Protein AF-0000000086098114 (afdb_homodimer)

Organism: Naegleria lovaniensis (NCBI:txid51637)

Secondary structure (DSSP, 8-state):
-------TT--S-GGGS-HHHHHHHHHTTSS-HHHHHHHHHHHHHHHHHHH--EEEE--HHHHHHHHHHHHHHHHTT---TTTT-EEEEETTS--TTS---TT-HHHHHHHHHHTT-HHHHHHTT---HHHHHHHHTT-EEEEEEP-SGGG-SSS-EETTTEE-EETTEEEEE--SSSHHHHHHHHTTS-SEEEEEESSSTTHHHHHHHT-EEEEPSTTTS---SPPTTGGG-EEEEEESSHHHHHHHHHHH-S--TT-GGG---------SS----GGGGG-PPPP-GGGGSSS--TT-EEEE--TTSS---HHHHHHHHHHHHHHHHTT-EEEE-SS-GGGSTTT---HHHHHHHHHHHHHHHHHHHHS-GGGGGGS-HHHHHHHHHHHHSBHHHHHHHHHHHHHHHHHIIIIITTT-SEEEEES-SS---BTT-SS-S-HHHHHHHHTTT--TT-TTS---SS-GGGSTT--HHHHTTSGGGG-TTTHHHHHTT--EEEEEEETTEEEEEE-STT-HHHHHHHHHHHHHT---S--GGG----/-------TT--S-GGGS-HHHHHHHHHTTSS-HHHHHHHHHHHHHHHHHHH--EEEE--HHHHHHHHHHHHHHHHTT---TTTT-EEEEETTS--TTS---TT-HHHHHHHHHHTT-HHHHHHTT---HHHHHHHHTT-EEEEEEP-SGGG-SSS-EETTTEE-EETTEEEEE--SSSHHHHHHHHTTS-SEEEEEESSSTTHHHHHHHT-EEEEPSTTTS---SPPTTGGG-EEEEEESSHHHHHHHHHHH-S--TT-GGG---------SS----GGGGG-PPPP-GGGGSSS--TT-EEEE--TTSS---HHHHHHHHHHHHHHHHTT-EEEE-SS-GGGSTTT---HHHHHHHHHHHHHHHHHHHHS-GGGGGGS-HHHHHHHHHHHHSBHHHHHHHHHHHHHHHHHIIIIITTT-SEEEEES-SS---BTT-SS-S-HHHHHHHHTTT--TT-TTS---SS-GGGSTT--HHHHTTSGGGG-TTTHHHHHTT--EEEEEEETTEEEEEE-STT-HHHHHHHHHHHHHT---S--GGG----

Radius of gyration: 30.0 Å; Cα contacts (8 Å, |Δi|>4): 2582; chains: 2; bounding box: 65×94×75 Å

Sequence (1092 aa):
MWHPSNNTSLTRRFCFWTADELLRAYRSKTLSPKVVVQDILERIQQVNDKVNAYCFVEEKEKLLKQAEESEERYLNGNPLPLDGIPVSVKDLLTVKGWKTCFGSKAYTTQRLELSGNNEQALIDQVDSPSVEHARKAGCIFIGKVTSPEFGWEGVTLSPMTGITRNPFDFNLSSGGSSGGSSAALGLGMAPLSIGSDAAGSVRIPASMCMVSSIKPTVSMVPHAPASPFGTMANIGPMAMTIKDVALFLDIIAQPHPWDPLSIHPSSYGGNENSQKNVNDLYDSPPRKYSDDLEGSIRGLRIGMNFSLSSYCDPDIEKAVRQAAKVFEQLGAIVEEVPELPFQKDSENLDIFGSFKVLWCTGGATVLNKRIQPEYQHLVDENLQQVASRGRSYTAYDLNSAEMTRTTMTALMNQQFFTKYDILLTPTLPITAIDAELETCRDEKIVEQLCGFHLETSDKNHHSVPKPPCQSPYFEKEFDMRRWWMFCQYTYPMNMMKLPAASVPCGKFMGLHVVGPQYAERLVLKVAHAFQCHTDFVPDLSKNCCEMWHPSNNTSLTRRFCFWTADELLRAYRSKTLSPKVVVQDILERIQQVNDKVNAYCFVEEKEKLLKQAEESEERYLNGNPLPLDGIPVSVKDLLTVKGWKTCFGSKAYTTQRLELSGNNEQALIDQVDSPSVEHARKAGCIFIGKVTSPEFGWEGVTLSPMTGITRNPFDFNLSSGGSSGGSSAALGLGMAPLSIGSDAAGSVRIPASMCMVSSIKPTVSMVPHAPASPFGTMANIGPMAMTIKDVALFLDIIAQPHPWDPLSIHPSSYGGNENSQKNVNDLYDSPPRKYSDDLEGSIRGLRIGMNFSLSSYCDPDIEKAVRQAAKVFEQLGAIVEEVPELPFQKDSENLDIFGSFKVLWCTGGATVLNKRIQPEYQHLVDENLQQVASRGRSYTAYDLNSAEMTRTTMTALMNQQFFTKYDILLTPTLPITAIDAELETCRDEKIVEQLCGFHLETSDKNHHSVPKPPCQSPYFEKEFDMRRWWMFCQYTYPMNMMKLPAASVPCGKFMGLHVVGPQYAERLVLKVAHAFQCHTDFVPDLSKNCCE

Nearest PDB structures (foldseek):
  3h0l-assembly1_A  TM=8.443E-01  e=2.369E-30  Aquifex aeolicus
  8xac-assembly1_C  TM=8.343E-01  e=2.084E-27  Pseudonocardia acaciae
  5h6t-assembly1_A  TM=8.429E-01  e=1.456E-26  Microbacterium sp. HM58-2
  3a1k-assembly1_A  TM=8.145E-01  e=5.272E-25  Rhodococcus sp. N-771
  8es6-assembly2_B  TM=8.105E-01  e=3.471E-23  Escherichia coli

Solvent-accessible surface area (backbone atoms only — not comparable to full-atom values): 53232 Å² total; per-residue (Å²): 123,77,44,66,61,78,63,76,73,64,84,60,62,68,31,61,42,48,51,65,56,47,52,53,31,40,74,70,26,41,41,54,35,42,61,38,53,51,45,19,53,52,42,39,71,71,42,30,87,78,25,34,16,59,73,40,68,59,58,65,68,60,52,47,50,53,16,48,52,33,42,49,27,47,72,70,70,61,61,44,90,43,48,35,42,47,27,34,33,34,26,80,51,35,41,55,81,39,89,63,44,28,25,27,44,25,47,43,50,49,44,69,73,47,59,87,46,67,69,68,55,53,51,26,65,32,49,16,53,36,50,43,36,35,48,75,24,31,38,36,75,48,31,31,15,31,22,6,48,72,48,76,36,53,25,18,62,14,78,60,83,39,57,17,16,14,54,89,43,68,68,22,18,7,18,3,17,22,7,9,44,37,20,25,38,49,62,20,50,21,39,33,24,45,32,40,28,49,42,30,11,40,38,39,4,11,12,28,42,29,22,12,21,36,43,48,23,52,25,44,24,23,52,38,78,76,54,60,49,45,69,28,42,33,40,22,38,32,15,63,40,54,64,44,20,26,51,47,40,34,48,26,35,45,64,42,52,67,18,60,72,23,54,55,70,48,65,71,64,70,75,81,79,69,84,71,50,63,67,42,60,69,58,56,77,81,49,63,43,52,79,53,37,87,65,85,54,56,70,42,31,32,32,32,38,68,19,69,23,48,41,63,38,67,69,57,53,51,35,48,54,51,50,47,50,53,45,40,74,55,41,24,44,72,44,80,38,69,68,56,68,50,41,37,73,90,64,65,58,56,64,54,37,29,49,50,45,49,50,18,26,15,43,23,39,43,44,68,73,66,41,56,82,91,39,52,86,54,44,59,68,68,56,50,55,37,14,53,52,10,64,69,35,32,20,46,54,40,52,51,26,53,50,50,28,51,50,39,33,14,34,36,45,62,63,42,44,70,72,24,57,30,44,37,32,51,33,43,35,61,60,54,39,52,36,89,45,62,42,73,83,52,61,68,58,43,40,31,31,34,29,57,85,66,59,94,72,57,85,84,52,63,63,32,62,72,36,44,65,71,28,93,68,53,44,70,88,57,50,67,61,34,37,71,53,54,28,42,51,28,29,58,36,24,53,46,30,23,15,36,30,16,36,37,54,41,89,26,28,16,36,21,34,28,23,55,71,65,31,52,46,60,30,48,20,54,51,33,51,51,55,72,75,48,80,45,60,73,62,52,81,71,56,63,82,116,123,76,45,65,59,77,63,75,74,64,82,59,63,67,32,62,43,49,52,65,56,47,51,55,31,39,75,71,23,40,42,53,36,41,60,40,53,51,44,19,52,52,42,39,73,72,43,31,89,76,24,34,16,59,74,40,68,58,58,64,69,60,52,46,51,54,17,48,53,36,43,48,27,48,73,70,71,60,62,45,89,41,46,36,39,47,28,35,33,36,27,79,51,34,41,56,81,38,88,64,44,29,27,26,44,25,47,44,51,48,44,67,74,47,65,81,48,65,66,68,54,52,51,24,66,32,51,17,53,35,50,43,37,35,48,75,24,32,37,37,75,48,31,30,15,31,22,6,46,72,47,77,36,53,25,19,63,14,77,62,82,40,57,17,17,13,55,89,42,67,67,23,18,7,18,3,17,22,8,7,44,36,20,25,39,48,63,20,49,22,40,33,24,44,32,39,28,48,43,29,11,41,38,39,3,11,13,27,41,29,21,14,21,36,42,49,22,52,24,43,23,23,51,39,78,78,55,60,49,47,67,29,43,34,42,23,37,31,15,63,38,54,66,44,22,26,52,47,39,35,48,26,35,45,59,42,52,68,18,60,73,24,54,56,69,56,62,69,65,70,73,80,78,69,84,70,50,62,65,43,59,65,57,59,79,80,48,64,43,52,79,53,36,87,65,86,54,56,70,42,31,33,33,33,39,68,21,69,23,48,39,63,39,68,69,55,53,51,35,48,53,52,49,47,50,53,44,40,74,56,40,24,45,72,44,81,37,70,68,56,68,51,51,37,72,92,65,65,59,57,63,52,34,29,48,49,46,50,51,18,24,15,42,24,38,45,44,69,74,65,42,56,81,91,39,52,86,54,44,58,67,68,55,50,54,37,14,54,53,11,63,67,36,32,20,44,54,40,52,51,27,53,51,49,28,51,50,40,34,13,36,36,45,62,63,44,46,71,72,24,59,31,42,36,31,50,34,43,38,59,59,54,40,51,34,90,47,62,39,72,82,53,60,69,58,42,40,31,33,33,31,58,86,66,59,94,73,56,84,85,51,59,63,35,76,65,34,43,67,73,28,92,67,54,44,69,87,58,49,68,60,33,36,70,52,55,28,43,53,28,29,60,36,26,52,45,31,23,16,37,30,16,34,37,55,42,89,27,29,18,36,21,35,28,23,55,71,65,31,52,45,59,30,48,19,55,53,32,51,52,55,74,75,50,82,46,60,71,61,51,83,72,56,64,81,117

pLDDT: mean 91.49, std 14.97, range [29.55, 98.94]

Foldseek 3Di:
DQQQPPPVPPPFQLLLDALVVVVVSLLVSNDALLSNLVSLVVLCVVPCVLFVLFPWFDDNVVLSVLSVVLSVCSVVPHHFLSASAEEEEALLWEDAQDQRQQLFPLLVVCCVVVVVDCPSVVRNHDGWLLNVLCVRRRYRYGHHTAFDRNFLAQFGARPVRGFGAALQDRQFTLTARNSSQLNCQLQSSGQKYKDKFLQQGQNSSCLQNQWKKKFAFFCLQPGPPAALLHSSMGIMMIGLALLSRQSSSLRRRADDPNGPVSFDDQPPPPPPDDPDDVVVSRVHPGDRLNVQQPDQCAAAEEEEEALLFLFADPVQVVLLVVLVVLNVVSHYHYDYDLDAQCQDVVNVFDLLQLLLLSSLLSLLVCCVVSGDPVSVVSGDPLSVVSVVVNVVDDPVSNVVSLVSLVVSLVRCVVPPVVRGFKYKYWQWRDFTAGRNASAHPDLVRLCSLQVHPVDPPDPPGSHGRQGNVNDPNDDPVSVSRHNVSGSSNGSSCSSNSWMWMWGYSANRITMIITGRHPVSSVSSNSSNSSCVVDPSRDSSSPSPPD/DQQQPPPVPPPDQLLLDALVVVVVSLLVSNDALLSNLVSLVVLCVVPCVLFQLFPWFDDNVVLSVLSVVLSVCSVVPHHFLSASAEEEEALLWEDAQDQRQQLFPLLVVCCVVVVPDCVSVVSNHDGWLLNVLCVRRRYRYGHHTAFDRNFLAQFGARPNRGFGAALQDRQFTLTARNSSQLNCQLQSSGQKYKDKFLQQGQNSSCLQNQWKKKFAFFCLQPGPPAALLHSSMGIMMIGLALLSRQSSSLRRRADDPNGPVSFDPQPPPPPPDDPDDVVVSRVHPGDRLNVQQPDQCAAAEEEEEALLFLFADPVQVVLLVVLVVLNVVSHYHYDYDLDAQCQDVVNVFDLLQLLLLSSLLSLLVCCVVSGDPVSVVSGDPLSVVSVVVNVVDDPVSNVVSLVSLVVSLVRCVVPPVVRGFKYKYWQWRDFTAGRNASAHPDLVRLCSLQVHPVDPPDPPGSHRSAGNVNDPNDDPVSVSRHNVSGSSNGSSCSSNSWMWMWGYSANRITMIITGRHPVSSVSSNSSNSSCVVDPSRDSSSVSPPD

Structure (mmCIF, N/CA/C/O backbone):
data_AF-0000000086098114-model_v1
#
loop_
_entity.id
_entity.type
_entity.pdbx_description
1 polymer 'Amidase domain-containing protein'
#
loop_
_atom_site.group_PDB
_atom_site.id
_atom_site.type_symbol
_atom_site.label_atom_id
_atom_site.label_alt_id
_atom_site.label_comp_id
_atom_site.label_asym_id
_atom_site.label_entity_id
_atom_site.label_seq_id
_atom_site.pdbx_PDB_ins_code
_atom_site.Cartn_x
_atom_site.Cartn_y
_atom_site.Cartn_z
_atom_site.occupancy
_atom_site.B_iso_or_equiv
_atom_site.auth_seq_id
_atom_site.auth_comp_id
_atom_site.auth_asym_id
_atom_site.auth_atom_id
_atom_site.pdbx_PDB_model_num
ATOM 1 N N . MET A 1 1 ? -22.938 17.656 40.562 1 42.84 1 MET A N 1
ATOM 2 C CA . MET A 1 1 ? -22.859 19.109 40.5 1 42.84 1 MET A CA 1
ATOM 3 C C . MET A 1 1 ? -21.484 19.578 40.062 1 42.84 1 MET A C 1
ATOM 5 O O . MET A 1 1 ? -20.484 18.906 40.344 1 42.84 1 MET A O 1
ATOM 9 N N . TRP A 1 2 ? -21.5 20.25 38.969 1 55.19 2 TRP A N 1
ATOM 10 C CA . TRP A 1 2 ? -20.234 20.859 38.562 1 55.19 2 TRP A CA 1
ATOM 11 C C . TRP A 1 2 ? -19.734 21.828 39.625 1 55.19 2 TRP A C 1
ATOM 13 O O . TRP A 1 2 ? -20.516 22.531 40.281 1 55.19 2 TRP A O 1
ATOM 23 N N . HIS A 1 3 ? -18.734 21.625 40.406 1 52.16 3 HIS A N 1
ATOM 24 C CA . HIS A 1 3 ? -18.156 22.484 41.438 1 52.16 3 HIS A CA 1
ATOM 25 C C . HIS A 1 3 ? -17.141 23.453 40.844 1 52.16 3 HIS A C 1
ATOM 27 O O . HIS A 1 3 ? -15.984 23.078 40.594 1 52.16 3 HIS A O 1
ATOM 33 N N . PRO A 1 4 ? -17.766 24.5 40.375 1 48.09 4 PRO A N 1
ATOM 34 C CA . PRO A 1 4 ? -16.75 25.422 39.844 1 48.09 4 PRO A CA 1
ATOM 35 C C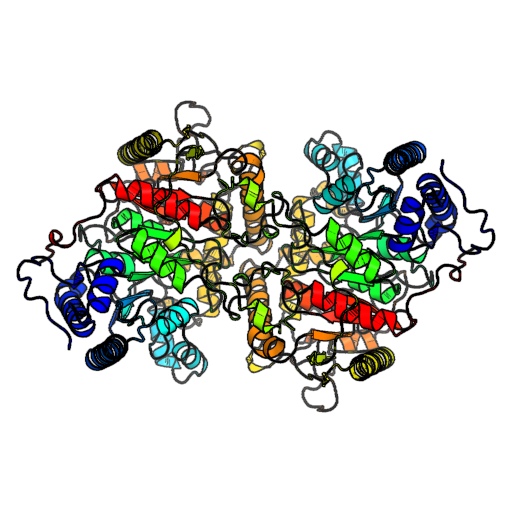 . PRO A 1 4 ? -15.648 25.734 40.844 1 48.09 4 PRO A C 1
ATOM 37 O O . PRO A 1 4 ? -15.93 25.969 42.031 1 48.09 4 PRO A O 1
ATOM 40 N N . SER A 1 5 ? -14.609 25.125 40.844 1 43.19 5 SER A N 1
ATOM 41 C CA . SER A 1 5 ? -13.531 25.578 41.719 1 43.19 5 SER A CA 1
ATOM 42 C C . SER A 1 5 ? -13.375 27.094 41.656 1 43.19 5 SER A C 1
ATOM 44 O O . SER A 1 5 ? -13.375 27.688 40.594 1 43.19 5 SER A O 1
ATOM 46 N N . ASN A 1 6 ? -13.891 27.781 42.688 1 38.16 6 ASN A N 1
ATOM 47 C CA . ASN A 1 6 ? -13.609 29.203 42.875 1 38.16 6 ASN A CA 1
ATOM 48 C C . ASN A 1 6 ? -12.133 29.516 42.688 1 38.16 6 ASN A C 1
ATOM 50 O O . ASN A 1 6 ? -11.578 30.375 43.344 1 38.16 6 ASN A O 1
ATOM 54 N N . ASN A 1 7 ? -11.367 28.594 42.312 1 37.25 7 ASN A N 1
ATOM 55 C CA . ASN A 1 7 ? -10 29.078 42.188 1 37.25 7 ASN A CA 1
ATOM 56 C C . ASN A 1 7 ? -9.898 30.234 41.219 1 37.25 7 ASN A C 1
ATOM 58 O O . ASN A 1 7 ? -9.906 30.031 40 1 37.25 7 ASN A O 1
ATOM 62 N N . THR A 1 8 ? -10.383 31.344 41.5 1 39.75 8 THR A N 1
ATOM 63 C CA . THR A 1 8 ? -10.156 32.688 40.969 1 39.75 8 THR A CA 1
ATOM 64 C C . THR A 1 8 ? -8.773 32.75 40.312 1 39.75 8 THR A C 1
ATOM 66 O O . THR A 1 8 ? -8.445 33.781 39.688 1 39.75 8 THR A O 1
ATOM 69 N N . SER A 1 9 ? -7.848 32.031 40.812 1 39.38 9 SER A N 1
ATOM 70 C CA . SER A 1 9 ? -6.484 32.25 40.344 1 39.38 9 SER A CA 1
ATOM 71 C C . SER A 1 9 ? -6.332 31.75 38.906 1 39.38 9 SER A C 1
ATOM 73 O O . SER A 1 9 ? -5.234 31.781 38.344 1 39.38 9 SER A O 1
ATOM 75 N N . LEU A 1 10 ? -7.281 31.062 38.406 1 49.34 10 LEU A N 1
ATOM 76 C CA . LEU A 1 10 ? -6.922 30.625 37.062 1 49.34 10 LEU A CA 1
ATOM 77 C C . LEU A 1 10 ? -7.039 31.766 36.062 1 49.34 10 LEU A C 1
ATOM 79 O O . LEU A 1 10 ? -8.141 32.125 35.656 1 49.34 10 LEU A O 1
ATOM 83 N N . THR A 1 11 ? -6.125 32.656 36.125 1 64.5 11 THR A N 1
ATOM 84 C CA . THR A 1 11 ? -5.859 33.844 35.312 1 64.5 11 THR A CA 1
ATOM 85 C C . THR A 1 11 ? -5.777 33.5 33.844 1 64.5 11 THR A C 1
ATOM 87 O O . THR A 1 11 ? -5.887 34.375 32.969 1 64.5 11 THR A O 1
ATOM 90 N N . ARG A 1 12 ? -5.855 32.188 33.5 1 84.06 12 ARG A N 1
ATOM 91 C CA . ARG A 1 12 ? -5.754 31.812 32.094 1 84.06 12 ARG A CA 1
ATOM 92 C C . ARG A 1 12 ? -7.109 31.391 31.547 1 84.06 12 ARG A C 1
ATOM 94 O O . ARG A 1 12 ? -7.797 30.562 32.156 1 84.06 12 ARG A O 1
ATOM 101 N N . ARG A 1 13 ? -7.586 31.938 30.516 1 92.12 13 ARG A N 1
ATOM 102 C CA . ARG A 1 13 ? -8.844 31.562 29.875 1 92.12 13 ARG A CA 1
ATOM 103 C C . ARG A 1 13 ? -8.875 30.078 29.562 1 92.12 13 ARG A C 1
ATOM 105 O O . ARG A 1 13 ? -7.859 29.484 29.188 1 92.12 13 ARG A O 1
ATOM 112 N N . PHE A 1 14 ? -10.07 29.484 29.609 1 94.62 14 PHE A N 1
ATOM 113 C CA . PHE A 1 14 ? -10.219 28.031 29.422 1 94.62 14 PHE A CA 1
ATOM 114 C C . PHE A 1 14 ? -9.93 27.641 27.984 1 94.62 14 PHE A C 1
ATOM 116 O O . PHE A 1 14 ? -9.453 26.531 27.719 1 94.62 14 PHE A O 1
ATOM 123 N N . CYS A 1 15 ? -10.141 28.562 27.047 1 95.25 15 CYS A N 1
ATOM 124 C CA . CYS A 1 15 ? -9.93 28.25 25.641 1 95.25 15 CYS A CA 1
ATOM 125 C C . CYS A 1 15 ? -8.438 28.078 25.344 1 95.25 15 CYS A C 1
ATOM 127 O O . CYS A 1 15 ? -8.07 27.547 24.281 1 95.25 15 CYS A O 1
ATOM 129 N N . PHE A 1 16 ? -7.57 28.422 26.297 1 96.06 16 PHE A N 1
ATOM 130 C CA . PHE A 1 16 ? -6.129 28.297 26.094 1 96.06 16 PHE A CA 1
ATOM 131 C C . PHE A 1 16 ? -5.613 27 26.734 1 96.06 16 PHE A C 1
ATOM 133 O O . PHE A 1 16 ? -4.418 26.703 26.656 1 96.06 16 PHE A O 1
ATOM 140 N N . TRP A 1 17 ? -6.5 26.219 27.281 1 96.62 17 TRP A N 1
ATOM 141 C CA . TRP A 1 17 ? -6.082 24.969 27.938 1 96.62 17 TRP A CA 1
ATOM 142 C C . TRP A 1 17 ? -5.898 23.859 26.906 1 96.62 17 TRP A C 1
ATOM 144 O O . TRP A 1 17 ? -6.551 23.844 25.859 1 96.62 17 TRP A O 1
ATOM 154 N N . THR A 1 18 ? -4.961 22.969 27.234 1 97.56 18 THR A N 1
ATOM 155 C CA . THR A 1 18 ? -4.746 21.781 26.406 1 97.56 18 THR A CA 1
ATOM 156 C C . THR A 1 18 ? -5.863 20.75 26.625 1 97.56 18 THR A C 1
ATOM 158 O O . THR A 1 18 ? -6.621 20.859 27.594 1 97.56 18 THR A O 1
ATOM 161 N N . ALA A 1 19 ? -6 19.859 25.688 1 98.5 19 ALA A N 1
ATOM 162 C CA . ALA A 1 19 ? -6.98 18.781 25.844 1 98.5 19 ALA A CA 1
ATOM 163 C C . ALA A 1 19 ? -6.727 18 27.125 1 98.5 19 ALA A C 1
ATOM 165 O O . ALA A 1 19 ? -7.668 17.625 27.828 1 98.5 19 ALA A O 1
ATOM 166 N N . ASP A 1 20 ? -5.496 17.719 27.406 1 97.5 20 ASP A N 1
ATOM 167 C CA . ASP A 1 20 ? -5.133 16.984 28.609 1 97.5 20 ASP A CA 1
ATOM 168 C C . ASP A 1 20 ? -5.605 17.734 29.859 1 97.5 20 ASP A C 1
ATOM 170 O O . ASP A 1 20 ? -6.16 17.125 30.781 1 97.5 20 ASP A O 1
ATOM 174 N N . GLU A 1 21 ? -5.418 19.016 29.938 1 97.12 21 GLU A N 1
ATOM 175 C CA . GLU A 1 21 ? -5.859 19.844 31.062 1 97.12 21 GLU A CA 1
ATOM 176 C C . GLU A 1 21 ? -7.379 19.828 31.188 1 97.12 21 GLU A C 1
ATOM 178 O O . GLU A 1 21 ? -7.91 19.703 32.281 1 97.12 21 GLU A O 1
ATOM 183 N N . LEU A 1 22 ? -7.996 19.969 30.094 1 98.31 22 LEU A N 1
ATOM 184 C CA . LEU A 1 22 ? -9.453 20 30.094 1 98.31 22 LEU A CA 1
ATOM 185 C C . LEU A 1 22 ? -10.016 18.672 30.594 1 98.31 22 LEU A C 1
ATOM 187 O O . LEU A 1 22 ? -10.93 18.641 31.422 1 98.31 22 LEU A O 1
ATOM 191 N N . LEU A 1 23 ? -9.469 17.594 30.078 1 97.94 23 LEU A N 1
ATOM 192 C CA . LEU A 1 23 ? -9.945 16.266 30.469 1 97.94 23 LEU A CA 1
ATOM 193 C C . LEU A 1 23 ? -9.805 16.062 31.969 1 97.94 23 LEU A C 1
ATOM 195 O O . LEU A 1 23 ? -10.703 15.508 32.625 1 97.94 23 LEU A O 1
ATOM 199 N N . ARG A 1 24 ? -8.727 16.5 32.562 1 96.81 24 ARG A N 1
ATOM 200 C CA . ARG A 1 24 ? -8.516 16.375 34 1 96.81 24 ARG A CA 1
ATOM 201 C C . ARG A 1 24 ? -9.539 17.203 34.75 1 96.81 24 ARG A C 1
ATOM 203 O O . ARG A 1 24 ? -10.078 16.75 35.781 1 96.81 24 ARG A O 1
ATOM 210 N N . ALA A 1 25 ? -9.789 18.344 34.312 1 97.06 25 ALA A N 1
ATOM 211 C CA . ALA A 1 25 ? -10.734 19.234 34.969 1 97.06 25 ALA A CA 1
ATOM 212 C C . ALA A 1 25 ? -12.156 18.703 34.844 1 97.06 25 ALA A C 1
ATOM 214 O O . ALA A 1 25 ? -12.953 18.828 35.781 1 97.06 25 ALA A O 1
ATOM 215 N N . TYR A 1 26 ? -12.539 18.156 33.656 1 97.69 26 TYR A N 1
ATOM 216 C CA . TYR A 1 26 ? -13.852 17.562 33.5 1 97.69 26 TYR A CA 1
ATOM 217 C C . TYR A 1 26 ? -14.055 16.391 34.438 1 97.69 26 TYR A C 1
ATOM 219 O O . TYR A 1 26 ? -15.109 16.266 35.062 1 97.69 26 TYR A O 1
ATOM 227 N N . ARG A 1 27 ? -13.047 15.578 34.562 1 96.06 27 ARG A N 1
ATOM 228 C CA . ARG A 1 27 ? -13.133 14.391 35.375 1 96.06 27 ARG A CA 1
ATOM 229 C C . ARG A 1 27 ? -13.312 14.766 36.844 1 96.06 27 ARG A C 1
ATOM 231 O O . ARG A 1 27 ? -14.023 14.078 37.594 1 96.06 27 ARG A O 1
ATOM 238 N N . SER A 1 28 ? -12.648 15.844 37.281 1 95.44 28 SER A N 1
ATOM 239 C CA . SER A 1 28 ? -12.758 16.297 38.656 1 95.44 28 SER A CA 1
ATOM 240 C C . SER A 1 28 ? -14.008 17.141 38.875 1 95.44 28 SER A C 1
ATOM 242 O O . SER A 1 28 ? -14.297 17.562 40 1 95.44 28 SER A O 1
ATOM 244 N N . LYS A 1 29 ? -14.664 17.484 37.781 1 94.69 29 LYS A N 1
ATOM 245 C CA . LYS A 1 29 ? -15.914 18.234 37.781 1 94.69 29 LYS A CA 1
ATOM 246 C C . LYS A 1 29 ? -15.695 19.672 38.281 1 94.69 29 LYS A C 1
ATOM 248 O O . LYS A 1 29 ? -16.578 20.25 38.906 1 94.69 29 LYS A O 1
ATOM 253 N N . THR A 1 30 ? -14.516 20.109 38.031 1 94.19 30 THR A N 1
ATOM 254 C CA . THR A 1 30 ? -14.211 21.5 38.375 1 94.19 30 THR A CA 1
ATOM 255 C C . THR A 1 30 ? -14.477 22.438 37.219 1 94.19 30 THR A C 1
ATOM 257 O O . THR A 1 30 ? -14.531 23.656 37.375 1 94.19 30 THR A O 1
ATOM 260 N N . LEU A 1 31 ? -14.641 21.844 36.125 1 95.5 31 LEU A N 1
ATOM 261 C CA . LEU A 1 31 ? -14.938 22.578 34.875 1 95.5 31 LEU A CA 1
ATOM 262 C C . LEU A 1 31 ? -15.938 21.812 34.031 1 95.5 31 LEU A C 1
ATOM 264 O O . LEU A 1 31 ? -15.844 20.578 33.906 1 95.5 31 LEU A O 1
ATOM 268 N N . SER A 1 32 ? -16.797 22.531 33.438 1 94.94 32 SER A N 1
ATOM 269 C CA . SER A 1 32 ? -17.812 21.922 32.594 1 94.94 32 SER A CA 1
ATOM 270 C C . SER A 1 32 ? -17.453 22.094 31.109 1 94.94 32 SER A C 1
ATOM 272 O O . SER A 1 32 ? -16.969 23.156 30.703 1 94.94 32 SER A O 1
ATOM 274 N N . PRO A 1 33 ? -17.75 21.031 30.312 1 97.81 33 PRO A N 1
ATOM 275 C CA . PRO A 1 33 ? -17.562 21.188 28.859 1 97.81 33 PRO A CA 1
ATOM 276 C C . PRO A 1 33 ? -18.344 22.359 28.281 1 97.81 33 PRO A C 1
ATOM 278 O O . PRO A 1 33 ? -17.875 23 27.328 1 97.81 33 PRO A O 1
ATOM 281 N N . LYS A 1 34 ? -19.453 22.656 28.797 1 97.62 34 LYS A N 1
ATOM 282 C CA . LYS A 1 34 ? -20.297 23.734 28.297 1 97.62 34 LYS A CA 1
ATOM 283 C C . LYS A 1 34 ? -19.609 25.078 28.438 1 97.62 34 LYS A C 1
ATOM 285 O O . LYS A 1 34 ? -19.656 25.906 27.516 1 97.62 34 LYS A O 1
ATOM 290 N N . VAL A 1 35 ? -18.953 25.281 29.562 1 97.25 35 VAL A N 1
ATOM 291 C CA . VAL A 1 35 ? -18.234 26.531 29.812 1 97.25 35 VAL A CA 1
ATOM 292 C C . VAL A 1 35 ? -17.109 26.688 28.812 1 97.25 35 VAL A C 1
ATOM 294 O O . VAL A 1 35 ? -16.859 27.781 28.297 1 97.25 35 VAL A O 1
ATOM 297 N N . VAL A 1 36 ? -16.469 25.625 28.5 1 97.88 36 VAL A N 1
ATOM 298 C CA . VAL A 1 36 ? -15.336 25.641 27.578 1 97.88 36 VAL A CA 1
ATOM 299 C C . VAL A 1 36 ? -15.828 25.922 26.172 1 97.88 36 VAL A C 1
ATOM 301 O O . VAL A 1 36 ? -15.242 26.75 25.453 1 97.88 36 VAL A O 1
ATOM 304 N N . VAL A 1 37 ? -16.906 25.281 25.703 1 98.44 37 VAL A N 1
ATOM 305 C CA . VAL A 1 37 ? -17.453 25.484 24.359 1 98.44 37 VAL A CA 1
ATOM 306 C C . VAL A 1 37 ? -17.891 26.938 24.203 1 98.44 37 VAL A C 1
ATOM 308 O O . VAL A 1 37 ? -17.656 27.562 23.172 1 98.44 37 VAL A O 1
ATOM 311 N N . GLN A 1 38 ? -18.484 27.453 25.234 1 97.94 38 GLN A N 1
ATOM 312 C CA . GLN A 1 38 ? -18.906 28.859 25.203 1 97.94 38 GLN A CA 1
ATOM 313 C C . GLN A 1 38 ? -17.703 29.781 25.062 1 97.94 38 GLN A C 1
ATOM 315 O O . GLN A 1 38 ? -17.734 30.734 24.281 1 97.94 38 GLN A O 1
ATOM 320 N N . ASP A 1 39 ? -16.688 29.5 25.844 1 97.31 39 ASP A N 1
ATOM 321 C CA . ASP A 1 39 ? -15.484 30.312 25.797 1 97.31 39 ASP A CA 1
ATOM 322 C C . ASP A 1 39 ? -14.836 30.25 24.406 1 97.31 39 ASP A C 1
ATOM 324 O O . ASP A 1 39 ? -14.383 31.266 23.891 1 97.31 39 ASP A O 1
ATOM 328 N N . ILE A 1 40 ? -14.805 29.141 23.781 1 98.06 40 ILE A N 1
ATOM 329 C CA . ILE A 1 40 ? -14.227 28.938 22.469 1 98.06 40 ILE A CA 1
ATOM 330 C C . ILE A 1 40 ? -15.047 29.688 21.422 1 98.06 40 ILE A C 1
ATOM 332 O O . ILE A 1 40 ? -14.484 30.328 20.531 1 98.06 40 ILE A O 1
ATOM 336 N N . LEU A 1 41 ? -16.344 29.594 21.5 1 98.38 41 LEU A N 1
ATOM 337 C CA . LEU A 1 41 ? -17.203 30.312 20.562 1 98.38 41 LEU A CA 1
ATOM 338 C C . LEU A 1 41 ? -16.984 31.812 20.688 1 98.38 41 LEU A C 1
ATOM 340 O O . LEU A 1 41 ? -16.984 32.531 19.672 1 98.38 41 LEU A O 1
ATOM 344 N N . GLU A 1 42 ? -16.812 32.281 21.875 1 97.19 42 GLU A N 1
ATOM 345 C CA . GLU A 1 42 ? -16.516 33.688 22.078 1 97.19 42 GLU A CA 1
ATOM 346 C C . GLU A 1 42 ? -15.164 34.062 21.469 1 97.19 42 GLU A C 1
ATOM 348 O O . GLU A 1 42 ? -15.031 35.125 20.844 1 97.19 42 GLU A O 1
ATOM 353 N N . ARG A 1 43 ? -14.242 33.188 21.688 1 96.81 43 ARG A N 1
ATOM 354 C CA . ARG A 1 43 ? -12.922 33.438 21.109 1 96.81 43 ARG A CA 1
ATOM 355 C C . ARG A 1 43 ? -12.984 33.5 19.594 1 96.81 43 ARG A C 1
ATOM 357 O O . ARG A 1 43 ? -12.352 34.375 18.984 1 96.81 43 ARG A O 1
ATOM 364 N N . ILE A 1 44 ? -13.711 32.625 18.953 1 98.19 44 ILE A N 1
ATOM 365 C CA . ILE A 1 44 ? -13.883 32.594 17.516 1 98.19 44 ILE A CA 1
ATOM 366 C C . ILE A 1 44 ? -14.484 33.906 17.047 1 98.19 44 ILE A C 1
ATOM 368 O O . ILE A 1 44 ? -14.023 34.5 16.062 1 98.19 44 ILE A O 1
ATOM 372 N N . GLN A 1 45 ? -15.445 34.375 17.719 1 97 45 GLN A N 1
ATOM 373 C CA . GLN A 1 45 ? -16.078 35.656 17.375 1 97 45 GLN A CA 1
ATOM 374 C C . GLN A 1 45 ? -15.078 36.781 17.453 1 97 45 GLN A C 1
ATOM 376 O O . GLN A 1 45 ? -15.148 37.719 16.656 1 97 45 GLN A O 1
ATOM 381 N N . GLN A 1 46 ? -14.18 36.688 18.312 1 95.69 46 GLN A N 1
ATOM 382 C CA . GLN A 1 46 ? -13.234 37.75 18.562 1 95.69 46 GLN A CA 1
ATOM 383 C C . GLN A 1 46 ? -12.148 37.812 17.5 1 95.69 46 GLN A C 1
ATOM 385 O O . GLN A 1 46 ? -11.688 38.906 17.125 1 95.69 46 GLN A O 1
ATOM 390 N N . VAL A 1 47 ? -11.719 36.656 17 1 96.5 47 VAL A N 1
ATOM 391 C CA . VAL A 1 47 ? -10.422 36.719 16.328 1 96.5 47 VAL A CA 1
ATOM 392 C C . VAL A 1 47 ? -10.523 36.062 14.953 1 96.5 47 VAL A C 1
ATOM 394 O O . VAL A 1 47 ? -9.641 36.219 14.109 1 96.5 47 VAL A O 1
ATOM 397 N N . ASN A 1 48 ? -11.531 35.312 14.633 1 98 48 ASN A N 1
ATOM 398 C CA . ASN A 1 48 ? -11.547 34.531 13.398 1 98 48 ASN A CA 1
ATOM 399 C C . ASN A 1 48 ? -11.516 35.406 12.172 1 98 48 ASN A C 1
ATOM 401 O O . ASN A 1 48 ? -10.891 35.094 11.164 1 98 48 ASN A O 1
ATOM 405 N N . ASP A 1 49 ? -12.141 36.562 12.188 1 96.5 49 ASP A N 1
ATOM 406 C CA . ASP A 1 49 ? -12.195 37.469 11.047 1 96.5 49 ASP A CA 1
ATOM 407 C C . ASP A 1 49 ? -10.805 38 10.68 1 96.5 49 ASP A C 1
ATOM 409 O O . ASP A 1 49 ? -10.547 38.344 9.531 1 96.5 49 ASP A O 1
ATOM 413 N N . LYS A 1 50 ? -9.914 37.969 11.633 1 95.5 50 LYS A N 1
ATOM 414 C CA . LYS A 1 50 ? -8.57 38.5 11.422 1 95.5 50 LYS A CA 1
ATOM 415 C C . LYS A 1 50 ? -7.652 37.438 10.828 1 95.5 50 LYS A C 1
ATOM 417 O O . LYS A 1 50 ? -6.703 37.75 10.109 1 95.5 50 LYS A O 1
ATOM 422 N N . VAL A 1 51 ? -8 36.25 11.117 1 97.56 51 VAL A N 1
ATOM 423 C CA . VAL A 1 51 ? -7.027 35.188 10.797 1 97.56 51 VAL A CA 1
ATOM 424 C C . VAL A 1 51 ? -7.609 34.25 9.758 1 97.56 51 VAL A C 1
ATOM 426 O O . VAL A 1 51 ? -6.867 33.562 9.039 1 97.56 51 VAL A O 1
ATOM 429 N N . ASN A 1 52 ? -8.914 34.125 9.711 1 98.38 52 ASN A N 1
ATOM 430 C CA . ASN A 1 52 ? -9.594 33.25 8.766 1 98.38 52 ASN A CA 1
ATOM 431 C C . ASN A 1 52 ? -9.234 31.781 9.016 1 98.38 52 ASN A C 1
ATOM 433 O O . ASN A 1 52 ? -8.805 31.078 8.102 1 98.38 52 ASN A O 1
ATOM 437 N N . ALA A 1 53 ? -9.406 31.375 10.234 1 98.75 53 ALA A N 1
ATOM 438 C CA . ALA A 1 53 ? -9.141 29.984 10.594 1 98.75 53 ALA A CA 1
ATOM 439 C C . ALA A 1 53 ? -10.32 29.094 10.234 1 98.75 53 ALA A C 1
ATOM 441 O O . ALA A 1 53 ? -10.148 28.047 9.602 1 98.75 53 ALA A O 1
ATOM 442 N N . TYR A 1 54 ? -11.5 29.469 10.586 1 98.81 54 TYR A N 1
ATOM 443 C CA . TYR A 1 54 ? -12.711 28.703 10.32 1 98.81 54 TYR A CA 1
ATOM 444 C C . TYR A 1 54 ? -13.406 29.188 9.062 1 98.81 54 TYR A C 1
ATOM 446 O O . TYR A 1 54 ? -13.586 30.391 8.875 1 98.81 54 TYR A O 1
ATOM 454 N N . CYS A 1 55 ? -13.812 28.281 8.195 1 98.25 55 CYS A N 1
ATOM 455 C CA . CYS A 1 55 ? -14.672 28.609 7.062 1 98.25 55 CYS A CA 1
ATOM 456 C C . CYS A 1 55 ? -16.125 28.266 7.363 1 98.25 55 CYS A C 1
ATOM 458 O O . CYS A 1 55 ? -17.031 28.688 6.645 1 98.25 55 CYS A O 1
ATOM 460 N N . PHE A 1 56 ? -16.359 27.5 8.391 1 98 56 PHE A N 1
ATOM 461 C CA . PHE A 1 56 ? -17.688 27.141 8.859 1 98 56 PHE A CA 1
ATOM 462 C C . PHE A 1 56 ? -17.672 26.844 10.352 1 98 56 PHE A C 1
ATOM 464 O O . PHE A 1 56 ? -16.766 26.156 10.852 1 98 56 PHE A O 1
ATOM 471 N N . VAL A 1 57 ? -18.578 27.406 11.102 1 98.62 57 VAL A N 1
ATOM 472 C CA . VAL A 1 57 ? -18.781 27.094 12.516 1 98.62 57 VAL A CA 1
ATOM 473 C C . VAL A 1 57 ? -20.219 26.609 12.734 1 98.62 57 VAL A C 1
ATOM 475 O O . VAL A 1 57 ? -21.172 27.219 12.234 1 98.62 57 VAL A O 1
ATOM 478 N N . GLU A 1 58 ? -20.344 25.578 13.391 1 98.19 58 GLU A N 1
ATOM 479 C CA . GLU A 1 58 ? -21.656 25 13.672 1 98.19 58 GLU A CA 1
ATOM 480 C C . GLU A 1 58 ? -22.484 25.938 14.547 1 98.19 58 GLU A C 1
ATOM 482 O O . GLU A 1 58 ? -21.953 26.828 15.211 1 98.19 58 GLU A O 1
ATOM 487 N N . GLU A 1 59 ? -23.781 25.703 14.594 1 97.94 59 GLU A N 1
ATOM 488 C CA . GLU A 1 59 ? -24.703 26.516 15.367 1 97.94 59 GLU A CA 1
ATOM 489 C C . GLU A 1 59 ? -24.438 26.391 16.859 1 97.94 59 GLU A C 1
ATOM 491 O O . GLU A 1 59 ? -24.297 25.281 17.375 1 97.94 59 GLU A O 1
ATOM 496 N N . LYS A 1 60 ? -24.469 27.516 17.516 1 98.25 60 LYS A N 1
ATOM 497 C CA . LYS A 1 60 ? -24.156 27.594 18.938 1 98.25 60 LYS A CA 1
ATOM 498 C C . LYS A 1 60 ? -25.062 26.672 19.75 1 98.25 60 LYS A C 1
ATOM 500 O O . LYS A 1 60 ? -24.594 25.953 20.625 1 98.25 60 LYS A O 1
ATOM 505 N N . GLU A 1 61 ? -26.312 26.672 19.438 1 98.12 61 GLU A N 1
ATOM 506 C CA . GLU A 1 61 ? -27.281 25.891 20.203 1 98.12 61 GLU A CA 1
ATOM 507 C C . GLU A 1 61 ? -26.984 24.391 20.109 1 98.12 61 GLU A C 1
ATOM 509 O O . GLU A 1 61 ? -27.094 23.672 21.094 1 98.12 61 GLU A O 1
ATOM 514 N N . LYS A 1 62 ? -26.609 24 18.938 1 98.12 62 LYS A N 1
ATOM 515 C CA . LYS A 1 62 ? -26.281 22.594 18.734 1 98.12 62 LYS A CA 1
ATOM 516 C C . LYS A 1 62 ? -25.016 22.203 19.516 1 98.12 62 LYS A C 1
ATOM 518 O O . LYS A 1 62 ? -24.953 21.125 20.094 1 98.12 62 LYS A O 1
ATOM 523 N N . LEU A 1 63 ? -24.062 23.062 19.484 1 98.69 63 LEU A N 1
ATOM 524 C CA . LEU A 1 63 ? -22.812 22.828 20.188 1 98.69 63 LEU A CA 1
ATOM 525 C C . LEU A 1 63 ? -23.031 22.781 21.703 1 98.69 63 LEU A C 1
ATOM 527 O O . LEU A 1 63 ? -22.469 21.906 22.391 1 98.69 63 LEU A O 1
ATOM 531 N N . LEU A 1 64 ? -23.797 23.703 22.188 1 98.25 64 LEU A N 1
ATOM 532 C CA . LEU A 1 64 ? -24.078 23.75 23.625 1 98.25 64 LEU A CA 1
ATOM 533 C C . LEU A 1 64 ? -24.859 22.516 24.062 1 98.25 64 LEU A C 1
ATOM 535 O O . LEU A 1 64 ? -24.656 22 25.156 1 98.25 64 LEU A O 1
ATOM 539 N N . LYS A 1 65 ? -25.766 22.094 23.203 1 98.38 65 LYS A N 1
ATOM 540 C CA . LYS A 1 65 ? -26.516 20.875 23.5 1 98.38 65 LYS A CA 1
ATOM 541 C C . LYS A 1 65 ? -25.578 19.672 23.625 1 98.38 65 LYS A C 1
ATOM 543 O O . LYS A 1 65 ? -25.719 18.859 24.531 1 98.38 65 LYS A O 1
ATOM 548 N N . GLN A 1 66 ? -24.641 19.531 22.734 1 98.38 66 GLN A N 1
ATOM 549 C CA . GLN A 1 66 ? -23.656 18.453 22.797 1 98.38 66 GLN A CA 1
ATOM 550 C C . GLN A 1 66 ? -22.828 18.547 24.062 1 98.38 66 GLN A C 1
ATOM 552 O O . GLN A 1 66 ? -22.516 17.531 24.688 1 98.38 66 GLN A O 1
ATOM 557 N N . ALA A 1 67 ? -22.438 19.734 24.422 1 98.5 67 ALA A N 1
ATOM 558 C CA . ALA A 1 67 ? -21.656 19.953 25.641 1 98.5 67 ALA A CA 1
ATOM 559 C C . ALA A 1 67 ? -22.453 19.547 26.891 1 98.5 67 ALA A C 1
ATOM 561 O O . ALA A 1 67 ? -21.891 19 27.844 1 98.5 67 ALA A O 1
ATOM 562 N N . GLU A 1 68 ? -23.719 19.812 26.859 1 98 68 GLU A N 1
ATOM 563 C CA . GLU A 1 68 ? -24.594 19.422 27.969 1 98 68 GLU A CA 1
ATOM 564 C C . GLU A 1 68 ? -24.688 17.906 28.078 1 98 68 GLU A C 1
ATOM 566 O O . GLU A 1 68 ? -24.688 17.344 29.188 1 98 68 GLU A O 1
ATOM 571 N N . GLU A 1 69 ? -24.781 17.312 26.984 1 98.31 69 GLU A N 1
ATOM 572 C CA . GLU A 1 69 ? -24.781 15.852 26.984 1 98.31 69 GLU A CA 1
ATOM 573 C C . GLU A 1 69 ? -23.484 15.297 27.578 1 98.31 69 GLU A C 1
ATOM 575 O O . GLU A 1 69 ? -23.516 14.305 28.312 1 98.31 69 GLU A O 1
ATOM 580 N N . SER A 1 70 ? -22.391 15.867 27.234 1 98.38 70 SER A N 1
ATOM 581 C CA . SER A 1 70 ? -21.109 15.492 27.797 1 98.38 70 SER A CA 1
ATOM 582 C C . SER A 1 70 ? -21.094 15.695 29.312 1 98.38 70 SER A C 1
ATOM 584 O O . SER A 1 70 ? -20.625 14.836 30.062 1 98.38 70 SER A O 1
ATOM 586 N N . GLU A 1 71 ? -21.625 16.812 29.75 1 97.19 71 GLU A N 1
ATOM 587 C CA . GLU A 1 71 ? -21.734 17.078 31.172 1 97.19 71 GLU A CA 1
ATOM 588 C C . GLU A 1 71 ? -22.469 15.953 31.891 1 97.19 71 GLU A C 1
ATOM 590 O O . GLU A 1 71 ? -22.047 15.508 32.969 1 97.19 71 GLU A O 1
ATOM 595 N N . GLU A 1 72 ? -23.5 15.594 31.297 1 97.44 72 GLU A N 1
ATOM 596 C CA . GLU A 1 72 ? -24.312 14.547 31.891 1 97.44 72 GLU A CA 1
ATOM 597 C C . GLU A 1 72 ? -23.547 13.234 31.984 1 97.44 72 GLU A C 1
ATOM 599 O O . GLU A 1 72 ? -23.688 12.508 32.969 1 97.44 72 GLU A O 1
ATOM 604 N N . ARG A 1 73 ? -22.75 12.93 30.969 1 98 73 ARG A N 1
ATOM 605 C CA . ARG A 1 73 ? -21.969 11.703 31.016 1 98 73 ARG A CA 1
ATOM 606 C C . ARG A 1 73 ? -20.938 11.734 32.156 1 98 73 ARG A C 1
ATOM 608 O O . ARG A 1 73 ? -20.734 10.734 32.844 1 98 73 ARG A O 1
ATOM 615 N N . TYR A 1 74 ? -20.359 12.875 32.344 1 97.31 74 TYR A N 1
ATOM 616 C CA . TYR A 1 74 ? -19.422 13.008 33.469 1 97.31 74 TYR A CA 1
ATOM 617 C C . TYR A 1 74 ? -20.156 12.859 34.812 1 97.31 74 TYR A C 1
ATOM 619 O O . TYR A 1 74 ? -19.656 12.188 35.719 1 97.31 74 TYR A O 1
ATOM 627 N N . LEU A 1 75 ? -21.266 13.43 34.906 1 95.62 75 LEU A N 1
ATOM 628 C CA . LEU A 1 75 ? -22.031 13.375 36.156 1 95.62 75 LEU A CA 1
ATOM 629 C C . LEU A 1 75 ? -22.5 11.953 36.469 1 95.62 75 LEU A C 1
ATOM 631 O O . LEU A 1 75 ? -22.562 11.547 37.625 1 95.62 75 LEU A O 1
ATOM 635 N N . ASN A 1 76 ? -22.781 11.281 35.469 1 96.38 76 ASN A N 1
ATOM 636 C CA . ASN A 1 76 ? -23.25 9.906 35.625 1 96.38 76 ASN A CA 1
ATOM 637 C C . ASN A 1 76 ? -22.094 8.93 35.719 1 96.38 76 ASN A C 1
ATOM 639 O O . ASN A 1 76 ? -22.297 7.719 35.875 1 96.38 76 ASN A O 1
ATOM 643 N N . GLY A 1 77 ? -20.922 9.352 35.594 1 95.56 77 GLY A N 1
ATOM 644 C CA . GLY A 1 77 ? -19.75 8.523 35.781 1 95.56 77 GLY A CA 1
ATOM 645 C C . GLY A 1 77 ? -19.406 7.664 34.594 1 95.56 77 GLY A C 1
ATOM 646 O O . GLY A 1 77 ? -18.734 6.633 34.719 1 95.56 77 GLY A O 1
ATOM 647 N N . ASN A 1 78 ? -19.875 8.055 33.406 1 96.56 78 ASN A N 1
ATOM 648 C CA . ASN A 1 78 ? -19.594 7.258 32.219 1 96.56 78 ASN A CA 1
ATOM 649 C C . ASN A 1 78 ? -19.078 8.125 31.062 1 96.56 78 ASN A C 1
ATOM 651 O O . ASN A 1 78 ? -19.641 8.094 29.969 1 96.56 78 ASN A O 1
ATOM 655 N N . PRO A 1 79 ? -18.016 8.859 31.328 1 97.81 79 PRO A N 1
ATOM 656 C CA . PRO A 1 79 ? -17.5 9.688 30.25 1 97.81 79 PRO A CA 1
ATOM 657 C C . PRO A 1 79 ? -16.844 8.867 29.141 1 97.81 79 PRO A C 1
ATOM 659 O O . PRO A 1 79 ? -16.328 7.773 29.391 1 97.81 79 PRO A O 1
ATOM 662 N N . LEU A 1 80 ? -16.859 9.383 27.969 1 97.88 80 LEU A N 1
ATOM 663 C CA . LEU A 1 80 ? -16.141 8.82 26.844 1 97.88 80 LEU A CA 1
ATOM 664 C C . LEU A 1 80 ? -14.68 9.258 26.844 1 97.88 80 LEU A C 1
ATOM 666 O O . LEU A 1 80 ? -14.305 10.172 27.578 1 97.88 80 LEU A O 1
ATOM 670 N N . PRO A 1 81 ? -13.797 8.703 26.047 1 96.69 81 PRO A N 1
ATOM 671 C CA . PRO A 1 81 ? -12.344 8.898 26.141 1 96.69 81 PRO A CA 1
ATOM 672 C C . PRO A 1 81 ? -11.93 10.352 25.969 1 96.69 81 PRO A C 1
ATOM 674 O O . PRO A 1 81 ? -11.047 10.836 26.672 1 96.69 81 PRO A O 1
ATOM 677 N N . LEU A 1 82 ? -12.547 11.078 25.016 1 98.38 82 LEU A N 1
ATOM 678 C CA . LEU A 1 82 ? -12.289 12.492 24.797 1 98.38 82 LEU A CA 1
ATOM 679 C C . LEU A 1 82 ? -13.57 13.312 24.922 1 98.38 82 LEU A C 1
ATOM 681 O O . LEU A 1 82 ? -13.812 14.211 24.109 1 98.38 82 LEU A O 1
ATOM 685 N N . ASP A 1 83 ? -14.305 12.961 25.938 1 98.56 83 ASP A N 1
ATOM 686 C CA . ASP A 1 83 ? -15.656 13.492 26.125 1 98.56 83 ASP A CA 1
ATOM 687 C C . ASP A 1 83 ? -15.625 15.008 26.344 1 98.56 83 ASP A C 1
ATOM 689 O O . ASP A 1 83 ? -15 15.484 27.297 1 98.56 83 ASP A O 1
ATOM 693 N N . GLY A 1 84 ? -16.266 15.664 25.422 1 98.75 84 GLY A N 1
ATOM 694 C CA . GLY A 1 84 ? -16.438 17.094 25.609 1 98.75 84 GLY A CA 1
ATOM 695 C C . GLY A 1 84 ? -15.312 17.922 25.016 1 98.75 84 GLY A C 1
ATOM 696 O O . GLY A 1 84 ? -15.352 19.156 25.062 1 98.75 84 GLY A O 1
ATOM 697 N N . ILE A 1 85 ? -14.273 17.328 24.469 1 98.88 85 ILE A N 1
ATOM 698 C CA . ILE A 1 85 ? -13.141 18.062 23.938 1 98.88 85 ILE A CA 1
ATOM 699 C C . ILE A 1 85 ? -13.516 18.688 22.594 1 98.88 85 ILE A C 1
ATOM 701 O O . ILE A 1 85 ? -13.93 17.984 21.656 1 98.88 85 ILE A O 1
ATOM 705 N N . PRO A 1 86 ? -13.422 20.016 22.422 1 98.81 86 PRO A N 1
ATOM 706 C CA . PRO A 1 86 ? -13.664 20.656 21.125 1 98.81 86 PRO A CA 1
ATOM 707 C C . PRO A 1 86 ? -12.609 20.312 20.094 1 98.81 86 PRO A C 1
ATOM 709 O O . PRO A 1 86 ? -11.422 20.25 20.406 1 98.81 86 PRO A O 1
ATOM 712 N N . VAL A 1 87 ? -13.047 20.109 18.859 1 98.88 87 VAL A N 1
ATOM 713 C CA . VAL A 1 87 ? -12.148 19.734 17.766 1 98.88 87 VAL A CA 1
ATOM 714 C C . VAL A 1 87 ? -12.516 20.516 16.516 1 98.88 87 VAL A C 1
ATOM 716 O O . VAL A 1 87 ? -13.695 20.688 16.188 1 98.88 87 VAL A O 1
ATOM 719 N N . SER A 1 88 ? -11.539 21.094 15.875 1 98.88 88 SER A N 1
ATOM 720 C CA . SER A 1 88 ? -11.742 21.625 14.531 1 98.88 88 SER A CA 1
ATOM 721 C C . SER A 1 88 ? -11.375 20.594 13.469 1 98.88 88 SER A C 1
ATOM 723 O O . SER A 1 88 ? -10.531 19.734 13.703 1 98.88 88 SER A O 1
ATOM 725 N N . VAL A 1 89 ? -12.008 20.656 12.258 1 98.75 89 VAL A N 1
ATOM 726 C CA . VAL A 1 89 ? -11.812 19.672 11.203 1 98.75 89 VAL A CA 1
ATOM 727 C C . VAL A 1 89 ? -11.5 20.375 9.883 1 98.75 89 VAL A C 1
ATOM 729 O O . VAL A 1 89 ? -12.266 21.219 9.43 1 98.75 89 VAL A O 1
ATOM 732 N N . LYS A 1 90 ? -10.383 20 9.266 1 98.25 90 LYS A N 1
ATOM 733 C CA . LYS A 1 90 ? -10.031 20.547 7.957 1 98.25 90 LYS A CA 1
ATOM 734 C C . LYS A 1 90 ? -11.133 20.297 6.938 1 98.25 90 LYS A C 1
ATOM 736 O O . LYS A 1 90 ? -11.68 19.188 6.871 1 98.25 90 LYS A O 1
ATOM 741 N N . ASP A 1 91 ? -11.438 21.297 6.137 1 97 91 ASP A N 1
ATOM 742 C CA . ASP A 1 91 ? -12.539 21.203 5.188 1 97 91 ASP A CA 1
ATOM 743 C C . ASP A 1 91 ? -12.172 20.312 3.998 1 97 91 ASP A C 1
ATOM 745 O O . ASP A 1 91 ? -12.5 20.641 2.854 1 97 91 ASP A O 1
ATOM 749 N N . LEU A 1 92 ? -11.406 19.328 4.203 1 96.38 92 LEU A N 1
ATOM 750 C CA . LEU A 1 92 ? -11.133 18.25 3.252 1 96.38 92 LEU A CA 1
ATOM 751 C C . LEU A 1 92 ? -11.773 16.953 3.717 1 96.38 92 LEU A C 1
ATOM 753 O O . LEU A 1 92 ? -11.883 16 2.938 1 96.38 92 LEU A O 1
ATOM 757 N N . LEU A 1 93 ? -12.188 16.938 4.969 1 96.69 93 LEU A N 1
ATOM 758 C CA . LEU A 1 93 ? -12.805 15.75 5.562 1 96.69 93 LEU A CA 1
ATOM 759 C C . LEU A 1 93 ? -14.312 15.93 5.676 1 96.69 93 LEU A C 1
ATOM 761 O O . LEU A 1 93 ? -14.805 17.031 5.902 1 96.69 93 LEU A O 1
ATOM 765 N N . THR A 1 94 ? -15.016 14.812 5.602 1 95.75 94 THR A N 1
ATOM 766 C CA . THR A 1 94 ? -16.469 14.875 5.695 1 95.75 94 THR A CA 1
ATOM 767 C C . THR A 1 94 ? -16.922 14.766 7.148 1 95.75 94 THR A C 1
ATOM 769 O O . THR A 1 94 ? -16.312 14.039 7.941 1 95.75 94 THR A O 1
ATOM 772 N N . VAL A 1 95 ? -17.859 15.516 7.461 1 96.62 95 VAL A N 1
ATOM 773 C CA . VAL A 1 95 ? -18.547 15.5 8.75 1 96.62 95 VAL A CA 1
ATOM 774 C C . VAL A 1 95 ? -20.047 15.367 8.531 1 96.62 95 VAL A C 1
ATOM 776 O O . VAL A 1 95 ? -20.672 16.219 7.887 1 96.62 95 VAL A O 1
ATOM 779 N N . LYS A 1 96 ? -20.578 14.305 9.031 1 95.81 96 LYS A N 1
ATOM 780 C CA . LYS A 1 96 ? -22 14.047 8.859 1 95.81 96 LYS A CA 1
ATOM 781 C C . LYS A 1 96 ? -22.844 15.258 9.258 1 95.81 96 LYS A C 1
ATOM 783 O O . LYS A 1 96 ? -22.688 15.781 10.367 1 95.81 96 LYS A O 1
ATOM 788 N N . GLY A 1 97 ? -23.656 15.703 8.367 1 93.81 97 GLY A N 1
ATOM 789 C CA . GLY A 1 97 ? -24.531 16.812 8.648 1 93.81 97 GLY A CA 1
ATOM 790 C C . GLY A 1 97 ? -23.984 18.156 8.18 1 93.81 97 GLY A C 1
ATOM 791 O O . GLY A 1 97 ? -24.703 19.156 8.164 1 93.81 97 GLY A O 1
ATOM 792 N N . TRP A 1 98 ? -22.719 18.219 7.84 1 95.25 98 TRP A N 1
ATOM 793 C CA . TRP A 1 98 ? -22.094 19.438 7.344 1 95.25 98 TRP A CA 1
ATOM 794 C C . TRP A 1 98 ? -21.781 19.328 5.855 1 95.25 98 TRP A C 1
ATOM 796 O O . TRP A 1 98 ? -21.516 18.25 5.352 1 95.25 98 TRP A O 1
ATOM 806 N N . LYS A 1 99 ? -21.797 20.453 5.195 1 91.69 99 LYS A N 1
ATOM 807 C CA . LYS A 1 99 ? -21.297 20.5 3.826 1 91.69 99 LYS A CA 1
ATOM 808 C C . LYS A 1 99 ? -19.766 20.531 3.799 1 91.69 99 LYS A C 1
ATOM 810 O O . LYS A 1 99 ? -19.141 21.219 4.617 1 91.69 99 LYS A O 1
ATOM 815 N N . THR A 1 100 ? -19.219 19.734 2.971 1 92.62 100 THR A N 1
ATOM 816 C CA . THR A 1 100 ? -17.781 19.797 2.701 1 92.62 100 THR A CA 1
ATOM 817 C C . THR A 1 100 ? -17.516 20.5 1.369 1 92.62 100 THR A C 1
ATOM 819 O O . THR A 1 100 ? -18.047 20.094 0.334 1 92.62 100 THR A O 1
ATOM 822 N N . CYS A 1 101 ? -16.656 21.484 1.404 1 93.38 101 CYS A N 1
ATOM 823 C CA . CYS A 1 101 ? -16.453 22.297 0.211 1 93.38 101 CYS A CA 1
ATOM 824 C C . CYS A 1 101 ? -15.047 22.141 -0.339 1 93.38 101 CYS A C 1
ATOM 826 O O . CYS A 1 101 ? -14.75 22.578 -1.45 1 93.38 101 CYS A O 1
ATOM 828 N N . PHE A 1 102 ? -14.172 21.516 0.316 1 95.31 102 PHE A N 1
ATOM 829 C CA . PHE A 1 102 ? -12.805 21.203 -0.098 1 95.31 102 PHE A CA 1
ATOM 830 C C . PHE A 1 102 ? -12.023 22.469 -0.402 1 95.31 102 PHE A C 1
ATOM 832 O O . PHE A 1 102 ? -11.18 22.484 -1.297 1 95.31 102 PHE A O 1
ATOM 839 N N . GLY A 1 103 ? -12.398 23.562 0.255 1 95.88 103 GLY A N 1
ATOM 840 C CA . GLY A 1 103 ? -11.734 24.844 0.008 1 95.88 103 GLY A CA 1
ATOM 841 C C . GLY A 1 103 ? -11.852 25.297 -1.43 1 95.88 103 GLY A C 1
ATOM 842 O O . GLY A 1 103 ? -11.031 26.078 -1.907 1 95.88 103 GLY A O 1
ATOM 843 N N . SER A 1 104 ? -12.812 24.844 -2.178 1 96.88 104 SER A N 1
ATOM 844 C CA . SER A 1 104 ? -12.883 25.078 -3.617 1 96.88 104 SER A CA 1
ATOM 845 C C . SER A 1 104 ? -14.102 25.922 -3.979 1 96.88 104 SER A C 1
ATOM 847 O O . SER A 1 104 ? -15.242 25.5 -3.752 1 96.88 104 SER A O 1
ATOM 849 N N . LYS A 1 105 ? -13.836 27.062 -4.555 1 96.25 105 LYS A N 1
ATOM 850 C CA . LYS A 1 105 ? -14.922 27.875 -5.102 1 96.25 105 LYS A CA 1
ATOM 851 C C . LYS A 1 105 ? -15.625 27.141 -6.242 1 96.25 105 LYS A C 1
ATOM 853 O O . LYS A 1 105 ? -16.859 27.188 -6.348 1 96.25 105 LYS A O 1
ATOM 858 N N . ALA A 1 106 ? -14.867 26.5 -7.094 1 96.44 106 ALA A N 1
ATOM 859 C CA . ALA A 1 106 ? -15.406 25.766 -8.227 1 96.44 106 ALA A CA 1
ATOM 860 C C . ALA A 1 106 ? -16.359 24.656 -7.762 1 96.44 106 ALA A C 1
ATOM 862 O O . ALA A 1 106 ? -17.484 24.547 -8.25 1 96.44 106 ALA A O 1
ATOM 863 N N . TYR A 1 107 ? -15.914 23.875 -6.828 1 94.81 107 TYR A N 1
ATOM 864 C CA . TYR A 1 107 ? -16.719 22.766 -6.316 1 94.81 107 TYR A CA 1
ATOM 865 C C . TYR A 1 107 ? -17.969 23.266 -5.625 1 94.81 107 TYR A C 1
ATOM 867 O O . TYR A 1 107 ? -19.062 22.703 -5.809 1 94.81 107 TYR A O 1
ATOM 875 N N . THR A 1 108 ? -17.812 24.328 -4.824 1 93.62 108 THR A N 1
ATOM 876 C CA . THR A 1 108 ? -18.938 24.891 -4.09 1 93.62 108 THR A CA 1
ATOM 877 C C . THR A 1 108 ? -19.984 25.438 -5.047 1 93.62 108 THR A C 1
ATOM 879 O O . THR A 1 108 ? -21.188 25.219 -4.855 1 93.62 108 THR A O 1
ATOM 882 N N . THR A 1 109 ? -19.578 26.141 -6.078 1 94 109 THR A N 1
ATOM 883 C CA . THR A 1 109 ? -20.484 26.703 -7.078 1 94 109 THR A CA 1
ATOM 884 C C . THR A 1 109 ? -21.188 25.578 -7.832 1 94 109 THR A C 1
ATOM 886 O O . THR A 1 109 ? -22.406 25.641 -8.031 1 94 109 THR A O 1
ATOM 889 N N . GLN A 1 110 ? -20.391 24.656 -8.25 1 92.81 110 GLN A N 1
ATOM 890 C CA . GLN A 1 110 ? -20.938 23.5 -8.953 1 92.81 110 GLN A CA 1
ATOM 891 C C . GLN A 1 110 ? -22.016 22.812 -8.109 1 92.81 110 GLN A C 1
ATOM 893 O O . GLN A 1 110 ? -23.078 22.469 -8.625 1 92.81 110 GLN A O 1
ATOM 898 N N . ARG A 1 111 ? -21.75 22.625 -6.863 1 88.94 111 ARG A N 1
ATOM 899 C CA . ARG A 1 111 ? -22.688 21.984 -5.945 1 88.94 111 ARG A CA 1
ATOM 900 C C . ARG A 1 111 ? -23.969 22.781 -5.82 1 88.94 111 ARG A C 1
ATOM 902 O O . ARG A 1 111 ? -25.062 22.203 -5.727 1 88.94 111 ARG A O 1
ATOM 909 N N . LEU A 1 112 ? -23.922 24 -5.691 1 87.88 112 LEU A N 1
ATOM 910 C CA . LEU A 1 112 ? -25.078 24.875 -5.547 1 87.88 112 LEU A CA 1
ATOM 911 C C . LEU A 1 112 ? -25.938 24.859 -6.801 1 87.88 112 LEU A C 1
ATOM 913 O O . LEU A 1 112 ? -27.172 24.859 -6.715 1 87.88 112 LEU A O 1
ATOM 917 N N . GLU A 1 113 ? -25.312 24.797 -7.891 1 89.5 113 GLU A N 1
ATOM 918 C CA . GLU A 1 113 ? -26.031 24.906 -9.148 1 89.5 113 GLU A CA 1
ATOM 919 C C . GLU A 1 113 ? -26.594 23.562 -9.586 1 89.5 113 GLU A C 1
ATOM 921 O O . GLU A 1 113 ? -27.625 23.5 -10.25 1 89.5 113 GLU A O 1
ATOM 926 N N . LEU A 1 114 ? -25.797 22.5 -9.258 1 79.69 114 LEU A N 1
ATOM 927 C CA . LEU A 1 114 ? -26.25 21.172 -9.672 1 79.69 114 LEU A CA 1
ATOM 928 C C . LEU A 1 114 ? -27.062 20.5 -8.57 1 79.69 114 LEU A C 1
ATOM 930 O O . LEU A 1 114 ? -27.469 19.344 -8.711 1 79.69 114 LEU A O 1
ATOM 934 N N . SER A 1 115 ? -27 20.828 -7.234 1 61 115 SER A N 1
ATOM 935 C CA . SER A 1 115 ? -27.531 20.359 -5.961 1 61 115 SER A CA 1
ATOM 936 C C . SER A 1 115 ? -28.828 19.578 -6.164 1 61 115 SER A C 1
ATOM 938 O O . SER A 1 115 ? -29.25 18.828 -5.277 1 61 115 SER A O 1
ATOM 940 N N . GLY A 1 116 ? -29.344 19.609 -7.352 1 54.06 116 GLY A N 1
ATOM 941 C CA . GLY A 1 116 ? -30.297 18.516 -7.484 1 54.06 116 GLY A CA 1
ATOM 942 C C . GLY A 1 116 ? -29.641 17.156 -7.652 1 54.06 116 GLY A C 1
ATOM 943 O O . GLY A 1 116 ? -30.328 16.156 -7.82 1 54.06 116 GLY A O 1
ATOM 944 N N . ASN A 1 117 ? -28.328 17.172 -7.555 1 51.97 117 ASN A N 1
ATOM 945 C CA . ASN A 1 117 ? -27.594 15.945 -7.859 1 51.97 117 ASN A CA 1
ATOM 946 C C . ASN A 1 117 ? -27.234 15.18 -6.59 1 51.97 117 ASN A C 1
ATOM 948 O O . ASN A 1 117 ? -26.781 15.781 -5.609 1 51.97 117 ASN A O 1
ATOM 952 N N . ASN A 1 118 ? -27.625 13.922 -6.316 1 52.22 118 ASN A N 1
ATOM 953 C CA . ASN A 1 118 ? -27.656 12.852 -5.324 1 52.22 118 ASN A CA 1
ATOM 954 C C . ASN A 1 118 ? -26.25 12.555 -4.789 1 52.22 118 ASN A C 1
ATOM 956 O O . ASN A 1 118 ? -26.094 12.281 -3.598 1 52.22 118 ASN A O 1
ATOM 960 N N . GLU A 1 119 ? -25.219 12.641 -5.562 1 53.56 119 GLU A N 1
ATOM 961 C CA . GLU A 1 119 ? -23.906 12.18 -5.094 1 53.56 119 GLU A CA 1
ATOM 962 C C . GLU A 1 119 ? -23.375 13.078 -3.984 1 53.56 119 GLU A C 1
ATOM 964 O O . GLU A 1 119 ? -22.859 12.586 -2.977 1 53.56 119 GLU A O 1
ATOM 969 N N . GLN A 1 120 ? -23.469 14.477 -4.227 1 55.44 120 GLN A N 1
ATOM 970 C CA . GLN A 1 120 ? -23.016 15.445 -3.236 1 55.44 120 GLN A CA 1
ATOM 971 C C . GLN A 1 120 ? -23.781 15.297 -1.928 1 55.44 120 GLN A C 1
ATOM 973 O O . GLN A 1 120 ? -23.203 15.414 -0.844 1 55.44 120 GLN A O 1
ATOM 978 N N . ALA A 1 121 ? -24.828 14.742 -2.143 1 57.75 121 ALA A N 1
ATOM 979 C CA . ALA A 1 121 ? -25.688 14.508 -0.993 1 57.75 121 ALA A CA 1
ATOM 980 C C . ALA A 1 121 ? -25.203 13.328 -0.16 1 57.75 121 ALA A C 1
ATOM 982 O O . ALA A 1 121 ? -25.297 13.344 1.068 1 57.75 121 ALA A O 1
ATOM 983 N N . LEU A 1 122 ? -24.406 12.539 -0.767 1 65 122 LEU A N 1
ATOM 984 C CA . LEU A 1 122 ? -24.031 11.328 -0.041 1 65 122 LEU A CA 1
ATOM 985 C C . LEU A 1 122 ? -22.812 11.578 0.828 1 65 122 LEU A C 1
ATOM 987 O O . LEU A 1 122 ? -22.719 11.062 1.944 1 65 122 LEU A O 1
ATOM 991 N N . ILE A 1 123 ? -22.031 12.57 0.434 1 78.12 123 ILE A N 1
ATOM 992 C CA . ILE A 1 123 ? -20.828 12.805 1.203 1 78.12 123 ILE A CA 1
ATOM 993 C C . ILE A 1 123 ? -21.156 13.594 2.465 1 78.12 123 ILE A C 1
ATOM 995 O O . ILE A 1 123 ? -20.453 13.484 3.477 1 78.12 123 ILE A O 1
ATOM 999 N N . ASP A 1 124 ? -22.25 14.32 2.428 1 85.88 124 ASP A N 1
ATOM 1000 C CA . ASP A 1 124 ? -22.656 15.133 3.572 1 85.88 124 ASP A CA 1
ATOM 1001 C C . ASP A 1 124 ? -23.281 14.266 4.664 1 85.88 124 ASP A C 1
ATOM 1003 O O . ASP A 1 124 ? -23.531 14.75 5.773 1 85.88 124 ASP A O 1
ATOM 1007 N N . GLN A 1 125 ? -23.406 12.984 4.363 1 90.25 125 GLN A N 1
ATOM 1008 C CA . GLN A 1 125 ? -24.141 12.141 5.297 1 90.25 125 GLN A CA 1
ATOM 1009 C C . GLN A 1 125 ? -23.203 11.133 5.973 1 90.25 125 GLN A C 1
ATOM 1011 O O . GLN A 1 125 ? -23.656 10.227 6.672 1 90.25 125 GLN A O 1
ATOM 1016 N N . VAL A 1 126 ? -22 11.359 5.742 1 93.12 126 VAL A N 1
ATOM 1017 C CA . VAL A 1 126 ? -21.078 10.383 6.324 1 93.12 126 VAL A CA 1
ATOM 1018 C C . VAL A 1 126 ? -19.906 11.109 6.973 1 93.12 126 VAL A C 1
ATOM 1020 O O . VAL A 1 126 ? -19.531 12.211 6.555 1 93.12 126 VAL A O 1
ATOM 1023 N N . ASP A 1 127 ? -19.375 10.492 8.008 1 96.69 127 ASP A N 1
ATOM 1024 C CA . ASP A 1 127 ? -18.125 10.922 8.609 1 96.69 127 ASP A CA 1
ATOM 1025 C C . ASP A 1 127 ? -16.938 10.258 7.922 1 96.69 127 ASP A C 1
ATOM 1027 O O . ASP A 1 127 ? -16.969 9.062 7.621 1 96.69 127 ASP A O 1
ATOM 1031 N N . SER A 1 128 ? -15.953 11.086 7.586 1 96.69 128 SER A N 1
ATOM 1032 C CA . SER A 1 128 ? -14.672 10.422 7.375 1 96.69 128 SER A CA 1
ATOM 1033 C C . SER A 1 128 ? -14.305 9.531 8.562 1 96.69 128 SER A C 1
ATOM 1035 O O . SER A 1 128 ? -14.727 9.789 9.688 1 96.69 128 SER A O 1
ATOM 1037 N N . PRO A 1 129 ? -13.484 8.508 8.383 1 96.12 129 PRO A N 1
ATOM 1038 C CA . PRO A 1 129 ? -13.188 7.551 9.453 1 96.12 129 PRO A CA 1
ATOM 1039 C C . PRO A 1 129 ? -12.609 8.227 10.695 1 96.12 129 PRO A C 1
ATOM 1041 O O . PRO A 1 129 ? -13.016 7.91 11.812 1 96.12 129 PRO A O 1
ATOM 1044 N N . SER A 1 130 ? -11.664 9.133 10.547 1 97.69 130 SER A N 1
ATOM 1045 C CA . SER A 1 130 ? -11.07 9.82 11.695 1 97.69 130 SER A CA 1
ATOM 1046 C C . SER A 1 130 ? -12.109 10.633 12.445 1 97.69 130 SER A C 1
ATOM 1048 O O . SER A 1 130 ? -12.102 10.68 13.68 1 97.69 130 SER A O 1
ATOM 1050 N N . VAL A 1 131 ? -13.016 11.234 11.719 1 98.19 131 VAL A N 1
ATOM 1051 C CA . VAL A 1 131 ? -14.102 12.016 12.312 1 98.19 131 VAL A CA 1
ATOM 1052 C C . VAL A 1 131 ? -15.055 11.086 13.062 1 98.19 131 VAL A C 1
ATOM 1054 O O . VAL A 1 131 ? -15.469 11.391 14.18 1 98.19 131 VAL A O 1
ATOM 1057 N N . GLU A 1 132 ? -15.375 9.977 12.445 1 97.81 132 GLU A N 1
ATOM 1058 C CA . GLU A 1 132 ? -16.234 8.992 13.094 1 97.81 132 GLU A CA 1
ATOM 1059 C C . GLU A 1 132 ? -15.625 8.516 14.406 1 97.81 132 GLU A C 1
ATOM 1061 O O . GLU A 1 132 ? -16.312 8.43 15.43 1 97.81 132 GLU A O 1
ATOM 1066 N N . HIS A 1 133 ? -14.359 8.195 14.383 1 96.94 133 HIS A N 1
ATOM 1067 C CA . HIS A 1 133 ? -13.664 7.758 15.586 1 96.94 133 HIS A CA 1
ATOM 1068 C C . HIS A 1 133 ? -13.703 8.836 16.672 1 96.94 133 HIS A C 1
ATOM 1070 O O . HIS A 1 133 ? -13.961 8.531 17.844 1 96.94 133 HIS A O 1
ATOM 1076 N N . ALA A 1 134 ? -13.453 10.055 16.281 1 98.5 134 ALA A N 1
ATOM 1077 C CA . ALA A 1 134 ? -13.461 11.164 17.219 1 98.5 134 ALA A CA 1
ATOM 1078 C C . ALA A 1 134 ? -14.852 11.391 17.797 1 98.5 134 ALA A C 1
ATOM 1080 O O . ALA A 1 134 ? -15.008 11.656 19 1 98.5 134 ALA A O 1
ATOM 1081 N N . ARG A 1 135 ? -15.836 11.297 16.922 1 98.25 135 ARG A N 1
ATOM 1082 C CA . ARG A 1 135 ? -17.219 11.445 17.375 1 98.25 135 ARG A CA 1
ATOM 1083 C C . ARG A 1 135 ? -17.562 10.391 18.422 1 98.25 135 ARG A C 1
ATOM 1085 O O . ARG A 1 135 ? -18.125 10.703 19.469 1 98.25 135 ARG A O 1
ATOM 1092 N N . LYS A 1 136 ? -17.234 9.148 18.219 1 97.5 136 LYS A N 1
ATOM 1093 C CA . LYS A 1 136 ? -17.5 8.047 19.125 1 97.5 136 LYS A CA 1
ATOM 1094 C C . LYS A 1 136 ? -16.766 8.234 20.453 1 97.5 136 LYS A C 1
ATOM 1096 O O . LYS A 1 136 ? -17.203 7.734 21.5 1 97.5 136 LYS A O 1
ATOM 1101 N N . ALA A 1 137 ? -15.688 9.031 20.375 1 98.06 137 ALA A N 1
ATOM 1102 C CA . ALA A 1 137 ? -14.883 9.258 21.562 1 98.06 137 ALA A CA 1
ATOM 1103 C C . ALA A 1 137 ? -15.414 10.445 22.375 1 98.06 137 ALA A C 1
ATOM 1105 O O . ALA A 1 137 ? -14.875 10.773 23.438 1 98.06 137 ALA A O 1
ATOM 1106 N N . GLY A 1 138 ? -16.438 11.141 21.859 1 98.62 138 GLY A N 1
ATOM 1107 C CA . GLY A 1 138 ? -17.125 12.172 22.625 1 98.62 138 GLY A CA 1
ATOM 1108 C C . GLY A 1 138 ? -16.672 13.578 22.266 1 98.62 138 GLY A C 1
ATOM 1109 O O . GLY A 1 138 ? -17.094 14.547 22.906 1 98.62 138 GLY A O 1
ATOM 1110 N N . CYS A 1 139 ? -15.883 13.719 21.25 1 98.81 139 CYS A N 1
ATOM 1111 C CA . CYS A 1 139 ? -15.422 15.039 20.812 1 98.81 139 CYS A CA 1
ATOM 1112 C C . CYS A 1 139 ? -16.578 15.891 20.328 1 98.81 139 CYS A C 1
ATOM 1114 O O . CYS A 1 139 ? -17.594 15.367 19.859 1 98.81 139 CYS A O 1
ATOM 1116 N N . ILE A 1 140 ? -16.453 17.141 20.484 1 98.81 140 ILE A N 1
ATOM 1117 C CA . ILE A 1 140 ? -17.422 18.109 19.984 1 98.81 140 ILE A CA 1
ATOM 1118 C C . ILE A 1 140 ? -16.828 18.875 18.797 1 98.81 140 ILE A C 1
ATOM 1120 O O . ILE A 1 140 ? -15.891 19.656 18.969 1 98.81 140 ILE A O 1
ATOM 1124 N N . PHE A 1 141 ? -17.375 18.672 17.609 1 98.75 141 PHE A N 1
ATOM 1125 C CA . PHE A 1 141 ? -16.859 19.344 16.422 1 98.75 141 PHE A CA 1
ATOM 1126 C C . PHE A 1 141 ? -17.359 20.781 16.344 1 98.75 141 PHE A C 1
ATOM 1128 O O . PHE A 1 141 ? -18.562 21 16.203 1 98.75 141 PHE A O 1
ATOM 1135 N N . ILE A 1 142 ? -16.438 21.703 16.375 1 98.81 142 ILE A N 1
ATOM 1136 C CA . ILE A 1 142 ? -16.781 23.109 16.422 1 98.81 142 ILE A CA 1
ATOM 1137 C C . ILE A 1 142 ? -17.141 23.594 15.016 1 98.81 142 ILE A C 1
ATOM 1139 O O . ILE A 1 142 ? -18.078 24.375 14.844 1 98.81 142 ILE A O 1
ATOM 1143 N N . GLY A 1 143 ? -16.344 23.172 14.078 1 98.75 143 GLY A N 1
ATOM 1144 C CA . GLY A 1 143 ? -16.531 23.625 12.711 1 98.75 143 GLY A CA 1
ATOM 1145 C C . GLY A 1 143 ? -15.461 23.125 11.766 1 98.75 143 GLY A C 1
ATOM 1146 O O . GLY A 1 143 ? -14.633 22.297 12.133 1 98.75 143 GLY A O 1
ATOM 1147 N N . LYS A 1 144 ? -15.578 23.594 10.469 1 98.44 144 LYS A N 1
ATOM 1148 C CA . LYS A 1 144 ? -14.594 23.312 9.43 1 98.44 144 LYS A CA 1
ATOM 1149 C C . LYS A 1 144 ? -13.562 24.438 9.328 1 98.44 144 LYS A C 1
ATOM 1151 O O . LYS A 1 144 ? -13.914 25.609 9.375 1 98.44 144 LYS A O 1
ATOM 1156 N N . VAL A 1 145 ? -12.32 24.016 9.25 1 98.75 145 VAL A N 1
ATOM 1157 C CA . VAL A 1 145 ? -11.273 25.031 9.172 1 98.75 145 VAL A CA 1
ATOM 1158 C C . VAL A 1 145 ? -10.773 25.156 7.734 1 98.75 145 VAL A C 1
ATOM 1160 O O . VAL A 1 145 ? -10.867 24.203 6.957 1 98.75 145 VAL A O 1
ATOM 1163 N N . THR A 1 146 ? -10.234 26.328 7.449 1 98.62 146 THR A N 1
ATOM 1164 C CA . THR A 1 146 ? -9.906 26.766 6.102 1 98.62 146 THR A CA 1
ATOM 1165 C C . THR A 1 146 ? -8.719 25.984 5.547 1 98.62 146 THR A C 1
ATOM 1167 O O . THR A 1 146 ? -7.766 25.703 6.273 1 98.62 146 THR A O 1
ATOM 1170 N N . SER A 1 147 ? -8.789 25.625 4.332 1 97.81 147 SER A N 1
ATOM 1171 C CA . SER A 1 147 ? -7.734 25.016 3.539 1 97.81 147 SER A CA 1
ATOM 1172 C C . SER A 1 147 ? -7.629 25.641 2.158 1 97.81 147 SER A C 1
ATOM 1174 O O . SER A 1 147 ? -8.578 26.281 1.687 1 97.81 147 SER A O 1
ATOM 1176 N N . PRO A 1 148 ? -6.43 25.656 1.533 1 98.25 148 PRO A N 1
ATOM 1177 C CA . PRO A 1 148 ? -6.438 25.953 0.1 1 98.25 148 PRO A CA 1
ATOM 1178 C C . PRO A 1 148 ? -7.25 24.938 -0.709 1 98.25 148 PRO A C 1
ATOM 1180 O O . PRO A 1 148 ? -7.656 23.906 -0.18 1 98.25 148 PRO A O 1
ATOM 1183 N N . GLU A 1 149 ? -7.488 25.281 -1.94 1 98.12 149 GLU A N 1
ATOM 1184 C CA . GLU A 1 149 ? -8.344 24.469 -2.793 1 98.12 149 GLU A CA 1
ATOM 1185 C C . GLU A 1 149 ? -7.82 23.047 -2.895 1 98.12 149 GLU A C 1
ATOM 1187 O O . GLU A 1 149 ? -6.707 22.812 -3.377 1 98.12 149 GLU A O 1
ATOM 1192 N N . PHE A 1 150 ? -8.609 22.062 -2.379 1 97.25 150 PHE A N 1
ATOM 1193 C CA . PHE A 1 150 ? -8.328 20.625 -2.365 1 97.25 150 PHE A CA 1
ATOM 1194 C C . PHE A 1 150 ? -7.027 20.328 -1.631 1 97.25 150 PHE A C 1
ATOM 1196 O O . PHE A 1 150 ? -6.422 19.281 -1.825 1 97.25 150 PHE A O 1
ATOM 1203 N N . GLY A 1 151 ? -6.535 21.266 -0.812 1 97.44 151 GLY A N 1
ATOM 1204 C CA . GLY A 1 151 ? -5.348 21.078 0.005 1 97.44 151 GLY A CA 1
ATOM 1205 C C . GLY A 1 151 ? -4.066 21.016 -0.806 1 97.44 151 GLY A C 1
ATOM 1206 O O . GLY A 1 151 ? -3.061 20.469 -0.354 1 97.44 151 GLY A O 1
ATOM 1207 N N . TRP A 1 152 ? -4.02 21.609 -2.02 1 97.44 152 TRP A N 1
ATOM 1208 C CA . TRP A 1 152 ? -2.928 21.344 -2.951 1 97.44 152 TRP A CA 1
ATOM 1209 C C . TRP A 1 152 ? -1.701 22.188 -2.607 1 97.44 152 TRP A C 1
ATOM 1211 O O . TRP A 1 152 ? -0.597 21.906 -3.08 1 97.44 152 TRP A O 1
ATOM 1221 N N . GLU A 1 153 ? -1.829 23.203 -1.687 1 97.62 153 GLU A N 1
ATOM 1222 C CA . GLU A 1 153 ? -0.734 24.125 -1.435 1 97.62 153 GLU A CA 1
ATOM 1223 C C . GLU A 1 153 ? -0.164 23.938 -0.032 1 97.62 153 GLU A C 1
ATOM 1225 O O . GLU A 1 153 ? -0.889 23.578 0.896 1 97.62 153 GLU A O 1
ATOM 1230 N N . GLY A 1 154 ? 1.113 24.359 0.081 1 98.12 154 GLY A N 1
ATOM 1231 C CA . GLY A 1 154 ? 1.774 24.375 1.377 1 98.12 154 GLY A CA 1
ATOM 1232 C C . GLY A 1 154 ? 1.513 25.641 2.172 1 98.12 154 GLY A C 1
ATOM 1233 O O . GLY A 1 154 ? 2.162 25.875 3.191 1 98.12 154 GLY A O 1
ATOM 1234 N N . VAL A 1 155 ? 0.697 26.469 1.676 1 98.44 155 VAL A N 1
ATOM 1235 C CA . VAL A 1 155 ? 0.153 27.656 2.338 1 98.44 155 VAL A CA 1
ATOM 1236 C C . VAL A 1 155 ? -1.371 27.641 2.248 1 98.44 155 VAL A C 1
ATOM 1238 O O . VAL A 1 155 ? -1.953 26.766 1.593 1 98.44 155 VAL A O 1
ATOM 1241 N N . THR A 1 156 ? -1.992 28.516 2.939 1 98.5 156 THR A N 1
ATOM 1242 C CA . THR A 1 156 ? -3.451 28.5 2.953 1 98.5 156 THR A CA 1
ATOM 1243 C C . THR A 1 156 ? -4.02 29.766 2.318 1 98.5 156 THR A C 1
ATOM 1245 O O . THR A 1 156 ? -4.477 30.656 3.021 1 98.5 156 THR A O 1
ATOM 1248 N N . LEU A 1 157 ? -3.918 29.766 1.039 1 98.12 157 LEU A N 1
ATOM 1249 C CA . LEU A 1 157 ? -4.598 30.734 0.182 1 98.12 157 LEU A CA 1
ATOM 1250 C C . LEU A 1 157 ? -5.887 30.141 -0.381 1 98.12 157 LEU A C 1
ATOM 1252 O O . LEU A 1 157 ? -5.871 29.484 -1.42 1 98.12 157 LEU A O 1
ATOM 1256 N N . SER A 1 158 ? -6.949 30.422 0.258 1 97 158 SER A N 1
ATOM 1257 C CA . SER A 1 158 ? -8.227 29.828 -0.13 1 97 158 SER A CA 1
ATOM 1258 C C . SER A 1 158 ? -8.992 30.734 -1.082 1 97 158 SER A C 1
ATOM 1260 O O . SER A 1 158 ? -9.297 31.891 -0.746 1 97 158 SER A O 1
ATOM 1262 N N . PRO A 1 159 ? -9.352 30.25 -2.234 1 96.25 159 PRO A N 1
ATOM 1263 C CA . PRO A 1 159 ? -10.203 31.047 -3.107 1 96.25 159 PRO A CA 1
ATOM 1264 C C . PRO A 1 159 ? -11.609 31.25 -2.547 1 96.25 159 PRO A C 1
ATOM 1266 O O . PRO A 1 159 ? -12.352 32.094 -3.018 1 96.25 159 PRO A O 1
ATOM 1269 N N . MET A 1 160 ? -11.953 30.469 -1.589 1 94.06 160 MET A N 1
ATOM 1270 C CA . MET A 1 160 ? -13.297 30.516 -1.031 1 94.06 160 MET A CA 1
ATOM 1271 C C . MET A 1 160 ? -13.414 31.594 0.041 1 94.06 160 MET A C 1
ATOM 1273 O O . MET A 1 160 ? -14.359 32.375 0.037 1 94.06 160 MET A O 1
ATOM 1277 N N . THR A 1 161 ? -12.391 31.531 0.966 1 96.31 161 THR A N 1
ATOM 1278 C CA . THR A 1 161 ? -12.602 32.344 2.154 1 96.31 161 THR A CA 1
ATOM 1279 C C . THR A 1 161 ? -11.445 33.312 2.352 1 96.31 161 THR A C 1
ATOM 1281 O O . THR A 1 161 ? -11.492 34.188 3.232 1 96.31 161 THR A O 1
ATOM 1284 N N . GLY A 1 162 ? -10.383 33.156 1.531 1 97.06 162 GLY A N 1
ATOM 1285 C CA . GLY A 1 162 ? -9.273 34.094 1.626 1 97.06 162 GLY A CA 1
ATOM 1286 C C . GLY A 1 162 ? -8.047 33.531 2.303 1 97.06 162 GLY A C 1
ATOM 1287 O O . GLY A 1 162 ? -7.879 32.312 2.344 1 97.06 162 GLY A O 1
ATOM 1288 N N . ILE A 1 163 ? -7.191 34.406 2.809 1 98 163 ILE A N 1
ATOM 1289 C CA . ILE A 1 163 ? -5.871 34.062 3.326 1 98 163 ILE A CA 1
ATOM 1290 C C . ILE A 1 163 ? -5.969 33.719 4.812 1 98 163 ILE A C 1
ATOM 1292 O O . ILE A 1 163 ? -6.559 34.5 5.586 1 98 163 ILE A O 1
ATOM 1296 N N . THR A 1 164 ? -5.492 32.562 5.156 1 98.69 164 THR A N 1
ATOM 1297 C CA . THR A 1 164 ? -5.348 32.25 6.578 1 98.69 164 THR A CA 1
ATOM 1298 C C . THR A 1 164 ? -3.998 32.75 7.098 1 98.69 164 THR A C 1
ATOM 1300 O O . THR A 1 164 ? -2.949 32.344 6.582 1 98.69 164 THR A O 1
ATOM 1303 N N . ARG A 1 165 ? -4.02 33.469 8.141 1 98.38 165 ARG A N 1
ATOM 1304 C CA . ARG A 1 165 ? -2.826 34.125 8.633 1 98.38 165 ARG A CA 1
ATOM 1305 C C . ARG A 1 165 ? -2.26 33.438 9.859 1 98.38 165 ARG A C 1
ATOM 1307 O O . ARG A 1 165 ? -2.957 32.656 10.508 1 98.38 165 ARG A O 1
ATOM 1314 N N . ASN A 1 166 ? -0.983 33.688 10.117 1 98.12 166 ASN A N 1
ATOM 1315 C CA . ASN A 1 166 ? -0.281 33.094 11.25 1 98.12 166 ASN A CA 1
ATOM 1316 C C . ASN A 1 166 ? -0.805 33.656 12.578 1 98.12 166 ASN A C 1
ATOM 1318 O O . ASN A 1 166 ? -0.938 34.844 12.75 1 98.12 166 ASN A O 1
ATOM 1322 N N . PRO A 1 167 ? -1.097 32.75 13.5 1 97.62 167 PRO A N 1
ATOM 1323 C CA . PRO A 1 167 ? -1.714 33.188 14.758 1 97.62 167 PRO A CA 1
ATOM 1324 C C . PRO A 1 167 ? -0.765 34.031 15.625 1 97.62 167 PRO A C 1
ATOM 1326 O O . PRO A 1 167 ? -1.209 34.719 16.547 1 97.62 167 PRO A O 1
ATOM 1329 N N . PHE A 1 168 ? 0.519 34.031 15.32 1 96.88 168 PHE A N 1
ATOM 1330 C CA . PHE A 1 168 ? 1.478 34.719 16.172 1 96.88 168 PHE A CA 1
ATOM 1331 C C . PHE A 1 168 ? 2.049 35.938 15.469 1 96.88 168 PHE A C 1
ATOM 1333 O O . PHE A 1 168 ? 2.766 36.75 16.078 1 96.88 168 PHE A O 1
ATOM 1340 N N . ASP A 1 169 ? 1.826 36.094 14.242 1 96.56 169 ASP A N 1
ATOM 1341 C CA . ASP A 1 169 ? 2.127 37.25 13.414 1 96.56 169 ASP A CA 1
ATOM 1342 C C . ASP A 1 169 ? 1.252 37.281 12.156 1 96.56 169 ASP A C 1
ATOM 1344 O O . ASP A 1 169 ? 1.544 36.594 11.18 1 96.56 169 ASP A O 1
ATOM 1348 N N . PHE A 1 170 ? 0.279 38.125 12.102 1 96.56 170 PHE A N 1
ATOM 1349 C CA . PHE A 1 170 ? -0.764 38.062 11.086 1 96.56 170 PHE A CA 1
ATOM 1350 C C . PHE A 1 170 ? -0.205 38.469 9.719 1 96.56 170 PHE A C 1
ATOM 1352 O O . PHE A 1 170 ? -0.87 38.281 8.695 1 96.56 170 PHE A O 1
ATOM 1359 N N . ASN A 1 171 ? 1.045 38.906 9.656 1 96.88 171 ASN A N 1
ATOM 1360 C CA . ASN A 1 171 ? 1.675 39.25 8.383 1 96.88 171 ASN A CA 1
ATOM 1361 C C . ASN A 1 171 ? 2.305 38 7.738 1 96.88 171 ASN A C 1
ATOM 1363 O O . ASN A 1 171 ? 2.684 38.031 6.566 1 96.88 171 ASN A O 1
ATOM 1367 N N . LEU A 1 172 ? 2.338 36.969 8.508 1 98.06 172 LEU A N 1
ATOM 1368 C CA . LEU A 1 172 ? 3.002 35.75 8.047 1 98.06 172 LEU A CA 1
ATOM 1369 C C . LEU A 1 172 ? 1.98 34.688 7.703 1 98.06 172 LEU A C 1
ATOM 1371 O O . LEU A 1 172 ? 0.821 34.781 8.117 1 98.06 172 LEU A O 1
ATOM 1375 N N . SER A 1 173 ? 2.439 33.781 6.91 1 98.31 173 SER A N 1
ATOM 1376 C CA . SER A 1 173 ? 1.615 32.656 6.5 1 98.31 173 SER A CA 1
ATOM 1377 C C . SER A 1 173 ? 1.433 31.656 7.641 1 98.31 173 SER A C 1
ATOM 1379 O O . SER A 1 173 ? 2.357 31.422 8.422 1 98.31 173 SER A O 1
ATOM 1381 N N . SER A 1 174 ? 0.267 31.094 7.723 1 98.5 174 SER A N 1
ATOM 1382 C CA . SER A 1 174 ? 0.029 29.984 8.648 1 98.5 174 SER A CA 1
ATOM 1383 C C . SER A 1 174 ? 0.615 28.688 8.109 1 98.5 174 SER A C 1
ATOM 1385 O O . SER A 1 174 ? 0.567 27.656 8.789 1 98.5 174 SER A O 1
ATOM 1387 N N . GLY A 1 175 ? 1.205 28.734 6.914 1 98.31 175 GLY A N 1
ATOM 1388 C CA . GLY A 1 175 ? 1.5 27.484 6.234 1 98.31 175 GLY A CA 1
ATOM 1389 C C . GLY A 1 175 ? 0.26 26.766 5.719 1 98.31 175 GLY A C 1
ATOM 1390 O O . GLY A 1 175 ? -0.828 27.359 5.699 1 98.31 175 GLY A O 1
ATOM 1391 N N . GLY A 1 176 ? 0.385 25.578 5.262 1 97.62 176 GLY A N 1
ATOM 1392 C CA . GLY A 1 176 ? -0.701 24.781 4.715 1 97.62 176 GLY A CA 1
ATOM 1393 C C . GLY A 1 176 ? -0.265 23.391 4.289 1 97.62 176 GLY A C 1
ATOM 1394 O O . GLY A 1 176 ? 0.919 23.062 4.363 1 97.62 176 GLY A O 1
ATOM 1395 N N . SER A 1 177 ? -1.29 22.516 3.986 1 97.81 177 SER A N 1
ATOM 1396 C CA . SER A 1 177 ? -2.646 22.984 3.711 1 97.81 177 SER A CA 1
ATOM 1397 C C . SER A 1 177 ? -3.502 22.969 4.973 1 97.81 177 SER A C 1
ATOM 1399 O O . SER A 1 177 ? -4.691 23.297 4.926 1 97.81 177 SER A O 1
ATOM 1401 N N . SER A 1 178 ? -2.959 22.609 6.113 1 98.81 178 SER A N 1
ATOM 1402 C CA . SER A 1 178 ? -3.73 22.656 7.352 1 98.81 178 SER A CA 1
ATOM 1403 C C . SER A 1 178 ? -3.506 23.969 8.094 1 98.81 178 SER A C 1
ATOM 1405 O O . SER A 1 178 ? -3.311 23.969 9.312 1 98.81 178 SER A O 1
ATOM 1407 N N . GLY A 1 179 ? -3.508 25.031 7.348 1 98.75 179 GLY A N 1
ATOM 1408 C CA . GLY A 1 179 ? -3.279 26.344 7.934 1 98.75 179 GLY A CA 1
ATOM 1409 C C . GLY A 1 179 ? -4.398 26.781 8.859 1 98.75 179 GLY A C 1
ATOM 1410 O O . GLY A 1 179 ? -4.145 27.422 9.883 1 98.75 179 GLY A O 1
ATOM 1411 N N . GLY A 1 180 ? -5.668 26.531 8.469 1 98.81 180 GLY A N 1
ATOM 1412 C CA . GLY A 1 180 ? -6.773 26.812 9.367 1 98.81 180 GLY A CA 1
ATOM 1413 C C . GLY A 1 180 ? -6.664 26.109 10.695 1 98.81 180 GLY A C 1
ATOM 1414 O O . GLY A 1 180 ? -6.992 26.672 11.742 1 98.81 180 GLY A O 1
ATOM 1415 N N . SER A 1 181 ? -6.207 24.906 10.68 1 98.88 181 SER A N 1
ATOM 1416 C CA . SER A 1 181 ? -6.02 24.125 11.891 1 98.88 181 SER A CA 1
ATOM 1417 C C . SER A 1 181 ? -5.004 24.766 12.828 1 98.88 181 SER A C 1
ATOM 1419 O O . SER A 1 181 ? -5.266 24.938 14.016 1 98.88 181 SER A O 1
ATOM 1421 N N . SER A 1 182 ? -3.875 25.125 12.25 1 98.5 182 SER A N 1
ATOM 1422 C CA . SER A 1 182 ? -2.812 25.688 13.07 1 98.5 182 SER A CA 1
ATOM 1423 C C . SER A 1 182 ? -3.209 27.047 13.633 1 98.5 182 SER A C 1
ATOM 1425 O O . SER A 1 182 ? -2.873 27.375 14.773 1 98.5 182 SER A O 1
ATOM 1427 N N . ALA A 1 183 ? -3.902 27.812 12.836 1 98.56 183 ALA A N 1
ATOM 1428 C CA . ALA A 1 183 ? -4.387 29.109 13.312 1 98.56 183 ALA A CA 1
ATOM 1429 C C . ALA A 1 183 ? -5.391 28.938 14.445 1 98.56 183 ALA A C 1
ATOM 1431 O O . ALA A 1 183 ? -5.352 29.688 15.438 1 98.56 183 ALA A O 1
ATOM 1432 N N . ALA A 1 184 ? -6.312 28 14.266 1 98.75 184 ALA A N 1
ATOM 1433 C CA . ALA A 1 184 ? -7.297 27.719 15.312 1 98.75 184 ALA A CA 1
ATOM 1434 C C . ALA A 1 184 ? -6.609 27.328 16.609 1 98.75 184 ALA A C 1
ATOM 1436 O O . ALA A 1 184 ? -6.98 27.797 17.688 1 98.75 184 ALA A O 1
ATOM 1437 N N . LEU A 1 185 ? -5.617 26.484 16.531 1 98.62 185 LEU A N 1
ATOM 1438 C CA . LEU A 1 185 ? -4.875 26.047 17.703 1 98.62 185 LEU A CA 1
ATOM 1439 C C . LEU A 1 185 ? -4.137 27.203 18.359 1 98.62 185 LEU A C 1
ATOM 1441 O O . LEU A 1 185 ? -4.273 27.422 19.562 1 98.62 185 LEU A O 1
ATOM 1445 N N . GLY A 1 186 ? -3.439 27.953 17.578 1 97.94 186 GLY A N 1
ATOM 1446 C CA . GLY A 1 186 ? -2.559 29 18.078 1 97.94 186 GLY A CA 1
ATOM 1447 C C . GLY A 1 186 ? -3.309 30.172 18.688 1 97.94 186 GLY A C 1
ATOM 1448 O O . GLY A 1 186 ? -2.732 30.953 19.453 1 97.94 186 GLY A O 1
ATOM 1449 N N . LEU A 1 187 ? -4.586 30.234 18.391 1 97.56 187 LEU A N 1
ATOM 1450 C CA . LEU A 1 187 ? -5.363 31.359 18.922 1 97.56 187 LEU A CA 1
ATOM 1451 C C . LEU A 1 187 ? -6.422 30.859 19.906 1 97.56 187 LEU A C 1
ATOM 1453 O O . LEU A 1 187 ? -7.32 31.609 20.297 1 97.56 187 LEU A O 1
ATOM 1457 N N . GLY A 1 188 ? -6.367 29.609 20.25 1 97.25 188 GLY A N 1
ATOM 1458 C CA . GLY A 1 188 ? -7.246 29.078 21.266 1 97.25 188 GLY A CA 1
ATOM 1459 C C . GLY A 1 188 ? -8.672 28.875 20.797 1 97.25 188 GLY A C 1
ATOM 1460 O O . GLY A 1 188 ? -9.617 29.016 21.562 1 97.25 188 GLY A O 1
ATOM 1461 N N . MET A 1 189 ? -8.836 28.594 19.547 1 98.25 189 MET A N 1
ATOM 1462 C CA . MET A 1 189 ? -10.172 28.375 19 1 98.25 189 MET A CA 1
ATOM 1463 C C . MET A 1 189 ? -10.516 26.891 18.953 1 98.25 189 MET A C 1
ATOM 1465 O O . MET A 1 189 ? -11.617 26.516 18.562 1 98.25 189 MET A O 1
ATOM 1469 N N . ALA A 1 190 ? -9.633 26.047 19.297 1 98.06 190 ALA A N 1
ATOM 1470 C CA . ALA A 1 190 ? -9.797 24.625 19.547 1 98.06 190 ALA A CA 1
ATOM 1471 C C . ALA A 1 190 ? -8.523 24.016 20.141 1 98.06 190 ALA A C 1
ATOM 1473 O O . ALA A 1 190 ? -7.414 24.375 19.719 1 98.06 190 ALA A O 1
ATOM 1474 N N . PRO A 1 191 ? -8.633 23.094 21.047 1 98.56 191 PRO A N 1
ATOM 1475 C CA . PRO A 1 191 ? -7.43 22.453 21.578 1 98.56 191 PRO A CA 1
ATOM 1476 C C . PRO A 1 191 ? -6.887 21.344 20.688 1 98.56 191 PRO A C 1
ATOM 1478 O O . PRO A 1 191 ? -5.715 20.969 20.797 1 98.56 191 PRO A O 1
ATOM 1481 N N . LEU A 1 192 ? -7.738 20.766 19.828 1 98.88 192 LEU A N 1
ATOM 1482 C CA . LEU A 1 192 ? -7.355 19.703 18.891 1 98.88 192 LEU A CA 1
ATOM 1483 C C . LEU A 1 192 ? -7.871 20.016 17.484 1 98.88 192 LEU A C 1
ATOM 1485 O O . LEU A 1 192 ? -8.906 20.672 17.328 1 98.88 192 LEU A O 1
ATOM 1489 N N . SER A 1 193 ? -7.152 19.531 16.531 1 98.94 193 SER A N 1
ATOM 1490 C CA . SER A 1 193 ? -7.59 19.656 15.141 1 98.94 193 SER A CA 1
ATOM 1491 C C . SER A 1 193 ? -7.223 18.422 14.328 1 98.94 193 SER A C 1
ATOM 1493 O O . SER A 1 193 ? -6.203 17.781 14.594 1 98.94 193 SER A O 1
ATOM 1495 N N . ILE A 1 194 ? -8.07 18.031 13.391 1 98.81 194 ILE A N 1
ATOM 1496 C CA . ILE A 1 194 ? -7.75 17 12.398 1 98.81 194 ILE A CA 1
ATOM 1497 C C . ILE A 1 194 ? -7.312 17.672 11.094 1 98.81 194 ILE A C 1
ATOM 1499 O O . ILE A 1 194 ? -8.094 18.391 10.461 1 98.81 194 ILE A O 1
ATOM 1503 N N . GLY A 1 195 ? -6.07 17.438 10.742 1 98.56 195 GLY A N 1
ATOM 1504 C CA . GLY A 1 195 ? -5.531 17.922 9.484 1 98.56 195 GLY A CA 1
ATOM 1505 C C . GLY A 1 195 ? -5.195 16.797 8.508 1 98.56 195 GLY A C 1
ATOM 1506 O O . GLY A 1 195 ? -5.598 15.656 8.719 1 98.56 195 GLY A O 1
ATOM 1507 N N . SER A 1 196 ? -4.637 17.172 7.402 1 98.19 196 SER A N 1
ATOM 1508 C CA . SER A 1 196 ? -4.156 16.234 6.406 1 98.19 196 SER A CA 1
ATOM 1509 C C . SER A 1 196 ? -2.75 16.578 5.934 1 98.19 196 SER A C 1
ATOM 1511 O O . SER A 1 196 ? -2.291 17.719 6.133 1 98.19 196 SER A O 1
ATOM 1513 N N . ASP A 1 197 ? -2.055 15.633 5.395 1 98.69 197 ASP A N 1
ATOM 1514 C CA . ASP A 1 197 ? -0.662 15.812 4.992 1 98.69 197 ASP A CA 1
ATOM 1515 C C . ASP A 1 197 ? -0.304 14.906 3.82 1 98.69 197 ASP A C 1
ATOM 1517 O O . ASP A 1 197 ? -0.232 13.688 3.975 1 98.69 197 ASP A O 1
ATOM 1521 N N . ALA A 1 198 ? -0.065 15.523 2.684 1 98.56 198 ALA A N 1
ATOM 1522 C CA . ALA A 1 198 ? 0.339 14.75 1.513 1 98.56 198 ALA A CA 1
ATOM 1523 C C . ALA A 1 198 ? 1.756 15.109 1.078 1 98.56 198 ALA A C 1
ATOM 1525 O O . ALA A 1 198 ? 2.363 14.406 0.27 1 98.56 198 ALA A O 1
ATOM 1526 N N . ALA A 1 199 ? 2.279 16.172 1.627 1 98.69 199 ALA A N 1
ATOM 1527 C CA . ALA A 1 199 ? 3.645 16.594 1.335 1 98.69 199 ALA A CA 1
ATOM 1528 C C . ALA A 1 199 ? 4.199 17.453 2.467 1 98.69 199 ALA A C 1
ATOM 1530 O O . ALA A 1 199 ? 5.176 18.188 2.279 1 98.69 199 ALA A O 1
ATOM 1531 N N . GLY A 1 200 ? 3.533 17.438 3.613 1 98.69 200 GLY A N 1
ATOM 1532 C CA . GLY A 1 200 ? 3.957 18.25 4.742 1 98.69 200 GLY A CA 1
ATOM 1533 C C . GLY A 1 200 ? 2.824 19.047 5.371 1 98.69 200 GLY A C 1
ATOM 1534 O O . GLY A 1 200 ? 3.027 19.75 6.355 1 98.69 200 GLY A O 1
ATOM 1535 N N . SER A 1 201 ? 1.635 18.812 5.039 1 98.56 201 SER A N 1
ATOM 1536 C CA . SER A 1 201 ? 0.534 19.75 5.234 1 98.56 201 SER A CA 1
ATOM 1537 C C . SER A 1 201 ? 0.132 19.844 6.703 1 98.56 201 SER A C 1
ATOM 1539 O O . SER A 1 201 ? -0.569 20.766 7.109 1 98.56 201 SER A O 1
ATOM 1541 N N . VAL A 1 202 ? 0.477 18.984 7.516 1 98.81 202 VAL A N 1
ATOM 1542 C CA . VAL A 1 202 ? 0.29 19.219 8.945 1 98.81 202 VAL A CA 1
ATOM 1543 C C . VAL A 1 202 ? 1.605 19.672 9.57 1 98.81 202 VAL A C 1
ATOM 1545 O O . VAL A 1 202 ? 1.607 20.375 10.586 1 98.81 202 VAL A O 1
ATOM 1548 N N . ARG A 1 203 ? 2.703 19.391 8.938 1 98.94 203 ARG A N 1
ATOM 1549 C CA . ARG A 1 203 ? 4.023 19.688 9.477 1 98.94 203 ARG A CA 1
ATOM 1550 C C . ARG A 1 203 ? 4.48 21.078 9.078 1 98.94 203 ARG A C 1
ATOM 1552 O O . ARG A 1 203 ? 5.16 21.766 9.844 1 98.94 203 ARG A O 1
ATOM 1559 N N . ILE A 1 204 ? 4.059 21.531 7.859 1 98.88 204 ILE A N 1
ATOM 1560 C CA . ILE A 1 204 ? 4.387 22.891 7.414 1 98.88 204 ILE A CA 1
ATOM 1561 C C . ILE A 1 204 ? 3.748 23.906 8.352 1 98.88 204 ILE A C 1
ATOM 1563 O O . ILE A 1 204 ? 4.445 24.719 8.961 1 98.88 204 ILE A O 1
ATOM 1567 N N . PRO A 1 205 ? 2.451 23.781 8.531 1 98.75 205 PRO A N 1
ATOM 1568 C CA . PRO A 1 205 ? 1.866 24.766 9.453 1 98.75 205 PRO A CA 1
ATOM 1569 C C . PRO A 1 205 ? 2.346 24.578 10.891 1 98.75 205 PRO A C 1
ATOM 1571 O O . PRO A 1 205 ? 2.445 25.547 11.641 1 98.75 205 PRO A O 1
ATOM 1574 N N . ALA A 1 206 ? 2.643 23.344 11.258 1 98.88 206 ALA A N 1
ATOM 1575 C CA . ALA A 1 206 ? 3.186 23.141 12.594 1 98.88 206 ALA A CA 1
ATOM 1576 C C . ALA A 1 206 ? 4.48 23.922 12.797 1 98.88 206 ALA A C 1
ATOM 1578 O O . ALA A 1 206 ? 4.684 24.547 13.836 1 98.88 206 ALA A O 1
ATOM 1579 N N . SER A 1 207 ? 5.316 23.875 11.836 1 98.81 207 SER A N 1
ATOM 1580 C CA . SER A 1 207 ? 6.586 24.594 11.891 1 98.81 207 SER A CA 1
ATOM 1581 C C . SER A 1 207 ? 6.371 26.109 11.867 1 98.81 207 SER A C 1
ATOM 1583 O O . SER A 1 207 ? 6.895 26.828 12.719 1 98.81 207 SER A O 1
ATOM 1585 N N . MET A 1 208 ? 5.555 26.594 10.977 1 98.62 208 MET A N 1
ATOM 1586 C CA . MET A 1 208 ? 5.383 28.016 10.766 1 98.62 208 MET A CA 1
ATOM 1587 C C . MET A 1 208 ? 4.586 28.656 11.898 1 98.62 208 MET A C 1
ATOM 1589 O O . MET A 1 208 ? 4.758 29.828 12.211 1 98.62 208 MET A O 1
ATOM 1593 N N . CYS A 1 209 ? 3.717 27.844 12.547 1 98.5 209 CYS A N 1
ATOM 1594 C CA . CYS A 1 209 ? 2.836 28.391 13.578 1 98.5 209 CYS A CA 1
ATOM 1595 C C . CYS A 1 209 ? 3.227 27.875 14.953 1 98.5 209 CYS A C 1
ATOM 1597 O O . CYS A 1 209 ? 2.512 28.109 15.938 1 98.5 209 CYS A O 1
ATOM 1599 N N . MET A 1 210 ? 4.312 27.156 15.062 1 98.38 210 MET A N 1
ATOM 1600 C CA . MET A 1 210 ? 4.852 26.672 16.328 1 98.38 210 MET A CA 1
ATOM 1601 C C . MET A 1 210 ? 3.805 25.859 17.094 1 98.38 210 MET A C 1
ATOM 1603 O O . MET A 1 210 ? 3.588 26.094 18.281 1 98.38 210 MET A O 1
ATOM 1607 N N . VAL A 1 211 ? 3.084 25.016 16.391 1 98.5 211 VAL A N 1
ATOM 1608 C CA . VAL A 1 211 ? 2.246 23.984 17 1 98.5 211 VAL A CA 1
ATOM 1609 C C . VAL A 1 211 ? 2.881 22.609 16.781 1 98.5 211 VAL A C 1
ATOM 1611 O O . VAL A 1 211 ? 4.008 22.516 16.297 1 98.5 211 VAL A O 1
ATOM 1614 N N . SER A 1 212 ? 2.275 21.578 17.266 1 98.88 212 SER A N 1
ATOM 1615 C CA . SER A 1 212 ? 2.824 20.219 17.156 1 98.88 212 SER A CA 1
ATOM 1616 C C . SER A 1 212 ? 1.912 19.328 16.328 1 98.88 212 SER A C 1
ATOM 1618 O O . SER A 1 212 ? 0.691 19.484 16.344 1 98.88 212 SER A O 1
ATOM 1620 N N . SER A 1 213 ? 2.471 18.422 15.617 1 98.88 213 SER A N 1
ATOM 1621 C CA . SER A 1 213 ? 1.708 17.484 14.812 1 98.88 213 SER A CA 1
ATOM 1622 C C . SER A 1 213 ? 2.551 16.266 14.453 1 98.88 213 SER A C 1
ATOM 1624 O O . SER A 1 213 ? 3.748 16.219 14.742 1 98.88 213 SER A O 1
ATOM 1626 N N . ILE A 1 214 ? 1.917 15.273 13.883 1 98.88 214 ILE A N 1
ATOM 1627 C CA . ILE A 1 214 ? 2.584 14.102 13.312 1 98.88 214 ILE A CA 1
ATOM 1628 C C . ILE A 1 214 ? 1.872 13.68 12.031 1 98.88 214 ILE A C 1
ATOM 1630 O O . ILE A 1 214 ? 0.64 13.656 11.977 1 98.88 214 ILE A O 1
ATOM 1634 N N . LYS A 1 215 ? 2.564 13.531 10.992 1 98.81 215 LYS A N 1
ATOM 1635 C CA . LYS A 1 215 ? 2.125 12.68 9.883 1 98.81 215 LYS A CA 1
ATOM 1636 C C . LYS A 1 215 ? 2.422 11.211 10.164 1 98.81 215 LYS A C 1
ATOM 1638 O O . LYS A 1 215 ? 3.576 10.789 10.117 1 98.81 215 LYS A O 1
ATOM 1643 N N . PRO A 1 216 ? 1.423 10.445 10.5 1 97.69 216 PRO A N 1
ATOM 1644 C CA . PRO A 1 216 ? 1.67 9.039 10.812 1 97.69 216 PRO A CA 1
ATOM 1645 C C . PRO A 1 216 ? 2.049 8.211 9.586 1 97.69 216 PRO A C 1
ATOM 1647 O O . PRO A 1 216 ? 2.098 8.742 8.477 1 97.69 216 PRO A O 1
ATOM 1650 N N . THR A 1 217 ? 2.451 6.965 9.859 1 96.25 217 THR A N 1
ATOM 1651 C CA . THR A 1 217 ? 2.564 6.012 8.766 1 96.25 217 THR A CA 1
ATOM 1652 C C . THR A 1 217 ? 1.293 6.004 7.922 1 96.25 217 THR A C 1
ATOM 1654 O O . THR A 1 217 ? 0.193 6.191 8.445 1 96.25 217 THR A O 1
ATOM 1657 N N . VAL A 1 218 ? 1.44 5.801 6.688 1 94.88 218 VAL A N 1
ATOM 1658 C CA . VAL A 1 218 ? 0.312 5.832 5.762 1 94.88 218 VAL A CA 1
ATOM 1659 C C . VAL A 1 218 ? -0.812 4.941 6.289 1 94.88 218 VAL A C 1
ATOM 1661 O O . VAL A 1 218 ? -0.578 3.787 6.652 1 94.88 218 VAL A O 1
ATOM 1664 N N . SER A 1 219 ? -1.976 5.496 6.457 1 92.81 219 SER A N 1
ATOM 1665 C CA . SER A 1 219 ? -3.254 4.852 6.746 1 92.81 219 SER A CA 1
ATOM 1666 C C . SER A 1 219 ? -3.324 4.395 8.195 1 92.81 219 SER A C 1
ATOM 1668 O O . SER A 1 219 ? -4.254 3.68 8.586 1 92.81 219 SER A O 1
ATOM 1670 N N . MET A 1 220 ? -2.281 4.719 9.016 1 93.69 220 MET A N 1
ATOM 1671 C CA . MET A 1 220 ? -2.486 4.504 10.445 1 93.69 220 MET A CA 1
ATOM 1672 C C . MET A 1 220 ? -3.73 5.238 10.938 1 93.69 220 MET A C 1
ATOM 1674 O O . MET A 1 220 ? -4.465 4.727 11.781 1 93.69 220 MET A O 1
ATOM 1678 N N . VAL A 1 221 ? -3.844 6.469 10.492 1 96.88 221 VAL A N 1
ATOM 1679 C CA . VAL A 1 221 ? -5.152 7.109 10.523 1 96.88 221 VAL A CA 1
ATOM 1680 C C . VAL A 1 221 ? -5.883 6.875 9.203 1 96.88 221 VAL A C 1
ATOM 1682 O O . VAL A 1 221 ? -5.438 7.34 8.148 1 96.88 221 VAL A O 1
ATOM 1685 N N . PRO A 1 222 ? -6.969 6.121 9.281 1 95.62 222 PRO A N 1
ATOM 1686 C CA . PRO A 1 222 ? -7.652 5.781 8.039 1 95.62 222 PRO A CA 1
ATOM 1687 C C . PRO A 1 222 ? -8.133 7.012 7.27 1 95.62 222 PRO A C 1
ATOM 1689 O O . PRO A 1 222 ? -8.594 7.98 7.879 1 95.62 222 PRO A O 1
ATOM 1692 N N . HIS A 1 223 ? -8.055 6.891 6 1 95.06 223 HIS A N 1
ATOM 1693 C CA . HIS A 1 223 ? -8.406 7.98 5.098 1 95.06 223 HIS A CA 1
ATOM 1694 C C . HIS A 1 223 ? -9.43 7.531 4.062 1 95.06 223 HIS A C 1
ATOM 1696 O O . HIS A 1 223 ? -9.141 6.668 3.232 1 95.06 223 HIS A O 1
ATOM 1702 N N . ALA A 1 224 ? -10.609 8.109 4.098 1 92.19 224 ALA A N 1
ATOM 1703 C CA . ALA A 1 224 ? -11.672 7.855 3.129 1 92.19 224 ALA A CA 1
ATOM 1704 C C . ALA A 1 224 ? -12.609 9.055 3.018 1 92.19 224 ALA A C 1
ATOM 1706 O O . ALA A 1 224 ? -12.844 9.758 4 1 92.19 224 ALA A O 1
ATOM 1707 N N . PRO A 1 225 ? -13.156 9.242 1.791 1 85.62 225 PRO A N 1
ATOM 1708 C CA . PRO A 1 225 ? -12.867 8.5 0.561 1 85.62 225 PRO A CA 1
ATOM 1709 C C . PRO A 1 225 ? -11.398 8.602 0.152 1 85.62 225 PRO A C 1
ATOM 1711 O O . PRO A 1 225 ? -10.688 9.508 0.59 1 85.62 225 PRO A O 1
ATOM 1714 N N . ALA A 1 226 ? -10.977 7.68 -0.65 1 85.94 226 ALA A N 1
ATOM 1715 C CA . ALA A 1 226 ? -9.578 7.617 -1.072 1 85.94 226 ALA A CA 1
ATOM 1716 C C . ALA A 1 226 ? -9.141 8.93 -1.725 1 85.94 226 ALA A C 1
ATOM 1718 O O . ALA A 1 226 ? -9.883 9.5 -2.533 1 85.94 226 ALA A O 1
ATOM 1719 N N . SER A 1 227 ? -7.992 9.336 -1.377 1 91.38 227 SER A N 1
ATOM 1720 C CA . SER A 1 227 ? -7.457 10.586 -1.917 1 91.38 227 SER A CA 1
ATOM 1721 C C . SER A 1 227 ? -6.934 10.391 -3.336 1 91.38 227 SER A C 1
ATOM 1723 O O . SER A 1 227 ? -6.285 9.391 -3.635 1 91.38 227 SER A O 1
ATOM 1725 N N . PRO A 1 228 ? -7.145 11.352 -4.219 1 95.31 228 PRO A N 1
ATOM 1726 C CA . PRO A 1 228 ? -6.539 11.32 -5.555 1 95.31 228 PRO A CA 1
ATOM 1727 C C . PRO A 1 228 ? -5.016 11.414 -5.516 1 95.31 228 PRO A C 1
ATOM 1729 O O . PRO A 1 228 ? -4.352 11.172 -6.523 1 95.31 228 PRO A O 1
ATOM 1732 N N . PHE A 1 229 ? -4.469 11.758 -4.359 1 97.06 229 PHE A N 1
ATOM 1733 C CA . PHE A 1 229 ? -3.021 11.812 -4.215 1 97.06 229 PHE A CA 1
ATOM 1734 C C . PHE A 1 229 ? -2.475 10.477 -3.713 1 97.06 229 PHE A C 1
ATOM 1736 O O . PHE A 1 229 ? -1.286 10.367 -3.4 1 97.06 229 PHE A O 1
ATOM 1743 N N . GLY A 1 230 ? -3.32 9.531 -3.602 1 95.56 230 GLY A N 1
ATOM 1744 C CA . GLY A 1 230 ? -2.906 8.188 -3.232 1 95.56 230 GLY A CA 1
ATOM 1745 C C . GLY A 1 230 ? -2.316 8.109 -1.837 1 95.56 230 GLY A C 1
ATOM 1746 O O . GLY A 1 230 ? -2.826 8.727 -0.904 1 95.56 230 GLY A O 1
ATOM 1747 N N . THR A 1 231 ? -1.278 7.355 -1.702 1 96.88 231 THR A N 1
ATOM 1748 C CA . THR A 1 231 ? -0.671 7.098 -0.401 1 96.88 231 THR A CA 1
ATOM 1749 C C . THR A 1 231 ? 0.269 8.234 -0.007 1 96.88 231 THR A C 1
ATOM 1751 O O . THR A 1 231 ? 0.911 8.18 1.044 1 96.88 231 THR A O 1
ATOM 1754 N N . MET A 1 232 ? 0.352 9.219 -0.833 1 98.12 232 MET A N 1
ATOM 1755 C CA . MET A 1 232 ? 1 10.445 -0.376 1 98.12 232 MET A CA 1
ATOM 1756 C C . MET A 1 232 ? 0.178 11.117 0.717 1 98.12 232 MET A C 1
ATOM 1758 O O . MET A 1 232 ? 0.729 11.797 1.586 1 98.12 232 MET A O 1
ATOM 1762 N N . ALA A 1 233 ? -1.098 10.93 0.624 1 98.06 233 ALA A N 1
ATOM 1763 C CA . ALA A 1 233 ? -2.031 11.648 1.485 1 98.06 233 ALA A CA 1
ATOM 1764 C C . ALA A 1 233 ? -2.256 10.906 2.797 1 98.06 233 ALA A C 1
ATOM 1766 O O . ALA A 1 233 ? -2.492 9.695 2.795 1 98.06 233 ALA A O 1
ATOM 1767 N N . ASN A 1 234 ? -2.209 11.625 3.875 1 98.19 234 ASN A N 1
ATOM 1768 C CA . ASN A 1 234 ? -2.418 11.125 5.227 1 98.19 234 ASN A CA 1
ATOM 1769 C C . ASN A 1 234 ? -3.281 12.078 6.051 1 98.19 234 ASN A C 1
ATOM 1771 O O . ASN A 1 234 ? -3.449 13.242 5.688 1 98.19 234 ASN A O 1
ATOM 1775 N N . ILE A 1 235 ? -3.887 11.508 7.066 1 98.31 235 ILE A N 1
ATOM 1776 C CA . ILE A 1 235 ? -4.59 12.289 8.078 1 98.31 235 ILE A CA 1
ATOM 1777 C C . ILE A 1 235 ? -3.756 12.352 9.359 1 98.31 235 ILE A C 1
ATOM 1779 O O . ILE A 1 235 ? -3.145 11.359 9.758 1 98.31 235 ILE A O 1
ATOM 1783 N N . GLY A 1 236 ? -3.652 13.539 9.922 1 97.56 236 GLY A N 1
ATOM 1784 C CA . GLY A 1 236 ? -2.852 13.656 11.133 1 97.56 236 GLY A CA 1
ATOM 1785 C C . GLY A 1 236 ? -3.459 14.594 12.164 1 97.56 236 GLY A C 1
ATOM 1786 O O . GLY A 1 236 ? -4.078 15.602 11.805 1 97.56 236 GLY A O 1
ATOM 1787 N N . PRO A 1 237 ? -3.25 14.305 13.414 1 98.75 237 PRO A N 1
ATOM 1788 C CA . PRO A 1 237 ? -3.678 15.195 14.492 1 98.75 237 PRO A CA 1
ATOM 1789 C C . PRO A 1 237 ? -2.766 16.406 14.656 1 98.75 237 PRO A C 1
ATOM 1791 O O . PRO A 1 237 ? -1.577 16.344 14.328 1 98.75 237 PRO A O 1
ATOM 1794 N N . MET A 1 238 ? -3.328 17.469 15.117 1 98.88 238 MET A N 1
ATOM 1795 C CA . MET A 1 238 ? -2.582 18.672 15.445 1 98.88 238 MET A CA 1
ATOM 1796 C C . MET A 1 238 ? -3.02 19.234 16.797 1 98.88 238 MET A C 1
ATOM 1798 O O . MET A 1 238 ? -4.203 19.188 17.141 1 98.88 238 MET A O 1
ATOM 1802 N N . ALA A 1 239 ? -2.104 19.75 17.516 1 98.94 239 ALA A N 1
ATOM 1803 C CA . ALA A 1 239 ? -2.318 20.359 18.828 1 98.94 239 ALA A CA 1
ATOM 1804 C C . ALA A 1 239 ? -1.146 21.25 19.219 1 98.94 239 ALA A C 1
ATOM 1806 O O . ALA A 1 239 ? -0.163 21.359 18.469 1 98.94 239 ALA A O 1
ATOM 1807 N N . MET A 1 240 ? -1.312 21.875 20.328 1 98.56 240 MET A N 1
ATOM 1808 C CA . MET A 1 240 ? -0.202 22.703 20.797 1 98.56 240 MET A CA 1
ATOM 1809 C C . MET A 1 240 ? 0.934 21.844 21.328 1 98.56 240 MET A C 1
ATOM 1811 O O . MET A 1 240 ? 2.105 22.203 21.203 1 98.56 240 MET A O 1
ATOM 1815 N N . THR A 1 241 ? 0.563 20.656 21.906 1 98.5 241 THR A N 1
ATOM 1816 C CA . THR A 1 241 ? 1.581 19.828 22.531 1 98.5 241 THR A CA 1
ATOM 1817 C C . THR A 1 241 ? 1.607 18.438 21.906 1 98.5 241 THR A C 1
ATOM 1819 O O . THR A 1 241 ? 0.598 17.969 21.359 1 98.5 241 THR A O 1
ATOM 1822 N N . ILE A 1 242 ? 2.764 17.781 22.031 1 98.5 242 ILE A N 1
ATOM 1823 C CA . ILE A 1 242 ? 2.914 16.406 21.562 1 98.5 242 ILE A CA 1
ATOM 1824 C C . ILE A 1 242 ? 2.043 15.484 22.406 1 98.5 242 ILE A C 1
ATOM 1826 O O . ILE A 1 242 ? 1.482 14.516 21.891 1 98.5 242 ILE A O 1
ATOM 1830 N N . LYS A 1 243 ? 1.89 15.812 23.672 1 98.12 243 LYS A N 1
ATOM 1831 C CA . LYS A 1 243 ? 1.018 15 24.516 1 98.12 243 LYS A CA 1
ATOM 1832 C C . LYS A 1 243 ? -0.41 14.984 23.984 1 98.12 243 LYS A C 1
ATOM 1834 O O . LYS A 1 243 ? -1.026 13.922 23.875 1 98.12 243 LYS A O 1
ATOM 1839 N N . ASP A 1 244 ? -0.913 16.109 23.641 1 98.69 244 ASP A N 1
ATOM 1840 C CA . ASP A 1 244 ? -2.262 16.188 23.094 1 98.69 244 ASP A CA 1
ATOM 1841 C C . ASP A 1 244 ? -2.332 15.523 21.719 1 98.69 244 ASP A C 1
ATOM 1843 O O . ASP A 1 244 ? -3.35 14.93 21.359 1 98.69 244 ASP A O 1
ATOM 1847 N N . VAL A 1 245 ? -1.27 15.633 20.906 1 98.75 245 VAL A N 1
ATOM 1848 C CA . VAL A 1 245 ? -1.195 14.953 19.609 1 98.75 245 VAL A CA 1
ATOM 1849 C C . VAL A 1 245 ? -1.309 13.445 19.812 1 98.75 245 VAL A C 1
ATOM 1851 O O . VAL A 1 245 ? -2.064 12.766 19.109 1 98.75 245 VAL A O 1
ATOM 1854 N N . ALA A 1 246 ? -0.594 12.945 20.812 1 98.19 246 ALA A N 1
ATOM 1855 C CA . ALA A 1 246 ? -0.601 11.516 21.094 1 98.19 246 ALA A CA 1
ATOM 1856 C C . ALA A 1 246 ? -1.973 11.062 21.594 1 98.19 246 ALA A C 1
ATOM 1858 O O . ALA A 1 246 ? -2.477 10.023 21.172 1 98.19 246 ALA A O 1
ATOM 1859 N N . LEU A 1 247 ? -2.564 11.867 22.484 1 97.62 247 LEU A N 1
ATOM 1860 C CA . LEU A 1 247 ? -3.895 11.562 23 1 97.62 247 LEU A CA 1
ATOM 1861 C C . LEU A 1 247 ? -4.91 11.469 21.859 1 97.62 247 LEU A C 1
ATOM 1863 O O . LEU A 1 247 ? -5.762 10.578 21.859 1 97.62 247 LEU A O 1
ATOM 1867 N N . PHE A 1 248 ? -4.809 12.383 20.969 1 98.62 248 PHE A N 1
ATOM 1868 C CA . PHE A 1 248 ? -5.754 12.406 19.859 1 98.62 248 PHE A CA 1
ATOM 1869 C C . PHE A 1 248 ? -5.488 11.258 18.891 1 98.62 248 PHE A C 1
ATOM 1871 O O . PHE A 1 248 ? -6.422 10.664 18.344 1 98.62 248 PHE A O 1
ATOM 1878 N N . LEU A 1 249 ? -4.211 10.961 18.656 1 97.88 249 LEU A N 1
ATOM 1879 C CA . LEU A 1 249 ? -3.84 9.859 17.766 1 97.88 249 LEU A CA 1
ATOM 1880 C C . LEU A 1 249 ? -4.363 8.531 18.312 1 97.88 249 LEU A C 1
ATOM 1882 O O . LEU A 1 249 ? -4.746 7.648 17.547 1 97.88 249 LEU A O 1
ATOM 1886 N N . ASP A 1 250 ? -4.422 8.367 19.703 1 96.19 250 ASP A N 1
ATOM 1887 C CA . ASP A 1 250 ? -5 7.184 20.328 1 96.19 250 ASP A CA 1
ATOM 1888 C C . ASP A 1 250 ? -6.406 6.91 19.797 1 96.19 250 ASP A C 1
ATOM 1890 O O . ASP A 1 250 ? -6.844 5.762 19.75 1 96.19 250 ASP A O 1
ATOM 1894 N N . ILE A 1 251 ? -7.055 7.957 19.438 1 96.56 251 ILE A N 1
ATOM 1895 C CA . ILE A 1 251 ? -8.477 7.883 19.109 1 96.56 251 ILE A CA 1
ATOM 1896 C C . ILE A 1 251 ? -8.641 7.703 17.609 1 96.56 251 ILE A C 1
ATOM 1898 O O . ILE A 1 251 ? -9.367 6.812 17.156 1 96.56 251 ILE A O 1
ATOM 1902 N N . ILE A 1 252 ? -7.91 8.453 16.797 1 97.25 252 ILE A N 1
ATOM 1903 C CA . ILE A 1 252 ? -8.258 8.531 15.383 1 97.25 252 ILE A CA 1
ATOM 1904 C C . ILE A 1 252 ? -7.453 7.496 14.602 1 97.25 252 ILE A C 1
ATOM 1906 O O . ILE A 1 252 ? -7.762 7.215 13.438 1 97.25 252 ILE A O 1
ATOM 1910 N N . ALA A 1 253 ? -6.406 6.957 15.211 1 94.62 253 ALA A N 1
ATOM 1911 C CA . ALA A 1 253 ? -5.574 5.969 14.531 1 94.62 253 ALA A CA 1
ATOM 1912 C C . ALA A 1 253 ? -6.078 4.551 14.797 1 94.62 253 ALA A C 1
ATOM 1914 O O . ALA A 1 253 ? -5.328 3.697 15.273 1 94.62 253 ALA A O 1
ATOM 1915 N N . GLN A 1 254 ? -7.297 4.281 14.516 1 91.81 254 GLN A N 1
ATOM 1916 C CA . GLN A 1 254 ? -7.891 2.951 14.578 1 91.81 254 GLN A CA 1
ATOM 1917 C C . GLN A 1 254 ? -8.328 2.479 13.195 1 91.81 254 GLN A C 1
ATOM 1919 O O . GLN A 1 254 ? -8.727 3.289 12.352 1 91.81 254 GLN A O 1
ATOM 1924 N N . PRO A 1 255 ? -8.227 1.19 12.906 1 90.06 255 PRO A N 1
ATOM 1925 C CA . PRO A 1 255 ? -8.586 0.696 11.578 1 90.06 255 PRO A CA 1
ATOM 1926 C C . PRO A 1 255 ? -10.047 0.973 11.211 1 90.06 255 PRO A C 1
ATOM 1928 O O . PRO A 1 255 ? -10.883 1.14 12.102 1 90.06 255 PRO A O 1
ATOM 1931 N N . HIS A 1 256 ? -10.344 1.059 10.008 1 91.94 256 HIS A N 1
ATOM 1932 C CA . HIS A 1 256 ? -11.672 1.283 9.453 1 91.94 256 HIS A CA 1
ATOM 1933 C C . HIS A 1 256 ? -11.844 0.548 8.125 1 91.94 256 HIS A C 1
ATOM 1935 O O . HIS A 1 256 ? -10.961 0.59 7.266 1 91.94 256 HIS A O 1
ATOM 1941 N N . PRO A 1 257 ? -12.922 -0.147 7.836 1 91.12 257 PRO A N 1
ATOM 1942 C CA . PRO A 1 257 ? -13.102 -0.952 6.625 1 91.12 257 PRO A CA 1
ATOM 1943 C C . PRO A 1 257 ? -13.133 -0.107 5.355 1 91.12 257 PRO A C 1
ATOM 1945 O O . PRO A 1 257 ? -12.922 -0.628 4.258 1 91.12 257 PRO A O 1
ATOM 1948 N N . TRP A 1 258 ? -13.406 1.181 5.496 1 93.5 258 TRP A N 1
ATOM 1949 C CA . TRP A 1 258 ? -13.461 2.066 4.34 1 93.5 258 TRP A CA 1
ATOM 1950 C C . TRP A 1 258 ? -12.062 2.357 3.805 1 93.5 258 TRP A C 1
ATOM 1952 O O . TRP A 1 258 ? -11.914 2.826 2.674 1 93.5 258 TRP A O 1
ATOM 1962 N N . ASP A 1 259 ? -11.039 2.119 4.602 1 94.69 259 ASP A N 1
ATOM 1963 C CA . ASP A 1 259 ? -9.648 2.232 4.184 1 94.69 259 ASP A CA 1
ATOM 1964 C C . ASP A 1 259 ? -8.922 0.895 4.32 1 94.69 259 ASP A C 1
ATOM 1966 O O . ASP A 1 259 ? -8.344 0.602 5.367 1 94.69 259 ASP A O 1
ATOM 1970 N N . PRO A 1 260 ? -8.789 0.215 3.252 1 93.12 260 PRO A N 1
ATOM 1971 C CA . PRO A 1 260 ? -8.195 -1.123 3.326 1 93.12 260 PRO A CA 1
ATOM 1972 C C . PRO A 1 260 ? -6.762 -1.104 3.84 1 93.12 260 PRO A C 1
ATOM 1974 O O . PRO A 1 260 ? -6.309 -2.07 4.461 1 93.12 260 PRO A O 1
ATOM 1977 N N . LEU A 1 261 ? -6.059 -0.051 3.641 1 91.88 261 LEU A N 1
ATOM 1978 C CA . LEU A 1 261 ? -4.66 0.024 4.047 1 91.88 261 LEU A CA 1
ATOM 1979 C C . LEU A 1 261 ? -4.539 0.211 5.555 1 91.88 261 LEU A C 1
ATOM 1981 O O . LEU A 1 261 ? -3.455 0.054 6.121 1 91.88 261 LEU A O 1
ATOM 1985 N N . SER A 1 262 ? -5.648 0.532 6.203 1 91.56 262 SER A N 1
ATOM 1986 C CA . SER A 1 262 ? -5.621 0.726 7.648 1 91.56 262 SER A CA 1
ATOM 1987 C C . SER A 1 262 ? -5.711 -0.605 8.391 1 91.56 262 SER A C 1
ATOM 1989 O O . SER A 1 262 ? -5.477 -0.668 9.594 1 91.56 262 SER A O 1
ATOM 1991 N N . ILE A 1 263 ? -5.977 -1.646 7.609 1 86.62 263 ILE A N 1
ATOM 1992 C CA . ILE A 1 263 ? -6.125 -2.975 8.195 1 86.62 263 ILE A CA 1
ATOM 1993 C C . ILE A 1 263 ? -4.766 -3.666 8.266 1 86.62 263 ILE A C 1
ATOM 1995 O O . ILE A 1 263 ? -4.031 -3.703 7.273 1 86.62 263 ILE A O 1
ATOM 1999 N N . HIS A 1 264 ? -4.379 -4.184 9.414 1 79.88 264 HIS A N 1
ATOM 2000 C CA . HIS A 1 264 ? -3.105 -4.863 9.602 1 79.88 264 HIS A CA 1
ATOM 2001 C C . HIS A 1 264 ? -3.307 -6.25 10.211 1 79.88 264 HIS A C 1
ATOM 2003 O O . HIS A 1 264 ? -4.348 -6.523 10.805 1 79.88 264 HIS A O 1
ATOM 2009 N N . PRO A 1 265 ? -2.316 -7.098 9.82 1 70.88 265 PRO A N 1
ATOM 2010 C CA . PRO A 1 265 ? -2.467 -8.453 10.352 1 70.88 265 PRO A CA 1
ATOM 2011 C C . PRO A 1 265 ? -2.682 -8.469 11.867 1 70.88 265 PRO A C 1
ATOM 2013 O O . PRO A 1 265 ? -2.117 -7.637 12.586 1 70.88 265 PRO A O 1
ATOM 2016 N N . SER A 1 266 ? -3.91 -8.891 12.32 1 53.22 266 SER A N 1
ATOM 2017 C CA . SER A 1 266 ? -4.145 -9.023 13.75 1 53.22 266 SER A CA 1
ATOM 2018 C C . SER A 1 266 ? -3.008 -9.781 14.43 1 53.22 266 SER A C 1
ATOM 2020 O O . SER A 1 266 ? -2.416 -10.68 13.836 1 53.22 266 SER A O 1
ATOM 2022 N N . SER A 1 267 ? -2.117 -9.062 15.172 1 44 267 SER A N 1
ATOM 2023 C CA . SER A 1 267 ? -1.258 -9.977 15.906 1 44 267 SER A CA 1
ATOM 2024 C C . SER A 1 267 ? -2.006 -11.25 16.281 1 44 267 SER A C 1
ATOM 2026 O O . SER A 1 267 ? -3.047 -11.195 16.938 1 44 267 SER A O 1
ATOM 2028 N N . TYR A 1 268 ? -2.27 -12.094 15.234 1 38.94 268 TYR A N 1
ATOM 2029 C CA . TYR A 1 268 ? -2.936 -13.312 15.664 1 38.94 268 TYR A CA 1
ATOM 2030 C C . TYR A 1 268 ? -2.576 -13.656 17.109 1 38.94 268 TYR A C 1
ATOM 2032 O O . TYR A 1 268 ? -1.479 -14.156 17.375 1 38.94 268 TYR A O 1
ATOM 2040 N N . GLY A 1 269 ? -2.596 -12.773 17.984 1 35.88 269 GLY A N 1
ATOM 2041 C CA . GLY A 1 269 ? -2.578 -13.375 19.312 1 35.88 269 GLY A CA 1
ATOM 2042 C C . GLY A 1 269 ? -3.215 -14.758 19.359 1 35.88 269 GLY A C 1
ATOM 2043 O O . GLY A 1 269 ? -4.328 -14.945 18.859 1 35.88 269 GLY A O 1
ATOM 2044 N N . GLY A 1 270 ? -2.326 -15.781 19.047 1 34.16 270 GLY A N 1
ATOM 2045 C CA . GLY A 1 270 ? -2.627 -17.172 19.328 1 34.16 270 GLY A CA 1
ATOM 2046 C C . GLY A 1 270 ? -3.73 -17.359 20.344 1 34.16 270 GLY A C 1
ATOM 2047 O O . GLY A 1 270 ? -3.857 -18.422 20.953 1 34.16 270 GLY A O 1
ATOM 2048 N N . ASN A 1 271 ? -4.066 -16.406 21.109 1 30.7 271 ASN A N 1
ATOM 2049 C CA . ASN A 1 271 ? -4.918 -17.078 22.094 1 30.7 271 ASN A CA 1
ATOM 2050 C C . ASN A 1 271 ? -6.008 -17.906 21.406 1 30.7 271 ASN A C 1
ATOM 2052 O O . ASN A 1 271 ? -6.539 -17.5 20.359 1 30.7 271 ASN A O 1
ATOM 2056 N N . GLU A 1 272 ? -6.051 -19.219 21.844 1 31.58 272 GLU A N 1
ATOM 2057 C CA . GLU A 1 272 ? -6.754 -20.453 21.562 1 31.58 272 GLU A CA 1
ATOM 2058 C C . GLU A 1 272 ? -8.125 -20.203 20.938 1 31.58 272 GLU A C 1
ATOM 2060 O O . GLU A 1 272 ? -8.492 -20.828 19.953 1 31.58 272 GLU A O 1
ATOM 2065 N N . ASN A 1 273 ? -9.055 -20 21.875 1 29.55 273 ASN A N 1
ATOM 2066 C CA . ASN A 1 273 ? -10.422 -20.516 21.781 1 29.55 273 ASN A CA 1
ATOM 2067 C C . ASN A 1 273 ? -11.219 -19.797 20.703 1 29.55 273 ASN A C 1
ATOM 2069 O O . ASN A 1 273 ? -12.398 -20.078 20.5 1 29.55 273 ASN A O 1
ATOM 2073 N N . SER A 1 274 ? -11.156 -18.359 20.578 1 33 274 SER A N 1
ATOM 2074 C CA . SER A 1 274 ? -12.414 -17.828 20.078 1 33 274 SER A CA 1
ATOM 2075 C C . SER A 1 274 ? -12.469 -17.875 18.547 1 33 274 SER A C 1
ATOM 2077 O O . SER A 1 274 ? -11.445 -17.719 17.891 1 33 274 SER A O 1
ATOM 2079 N N . GLN A 1 275 ? -13.367 -18.594 17.922 1 32.84 275 GLN A N 1
ATOM 2080 C CA . GLN A 1 275 ? -14.039 -18.438 16.641 1 32.84 275 GLN A CA 1
ATOM 2081 C C . GLN A 1 275 ? -13.953 -17 16.141 1 32.84 275 GLN A C 1
ATOM 2083 O O . GLN A 1 275 ? -14.797 -16.172 16.484 1 32.84 275 GLN A O 1
ATOM 2088 N N . LYS A 1 276 ? -12.703 -16.453 16.016 1 41.72 276 LYS A N 1
ATOM 2089 C CA . LYS A 1 276 ? -12.609 -15.047 15.625 1 41.72 276 LYS A CA 1
ATOM 2090 C C . LYS A 1 276 ? -13.25 -14.82 14.258 1 41.72 276 LYS A C 1
ATOM 2092 O O . LYS A 1 276 ? -12.93 -15.508 13.289 1 41.72 276 LYS A O 1
ATOM 2097 N N . ASN A 1 277 ? -14.422 -14.375 14.234 1 43.59 277 ASN A N 1
ATOM 2098 C CA . ASN A 1 277 ? -15.18 -13.867 13.094 1 43.59 277 ASN A CA 1
ATOM 2099 C C . ASN A 1 277 ? -14.43 -12.758 12.367 1 43.59 277 ASN A C 1
ATOM 2101 O O . ASN A 1 277 ? -13.484 -12.188 12.914 1 43.59 277 ASN A O 1
ATOM 2105 N N . VAL A 1 278 ? -14.414 -12.719 11.172 1 45.59 278 VAL A N 1
ATOM 2106 C CA . VAL A 1 278 ? -13.945 -11.641 10.305 1 45.59 278 VAL A CA 1
ATOM 2107 C C . VAL A 1 278 ? -14.008 -10.312 11.062 1 45.59 278 VAL A C 1
ATOM 2109 O O . VAL A 1 278 ? -13.172 -9.43 10.844 1 45.59 278 VAL A O 1
ATOM 2112 N N . ASN A 1 279 ? -14.789 -10.328 12.047 1 48.81 279 ASN A N 1
ATOM 2113 C CA . ASN A 1 279 ? -14.969 -9.117 12.836 1 48.81 279 ASN A CA 1
ATOM 2114 C C . ASN A 1 279 ? -13.734 -8.828 13.695 1 48.81 279 ASN A C 1
ATOM 2116 O O . ASN A 1 279 ? -13.539 -7.691 14.133 1 48.81 279 ASN A O 1
ATOM 2120 N N . ASP A 1 280 ? -12.891 -9.898 13.719 1 53.19 280 ASP A N 1
ATOM 2121 C CA . ASP A 1 280 ? -11.703 -9.711 14.547 1 53.19 280 ASP A CA 1
ATOM 2122 C C . ASP A 1 280 ? -10.633 -8.922 13.797 1 53.19 280 ASP A C 1
ATOM 2124 O O . ASP A 1 280 ? -9.695 -8.398 14.406 1 53.19 280 ASP A O 1
ATOM 2128 N N . LEU A 1 281 ? -10.773 -8.984 12.578 1 54.97 281 LEU A N 1
ATOM 2129 C CA . LEU A 1 281 ? -9.812 -8.25 11.773 1 54.97 281 LEU A CA 1
ATOM 2130 C C . LEU A 1 281 ? -9.844 -6.758 12.109 1 54.97 281 LEU A C 1
ATOM 2132 O O . LEU A 1 281 ? -8.852 -6.051 11.891 1 54.97 281 LEU A O 1
ATOM 2136 N N . TYR A 1 282 ? -10.922 -6.488 12.742 1 56.59 282 TYR A N 1
ATOM 2137 C CA . TYR A 1 282 ? -11.109 -5.07 13.031 1 56.59 282 TYR A CA 1
ATOM 2138 C C . TYR A 1 282 ? -10.992 -4.793 14.523 1 56.59 282 TYR A C 1
ATOM 2140 O O . TYR A 1 282 ? -11.016 -3.637 14.953 1 56.59 282 TYR A O 1
ATOM 2148 N N . ASP A 1 283 ? -10.742 -5.957 15.289 1 56.66 283 ASP A N 1
ATOM 2149 C CA . ASP A 1 283 ? -10.734 -5.797 16.734 1 56.66 283 ASP A CA 1
ATOM 2150 C C . ASP A 1 283 ? -9.312 -5.734 17.281 1 56.66 283 ASP A C 1
ATOM 2152 O O . ASP A 1 283 ? -8.93 -6.543 18.125 1 56.66 283 ASP A O 1
ATOM 2156 N N . SER A 1 284 ? -8.492 -5.098 16.594 1 58.97 2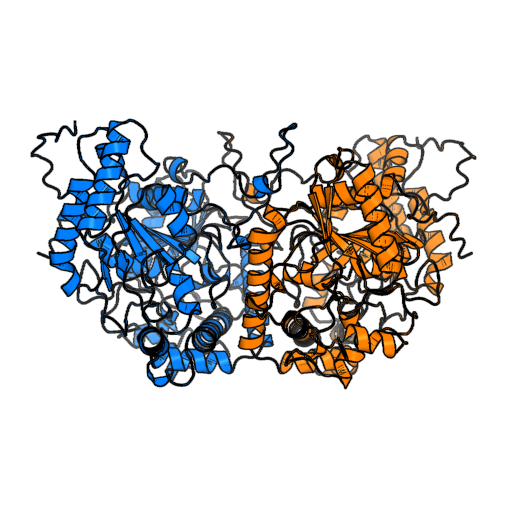84 SER A N 1
ATOM 2157 C CA . SER A 1 284 ? -7.164 -4.945 17.172 1 58.97 284 SER A CA 1
ATOM 2158 C C . SER A 1 284 ? -7.219 -4.168 18.484 1 58.97 284 SER A C 1
ATOM 2160 O O . SER A 1 284 ? -8.078 -3.301 18.656 1 58.97 284 SER A O 1
ATOM 2162 N N . PRO A 1 285 ? -6.43 -4.652 19.422 1 61.56 285 PRO A N 1
ATOM 2163 C CA . PRO A 1 285 ? -6.355 -3.783 20.609 1 61.56 285 PRO A CA 1
ATOM 2164 C C . PRO A 1 285 ? -6.105 -2.32 20.25 1 61.56 285 PRO A C 1
ATOM 2166 O O . PRO A 1 285 ? -5.395 -2.031 19.281 1 61.56 285 PRO A O 1
ATOM 2169 N N . PRO A 1 286 ? -6.762 -1.5 20.984 1 68.06 286 PRO A N 1
ATOM 2170 C CA . PRO A 1 286 ? -6.594 -0.075 20.688 1 68.06 286 PRO A CA 1
ATOM 2171 C C . PRO A 1 286 ? -5.137 0.369 20.734 1 68.06 286 PRO A C 1
ATOM 2173 O O . PRO A 1 286 ? -4.379 -0.063 21.609 1 68.06 286 PRO A O 1
ATOM 2176 N N . ARG A 1 287 ? -4.793 1.05 19.797 1 75.88 287 ARG A N 1
ATOM 2177 C CA . ARG A 1 287 ? -3.477 1.68 19.734 1 75.88 287 ARG A CA 1
ATOM 2178 C C . ARG A 1 287 ? -3.373 2.818 20.75 1 75.88 287 ARG A C 1
ATOM 2180 O O . ARG A 1 287 ? -4.172 3.756 20.719 1 75.88 287 ARG A O 1
ATOM 2187 N N . LYS A 1 288 ? -2.43 2.738 21.688 1 85.69 288 LYS A N 1
ATOM 2188 C CA . LYS A 1 288 ? -2.287 3.732 22.75 1 85.69 288 LYS A CA 1
ATOM 2189 C C . LYS A 1 288 ? -0.907 4.383 22.703 1 85.69 288 LYS A C 1
ATOM 2191 O O . LYS A 1 288 ? -0.038 4.051 23.516 1 85.69 288 LYS A O 1
ATOM 2196 N N . TYR A 1 289 ? -0.787 5.41 21.953 1 90.12 289 TYR A N 1
ATOM 2197 C CA . TYR A 1 289 ? 0.472 6.113 21.75 1 90.12 289 TYR A CA 1
ATOM 2198 C C . TYR A 1 289 ? 0.811 6.996 22.938 1 90.12 289 TYR A C 1
ATOM 2200 O O . TYR A 1 289 ? 1.986 7.207 23.25 1 90.12 289 TYR A O 1
ATOM 2208 N N . SER A 1 290 ? -0.191 7.441 23.641 1 92.81 290 SER A N 1
ATOM 2209 C CA . SER A 1 290 ? -0.01 8.391 24.734 1 92.81 290 SER A CA 1
ATOM 2210 C C . SER A 1 290 ? 0.556 7.703 25.969 1 92.81 290 SER A C 1
ATOM 2212 O O . SER A 1 290 ? 1.082 8.367 26.859 1 92.81 290 SER A O 1
ATOM 2214 N N . ASP A 1 291 ? 0.505 6.395 26.031 1 87.5 291 ASP A N 1
ATOM 2215 C CA . ASP A 1 291 ? 0.957 5.637 27.188 1 87.5 291 ASP A CA 1
ATOM 2216 C C . ASP A 1 291 ? 2.48 5.578 27.25 1 87.5 291 ASP A C 1
ATOM 2218 O O . ASP A 1 291 ? 3.057 5.309 28.297 1 87.5 291 ASP A O 1
ATOM 2222 N N . ASP A 1 292 ? 3.133 5.93 26.203 1 84.62 292 ASP A N 1
ATOM 2223 C CA . ASP A 1 292 ? 4.559 5.633 26.094 1 84.62 292 ASP A CA 1
ATOM 2224 C C . ASP A 1 292 ? 5.379 6.91 25.953 1 84.62 292 ASP A C 1
ATOM 2226 O O . ASP A 1 292 ? 6.504 6.879 25.453 1 84.62 292 ASP A O 1
ATOM 2230 N N . LEU A 1 293 ? 4.898 8.008 26.422 1 93.56 293 LEU A N 1
ATOM 2231 C CA . LEU A 1 293 ? 5.566 9.281 26.172 1 93.56 293 LEU A CA 1
ATOM 2232 C C . LEU A 1 293 ? 6.688 9.523 27.172 1 93.56 293 LEU A C 1
ATOM 2234 O O . LEU A 1 293 ? 7.695 10.148 26.844 1 93.56 293 LEU A O 1
ATOM 2238 N N . GLU A 1 294 ? 6.598 9.164 28.516 1 90.62 294 GLU A N 1
ATOM 2239 C CA . GLU A 1 294 ? 7.48 9.57 29.609 1 90.62 294 GLU A CA 1
ATOM 2240 C C . GLU A 1 294 ? 8.672 8.625 29.734 1 90.62 294 GLU A C 1
ATOM 2242 O O . GLU A 1 294 ? 9.547 8.828 30.578 1 90.62 294 GLU A O 1
ATOM 2247 N N . GLY A 1 295 ? 9.023 7.812 28.906 1 87.12 295 GLY A N 1
ATOM 2248 C CA . GLY A 1 295 ? 10.148 6.898 29.016 1 87.12 295 GLY A CA 1
ATOM 2249 C C . GLY A 1 295 ? 11.469 7.527 28.609 1 87.12 295 GLY A C 1
ATOM 2250 O O . GLY A 1 295 ? 11.492 8.617 28.031 1 87.12 295 GLY A O 1
ATOM 2251 N N . SER A 1 296 ? 12.586 6.945 29.094 1 93.38 296 SER A N 1
ATOM 2252 C CA . SER A 1 296 ? 13.93 7.418 28.797 1 93.38 296 SER A CA 1
ATOM 2253 C C . SER A 1 296 ? 14.258 7.227 27.312 1 93.38 296 SER A C 1
ATOM 2255 O O . SER A 1 296 ? 13.82 6.254 26.703 1 93.38 296 SER A O 1
ATOM 2257 N N . ILE A 1 297 ? 15.016 8.172 26.766 1 96.12 297 ILE A N 1
ATOM 2258 C CA . ILE A 1 297 ? 15.5 8.016 25.406 1 96.12 297 ILE A CA 1
ATOM 2259 C C . ILE A 1 297 ? 17 7.719 25.406 1 96.12 297 ILE A C 1
ATOM 2261 O O . ILE A 1 297 ? 17.672 7.895 24.406 1 96.12 297 ILE A O 1
ATOM 2265 N N . ARG A 1 298 ? 17.516 7.348 26.609 1 96.81 298 ARG A N 1
ATOM 2266 C CA . ARG A 1 298 ? 18.938 7.016 26.734 1 96.81 298 ARG A CA 1
ATOM 2267 C C . ARG A 1 298 ? 19.312 5.867 25.812 1 96.81 298 ARG A C 1
ATOM 2269 O O . ARG A 1 298 ? 18.609 4.859 25.734 1 96.81 298 ARG A O 1
ATOM 2276 N N . GLY A 1 299 ? 20.359 6.047 25.094 1 96.5 299 GLY A N 1
ATOM 2277 C CA . GLY A 1 299 ? 20.906 4.996 24.266 1 96.5 299 GLY A CA 1
ATOM 2278 C C . GLY A 1 299 ? 20.344 5.008 22.844 1 96.5 299 GLY A C 1
ATOM 2279 O O . GLY A 1 299 ? 20.891 4.363 21.953 1 96.5 299 GLY A O 1
ATOM 2280 N N . LEU A 1 300 ? 19.25 5.738 22.609 1 96.38 300 LEU A N 1
ATOM 2281 C CA . LEU A 1 300 ? 18.719 5.836 21.25 1 96.38 300 LEU A CA 1
ATOM 2282 C C . LEU A 1 300 ? 19.734 6.477 20.312 1 96.38 300 LEU A C 1
ATOM 2284 O O . LEU A 1 300 ? 20.422 7.426 20.688 1 96.38 300 LEU A O 1
ATOM 2288 N N . ARG A 1 301 ? 19.844 5.938 19.172 1 98.06 301 ARG A N 1
ATOM 2289 C CA . ARG A 1 301 ? 20.719 6.508 18.141 1 98.06 301 ARG A CA 1
ATOM 2290 C C . ARG A 1 301 ? 19.938 7.383 17.172 1 98.06 301 ARG A C 1
ATOM 2292 O O . ARG A 1 301 ? 18.969 6.918 16.547 1 98.06 301 ARG A O 1
ATOM 2299 N N . ILE A 1 302 ? 20.328 8.609 17.078 1 98.56 302 ILE A N 1
ATOM 2300 C CA . ILE A 1 302 ? 19.641 9.594 16.25 1 98.56 302 ILE A CA 1
ATOM 2301 C C . ILE A 1 302 ? 20.578 10.078 15.133 1 98.56 302 ILE A C 1
ATOM 2303 O O . ILE A 1 302 ? 21.672 10.562 15.406 1 98.56 302 ILE A O 1
ATOM 2307 N N . GLY A 1 303 ? 20.141 9.828 13.875 1 98.81 303 GLY A N 1
ATOM 2308 C CA . GLY A 1 303 ? 20.844 10.398 12.734 1 98.81 303 GLY A CA 1
ATOM 2309 C C . GLY A 1 303 ? 20.312 11.758 12.328 1 98.81 303 GLY A C 1
ATOM 2310 O O . GLY A 1 303 ? 19.141 11.891 11.969 1 98.81 303 GLY A O 1
ATOM 2311 N N . MET A 1 304 ? 21.156 12.766 12.344 1 98.81 304 MET A N 1
ATOM 2312 C CA . MET A 1 304 ? 20.781 14.125 11.977 1 98.81 304 MET A CA 1
ATOM 2313 C C . MET A 1 304 ? 21.203 14.438 10.547 1 98.81 304 MET A C 1
ATOM 2315 O O . MET A 1 304 ? 22.344 14.148 10.148 1 98.81 304 MET A O 1
ATOM 2319 N N . ASN A 1 305 ? 20.281 14.961 9.781 1 98.06 305 ASN A N 1
ATOM 2320 C CA . ASN A 1 305 ? 20.547 15.219 8.375 1 98.06 305 ASN A CA 1
ATOM 2321 C C . ASN A 1 305 ? 20.031 16.594 7.945 1 98.06 305 ASN A C 1
ATOM 2323 O O . ASN A 1 305 ? 18.953 17 8.352 1 98.06 305 ASN A O 1
ATOM 2327 N N . PHE A 1 306 ? 20.844 17.344 7.148 1 96.94 306 PHE A N 1
ATOM 2328 C CA . PHE A 1 306 ? 20.453 18.641 6.617 1 96.94 306 PHE A CA 1
ATOM 2329 C C . PHE A 1 306 ? 20.391 18.609 5.094 1 96.94 306 PHE A C 1
ATOM 2331 O O . PHE A 1 306 ? 19.875 19.531 4.465 1 96.94 306 PHE A O 1
ATOM 2338 N N . SER A 1 307 ? 20.797 17.5 4.43 1 94.19 307 SER A N 1
ATOM 2339 C CA . SER A 1 307 ? 21.078 17.5 2.996 1 94.19 307 SER A CA 1
ATOM 2340 C C . SER A 1 307 ? 19.828 17.156 2.188 1 94.19 307 SER A C 1
ATOM 2342 O O . SER A 1 307 ? 19.859 17.156 0.956 1 94.19 307 SER A O 1
ATOM 2344 N N . LEU A 1 308 ? 18.719 16.922 2.789 1 95.31 308 LEU A N 1
ATOM 2345 C CA . LEU A 1 308 ? 17.469 16.672 2.057 1 95.31 308 LEU A CA 1
ATOM 2346 C C . LEU A 1 308 ? 17.047 17.906 1.269 1 95.31 308 LEU A C 1
ATOM 2348 O O . LEU A 1 308 ? 16.359 17.797 0.255 1 95.31 308 LEU A O 1
ATOM 2352 N N . SER A 1 309 ? 17.391 19 1.803 1 95.62 309 SER A N 1
ATOM 2353 C CA . SER A 1 309 ? 17.125 20.25 1.102 1 95.62 309 SER A CA 1
ATOM 2354 C C . SER A 1 309 ? 18.406 20.875 0.566 1 95.62 309 SER A C 1
ATOM 2356 O O . SER A 1 309 ? 19.453 20.781 1.202 1 95.62 309 SER A O 1
ATOM 2358 N N . SER A 1 310 ? 18.266 21.547 -0.561 1 93.5 310 SER A N 1
ATOM 2359 C CA . SER A 1 310 ? 19.422 22.203 -1.182 1 93.5 310 SER A CA 1
ATOM 2360 C C . SER A 1 310 ? 19.844 23.438 -0.403 1 93.5 310 SER A C 1
ATOM 2362 O O . SER A 1 310 ? 20.938 23.953 -0.6 1 93.5 310 SER A O 1
ATOM 2364 N N . TYR A 1 311 ? 18.984 23.844 0.472 1 94.12 311 TYR A N 1
ATOM 2365 C CA . TYR A 1 311 ? 19.234 25.016 1.308 1 94.12 311 TYR A CA 1
ATOM 2366 C C . TYR A 1 311 ? 18.625 24.828 2.693 1 94.12 311 TYR A C 1
ATOM 2368 O O . TYR A 1 311 ? 17.578 24.203 2.838 1 94.12 311 TYR A O 1
ATOM 2376 N N . CYS A 1 312 ? 19.312 25.359 3.656 1 96.56 312 CYS A N 1
ATOM 2377 C CA . CYS A 1 312 ? 18.797 25.453 5.02 1 96.56 312 CYS A CA 1
ATOM 2378 C C . CYS A 1 312 ? 19.219 26.766 5.676 1 96.56 312 CYS A C 1
ATOM 2380 O O . CYS A 1 312 ? 20.406 27.047 5.785 1 96.56 312 CYS A O 1
ATOM 2382 N N . ASP A 1 313 ? 18.25 27.5 6.082 1 97.38 313 ASP A N 1
ATOM 2383 C CA . ASP A 1 313 ? 18.562 28.734 6.785 1 97.38 313 ASP A CA 1
ATOM 2384 C C . ASP A 1 313 ? 19.516 28.5 7.953 1 97.38 313 ASP A C 1
ATOM 2386 O O . ASP A 1 313 ? 19.297 27.578 8.758 1 97.38 313 ASP A O 1
ATOM 2390 N N . PRO A 1 314 ? 20.562 29.328 8.102 1 97.31 314 PRO A N 1
ATOM 2391 C CA . PRO A 1 314 ? 21.562 29.125 9.156 1 97.31 314 PRO A CA 1
ATOM 2392 C C . PRO A 1 314 ? 20.953 29.141 10.555 1 97.31 314 PRO A C 1
ATOM 2394 O O . PRO A 1 314 ? 21.391 28.391 11.43 1 97.31 314 PRO A O 1
ATOM 2397 N N . ASP A 1 315 ? 19.984 29.969 10.773 1 97.88 315 ASP A N 1
ATOM 2398 C CA . ASP A 1 315 ? 19.344 30.016 12.086 1 97.88 315 ASP A CA 1
ATOM 2399 C C . ASP A 1 315 ? 18.578 28.734 12.367 1 97.88 315 ASP A C 1
ATOM 2401 O O . ASP A 1 315 ? 18.5 28.297 13.516 1 97.88 315 ASP A O 1
ATOM 2405 N N . ILE A 1 316 ? 18 28.172 11.352 1 98.44 316 ILE A N 1
ATOM 2406 C CA . ILE A 1 316 ? 17.281 26.906 11.508 1 98.44 316 ILE A CA 1
ATOM 2407 C C . ILE A 1 316 ? 18.266 25.781 11.781 1 98.44 316 ILE A C 1
ATOM 2409 O O . ILE A 1 316 ? 18.047 24.938 12.656 1 98.44 316 ILE A O 1
ATOM 2413 N N . GLU A 1 317 ? 19.344 25.766 11.016 1 98.19 317 GLU A N 1
ATOM 2414 C CA . GLU A 1 317 ? 20.391 24.766 11.266 1 98.19 317 GLU A CA 1
ATOM 2415 C C . GLU A 1 317 ? 20.906 24.859 12.703 1 98.19 317 GLU A C 1
ATOM 2417 O O . GLU A 1 317 ? 21.062 23.828 13.367 1 98.19 317 GLU A O 1
ATOM 2422 N N . LYS A 1 318 ? 21.156 26.031 13.125 1 98.44 318 LYS A N 1
ATOM 2423 C CA . LYS A 1 318 ? 21.625 26.25 14.492 1 98.44 318 LYS A CA 1
ATOM 2424 C C . LYS A 1 318 ? 20.625 25.719 15.508 1 98.44 318 LYS A C 1
ATOM 2426 O O . LYS A 1 318 ? 21 25.078 16.484 1 98.44 318 LYS A O 1
ATOM 2431 N N . ALA A 1 319 ? 19.359 25.984 15.281 1 98.56 319 ALA A N 1
ATOM 2432 C CA . ALA A 1 319 ? 18.297 25.531 16.188 1 98.56 319 ALA A CA 1
ATOM 2433 C C . ALA A 1 319 ? 18.25 24 16.25 1 98.56 319 ALA A C 1
ATOM 2435 O O . ALA A 1 319 ? 18.062 23.422 17.328 1 98.56 319 ALA A O 1
ATOM 2436 N N . VAL A 1 320 ? 18.375 23.344 15.125 1 98.69 320 VAL A N 1
ATOM 2437 C CA . VAL A 1 320 ? 18.312 21.875 15.07 1 98.69 320 VAL A CA 1
ATOM 2438 C C . VAL A 1 320 ? 19.547 21.297 15.758 1 98.69 320 VAL A C 1
ATOM 2440 O O . V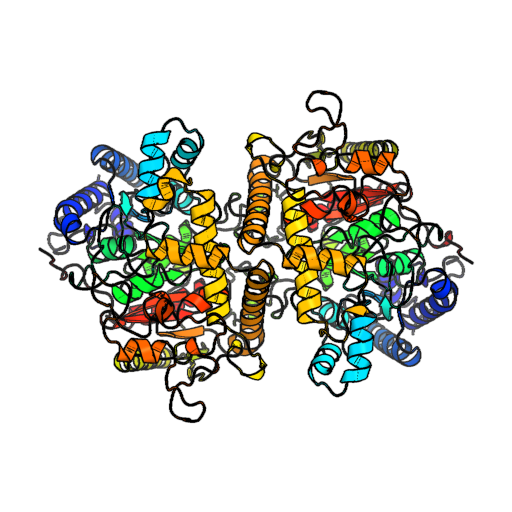AL A 1 320 ? 19.438 20.297 16.469 1 98.69 320 VAL A O 1
ATOM 2443 N N . ARG A 1 321 ? 20.688 21.875 15.578 1 98.56 321 ARG A N 1
ATOM 2444 C CA . ARG A 1 321 ? 21.906 21.422 16.266 1 98.56 321 ARG A CA 1
ATOM 2445 C C . ARG A 1 321 ? 21.781 21.609 17.766 1 98.56 321 ARG A C 1
ATOM 2447 O O . ARG A 1 321 ? 22.281 20.781 18.547 1 98.56 321 ARG A O 1
ATOM 2454 N N . GLN A 1 322 ? 21.172 22.672 18.172 1 98.5 322 GLN A N 1
ATOM 2455 C CA . GLN A 1 322 ? 20.906 22.859 19.594 1 98.5 322 GLN A CA 1
ATOM 2456 C C . GLN A 1 322 ? 19.953 21.797 20.125 1 98.5 322 GLN A C 1
ATOM 2458 O O . GLN A 1 322 ? 20.109 21.312 21.25 1 98.5 322 GLN A O 1
ATOM 2463 N N . ALA A 1 323 ? 18.953 21.516 19.328 1 98.69 323 ALA A N 1
ATOM 2464 C CA . ALA A 1 323 ? 18.047 20.422 19.688 1 98.69 323 ALA A CA 1
ATOM 2465 C C . ALA A 1 323 ? 18.812 19.109 19.859 1 98.69 323 ALA A C 1
ATOM 2467 O O . ALA A 1 323 ? 18.531 18.344 20.781 1 98.69 323 ALA A O 1
ATOM 2468 N N . ALA A 1 324 ? 19.734 18.797 18.953 1 98.69 324 ALA A N 1
ATOM 2469 C CA . ALA A 1 324 ? 20.578 17.609 19.047 1 98.69 324 ALA A CA 1
ATOM 2470 C C . ALA A 1 324 ? 21.312 17.562 20.391 1 98.69 324 ALA A C 1
ATOM 2472 O O . ALA A 1 324 ? 21.422 16.5 21 1 98.69 324 ALA A O 1
ATOM 2473 N N . LYS A 1 325 ? 21.766 18.672 20.844 1 98.69 325 LYS A N 1
ATOM 2474 C CA . LYS A 1 325 ? 22.469 18.75 22.125 1 98.69 325 LYS A CA 1
ATOM 2475 C C . LYS A 1 325 ? 21.531 18.391 23.281 1 98.69 325 LYS A C 1
ATOM 2477 O O . LYS A 1 325 ? 21.938 17.766 24.266 1 98.69 325 LYS A O 1
ATOM 2482 N N . VAL A 1 326 ? 20.312 18.859 23.188 1 98.69 326 VAL A N 1
ATOM 2483 C CA . VAL A 1 326 ? 19.328 18.5 24.203 1 98.69 326 VAL A CA 1
ATOM 2484 C C . VAL A 1 326 ? 19.156 16.984 24.266 1 98.69 326 VAL A C 1
ATOM 2486 O O . VAL A 1 326 ? 19.141 16.406 25.344 1 98.69 326 VAL A O 1
ATOM 2489 N N . PHE A 1 327 ? 19.062 16.312 23.109 1 98.81 327 PHE A N 1
ATOM 2490 C CA . PHE A 1 327 ? 18.922 14.859 23.062 1 98.81 327 PHE A CA 1
ATOM 2491 C C . PHE A 1 327 ? 20.156 14.18 23.641 1 98.81 327 PHE A C 1
ATOM 2493 O O . PHE A 1 327 ? 20.047 13.18 24.359 1 98.81 327 PHE A O 1
ATOM 2500 N N . GLU A 1 328 ? 21.328 14.734 23.391 1 98.75 328 GLU A N 1
ATOM 2501 C CA . GLU A 1 328 ? 22.547 14.188 23.953 1 98.75 328 GLU A CA 1
ATOM 2502 C C . GLU A 1 328 ? 22.547 14.289 25.469 1 98.75 328 GLU A C 1
ATOM 2504 O O . GLU A 1 328 ? 22.984 13.359 26.156 1 98.75 328 GLU A O 1
ATOM 2509 N N . GLN A 1 329 ? 22.094 15.367 25.953 1 98.5 329 GLN A N 1
ATOM 2510 C CA . GLN A 1 329 ? 22 15.562 27.391 1 98.5 329 GLN A CA 1
ATOM 2511 C C . GLN A 1 329 ? 21.031 14.57 28.031 1 98.5 329 GLN A C 1
ATOM 2513 O O . GLN A 1 329 ? 21.219 14.18 29.188 1 98.5 329 GLN A O 1
ATOM 2518 N N . LEU A 1 330 ? 20.109 14.195 27.25 1 98.12 330 LEU A N 1
ATOM 2519 C CA . LEU A 1 330 ? 19.109 13.242 27.75 1 98.12 330 LEU A CA 1
ATOM 2520 C C . LEU A 1 330 ? 19.609 11.812 27.562 1 98.12 330 LEU A C 1
ATOM 2522 O O . LEU A 1 330 ? 18.891 10.859 27.875 1 98.12 330 LEU A O 1
ATOM 2526 N N . GLY A 1 331 ? 20.75 11.609 26.984 1 98.31 331 GLY A N 1
ATOM 2527 C CA . GLY A 1 331 ? 21.391 10.305 26.938 1 98.31 331 GLY A CA 1
ATOM 2528 C C . GLY A 1 331 ? 21.359 9.672 25.562 1 98.31 331 GLY A C 1
ATOM 2529 O O . GLY A 1 331 ? 21.891 8.578 25.359 1 98.31 331 GLY A O 1
ATOM 2530 N N . ALA A 1 332 ? 20.797 10.289 24.578 1 98.5 332 ALA A N 1
ATOM 2531 C CA . ALA A 1 332 ? 20.812 9.766 23.219 1 98.5 332 ALA A CA 1
ATOM 2532 C C . ALA A 1 332 ? 22.172 9.961 22.562 1 98.5 332 ALA A C 1
ATOM 2534 O O . ALA A 1 332 ? 22.984 10.758 23.031 1 98.5 332 ALA A O 1
ATOM 2535 N N . ILE A 1 333 ? 22.438 9.125 21.547 1 98.56 333 ILE A N 1
ATOM 2536 C CA . ILE A 1 333 ? 23.625 9.281 20.703 1 98.56 333 ILE A CA 1
ATOM 2537 C C . ILE A 1 333 ? 23.234 9.93 19.391 1 98.56 333 ILE A C 1
ATOM 2539 O O . ILE A 1 333 ? 22.484 9.344 18.594 1 98.56 333 ILE A O 1
ATOM 2543 N N . VAL A 1 334 ? 23.734 11.164 19.188 1 98.69 334 VAL A N 1
ATOM 2544 C CA . VAL A 1 334 ? 23.391 11.883 17.969 1 98.69 334 VAL A CA 1
ATOM 2545 C C . VAL A 1 334 ? 24.594 11.953 17.047 1 98.69 334 VAL A C 1
ATOM 2547 O O . VAL A 1 334 ? 25.688 12.32 17.469 1 98.69 334 VAL A O 1
ATOM 2550 N N . GLU A 1 335 ? 24.422 11.508 15.82 1 98.5 335 GLU A N 1
ATOM 2551 C CA . GLU A 1 335 ? 25.453 11.578 14.789 1 98.5 335 GLU A CA 1
ATOM 2552 C C . GLU A 1 335 ? 24.938 12.281 13.539 1 98.5 335 GLU A C 1
ATOM 2554 O O . GLU A 1 335 ? 23.781 12.086 13.141 1 98.5 335 GLU A O 1
ATOM 2559 N N . GLU A 1 336 ? 25.734 13.133 12.984 1 97.88 336 GLU A N 1
ATOM 2560 C CA . GLU A 1 336 ? 25.359 13.742 11.711 1 97.88 336 GLU A CA 1
ATOM 2561 C C . GLU A 1 336 ? 25.531 12.758 10.562 1 97.88 336 GLU A C 1
ATOM 2563 O O . GLU A 1 336 ? 26.547 12.062 10.469 1 97.88 336 GLU A O 1
ATOM 2568 N N . VAL A 1 337 ? 24.547 12.648 9.789 1 97.44 337 VAL A N 1
ATOM 2569 C CA . VAL A 1 337 ? 24.547 11.82 8.586 1 97.44 337 VAL A CA 1
ATOM 2570 C C . VAL A 1 337 ? 24.469 12.711 7.348 1 97.44 337 VAL A C 1
ATOM 2572 O O . VAL A 1 337 ? 23.375 13.094 6.918 1 97.44 337 VAL A O 1
ATOM 2575 N N . PRO A 1 338 ? 25.531 12.922 6.703 1 94.44 338 PRO A N 1
ATOM 2576 C CA . PRO A 1 338 ? 25.578 13.922 5.637 1 94.44 338 PRO A CA 1
ATOM 2577 C C . PRO A 1 338 ? 24.734 13.531 4.418 1 94.44 338 PRO A C 1
ATOM 2579 O O . PRO A 1 338 ? 24.234 14.406 3.711 1 94.44 338 PRO A O 1
ATOM 2582 N N . GLU A 1 339 ? 24.656 12.211 4.23 1 94.06 339 GLU A N 1
ATOM 2583 C CA . GLU A 1 339 ? 23.938 11.703 3.066 1 94.06 339 GLU A CA 1
ATOM 2584 C C . GLU A 1 339 ? 23.094 10.492 3.434 1 94.06 339 GLU A C 1
ATOM 2586 O O . GLU A 1 339 ? 23.578 9.539 4.043 1 94.06 339 GLU A O 1
ATOM 2591 N N . LEU A 1 340 ? 21.828 10.625 3.068 1 96.75 340 LEU A N 1
ATOM 2592 C CA . LEU A 1 340 ? 20.953 9.477 3.301 1 96.75 340 LEU A CA 1
ATOM 2593 C C . LEU A 1 340 ? 21.141 8.422 2.217 1 96.75 340 LEU A C 1
ATOM 2595 O O . LEU A 1 340 ? 21.578 8.742 1.105 1 96.75 340 LEU A O 1
ATOM 2599 N N . PRO A 1 341 ? 20.766 7.176 2.482 1 96.12 341 PRO A N 1
ATOM 2600 C CA . PRO A 1 341 ? 21.062 6.07 1.567 1 96.12 341 PRO A CA 1
ATOM 2601 C C . PRO A 1 341 ? 20.5 6.293 0.17 1 96.12 341 PRO A C 1
ATOM 2603 O O . PRO A 1 341 ? 21.141 5.965 -0.827 1 96.12 341 PRO A O 1
ATOM 2606 N N . PHE A 1 342 ? 19.312 6.855 0.028 1 96.06 342 PHE A N 1
ATOM 2607 C CA . PHE A 1 342 ? 18.656 6.965 -1.272 1 96.06 342 PHE A CA 1
ATOM 2608 C C . PHE A 1 342 ? 19.188 8.172 -2.039 1 96.06 342 PHE A C 1
ATOM 2610 O O . PHE A 1 342 ? 18.844 8.359 -3.211 1 96.06 342 PHE A O 1
ATOM 2617 N N . GLN A 1 343 ? 19.953 9.016 -1.411 1 94.06 343 GLN A N 1
ATOM 2618 C CA . GLN A 1 343 ? 20.516 10.195 -2.057 1 94.06 343 GLN A CA 1
ATOM 2619 C C . GLN A 1 343 ? 21.828 9.867 -2.766 1 94.06 343 GLN A C 1
ATOM 2621 O O . GLN A 1 343 ? 22.344 10.68 -3.531 1 94.06 343 GLN A O 1
ATOM 2626 N N . LYS A 1 344 ? 22.406 8.688 -2.486 1 90.62 344 LYS A N 1
ATOM 2627 C CA . LYS A 1 344 ? 23.703 8.312 -3.037 1 90.62 344 LYS A CA 1
ATOM 2628 C C . LYS A 1 344 ? 23.656 8.273 -4.562 1 90.62 344 LYS A C 1
ATOM 2630 O O . LYS A 1 344 ? 22.672 7.836 -5.152 1 90.62 344 LYS A O 1
ATOM 2635 N N . ASP A 1 345 ? 24.703 8.633 -5.18 1 81.88 345 ASP A N 1
ATOM 2636 C CA . ASP A 1 345 ? 24.828 8.688 -6.633 1 81.88 345 ASP A CA 1
ATOM 2637 C C . ASP A 1 345 ? 24.625 7.305 -7.254 1 81.88 345 ASP A C 1
ATOM 2639 O O . ASP A 1 345 ? 24.094 7.188 -8.367 1 81.88 345 ASP A O 1
ATOM 2643 N N . SER A 1 346 ? 25.047 6.383 -6.566 1 77.81 346 SER A N 1
ATOM 2644 C CA . SER A 1 346 ? 24.938 5.016 -7.066 1 77.81 346 SER A CA 1
ATOM 2645 C C . SER A 1 346 ? 23.484 4.617 -7.285 1 77.81 346 SER A C 1
ATOM 2647 O O . SER A 1 346 ? 23.188 3.775 -8.133 1 77.81 346 SER A O 1
ATOM 2649 N N . GLU A 1 347 ? 22.594 5.246 -6.586 1 83.44 347 GLU A N 1
ATOM 2650 C CA . GLU A 1 347 ? 21.172 4.926 -6.727 1 83.44 347 GLU A CA 1
ATOM 2651 C C . GLU A 1 347 ? 20.531 5.734 -7.848 1 83.44 347 GLU A C 1
ATOM 2653 O O . GLU A 1 347 ? 19.562 5.297 -8.461 1 83.44 347 GLU A O 1
ATOM 2658 N N . ASN A 1 348 ? 21.016 6.953 -8.07 1 87.5 348 ASN A N 1
ATOM 2659 C CA . ASN A 1 348 ? 20.609 7.848 -9.148 1 87.5 348 ASN A CA 1
ATOM 2660 C C . ASN A 1 348 ? 19.094 8.039 -9.18 1 87.5 348 ASN A C 1
ATOM 2662 O O . ASN A 1 348 ? 18.469 7.93 -10.234 1 87.5 348 ASN A O 1
ATOM 2666 N N . LEU A 1 349 ? 18.5 8.234 -8.055 1 94.12 349 LEU A N 1
ATOM 2667 C CA . LEU A 1 349 ? 17.062 8.438 -7.973 1 94.12 349 LEU A CA 1
ATOM 2668 C C . LEU A 1 349 ? 16.703 9.906 -8.156 1 94.12 349 LEU A C 1
ATOM 2670 O O . LEU A 1 349 ? 17.375 10.789 -7.613 1 94.12 349 LEU A O 1
ATOM 2674 N N . ASP A 1 350 ? 15.742 10.219 -8.938 1 96 350 ASP A N 1
ATOM 2675 C CA . ASP A 1 350 ? 15.203 11.562 -9.125 1 96 350 ASP A CA 1
ATOM 2676 C C . ASP A 1 350 ? 14.07 11.844 -8.133 1 96 350 ASP A C 1
ATOM 2678 O O . ASP A 1 350 ? 12.891 11.773 -8.5 1 96 350 ASP A O 1
ATOM 2682 N N . ILE A 1 351 ? 14.398 12.242 -6.977 1 96.94 351 ILE A N 1
ATOM 2683 C CA . ILE A 1 351 ? 13.453 12.406 -5.883 1 96.94 351 ILE A CA 1
ATOM 2684 C C . ILE A 1 351 ? 12.477 13.539 -6.211 1 96.94 351 ILE A C 1
ATOM 2686 O O . ILE A 1 351 ? 11.266 13.367 -6.109 1 96.94 351 ILE A O 1
ATOM 2690 N N . PHE A 1 352 ? 12.984 14.711 -6.688 1 97.62 352 PHE A N 1
ATOM 2691 C CA . PHE A 1 352 ? 12.141 15.852 -7.008 1 97.62 352 PHE A CA 1
ATOM 2692 C C . PHE A 1 352 ? 11.188 15.523 -8.148 1 97.62 352 PHE A C 1
ATOM 2694 O O . PHE A 1 352 ? 9.984 15.797 -8.07 1 97.62 352 PHE A O 1
ATOM 2701 N N . GLY A 1 353 ? 11.797 14.984 -9.219 1 98.25 353 GLY A N 1
ATOM 2702 C CA . GLY A 1 353 ? 10.969 14.633 -10.359 1 98.25 353 GLY A CA 1
ATOM 2703 C C . GLY A 1 353 ? 9.867 13.648 -10.016 1 98.25 353 GLY A C 1
ATOM 2704 O O . GLY A 1 353 ? 8.727 13.805 -10.469 1 98.25 353 GLY A O 1
ATOM 2705 N N . SER A 1 354 ? 10.188 12.617 -9.219 1 98.5 354 SER A N 1
ATOM 2706 C CA . SER A 1 354 ? 9.188 11.641 -8.789 1 98.5 354 SER A CA 1
ATOM 2707 C C . SER A 1 354 ? 8.086 12.312 -7.973 1 98.5 354 SER A C 1
ATOM 2709 O O . SER A 1 354 ? 6.902 12.047 -8.18 1 98.5 354 SER A O 1
ATOM 2711 N N . PHE A 1 355 ? 8.492 13.172 -7.059 1 98.62 355 PHE A N 1
ATOM 2712 C CA . PHE A 1 355 ? 7.508 13.922 -6.289 1 98.62 355 PHE A CA 1
ATOM 2713 C C . PHE A 1 355 ? 6.59 14.719 -7.211 1 98.62 355 PHE A C 1
ATOM 2715 O O . PHE A 1 355 ? 5.367 14.672 -7.066 1 98.62 355 PHE A O 1
ATOM 2722 N N . LYS A 1 356 ? 7.188 15.453 -8.125 1 98.75 356 LYS A N 1
ATOM 2723 C CA . LYS A 1 356 ? 6.422 16.328 -9.008 1 98.75 356 LYS A CA 1
ATOM 2724 C C . LYS A 1 356 ? 5.418 15.531 -9.836 1 98.75 356 LYS A C 1
ATOM 2726 O O . LYS A 1 356 ? 4.262 15.938 -9.977 1 98.75 356 LYS A O 1
ATOM 2731 N N . VAL A 1 357 ? 5.828 14.375 -10.328 1 98.81 357 VAL A N 1
ATOM 2732 C CA . VAL A 1 357 ? 4.934 13.516 -11.102 1 98.81 357 VAL A CA 1
ATOM 2733 C C . VAL A 1 357 ? 3.762 13.07 -10.227 1 98.81 357 VAL A C 1
ATOM 2735 O O . VAL A 1 357 ? 2.602 13.172 -10.633 1 98.81 357 VAL A O 1
ATOM 2738 N N . LEU A 1 358 ? 4.051 12.617 -9.031 1 98.81 358 LEU A N 1
ATOM 2739 C CA . LEU A 1 358 ? 3.012 12.164 -8.109 1 98.81 358 LEU A CA 1
ATOM 2740 C C . LEU A 1 358 ? 2.039 13.297 -7.789 1 98.81 358 LEU A C 1
ATOM 2742 O O . LEU A 1 358 ? 0.822 13.109 -7.855 1 98.81 358 LEU A O 1
ATOM 2746 N N . TRP A 1 359 ? 2.562 14.438 -7.512 1 98.81 359 TRP A N 1
ATOM 2747 C CA . TRP A 1 359 ? 1.764 15.57 -7.059 1 98.81 359 TRP A CA 1
ATOM 2748 C C . TRP A 1 359 ? 0.882 16.094 -8.18 1 98.81 359 TRP A C 1
ATOM 2750 O O . TRP A 1 359 ? -0.317 16.312 -7.992 1 98.81 359 TRP A O 1
ATOM 2760 N N . CYS A 1 360 ? 1.497 16.312 -9.336 1 98.81 360 CYS A N 1
ATOM 2761 C CA . CYS A 1 360 ? 0.751 16.891 -10.453 1 98.81 360 CYS A CA 1
ATOM 2762 C C . CYS A 1 360 ? -0.304 15.906 -10.961 1 98.81 360 CYS A C 1
ATOM 2764 O O . CYS A 1 360 ? -1.393 16.312 -11.367 1 98.81 360 CYS A O 1
ATOM 2766 N N . THR A 1 361 ? 0.023 14.641 -10.906 1 98.81 361 THR A N 1
ATOM 2767 C CA . THR A 1 361 ? -0.975 13.633 -11.258 1 98.81 361 THR A CA 1
ATOM 2768 C C . THR A 1 361 ? -2.154 13.68 -10.297 1 98.81 361 THR A C 1
ATOM 2770 O O . THR A 1 361 ? -3.311 13.602 -10.711 1 98.81 361 THR A O 1
ATOM 2773 N N . GLY A 1 362 ? -1.857 13.797 -9 1 98.5 362 GLY A N 1
ATOM 2774 C CA . GLY A 1 362 ? -2.924 13.969 -8.031 1 98.5 362 GLY A CA 1
ATOM 2775 C C . GLY A 1 362 ? -3.789 15.188 -8.305 1 98.5 362 GLY A C 1
ATOM 2776 O O . GLY A 1 362 ? -5.02 15.109 -8.242 1 98.5 362 GLY A O 1
ATOM 2777 N N . GLY A 1 363 ? -3.133 16.297 -8.625 1 98.06 363 GLY A N 1
ATOM 2778 C CA . GLY A 1 363 ? -3.863 17.5 -8.969 1 98.06 363 GLY A CA 1
ATOM 2779 C C . GLY A 1 363 ? -4.785 17.328 -10.164 1 98.06 363 GLY A C 1
ATOM 2780 O O . GLY A 1 363 ? -5.941 17.75 -10.125 1 98.06 363 GLY A O 1
ATOM 2781 N N . ALA A 1 364 ? -4.281 16.688 -11.203 1 98.31 364 ALA A N 1
ATOM 2782 C CA . ALA A 1 364 ? -5.098 16.406 -12.383 1 98.31 364 ALA A CA 1
ATOM 2783 C C . ALA A 1 364 ? -6.285 15.516 -12.031 1 98.31 364 ALA A C 1
ATOM 2785 O O . ALA A 1 364 ? -7.406 15.766 -12.484 1 98.31 364 ALA A O 1
ATOM 2786 N N . THR A 1 365 ? -6.043 14.531 -11.234 1 97.88 365 THR A N 1
ATOM 2787 C CA . THR A 1 365 ? -7.07 13.555 -10.883 1 97.88 365 THR A CA 1
ATOM 2788 C C . THR A 1 365 ? -8.18 14.211 -10.07 1 97.88 365 THR A C 1
ATOM 2790 O O . THR A 1 365 ? -9.359 13.945 -10.289 1 97.88 365 THR A O 1
ATOM 2793 N N . VAL A 1 366 ? -7.816 15.07 -9.148 1 96.25 366 VAL A N 1
ATOM 2794 C CA . VAL A 1 366 ? -8.82 15.727 -8.32 1 96.25 366 VAL A CA 1
ATOM 2795 C C . VAL A 1 366 ? -9.734 16.578 -9.195 1 96.25 366 VAL A C 1
ATOM 2797 O O . VAL A 1 366 ? -10.961 16.516 -9.07 1 96.25 366 VAL A O 1
ATOM 2800 N N . LEU A 1 367 ? -9.156 17.297 -10.078 1 97.19 367 LEU A N 1
ATOM 2801 C CA . LEU A 1 367 ? -9.953 18.188 -10.93 1 97.19 367 LEU A CA 1
ATOM 2802 C C . LEU A 1 367 ? -10.812 17.391 -11.898 1 97.19 367 LEU A C 1
ATOM 2804 O O . LEU A 1 367 ? -11.977 17.703 -12.117 1 97.19 367 LEU A O 1
ATOM 2808 N N . ASN A 1 368 ? -10.227 16.328 -12.492 1 96.12 368 ASN A N 1
ATOM 2809 C CA . ASN A 1 368 ? -10.953 15.508 -13.453 1 96.12 368 ASN A CA 1
ATOM 2810 C C . ASN A 1 368 ? -12.148 14.812 -12.797 1 96.12 368 ASN A C 1
ATOM 2812 O O . ASN A 1 368 ? -13.188 14.625 -13.438 1 96.12 368 ASN A O 1
ATOM 2816 N N . LYS A 1 369 ? -12.031 14.492 -11.578 1 92.81 369 LYS A N 1
ATOM 2817 C CA . LYS A 1 369 ? -13.062 13.695 -10.93 1 92.81 369 LYS A CA 1
ATOM 2818 C C . LYS A 1 369 ? -14.086 14.578 -10.227 1 92.81 369 LYS A C 1
ATOM 2820 O O . LYS A 1 369 ? -15.242 14.188 -10.062 1 92.81 369 LYS A O 1
ATOM 2825 N N . ARG A 1 370 ? -13.688 15.781 -9.797 1 92.69 370 ARG A N 1
ATOM 2826 C CA . ARG A 1 370 ? -14.57 16.516 -8.891 1 92.69 370 ARG A CA 1
ATOM 2827 C C . ARG A 1 370 ? -15.133 17.766 -9.562 1 92.69 370 ARG A C 1
ATOM 2829 O O . ARG A 1 370 ? -16.109 18.344 -9.086 1 92.69 370 ARG A O 1
ATOM 2836 N N . ILE A 1 371 ? -14.492 18.203 -10.641 1 96 371 ILE A N 1
ATOM 2837 C CA . ILE A 1 371 ? -14.914 19.453 -11.25 1 96 371 ILE A CA 1
ATOM 2838 C C . ILE A 1 371 ? -15.344 19.203 -12.695 1 96 371 ILE A C 1
ATOM 2840 O O . ILE A 1 371 ? -14.539 18.781 -13.523 1 96 371 ILE A O 1
ATOM 2844 N N . GLN A 1 372 ? -16.531 19.453 -13.031 1 95.44 372 GLN A N 1
ATOM 2845 C CA . GLN A 1 372 ? -17.031 19.359 -14.406 1 95.44 372 GLN A CA 1
ATOM 2846 C C . GLN A 1 372 ? -16.406 20.438 -15.289 1 95.44 372 GLN A C 1
ATOM 2848 O O . GLN A 1 372 ? -15.977 21.484 -14.789 1 95.44 372 GLN A O 1
ATOM 2853 N N . PRO A 1 373 ? -16.359 20.203 -16.562 1 94.94 373 PRO A N 1
ATOM 2854 C CA . PRO A 1 373 ? -15.711 21.125 -17.5 1 94.94 373 PRO A CA 1
ATOM 2855 C C . PRO A 1 373 ? -16.25 22.547 -17.391 1 94.94 373 PRO A C 1
ATOM 2857 O O . PRO A 1 373 ? -15.492 23.516 -17.484 1 94.94 373 PRO A O 1
ATOM 2860 N N . GLU A 1 374 ? -17.547 22.703 -17.109 1 95.38 374 GLU A N 1
ATOM 2861 C CA . GLU A 1 374 ? -18.203 24 -17.078 1 95.38 374 GLU A CA 1
ATOM 2862 C C . GLU A 1 374 ? -17.703 24.859 -15.914 1 95.38 374 GLU A C 1
ATOM 2864 O O . GLU A 1 374 ? -17.828 26.078 -15.938 1 95.38 374 GLU A O 1
ATOM 2869 N N . TYR A 1 375 ? -17.094 24.25 -14.914 1 96.25 375 TYR A N 1
ATOM 2870 C CA . TYR A 1 375 ? -16.734 24.969 -13.703 1 96.25 375 TYR A CA 1
ATOM 2871 C C . TYR A 1 375 ? -15.211 25.078 -13.578 1 96.25 375 TYR A C 1
ATOM 2873 O O . TYR A 1 375 ? -14.703 25.656 -12.609 1 96.25 375 TYR A O 1
ATOM 2881 N N . GLN A 1 376 ? -14.445 24.641 -14.516 1 95.81 376 GLN A N 1
ATOM 2882 C CA . GLN A 1 376 ? -12.984 24.578 -14.461 1 95.81 376 GLN A CA 1
ATOM 2883 C C . GLN A 1 376 ? -12.391 25.984 -14.391 1 95.81 376 GLN A C 1
ATOM 2885 O O . GLN A 1 376 ? -11.344 26.188 -13.773 1 95.81 376 GLN A O 1
ATOM 2890 N N . HIS A 1 377 ? -13.047 26.938 -14.977 1 95.88 377 HIS A N 1
ATOM 2891 C CA . HIS A 1 377 ? -12.539 28.297 -15 1 95.88 377 HIS A CA 1
ATOM 2892 C C . HIS A 1 377 ? -12.508 28.906 -13.594 1 95.88 377 HIS A C 1
ATOM 2894 O O . HIS A 1 377 ? -11.828 29.906 -13.359 1 95.88 377 HIS A O 1
ATOM 2900 N N . LEU A 1 378 ? -13.219 28.312 -12.617 1 97.19 378 LEU A N 1
ATOM 2901 C CA . LEU A 1 378 ? -13.297 28.812 -11.25 1 97.19 378 LEU A CA 1
ATOM 2902 C C . LEU A 1 378 ? -12.203 28.203 -10.383 1 97.19 378 LEU A C 1
ATOM 2904 O O . LEU A 1 378 ? -12.023 28.609 -9.227 1 97.19 378 LEU A O 1
ATOM 2908 N N . VAL A 1 379 ? -11.438 27.266 -10.938 1 98 379 VAL A N 1
ATOM 2909 C CA . VAL A 1 379 ? -10.359 26.594 -10.203 1 98 379 VAL A CA 1
ATOM 2910 C C . VAL A 1 379 ? -9.156 27.531 -10.094 1 98 379 VAL A C 1
ATOM 2912 O O . VAL A 1 379 ? -8.883 28.312 -11.016 1 98 379 VAL A O 1
ATOM 2915 N N . ASP A 1 380 ? -8.469 27.469 -8.938 1 97.06 380 ASP A N 1
ATOM 2916 C CA . ASP A 1 380 ? -7.223 28.203 -8.75 1 97.06 380 ASP A CA 1
ATOM 2917 C C . ASP A 1 380 ? -6.301 28.031 -9.953 1 97.06 380 ASP A C 1
ATOM 2919 O O . ASP A 1 380 ? -6.09 26.922 -10.43 1 97.06 380 ASP A O 1
ATOM 2923 N N . GLU A 1 381 ? -5.762 29.156 -10.461 1 96.56 381 GLU A N 1
ATOM 2924 C CA . GLU A 1 381 ? -4.98 29.156 -11.695 1 96.56 381 GLU A CA 1
ATOM 2925 C C . GLU A 1 381 ? -3.732 28.297 -11.555 1 96.56 381 GLU A C 1
ATOM 2927 O O . GLU A 1 381 ? -3.34 27.609 -12.5 1 96.56 381 GLU A O 1
ATOM 2932 N N . ASN A 1 382 ? -3.074 28.406 -10.453 1 97 382 ASN A N 1
ATOM 2933 C CA . ASN A 1 382 ? -1.866 27.625 -10.242 1 97 382 ASN A CA 1
ATOM 2934 C C . ASN A 1 382 ? -2.18 26.125 -10.156 1 97 382 ASN A C 1
ATOM 2936 O O . ASN A 1 382 ? -1.407 25.297 -10.641 1 97 382 ASN A O 1
ATOM 2940 N N . LEU A 1 383 ? -3.314 25.766 -9.516 1 98.06 383 LEU A N 1
ATOM 2941 C CA . LEU A 1 383 ? -3.752 24.375 -9.484 1 98.06 383 LEU A CA 1
ATOM 2942 C C . LEU A 1 383 ? -4.059 23.891 -10.898 1 98.06 383 LEU A C 1
ATOM 2944 O O . LEU A 1 383 ? -3.775 22.734 -11.227 1 98.06 383 LEU A O 1
ATOM 2948 N N . GLN A 1 384 ? -4.629 24.75 -11.734 1 97.75 384 GLN A N 1
ATOM 2949 C CA . GLN A 1 384 ? -4.871 24.391 -13.125 1 97.75 384 GLN A CA 1
ATOM 2950 C C . GLN A 1 384 ? -3.566 24.062 -13.844 1 97.75 384 GLN A C 1
ATOM 2952 O O . GLN A 1 384 ? -3.512 23.125 -14.641 1 97.75 384 GLN A O 1
ATOM 2957 N N . GLN A 1 385 ? -2.576 24.859 -13.586 1 98 385 GLN A N 1
ATOM 2958 C CA . GLN A 1 385 ? -1.277 24.625 -14.211 1 98 385 GLN A CA 1
ATOM 2959 C C . GLN A 1 385 ? -0.665 23.312 -13.727 1 98 385 GLN A C 1
ATOM 2961 O O . GLN A 1 385 ? -0.063 22.578 -14.508 1 98 385 GLN A O 1
ATOM 2966 N N . VAL A 1 386 ? -0.792 23.062 -12.445 1 98.19 386 VAL A N 1
ATOM 2967 C CA . VAL A 1 386 ? -0.338 21.797 -11.867 1 98.19 386 VAL A CA 1
ATOM 2968 C C . VAL A 1 386 ? -1.055 20.625 -12.547 1 98.19 386 VAL A C 1
ATOM 2970 O O . VAL A 1 386 ? -0.414 19.672 -13 1 98.19 386 VAL A O 1
ATOM 2973 N N . ALA A 1 387 ? -2.381 20.734 -12.656 1 98.12 387 ALA A N 1
ATOM 2974 C CA . ALA A 1 387 ? -3.195 19.688 -13.25 1 98.12 387 ALA A CA 1
ATOM 2975 C C . ALA A 1 387 ? -2.832 19.469 -14.719 1 98.12 387 ALA A C 1
ATOM 2977 O O . ALA A 1 387 ? -2.852 18.344 -15.219 1 98.12 387 ALA A O 1
ATOM 2978 N N . SER A 1 388 ? -2.562 20.562 -15.406 1 97.88 388 SER A N 1
ATOM 2979 C CA . SER A 1 388 ? -2.172 20.469 -16.812 1 97.88 388 SER A CA 1
ATOM 2980 C C . SER A 1 388 ? -0.92 19.625 -16.984 1 97.88 388 SER A C 1
ATOM 2982 O O . SER A 1 388 ? -0.842 18.797 -17.891 1 97.88 388 SER A O 1
ATOM 2984 N N . ARG A 1 389 ? 0.045 19.766 -16.141 1 98.06 389 ARG A N 1
ATOM 2985 C CA . ARG A 1 389 ? 1.245 18.938 -16.172 1 98.06 389 ARG A CA 1
ATOM 2986 C C . ARG A 1 389 ? 0.915 17.484 -15.859 1 98.06 389 ARG A C 1
ATOM 2988 O O . ARG A 1 389 ? 1.409 16.562 -16.516 1 98.06 389 ARG A O 1
ATOM 2995 N N . GLY A 1 390 ? 0.061 17.266 -14.797 1 98.25 390 GLY A N 1
ATOM 2996 C CA . GLY A 1 390 ? -0.368 15.914 -14.469 1 98.25 390 GLY A CA 1
ATOM 2997 C C . GLY A 1 390 ? -1.012 15.195 -15.633 1 98.25 390 GLY A C 1
ATOM 2998 O O . GLY A 1 390 ? -0.8 13.992 -15.82 1 98.25 390 GLY A O 1
ATOM 2999 N N . ARG A 1 391 ? -1.735 15.938 -16.438 1 97.19 391 ARG A N 1
ATOM 3000 C CA . ARG A 1 391 ? -2.418 15.367 -17.594 1 97.19 391 ARG A CA 1
ATOM 3001 C C . ARG A 1 391 ? -1.424 14.992 -18.688 1 97.19 391 ARG A C 1
ATOM 3003 O O . ARG A 1 391 ? -1.718 14.156 -19.531 1 97.19 391 ARG A O 1
ATOM 3010 N N . SER A 1 392 ? -0.273 15.602 -18.641 1 97.62 392 SER A N 1
ATOM 3011 C CA . SER A 1 392 ? 0.713 15.367 -19.688 1 97.62 392 SER A CA 1
ATOM 3012 C C . SER A 1 392 ? 1.64 14.211 -19.328 1 97.62 392 SER A C 1
ATOM 3014 O O . SER A 1 392 ? 2.371 13.703 -20.188 1 97.62 392 SER A O 1
ATOM 3016 N N . TYR A 1 393 ? 1.693 13.797 -18.094 1 98.44 393 TYR A N 1
ATOM 3017 C CA . TYR A 1 393 ? 2.572 12.703 -17.703 1 98.44 393 TYR A CA 1
ATOM 3018 C C . TYR A 1 393 ? 2.012 11.359 -18.156 1 98.44 393 TYR A C 1
ATOM 3020 O O . TYR A 1 393 ? 0.794 11.188 -18.234 1 98.44 393 TYR A O 1
ATOM 3028 N N . THR A 1 394 ? 2.885 10.414 -18.422 1 98.25 394 THR A N 1
ATOM 3029 C CA . THR A 1 394 ? 2.494 9.086 -18.859 1 98.25 394 THR A CA 1
ATOM 3030 C C . THR A 1 394 ? 2.295 8.148 -17.672 1 98.25 394 THR A C 1
ATOM 3032 O O . THR A 1 394 ? 2.746 8.445 -16.562 1 98.25 394 THR A O 1
ATOM 3035 N N . ALA A 1 395 ? 1.571 7.066 -17.953 1 98.5 395 ALA A N 1
ATOM 3036 C CA . ALA A 1 395 ? 1.434 6.031 -16.938 1 98.5 395 ALA A CA 1
ATOM 3037 C C . ALA A 1 395 ? 2.799 5.508 -16.5 1 98.5 395 ALA A C 1
ATOM 3039 O O . ALA A 1 395 ? 3 5.18 -15.328 1 98.5 395 ALA A O 1
ATOM 3040 N N . TYR A 1 396 ? 3.748 5.473 -17.391 1 97.44 396 TYR A N 1
ATOM 3041 C CA . TYR A 1 396 ? 5.109 5.047 -17.078 1 97.44 396 TYR A CA 1
ATOM 3042 C C . TYR A 1 396 ? 5.758 6.012 -16.094 1 97.44 396 TYR A C 1
ATOM 3044 O O . TYR A 1 396 ? 6.445 5.582 -15.156 1 97.44 396 TYR A O 1
ATOM 3052 N N . ASP A 1 397 ? 5.543 7.289 -16.297 1 98.12 397 ASP A N 1
ATOM 3053 C CA . ASP A 1 397 ? 6.102 8.281 -15.383 1 98.12 397 ASP A CA 1
ATOM 3054 C C . ASP A 1 397 ? 5.617 8.039 -13.953 1 98.12 397 ASP A C 1
ATOM 3056 O O . ASP A 1 397 ? 6.418 8.031 -13.016 1 98.12 397 ASP A O 1
ATOM 3060 N N . LEU A 1 398 ? 4.316 7.852 -13.859 1 98.56 398 LEU A N 1
ATOM 3061 C CA . LEU A 1 398 ? 3.742 7.66 -12.539 1 98.56 398 LEU A CA 1
ATOM 3062 C C . LEU A 1 398 ? 4.219 6.348 -11.922 1 98.56 398 LEU A C 1
ATOM 3064 O O . LEU A 1 398 ? 4.578 6.305 -10.742 1 98.56 398 LEU A O 1
ATOM 3068 N N . ASN A 1 399 ? 4.215 5.297 -12.719 1 98.38 399 ASN A N 1
ATOM 3069 C CA . ASN A 1 399 ? 4.672 4.008 -12.219 1 98.38 399 ASN A CA 1
ATOM 3070 C C . ASN A 1 399 ? 6.137 4.059 -11.789 1 98.38 399 ASN A C 1
ATOM 3072 O O . ASN A 1 399 ? 6.516 3.457 -10.781 1 98.38 399 ASN A O 1
ATOM 3076 N N . SER A 1 400 ? 6.969 4.703 -12.523 1 97 400 SER A N 1
ATOM 3077 C CA . SER A 1 400 ? 8.375 4.875 -12.18 1 97 400 SER A CA 1
ATOM 3078 C C . SER A 1 400 ? 8.539 5.656 -10.883 1 97 400 SER A C 1
ATOM 3080 O O . SER A 1 400 ? 9.414 5.348 -10.07 1 97 400 SER A O 1
ATOM 3082 N N . ALA A 1 401 ? 7.738 6.672 -10.742 1 98.12 401 ALA A N 1
ATOM 3083 C CA . ALA A 1 401 ? 7.762 7.438 -9.5 1 98.12 401 ALA A CA 1
ATOM 3084 C C . ALA A 1 401 ? 7.395 6.555 -8.305 1 98.12 401 ALA A C 1
ATOM 3086 O O . ALA A 1 401 ? 8.016 6.645 -7.246 1 98.12 401 ALA A O 1
ATOM 3087 N N . GLU A 1 402 ? 6.391 5.715 -8.477 1 97.69 402 GLU A N 1
ATOM 3088 C CA . GLU A 1 402 ? 6.004 4.789 -7.414 1 97.69 402 GLU A CA 1
ATOM 3089 C C . GLU A 1 402 ? 7.141 3.824 -7.082 1 97.69 402 GLU A C 1
ATOM 3091 O O . GLU A 1 402 ? 7.375 3.516 -5.914 1 97.69 402 GLU A O 1
ATOM 3096 N N . MET A 1 403 ? 7.797 3.346 -8.062 1 96.5 403 MET A N 1
ATOM 3097 C CA . MET A 1 403 ? 8.93 2.457 -7.832 1 96.5 403 MET A CA 1
ATOM 3098 C C . MET A 1 403 ? 10.055 3.18 -7.09 1 96.5 403 MET A C 1
ATOM 3100 O O . MET A 1 403 ? 10.727 2.586 -6.246 1 96.5 403 MET A O 1
ATOM 3104 N N . THR A 1 404 ? 10.289 4.426 -7.438 1 96.5 404 THR A N 1
ATOM 3105 C CA . THR A 1 404 ? 11.258 5.23 -6.707 1 96.5 404 THR A CA 1
ATOM 3106 C C . THR A 1 404 ? 10.914 5.281 -5.223 1 96.5 404 THR A C 1
ATOM 3108 O O . THR A 1 404 ? 11.797 5.105 -4.371 1 96.5 404 THR A O 1
ATOM 3111 N N . ARG A 1 405 ? 9.625 5.48 -4.883 1 97.56 405 ARG A N 1
ATOM 3112 C CA . ARG A 1 405 ? 9.188 5.508 -3.492 1 97.56 405 ARG A CA 1
ATOM 3113 C C . ARG A 1 405 ? 9.547 4.211 -2.779 1 97.56 405 ARG A C 1
ATOM 3115 O O . ARG A 1 405 ? 10.062 4.234 -1.66 1 97.56 405 ARG A O 1
ATOM 3122 N N . THR A 1 406 ? 9.273 3.125 -3.426 1 96.5 406 THR A N 1
ATOM 3123 C CA . THR A 1 406 ? 9.562 1.815 -2.85 1 96.5 406 THR A CA 1
ATOM 3124 C C . THR A 1 406 ? 11.062 1.646 -2.613 1 96.5 406 THR A C 1
ATOM 3126 O O . THR A 1 406 ? 11.477 1.165 -1.557 1 96.5 406 THR A O 1
ATOM 3129 N N . THR A 1 407 ? 11.859 2.031 -3.574 1 95.75 407 THR A N 1
ATOM 3130 C CA . THR A 1 407 ? 13.312 1.908 -3.471 1 95.75 407 THR A CA 1
ATOM 3131 C C . THR A 1 407 ? 13.852 2.773 -2.336 1 95.75 407 THR A C 1
ATOM 3133 O O . THR A 1 407 ? 14.703 2.334 -1.562 1 95.75 407 THR A O 1
ATOM 3136 N N . MET A 1 408 ? 13.336 4 -2.232 1 97.19 408 MET A N 1
ATOM 3137 C CA . MET A 1 408 ? 13.742 4.895 -1.151 1 97.19 408 MET A CA 1
ATOM 3138 C C . MET A 1 408 ? 13.523 4.238 0.208 1 97.19 408 MET A C 1
ATOM 3140 O O . MET A 1 408 ? 14.438 4.207 1.041 1 97.19 408 MET A O 1
ATOM 3144 N N . THR A 1 409 ? 12.375 3.717 0.402 1 97.12 409 THR A N 1
ATOM 3145 C CA . THR A 1 409 ? 12.008 3.139 1.688 1 97.12 409 THR A CA 1
ATOM 3146 C C . THR A 1 409 ? 12.852 1.902 1.989 1 97.12 409 THR A C 1
ATOM 3148 O O . THR A 1 409 ? 13.297 1.712 3.121 1 97.12 409 THR A O 1
ATOM 3151 N N . ALA A 1 410 ? 13.023 1.066 0.964 1 95.38 410 ALA A N 1
ATOM 3152 C CA . ALA A 1 410 ? 13.836 -0.136 1.131 1 95.38 410 ALA A CA 1
ATOM 3153 C C . ALA A 1 410 ? 15.258 0.217 1.557 1 95.38 410 ALA A C 1
ATOM 3155 O O . ALA A 1 410 ? 15.812 -0.411 2.459 1 95.38 410 ALA A O 1
ATOM 3156 N N . LEU A 1 411 ? 15.852 1.211 0.932 1 96.12 411 LEU A N 1
ATOM 3157 C CA . LEU A 1 411 ? 17.203 1.637 1.244 1 96.12 411 LEU A CA 1
ATOM 3158 C C . LEU A 1 411 ? 17.297 2.18 2.666 1 96.12 411 LEU A C 1
ATOM 3160 O O . LEU A 1 411 ? 18.25 1.877 3.395 1 96.12 411 LEU A O 1
ATOM 3164 N N . MET A 1 412 ? 16.328 2.971 3.057 1 96.94 412 MET A N 1
ATOM 3165 C CA . MET A 1 412 ? 16.297 3.492 4.418 1 96.94 412 MET A CA 1
ATOM 3166 C C . MET A 1 412 ? 16.203 2.357 5.434 1 96.94 412 MET A C 1
ATOM 3168 O O . MET A 1 412 ? 16.906 2.363 6.445 1 96.94 412 MET A O 1
ATOM 3172 N N . ASN A 1 413 ? 15.336 1.389 5.16 1 94.19 413 ASN A N 1
ATOM 3173 C CA . ASN A 1 413 ? 15.164 0.248 6.051 1 94.19 413 ASN A CA 1
ATOM 3174 C C . ASN A 1 413 ? 16.453 -0.558 6.184 1 94.19 413 ASN A C 1
ATOM 3176 O O . ASN A 1 413 ? 16.797 -1.006 7.277 1 94.19 413 ASN A O 1
ATOM 3180 N N . GLN A 1 414 ? 17.156 -0.709 5.125 1 92.94 414 GLN A N 1
ATOM 3181 C CA . GLN A 1 414 ? 18.297 -1.618 5.078 1 92.94 414 GLN A CA 1
ATOM 3182 C C . GLN A 1 414 ? 19.562 -0.937 5.59 1 92.94 414 GLN A C 1
ATOM 3184 O O . GLN A 1 414 ? 20.438 -1.591 6.16 1 92.94 414 GLN A O 1
ATOM 3189 N N . GLN A 1 415 ? 19.625 0.39 5.387 1 95.5 415 GLN A N 1
ATOM 3190 C CA . GLN A 1 415 ? 20.922 1.003 5.566 1 95.5 415 GLN A CA 1
ATOM 3191 C C . GLN A 1 415 ? 20.891 2.1 6.629 1 95.5 415 GLN A C 1
ATOM 3193 O O . GLN A 1 415 ? 21.906 2.443 7.219 1 95.5 415 GLN A O 1
ATOM 3198 N N . PHE A 1 416 ? 19.797 2.709 6.875 1 96.81 416 PHE A N 1
ATOM 3199 C CA . PHE A 1 416 ? 19.719 3.783 7.859 1 96.81 416 PHE A CA 1
ATOM 3200 C C . PHE A 1 416 ? 19.109 3.281 9.164 1 96.81 416 PHE A C 1
ATOM 3202 O O . PHE A 1 416 ? 19.734 3.398 10.227 1 96.81 416 PHE A O 1
ATOM 3209 N N . PHE A 1 417 ? 17.969 2.674 9.125 1 95 417 PHE A N 1
ATOM 3210 C CA . PHE A 1 417 ? 17.203 2.314 10.32 1 95 417 PHE A CA 1
ATOM 3211 C C . PHE A 1 417 ? 17.766 1.037 10.938 1 95 417 PHE A C 1
ATOM 3213 O O . PHE A 1 417 ? 17.219 0.537 11.93 1 95 417 PHE A O 1
ATOM 3220 N N . THR A 1 418 ? 18.781 0.481 10.336 1 91.56 418 THR A N 1
ATOM 3221 C CA . THR A 1 418 ? 19.547 -0.58 10.977 1 91.56 418 THR A CA 1
ATOM 3222 C C . THR A 1 418 ? 20.609 0.006 11.914 1 91.56 418 THR A C 1
ATOM 3224 O O . THR A 1 418 ? 21.094 -0.679 12.82 1 91.56 418 THR A O 1
ATOM 3227 N N . LYS A 1 419 ? 20.875 1.252 11.703 1 94.31 419 LYS A N 1
ATOM 3228 C CA . LYS A 1 419 ? 21.938 1.917 12.461 1 94.31 419 LYS A CA 1
ATOM 3229 C C . LYS A 1 419 ? 21.359 2.971 13.398 1 94.31 419 LYS A C 1
ATOM 3231 O O . LYS A 1 419 ? 21.891 3.197 14.492 1 94.31 419 LYS A O 1
ATOM 3236 N N . TYR A 1 420 ? 20.328 3.617 12.961 1 97 420 TYR A N 1
ATOM 3237 C CA . TYR A 1 420 ? 19.719 4.707 13.719 1 97 420 TYR A CA 1
ATOM 3238 C C . TYR A 1 420 ? 18.25 4.414 13.992 1 97 420 TYR A C 1
ATOM 3240 O O . TYR A 1 420 ? 17.562 3.836 13.148 1 97 420 TYR A O 1
ATOM 3248 N N . ASP A 1 421 ? 17.766 4.898 15.109 1 95.94 421 ASP A N 1
ATOM 3249 C CA . ASP A 1 421 ? 16.375 4.723 15.492 1 95.94 421 ASP A CA 1
ATOM 3250 C C . ASP A 1 421 ? 15.5 5.848 14.93 1 95.94 421 ASP A C 1
ATOM 3252 O O . ASP A 1 421 ? 14.312 5.652 14.656 1 95.94 421 ASP A O 1
ATOM 3256 N N . ILE A 1 422 ? 16.125 7.016 14.836 1 98.06 422 ILE A N 1
ATOM 3257 C CA . ILE A 1 422 ? 15.406 8.234 14.492 1 98.06 422 ILE A CA 1
ATOM 3258 C C . ILE A 1 422 ? 16.203 9.047 13.477 1 98.06 422 ILE A C 1
ATOM 3260 O O . ILE A 1 422 ? 17.438 9.133 13.57 1 98.06 422 ILE A O 1
ATOM 3264 N N . LEU A 1 423 ? 15.531 9.539 12.5 1 98.81 423 LEU A N 1
ATOM 3265 C CA . LEU A 1 423 ? 16.062 10.586 11.641 1 98.81 423 LEU A CA 1
ATOM 3266 C C . LEU A 1 423 ? 15.633 11.969 12.125 1 98.81 423 LEU A C 1
ATOM 3268 O O . LEU A 1 423 ? 14.445 12.195 12.367 1 98.81 423 LEU A O 1
ATOM 3272 N N . LEU A 1 424 ? 16.578 12.867 12.312 1 98.88 424 LEU A N 1
ATOM 3273 C CA . LEU A 1 424 ? 16.344 14.227 12.773 1 98.88 424 LEU A CA 1
ATOM 3274 C C . LEU A 1 424 ? 16.688 15.242 11.688 1 98.88 424 LEU A C 1
ATOM 3276 O O . LEU A 1 424 ? 17.812 15.258 11.18 1 98.88 424 LEU A O 1
ATOM 3280 N N . THR A 1 425 ? 15.742 16.031 11.289 1 98.81 425 THR A N 1
ATOM 3281 C CA . THR A 1 425 ? 15.945 17.078 10.297 1 98.81 425 THR A CA 1
ATOM 3282 C C . THR A 1 425 ? 15.203 18.359 10.695 1 98.81 425 THR A C 1
ATOM 3284 O O . THR A 1 425 ? 14.383 18.344 11.617 1 98.81 425 THR A O 1
ATOM 3287 N N . PRO A 1 426 ? 15.57 19.547 10.047 1 98.75 426 PRO A N 1
ATOM 3288 C CA . PRO A 1 426 ? 14.578 20.625 10.102 1 98.75 426 PRO A CA 1
ATOM 3289 C C . PRO A 1 426 ? 13.227 20.203 9.516 1 98.75 426 PRO A C 1
ATOM 3291 O O . PRO A 1 426 ? 13.172 19.312 8.664 1 98.75 426 PRO A O 1
ATOM 3294 N N . THR A 1 427 ? 12.172 20.797 9.992 1 98.88 427 THR A N 1
ATOM 3295 C CA . THR A 1 427 ? 10.906 20.578 9.305 1 98.88 427 THR A CA 1
ATOM 3296 C C . THR A 1 427 ? 10.883 21.297 7.961 1 98.88 427 THR A C 1
ATOM 3298 O O . THR A 1 427 ? 10.422 20.734 6.961 1 98.88 427 THR A O 1
ATOM 3301 N N . LEU A 1 428 ? 11.336 22.531 7.93 1 98.81 428 LEU A N 1
ATOM 3302 C CA . LEU A 1 428 ? 11.438 23.359 6.727 1 98.81 428 LEU A CA 1
ATOM 3303 C C . LEU A 1 428 ? 12.805 24.016 6.637 1 98.81 428 LEU A C 1
ATOM 3305 O O . LEU A 1 428 ? 13.461 24.25 7.656 1 98.81 428 LEU A O 1
ATOM 3309 N N . PRO A 1 429 ? 13.195 24.406 5.461 1 98.12 429 PRO A N 1
ATOM 3310 C CA . PRO A 1 429 ? 14.492 25.062 5.293 1 98.12 429 PRO A CA 1
ATOM 3311 C C . PRO A 1 429 ? 14.414 26.562 5.527 1 98.12 429 PRO A C 1
ATOM 3313 O O . PRO A 1 429 ? 15.453 27.234 5.586 1 98.12 429 PRO A O 1
ATOM 3316 N N . ILE A 1 430 ? 13.211 27.078 5.633 1 98.12 430 ILE A N 1
ATOM 3317 C CA . ILE A 1 430 ? 13 28.5 5.867 1 98.12 430 ILE A CA 1
ATOM 3318 C C . ILE A 1 430 ? 11.922 28.688 6.93 1 98.12 430 ILE A C 1
ATOM 3320 O O . ILE A 1 430 ? 11.18 27.766 7.246 1 98.12 430 ILE A O 1
ATOM 3324 N N . THR A 1 431 ? 11.852 29.875 7.492 1 97.5 431 THR A N 1
ATOM 3325 C CA . THR A 1 431 ? 10.805 30.219 8.453 1 97.5 431 THR A CA 1
ATOM 3326 C C . THR A 1 431 ? 9.539 30.672 7.73 1 97.5 431 THR A C 1
ATOM 3328 O O . THR A 1 431 ? 9.445 30.578 6.508 1 97.5 431 THR A O 1
ATOM 3331 N N . ALA A 1 432 ? 8.516 31.078 8.484 1 97.81 432 ALA A N 1
ATOM 3332 C CA . ALA A 1 432 ? 7.242 31.5 7.906 1 97.81 432 ALA A CA 1
ATOM 3333 C C . ALA A 1 432 ? 7.438 32.625 6.895 1 97.81 432 ALA A C 1
ATOM 3335 O O . ALA A 1 432 ? 8.25 33.531 7.109 1 97.81 432 ALA A O 1
ATOM 3336 N N . ILE A 1 433 ? 6.75 32.594 5.859 1 97.75 433 ILE A N 1
ATOM 3337 C CA . ILE A 1 433 ? 6.848 33.562 4.789 1 97.75 433 ILE A CA 1
ATOM 3338 C C . ILE A 1 433 ? 5.66 34.531 4.859 1 97.75 433 ILE A C 1
ATOM 3340 O O . ILE A 1 433 ? 4.797 34.375 5.73 1 97.75 433 ILE A O 1
ATOM 3344 N N . ASP A 1 434 ? 5.625 35.438 3.939 1 97.81 434 ASP A N 1
ATOM 3345 C CA . ASP A 1 434 ? 4.531 36.406 3.9 1 97.81 434 ASP A CA 1
ATOM 3346 C C . ASP A 1 434 ? 3.191 35.719 3.662 1 97.81 434 ASP A C 1
ATOM 3348 O O . ASP A 1 434 ? 3.102 34.781 2.857 1 97.81 434 ASP A O 1
ATOM 3352 N N . ALA A 1 435 ? 2.164 36.219 4.316 1 97.81 435 ALA A N 1
ATOM 3353 C CA . ALA A 1 435 ? 0.856 35.562 4.34 1 97.81 435 ALA A CA 1
ATOM 3354 C C . ALA A 1 435 ? 0.254 35.5 2.938 1 97.81 435 ALA A C 1
ATOM 3356 O O . ALA A 1 435 ? -0.481 34.562 2.617 1 97.81 435 ALA A O 1
ATOM 3357 N N . GLU A 1 436 ? 0.62 36.438 2.062 1 97.06 436 GLU A N 1
ATOM 3358 C CA . GLU A 1 436 ? -0.049 36.594 0.773 1 97.06 436 GLU A CA 1
ATOM 3359 C C . GLU A 1 436 ? 0.657 35.781 -0.308 1 97.06 436 GLU A C 1
ATOM 3361 O O . GLU A 1 436 ? 0.162 35.656 -1.432 1 97.06 436 GLU A O 1
ATOM 3366 N N . LEU A 1 437 ? 1.771 35.219 0.077 1 97.19 437 LEU A N 1
ATOM 3367 C CA . LEU A 1 437 ? 2.611 34.594 -0.941 1 97.19 437 LEU A CA 1
ATOM 3368 C C . LEU A 1 437 ? 2.512 33.062 -0.874 1 97.19 437 LEU A C 1
ATOM 3370 O O . LEU A 1 437 ? 2.273 32.5 0.197 1 97.19 437 LEU A O 1
ATOM 3374 N N . GLU A 1 438 ? 2.732 32.469 -2.01 1 97 438 GLU A N 1
ATOM 3375 C CA . GLU A 1 438 ? 2.791 31 -2.08 1 97 438 GLU A CA 1
ATOM 3376 C C . GLU A 1 438 ? 4.18 30.484 -1.722 1 97 438 GLU A C 1
ATOM 3378 O O . GLU A 1 438 ? 4.332 29.344 -1.276 1 97 438 GLU A O 1
ATOM 3383 N N . THR A 1 439 ? 5.152 31.312 -2.014 1 95.25 439 THR A N 1
ATOM 3384 C CA . THR A 1 439 ? 6.535 30.922 -1.752 1 95.25 439 THR A CA 1
ATOM 3385 C C . THR A 1 439 ? 7.344 32.125 -1.259 1 95.25 439 THR A C 1
ATOM 3387 O O . THR A 1 439 ? 6.809 33.219 -1.125 1 95.25 439 THR A O 1
ATOM 3390 N N . CYS A 1 440 ? 8.625 31.844 -0.955 1 93.62 440 CYS A N 1
ATOM 3391 C CA . CYS A 1 440 ? 9.523 32.844 -0.402 1 93.62 440 CYS A CA 1
ATOM 3392 C C . CYS A 1 440 ? 9.719 34 -1.384 1 93.62 440 CYS A C 1
ATOM 3394 O O . CYS A 1 440 ? 9.875 33.781 -2.584 1 93.62 440 CYS A O 1
ATOM 3396 N N . ARG A 1 441 ? 9.719 35.25 -0.874 1 92.94 441 ARG A N 1
ATOM 3397 C CA . ARG A 1 441 ? 9.906 36.438 -1.688 1 92.94 441 ARG A CA 1
ATOM 3398 C C . ARG A 1 441 ? 11.352 36.562 -2.15 1 92.94 441 ARG A C 1
ATOM 3400 O O . ARG A 1 441 ? 11.617 37.031 -3.264 1 92.94 441 ARG A O 1
ATOM 3407 N N . ASP A 1 442 ? 12.273 36.156 -1.328 1 95.75 442 ASP A N 1
ATOM 3408 C CA . ASP A 1 442 ? 13.695 36.312 -1.607 1 95.75 442 ASP A CA 1
ATOM 3409 C C . ASP A 1 442 ? 14.141 35.406 -2.732 1 95.75 442 ASP A C 1
ATOM 3411 O O . ASP A 1 442 ? 14.312 34.188 -2.52 1 95.75 442 ASP A O 1
ATOM 3415 N N . GLU A 1 443 ? 14.461 35.938 -3.826 1 94.5 443 GLU A N 1
ATOM 3416 C CA . GLU A 1 443 ? 14.812 35.156 -5.02 1 94.5 443 GLU A CA 1
ATOM 3417 C C . GLU A 1 443 ? 16.109 34.375 -4.809 1 94.5 443 GLU A C 1
ATOM 3419 O O . GLU A 1 443 ? 16.266 33.281 -5.355 1 94.5 443 GLU A O 1
ATOM 3424 N N . LYS A 1 444 ? 16.953 34.938 -4.043 1 95.31 444 LYS A N 1
ATOM 3425 C CA . LYS A 1 444 ? 18.219 34.25 -3.791 1 95.31 444 LYS A CA 1
ATOM 3426 C C . LYS A 1 444 ? 18 32.969 -3.014 1 95.31 444 LYS A C 1
ATOM 3428 O O . LYS A 1 444 ? 18.656 31.953 -3.289 1 95.31 444 LYS A O 1
ATOM 3433 N N . ILE A 1 445 ? 17.156 33.031 -2.08 1 96 445 ILE A N 1
ATOM 3434 C CA . ILE A 1 445 ? 16.812 31.844 -1.304 1 96 445 ILE A CA 1
ATOM 3435 C C . ILE A 1 445 ? 16.141 30.812 -2.203 1 96 445 ILE A C 1
ATOM 3437 O O . ILE A 1 445 ? 16.469 29.625 -2.152 1 96 445 ILE A O 1
ATOM 3441 N N . VAL A 1 446 ? 15.234 31.281 -3.055 1 96.38 446 VAL A N 1
ATOM 3442 C CA . VAL A 1 446 ? 14.516 30.375 -3.963 1 96.38 446 VAL A CA 1
ATOM 3443 C C . VAL A 1 446 ? 15.508 29.688 -4.895 1 96.38 446 VAL A C 1
ATOM 3445 O O . VAL A 1 446 ? 15.414 28.484 -5.133 1 96.38 446 VAL A O 1
ATOM 3448 N N . GLU A 1 447 ? 16.438 30.469 -5.391 1 95.88 447 GLU A N 1
ATOM 3449 C CA . GLU A 1 447 ? 17.453 29.906 -6.273 1 95.88 447 GLU A CA 1
ATOM 3450 C C . GLU A 1 447 ? 18.281 28.828 -5.562 1 95.88 447 GLU A C 1
ATOM 3452 O O . GLU A 1 447 ? 18.594 27.797 -6.152 1 95.88 447 GLU A O 1
ATOM 3457 N N . GLN A 1 448 ? 18.609 29.078 -4.344 1 94.81 448 GLN A N 1
ATOM 3458 C CA . GLN A 1 448 ? 19.344 28.094 -3.559 1 94.81 448 GLN A CA 1
ATOM 3459 C C . GLN A 1 448 ? 18.516 26.844 -3.314 1 94.81 448 GLN A C 1
ATOM 3461 O O . GLN A 1 448 ? 19.047 25.734 -3.4 1 94.81 448 GLN A O 1
ATOM 3466 N N . LEU A 1 449 ? 17.281 27.016 -3.033 1 96.12 449 LEU A N 1
ATOM 3467 C CA . LEU A 1 449 ? 16.391 25.891 -2.826 1 96.12 449 LEU A CA 1
ATOM 3468 C C . LEU A 1 449 ? 16.281 25.031 -4.086 1 96.12 449 LEU A C 1
ATOM 3470 O O . LEU A 1 449 ? 16.125 23.812 -4.004 1 96.12 449 LEU A O 1
ATOM 3474 N N . CYS A 1 450 ? 16.391 25.656 -5.246 1 96.25 450 CYS A N 1
ATOM 3475 C CA . CYS A 1 450 ? 16.328 24.953 -6.52 1 96.25 450 CYS A CA 1
ATOM 3476 C C . CYS A 1 450 ? 17.641 24.203 -6.785 1 96.25 450 CYS A C 1
ATOM 3478 O O . CYS A 1 450 ? 17.672 23.297 -7.613 1 96.25 450 CYS A O 1
ATOM 3480 N N . GLY A 1 451 ? 18.641 24.547 -6.02 1 94.06 451 GLY A N 1
ATOM 3481 C CA . GLY A 1 451 ? 19.953 23.922 -6.188 1 94.06 451 GLY A CA 1
ATOM 3482 C C . GLY A 1 451 ? 20.781 24.562 -7.281 1 94.06 451 GLY A C 1
ATOM 3483 O O . GLY A 1 451 ? 21.703 23.938 -7.816 1 94.06 451 GLY A O 1
ATOM 3484 N N . PHE A 1 452 ? 20.359 25.859 -7.531 1 87.44 452 PHE A N 1
ATOM 3485 C CA . PHE A 1 452 ? 21.156 26.547 -8.539 1 87.44 452 PHE A CA 1
ATOM 3486 C C . PHE A 1 452 ? 22.547 26.859 -8.008 1 87.44 452 PHE A C 1
ATOM 3488 O O . PHE A 1 452 ? 22.703 27.172 -6.824 1 87.44 452 PHE A O 1
ATOM 3495 N N . HIS A 1 453 ? 23.609 26.734 -8.664 1 74.31 453 HIS A N 1
ATOM 3496 C CA . HIS A 1 453 ? 25 27.109 -8.383 1 74.31 453 HIS A CA 1
ATOM 3497 C C . HIS A 1 453 ? 25.672 26.078 -7.484 1 74.31 453 HIS A C 1
ATOM 3499 O O . HIS A 1 453 ? 26.75 26.328 -6.93 1 74.31 453 HIS A O 1
ATOM 3505 N N . LEU A 1 454 ? 24.797 25.125 -6.934 1 69.38 454 LEU A N 1
ATOM 3506 C CA . LEU A 1 454 ? 25.438 24.031 -6.207 1 69.38 454 LEU A CA 1
ATOM 3507 C C . LEU A 1 454 ? 26.422 23.281 -7.102 1 69.38 454 LEU A C 1
ATOM 3509 O O . LEU A 1 454 ? 26.047 22.828 -8.18 1 69.38 454 LEU A O 1
ATOM 3513 N N . GLU A 1 455 ? 27.688 23.859 -7.305 1 55.09 455 GLU A N 1
ATOM 3514 C CA . GLU A 1 455 ? 28.75 23.156 -8 1 55.09 455 GLU A CA 1
ATOM 3515 C C . GLU A 1 455 ? 29.109 21.859 -7.297 1 55.09 455 GLU A C 1
ATOM 3517 O O . GLU A 1 455 ? 28.984 21.75 -6.074 1 55.09 455 GLU A O 1
ATOM 3522 N N . THR A 1 456 ? 29.016 20.656 -8 1 48.66 456 THR A N 1
ATOM 3523 C CA . THR A 1 456 ? 29.312 19.328 -7.5 1 48.66 456 THR A CA 1
ATOM 3524 C C . THR A 1 456 ? 30.453 19.359 -6.5 1 48.66 456 THR A C 1
ATOM 3526 O O . THR A 1 456 ? 30.609 18.453 -5.676 1 48.66 456 THR A O 1
ATOM 3529 N N . SER A 1 457 ? 31.406 20.266 -6.625 1 41.78 457 SER A N 1
ATOM 3530 C CA . SER A 1 457 ? 32.719 20.109 -6.043 1 41.78 457 SER A CA 1
ATOM 3531 C C . SER A 1 457 ? 32.781 20.672 -4.629 1 41.78 457 SER A C 1
ATOM 3533 O O . SER A 1 457 ? 33.812 20.578 -3.953 1 41.78 457 SER A O 1
ATOM 3535 N N . ASP A 1 458 ? 32.031 21.5 -4.227 1 40.38 458 ASP A N 1
ATOM 3536 C CA . ASP A 1 458 ? 32.469 22.094 -2.955 1 40.38 458 ASP A CA 1
ATOM 3537 C C . ASP A 1 458 ? 32.031 21.203 -1.781 1 40.38 458 ASP A C 1
ATOM 3539 O O . ASP A 1 458 ? 30.859 20.984 -1.553 1 40.38 458 ASP A O 1
ATOM 3543 N N . LYS A 1 459 ? 33 20.516 -1.239 1 42.84 459 LYS A N 1
ATOM 3544 C CA . LYS A 1 459 ? 32.969 19.562 -0.129 1 42.84 459 LYS A CA 1
ATOM 3545 C C . LYS A 1 459 ? 32.281 20.156 1.091 1 42.84 459 LYS A C 1
ATOM 3547 O O . LYS A 1 459 ? 32.062 19.469 2.086 1 42.84 459 LYS A O 1
ATOM 3552 N N . ASN A 1 460 ? 32.188 21.422 1.229 1 41.91 460 ASN A N 1
ATOM 3553 C CA . ASN A 1 460 ? 31.812 22.016 2.508 1 41.91 460 ASN A CA 1
ATOM 3554 C C . ASN A 1 460 ? 30.297 22.172 2.635 1 41.91 460 ASN A C 1
ATOM 3556 O O . ASN A 1 460 ? 29.797 22.578 3.684 1 41.91 460 ASN A O 1
ATOM 3560 N N . HIS A 1 461 ? 29.516 22.219 1.478 1 48.53 461 HIS A N 1
ATOM 3561 C CA . HIS A 1 461 ? 28.078 22.453 1.533 1 48.53 461 HIS A CA 1
ATOM 3562 C C . HIS A 1 461 ? 27.312 21.125 1.521 1 48.53 461 HIS A C 1
ATOM 3564 O O . HIS A 1 461 ? 27.781 20.125 0.981 1 48.53 461 HIS A O 1
ATOM 3570 N N . HIS A 1 462 ? 26.281 21.172 2.395 1 48.97 462 HIS A N 1
ATOM 3571 C CA . HIS A 1 462 ? 25.422 20 2.461 1 48.97 462 HIS A CA 1
ATOM 3572 C C . HIS A 1 462 ? 24.969 19.578 1.071 1 48.97 462 HIS A C 1
ATOM 3574 O O . HIS A 1 462 ? 23.953 20.078 0.569 1 48.97 462 HIS A O 1
ATOM 3580 N N . SER A 1 463 ? 25.938 19.312 0.21 1 50.44 463 SER A N 1
ATOM 3581 C CA . SER A 1 463 ? 25.609 18.984 -1.172 1 50.44 463 SER A CA 1
ATOM 3582 C C . SER A 1 463 ? 24.578 17.859 -1.24 1 50.44 463 SER A C 1
ATOM 3584 O O . SER A 1 463 ? 24.75 16.828 -0.581 1 50.44 463 SER A O 1
ATOM 3586 N N . VAL A 1 464 ? 23.266 18.281 -1.546 1 60.78 464 VAL A N 1
ATOM 3587 C CA . VAL A 1 464 ? 22.203 17.328 -1.865 1 60.78 464 VAL A CA 1
ATOM 3588 C C . VAL A 1 464 ? 22.594 16.516 -3.098 1 60.78 464 VAL A C 1
ATOM 3590 O O . VAL A 1 464 ? 22.922 17.078 -4.145 1 60.78 464 VAL A O 1
ATOM 3593 N N . PRO A 1 465 ? 22.641 15.18 -2.967 1 65 465 PRO A N 1
ATOM 3594 C CA . PRO A 1 465 ? 22.828 14.383 -4.184 1 65 465 PRO A CA 1
ATOM 3595 C C . PRO A 1 465 ? 21.688 14.539 -5.176 1 65 465 PRO A C 1
ATOM 3597 O O . PRO A 1 465 ? 20.516 14.352 -4.812 1 65 465 PRO A O 1
ATOM 3600 N N . LYS A 1 466 ? 21.703 15.422 -6.188 1 84.69 466 LYS A N 1
ATOM 3601 C CA . LYS A 1 466 ? 20.844 15.68 -7.336 1 84.69 466 LYS A CA 1
ATOM 3602 C C . LYS A 1 466 ? 19.766 16.703 -6.992 1 84.69 466 LYS A C 1
ATOM 3604 O O . LYS A 1 466 ? 18.609 16.344 -6.789 1 84.69 466 LYS A O 1
ATOM 3609 N N . PRO A 1 467 ? 20.016 17.922 -6.801 1 92.44 467 PRO A N 1
ATOM 3610 C CA . PRO A 1 467 ? 19.062 18.984 -6.48 1 92.44 467 PRO A CA 1
ATOM 3611 C C . PRO A 1 467 ? 17.922 19.078 -7.492 1 92.44 467 PRO A C 1
ATOM 3613 O O . PRO A 1 467 ? 18.016 18.516 -8.586 1 92.44 467 PRO A O 1
ATOM 3616 N N . PRO A 1 468 ? 16.812 19.781 -7.18 1 95.94 468 PRO A N 1
ATOM 3617 C CA . PRO A 1 468 ? 15.641 19.859 -8.055 1 95.94 468 PRO A CA 1
ATOM 3618 C C . PRO A 1 468 ? 15.992 20.328 -9.469 1 95.94 468 PRO A C 1
ATOM 3620 O O . PRO A 1 468 ? 15.469 19.781 -10.453 1 95.94 468 PRO A O 1
ATOM 3623 N N . CYS A 1 469 ? 16.938 21.219 -9.609 1 95.62 469 CYS A N 1
ATOM 3624 C CA . CYS A 1 469 ? 17.219 21.812 -10.906 1 95.62 469 CYS A CA 1
ATOM 3625 C C . CYS A 1 469 ? 17.828 20.797 -11.859 1 95.62 469 CYS A C 1
ATOM 3627 O O . CYS A 1 469 ? 17.891 21.016 -13.07 1 95.62 469 CYS A O 1
ATOM 3629 N N . GLN A 1 470 ? 18.281 19.688 -11.344 1 93.5 470 GLN A N 1
ATOM 3630 C CA . GLN A 1 470 ? 18.922 18.672 -12.18 1 93.5 470 GLN A CA 1
ATOM 3631 C C . GLN A 1 470 ? 17.891 17.641 -12.664 1 93.5 470 GLN A C 1
ATOM 3633 O O . GLN A 1 470 ? 18.219 16.781 -13.484 1 93.5 470 GLN A O 1
ATOM 3638 N N . SER A 1 471 ? 16.719 17.688 -12.195 1 96.19 471 SER A N 1
ATOM 3639 C CA . SER A 1 471 ? 15.664 16.781 -12.633 1 96.19 471 SER A CA 1
ATOM 3640 C C . SER A 1 471 ? 15.203 17.094 -14.047 1 96.19 471 SER A C 1
ATOM 3642 O O . SER A 1 471 ? 15.031 18.266 -14.391 1 96.19 471 SER A O 1
ATOM 3644 N N . PRO A 1 472 ? 14.914 16.016 -14.828 1 96 472 PRO A N 1
ATOM 3645 C CA . PRO A 1 472 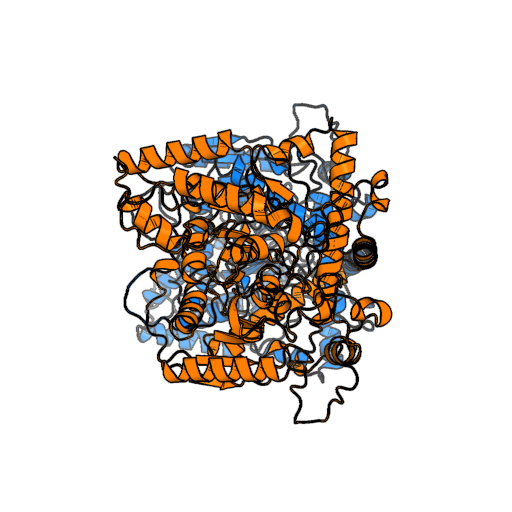? 14.32 16.266 -16.141 1 96 472 PRO A CA 1
ATOM 3646 C C . PRO A 1 472 ? 12.914 16.859 -16.062 1 96 472 PRO A C 1
ATOM 3648 O O . PRO A 1 472 ? 12.406 17.391 -17.047 1 96 472 PRO A O 1
ATOM 3651 N N . TYR A 1 473 ? 12.297 16.844 -14.922 1 97.31 473 TYR A N 1
ATOM 3652 C CA . TYR A 1 473 ? 10.938 17.328 -14.758 1 97.31 473 TYR A CA 1
ATOM 3653 C C . TYR A 1 473 ? 10.938 18.766 -14.234 1 97.31 473 TYR A C 1
ATOM 3655 O O . TYR A 1 473 ? 9.875 19.391 -14.102 1 97.31 473 TYR A O 1
ATOM 3663 N N . PHE A 1 474 ? 12.086 19.328 -13.945 1 97.94 474 PHE A N 1
ATOM 3664 C CA . PHE A 1 474 ? 12.195 20.672 -13.391 1 97.94 474 PHE A CA 1
ATOM 3665 C C . PHE A 1 474 ? 11.93 21.719 -14.461 1 97.94 474 PHE A C 1
ATOM 3667 O O . PHE A 1 474 ? 12.562 21.703 -15.523 1 97.94 474 PHE A O 1
ATOM 3674 N N . GLU A 1 475 ? 10.992 22.562 -14.195 1 98.12 475 GLU A N 1
ATOM 3675 C CA . GLU A 1 475 ? 10.711 23.734 -15.016 1 98.12 475 GLU A CA 1
ATOM 3676 C C . GLU A 1 475 ? 11.008 25.031 -14.258 1 98.12 475 GLU A C 1
ATOM 3678 O O . GLU A 1 475 ? 10.227 25.453 -13.406 1 98.12 475 GLU A O 1
ATOM 3683 N N . LYS A 1 476 ? 12.031 25.656 -14.633 1 96.12 476 LYS A N 1
ATOM 3684 C CA . LYS A 1 476 ? 12.555 26.797 -13.891 1 96.12 476 LYS A CA 1
ATOM 3685 C C . LYS A 1 476 ? 11.461 27.828 -13.609 1 96.12 476 LYS A C 1
ATOM 3687 O O . LYS A 1 476 ? 11.188 28.156 -12.453 1 96.12 476 LYS A O 1
ATOM 3692 N N . GLU A 1 477 ? 10.766 28.344 -14.609 1 95.56 477 GLU A N 1
ATOM 3693 C CA . GLU A 1 477 ? 9.805 29.438 -14.484 1 95.56 477 GLU A CA 1
ATOM 3694 C C . GLU A 1 477 ? 8.609 29.031 -13.625 1 95.56 477 GLU A C 1
ATOM 3696 O O . GLU A 1 477 ? 8.039 29.844 -12.906 1 95.56 477 GLU A O 1
ATOM 3701 N N . PHE A 1 478 ? 8.32 27.766 -13.656 1 97.56 478 PHE A N 1
ATOM 3702 C CA . PHE A 1 478 ? 7.145 27.281 -12.938 1 97.56 478 PHE A CA 1
ATOM 3703 C C . PHE A 1 478 ? 7.516 26.859 -11.523 1 97.56 478 PHE A C 1
ATOM 3705 O O . PHE A 1 478 ? 6.918 27.328 -10.555 1 97.56 478 PHE A O 1
ATOM 3712 N N . ASP A 1 479 ? 8.523 25.969 -11.406 1 97.69 479 ASP A N 1
ATOM 3713 C CA . ASP A 1 479 ? 8.836 25.328 -10.133 1 97.69 479 ASP A CA 1
ATOM 3714 C C . ASP A 1 479 ? 9.391 26.344 -9.133 1 97.69 479 ASP A C 1
ATOM 3716 O O . ASP A 1 479 ? 9.141 26.234 -7.93 1 97.69 479 ASP A O 1
ATOM 3720 N N . MET A 1 480 ? 10.094 27.375 -9.547 1 96.19 480 MET A N 1
ATOM 3721 C CA . MET A 1 480 ? 10.68 28.359 -8.656 1 96.19 480 MET A CA 1
ATOM 3722 C C . MET A 1 480 ? 9.594 29.141 -7.918 1 96.19 480 MET A C 1
ATOM 3724 O O . MET A 1 480 ? 9.844 29.719 -6.859 1 96.19 480 MET A O 1
ATOM 3728 N N . ARG A 1 481 ? 8.453 29.109 -8.445 1 95.56 481 ARG A N 1
ATOM 3729 C CA . ARG A 1 481 ? 7.359 29.906 -7.891 1 95.56 481 ARG A CA 1
ATOM 3730 C C . ARG A 1 481 ? 6.41 29.031 -7.074 1 95.56 481 ARG A C 1
ATOM 3732 O O . ARG A 1 481 ? 5.371 29.5 -6.609 1 95.56 481 ARG A O 1
ATOM 3739 N N . ARG A 1 482 ? 6.762 27.828 -6.918 1 97.62 482 ARG A N 1
ATOM 3740 C CA . ARG A 1 482 ? 5.867 26.906 -6.234 1 97.62 482 ARG A CA 1
ATOM 3741 C C . ARG A 1 482 ? 6.344 26.625 -4.812 1 97.62 482 ARG A C 1
ATOM 3743 O O . ARG A 1 482 ? 7.551 26.578 -4.555 1 97.62 482 ARG A O 1
ATOM 3750 N N . TRP A 1 483 ? 5.375 26.375 -3.973 1 97.88 483 TRP A N 1
ATOM 3751 C CA . TRP A 1 483 ? 5.598 26.141 -2.551 1 97.88 483 TRP A CA 1
ATOM 3752 C C . TRP A 1 483 ? 6.473 24.906 -2.338 1 97.88 483 TRP A C 1
ATOM 3754 O O . TRP A 1 483 ? 7.18 24.812 -1.332 1 97.88 483 TRP A O 1
ATOM 3764 N N . TRP A 1 484 ? 6.453 23.906 -3.266 1 97.81 484 TRP A N 1
ATOM 3765 C CA . TRP A 1 484 ? 7.125 22.656 -2.984 1 97.81 484 TRP A CA 1
ATOM 3766 C C . TRP A 1 484 ? 8.641 22.828 -2.992 1 97.81 484 TRP A C 1
ATOM 3768 O O . TRP A 1 484 ? 9.383 21.906 -2.621 1 97.81 484 TRP A O 1
ATOM 3778 N N . MET A 1 485 ? 9.164 24.047 -3.266 1 96.62 485 MET A N 1
ATOM 3779 C CA . MET A 1 485 ? 10.594 24.312 -3.148 1 96.62 485 MET A CA 1
ATOM 3780 C C . MET A 1 485 ? 11.023 24.375 -1.687 1 96.62 485 MET A C 1
ATOM 3782 O O . MET A 1 485 ? 12.156 24.031 -1.348 1 96.62 485 MET A O 1
ATOM 3786 N N . PHE A 1 486 ? 10.125 24.75 -0.772 1 97.5 486 PHE A N 1
ATOM 3787 C CA . PHE A 1 486 ? 10.539 24.844 0.622 1 97.5 486 PHE A CA 1
ATOM 3788 C C . PHE A 1 486 ? 10.047 23.641 1.417 1 97.5 486 PHE A C 1
ATOM 3790 O O . PHE A 1 486 ? 10.078 23.641 2.648 1 97.5 486 PHE A O 1
ATOM 3797 N N . CYS A 1 487 ? 9.523 22.594 0.775 1 96.81 487 CYS A N 1
ATOM 3798 C CA . CYS A 1 487 ? 9.008 21.422 1.473 1 96.81 487 CYS A CA 1
ATOM 3799 C C . CYS A 1 487 ? 9.898 20.203 1.239 1 96.81 487 CYS A C 1
ATOM 3801 O O . CYS A 1 487 ? 9.438 19.062 1.318 1 96.81 487 CYS A O 1
ATOM 3803 N N . GLN A 1 488 ? 11.141 20.438 1.004 1 97.31 488 GLN A N 1
ATOM 3804 C CA . GLN A 1 488 ? 12.07 19.391 0.605 1 97.31 488 GLN A CA 1
ATOM 3805 C C . GLN A 1 488 ? 12.398 18.469 1.776 1 97.31 488 GLN A C 1
ATOM 3807 O O . GLN A 1 488 ? 12.859 17.344 1.576 1 97.31 488 GLN A O 1
ATOM 3812 N N . TYR A 1 489 ? 12.148 18.906 3.02 1 98.38 489 TYR A N 1
ATOM 3813 C CA . TYR A 1 489 ? 12.359 18.047 4.184 1 98.38 489 TYR A CA 1
ATOM 3814 C C . TYR A 1 489 ? 11.117 17.219 4.477 1 98.38 489 TYR A C 1
ATOM 3816 O O . TYR A 1 489 ? 11.188 16.203 5.172 1 98.38 489 TYR A O 1
ATOM 3824 N N . THR A 1 490 ? 9.922 17.578 3.947 1 98.75 490 THR A N 1
ATOM 3825 C CA . THR A 1 490 ? 8.688 16.953 4.41 1 98.75 490 THR A CA 1
ATOM 3826 C C . THR A 1 490 ? 8.188 15.93 3.398 1 98.75 490 THR A C 1
ATOM 3828 O O . THR A 1 490 ? 7.848 14.805 3.768 1 98.75 490 THR A O 1
ATOM 3831 N N . TYR A 1 491 ? 8.195 16.25 2.053 1 98.44 491 TYR A N 1
ATOM 3832 C CA . TYR A 1 491 ? 7.512 15.367 1.116 1 98.44 491 TYR A CA 1
ATOM 3833 C C . TYR A 1 491 ? 8.25 14.039 0.982 1 98.44 491 TYR A C 1
ATOM 3835 O O . TYR A 1 491 ? 7.637 13.008 0.671 1 98.44 491 TYR A O 1
ATOM 3843 N N . PRO A 1 492 ? 9.656 13.906 1.23 1 98.44 492 PRO A N 1
ATOM 3844 C CA . PRO A 1 492 ? 10.258 12.578 1.182 1 98.44 492 PRO A CA 1
ATOM 3845 C C . PRO A 1 492 ? 9.664 11.617 2.211 1 98.44 492 PRO A C 1
ATOM 3847 O O . PRO A 1 492 ? 9.609 10.406 1.977 1 98.44 492 PRO A O 1
ATOM 3850 N N . MET A 1 493 ? 9.195 12.125 3.363 1 98.81 493 MET A N 1
ATOM 3851 C CA . MET A 1 493 ? 8.594 11.266 4.379 1 98.81 493 MET A CA 1
ATOM 3852 C C . MET A 1 493 ? 7.25 10.727 3.908 1 98.81 493 MET A C 1
ATOM 3854 O O . MET A 1 493 ? 6.871 9.602 4.254 1 98.81 493 MET A O 1
ATOM 3858 N N . ASN A 1 494 ? 6.504 11.555 3.102 1 98.75 494 ASN A N 1
ATOM 3859 C CA . ASN A 1 494 ? 5.301 11.055 2.449 1 98.75 494 ASN A CA 1
ATOM 3860 C C . ASN A 1 494 ? 5.633 10 1.392 1 98.75 494 ASN A C 1
ATOM 3862 O O . ASN A 1 494 ? 4.965 8.969 1.303 1 98.75 494 ASN A O 1
ATOM 3866 N N . MET A 1 495 ? 6.688 10.32 0.642 1 98.56 495 MET A N 1
ATOM 3867 C CA . MET A 1 495 ? 7.094 9.383 -0.398 1 98.56 495 MET A CA 1
ATOM 3868 C C . MET A 1 495 ? 7.461 8.031 0.205 1 98.56 495 MET A C 1
ATOM 3870 O O . MET A 1 495 ? 7.113 6.984 -0.343 1 98.56 495 MET A O 1
ATOM 3874 N N . MET A 1 496 ? 8.07 8.008 1.356 1 98.25 496 MET A N 1
ATOM 3875 C CA . MET A 1 496 ? 8.539 6.773 1.979 1 98.25 496 MET A CA 1
ATOM 3876 C C . MET A 1 496 ? 7.504 6.234 2.959 1 98.25 496 MET A C 1
ATOM 3878 O O . MET A 1 496 ? 7.699 5.164 3.545 1 98.25 496 MET A O 1
ATOM 3882 N N . LYS A 1 497 ? 6.43 6.988 3.166 1 97.56 497 LYS A N 1
ATOM 3883 C CA . LYS A 1 497 ? 5.32 6.578 4.023 1 97.56 497 LYS A CA 1
ATOM 3884 C C . LYS A 1 497 ? 5.766 6.457 5.477 1 97.56 497 LYS A C 1
ATOM 3886 O O . LYS A 1 497 ? 5.34 5.543 6.188 1 97.56 497 LYS A O 1
ATOM 3891 N N . LEU A 1 498 ? 6.629 7.336 5.973 1 97.75 498 LEU A N 1
ATOM 3892 C CA . LEU A 1 498 ? 7.195 7.277 7.312 1 97.75 498 LEU A CA 1
ATOM 3893 C C . LEU A 1 498 ? 6.445 8.203 8.266 1 97.75 498 LEU A C 1
ATOM 3895 O O . LEU A 1 498 ? 5.977 9.266 7.859 1 97.75 498 LEU A O 1
ATOM 3899 N N . PRO A 1 499 ? 6.34 7.801 9.508 1 97.62 499 PRO A N 1
ATOM 3900 C CA . PRO A 1 499 ? 5.844 8.766 10.492 1 97.62 499 PRO A CA 1
ATOM 3901 C C . PRO A 1 499 ? 6.848 9.883 10.781 1 97.62 499 PRO A C 1
ATOM 3903 O O . PRO A 1 499 ? 8.055 9.625 10.867 1 97.62 499 PRO A O 1
ATOM 3906 N N . ALA A 1 500 ? 6.359 11.062 10.914 1 98.88 500 ALA A N 1
ATOM 3907 C CA . ALA A 1 500 ? 7.203 12.234 11.125 1 98.88 500 ALA A CA 1
ATOM 3908 C C . ALA A 1 500 ? 6.465 13.305 11.93 1 98.88 500 ALA A C 1
ATOM 3910 O O . ALA A 1 500 ? 5.395 13.766 11.523 1 98.88 500 ALA A O 1
ATOM 3911 N N . ALA A 1 501 ? 7.035 13.688 13.008 1 98.88 501 ALA A N 1
ATOM 3912 C CA . ALA A 1 501 ? 6.457 14.727 13.852 1 98.88 501 ALA A CA 1
ATOM 3913 C C . ALA A 1 501 ? 7.195 16.047 13.68 1 98.88 501 ALA A C 1
ATOM 3915 O O . ALA A 1 501 ? 8.383 16.062 13.359 1 98.88 501 ALA A O 1
ATOM 3916 N N . SER A 1 502 ? 6.492 17.094 13.773 1 98.88 502 SER A N 1
ATOM 3917 C CA . SER A 1 502 ? 7.066 18.422 13.852 1 98.88 502 SER A CA 1
ATOM 3918 C C . SER A 1 502 ? 6.723 19.109 15.172 1 98.88 502 SER A C 1
ATOM 3920 O O . SER A 1 502 ? 5.555 19.188 15.555 1 98.88 502 SER A O 1
ATOM 3922 N N . VAL A 1 503 ? 7.711 19.562 15.883 1 98.69 503 VAL A N 1
ATOM 3923 C CA . VAL A 1 503 ? 7.551 20.297 17.141 1 98.69 503 VAL A CA 1
ATOM 3924 C C . VAL A 1 503 ? 8.359 21.594 17.078 1 98.69 503 VAL A C 1
ATOM 3926 O O . VAL A 1 503 ? 9.398 21.656 16.438 1 98.69 503 VAL A O 1
ATOM 3929 N N . PRO A 1 504 ? 7.91 22.609 17.75 1 98.56 504 PRO A N 1
ATOM 3930 C CA . PRO A 1 504 ? 8.648 23.875 17.688 1 98.56 504 PRO A CA 1
ATOM 3931 C C . PRO A 1 504 ? 10.039 23.766 18.312 1 98.56 504 PRO A C 1
ATOM 3933 O O . PRO A 1 504 ? 10.203 23.156 19.375 1 98.56 504 PRO A O 1
ATOM 3936 N N . CYS A 1 505 ? 11 24.375 17.641 1 98.5 505 CYS A N 1
ATOM 3937 C CA . CYS A 1 505 ? 12.352 24.391 18.188 1 98.5 505 CYS A CA 1
ATOM 3938 C C . CYS A 1 505 ? 12.938 25.797 18.109 1 98.5 505 CYS A C 1
ATOM 3940 O O . CYS A 1 505 ? 14.156 25.969 18.203 1 98.5 505 CYS A O 1
ATOM 3942 N N . GLY A 1 506 ? 12.148 26.719 17.875 1 97.75 506 GLY A N 1
ATOM 3943 C CA . GLY A 1 506 ? 12.43 28.141 17.766 1 97.75 506 GLY A CA 1
ATOM 3944 C C . GLY A 1 506 ? 11.258 28.938 17.219 1 97.75 506 GLY A C 1
ATOM 3945 O O . GLY A 1 506 ? 10.148 28.406 17.078 1 97.75 506 GLY A O 1
ATOM 3946 N N . LYS A 1 507 ? 11.469 30.234 17 1 97.06 507 LYS A N 1
ATOM 3947 C CA . LYS A 1 507 ? 10.398 31.062 16.469 1 97.06 507 LYS A CA 1
ATOM 3948 C C . LYS A 1 507 ? 10.141 30.75 14.992 1 97.06 507 LYS A C 1
ATOM 3950 O O . LYS A 1 507 ? 11.016 30.938 14.148 1 97.06 507 LYS A O 1
ATOM 3955 N N . PHE A 1 508 ? 8.938 30.281 14.695 1 97.94 508 PHE A N 1
ATOM 3956 C CA . PHE A 1 508 ? 8.469 29.938 13.359 1 97.94 508 PHE A CA 1
ATOM 3957 C C . PHE A 1 508 ? 9.352 28.875 12.719 1 97.94 508 PHE A C 1
ATOM 3959 O O . PHE A 1 508 ? 9.617 28.922 11.516 1 97.94 508 PHE A O 1
ATOM 3966 N N . MET A 1 509 ? 9.867 27.984 13.484 1 97.62 509 MET A N 1
ATOM 3967 C CA . MET A 1 509 ? 10.688 26.875 12.984 1 97.62 509 MET A CA 1
ATOM 3968 C C . MET A 1 509 ? 10.367 25.594 13.742 1 97.62 509 MET A C 1
ATOM 3970 O O . MET A 1 509 ? 10.047 25.625 14.93 1 97.62 509 MET A O 1
ATOM 3974 N N . GLY A 1 510 ? 10.438 24.484 13.07 1 98.62 510 GLY A N 1
ATOM 3975 C CA . GLY A 1 510 ? 10.086 23.188 13.633 1 98.62 510 GLY A CA 1
ATOM 3976 C C . GLY A 1 510 ? 11.219 22.188 13.555 1 98.62 510 GLY A C 1
ATOM 3977 O O . GLY A 1 510 ? 12.055 22.25 12.656 1 98.62 510 GLY A O 1
ATOM 3978 N N . LEU A 1 511 ? 11.266 21.344 14.547 1 98.88 511 LEU A N 1
ATOM 3979 C CA . LEU A 1 511 ? 12.117 20.156 14.578 1 98.88 511 LEU A CA 1
ATOM 3980 C C . LEU A 1 511 ? 11.367 18.938 14.039 1 98.88 511 LEU A C 1
ATOM 3982 O O . LEU A 1 511 ? 10.25 18.656 14.469 1 98.88 511 LEU A O 1
ATOM 3986 N N . HIS A 1 512 ? 11.961 18.312 13.094 1 98.88 512 HIS A N 1
ATOM 3987 C CA . HIS A 1 512 ? 11.367 17.188 12.398 1 98.88 512 HIS A CA 1
ATOM 3988 C C . HIS A 1 512 ? 11.93 15.867 12.922 1 98.88 512 HIS A C 1
ATOM 3990 O O . HIS A 1 512 ? 13.125 15.586 12.766 1 98.88 512 HIS A O 1
ATOM 3996 N N . VAL A 1 513 ? 11.125 15.047 13.633 1 98.94 513 VAL A N 1
ATOM 3997 C CA . VAL A 1 513 ? 11.484 13.758 14.203 1 98.94 513 VAL A CA 1
ATOM 3998 C C . VAL A 1 513 ? 10.844 12.633 13.391 1 98.94 513 VAL A C 1
ATOM 4000 O O . VAL A 1 513 ? 9.617 12.5 13.367 1 98.94 513 VAL A O 1
ATOM 4003 N N . VAL A 1 514 ? 11.672 11.789 12.75 1 98.81 514 VAL A N 1
ATOM 4004 C CA . VAL A 1 514 ? 11.18 10.82 11.781 1 98.81 514 VAL A CA 1
ATOM 4005 C C . VAL A 1 514 ? 11.609 9.414 12.195 1 98.81 514 VAL A C 1
ATOM 4007 O O . VAL A 1 514 ? 12.75 9.195 12.594 1 98.81 514 VAL A O 1
ATOM 4010 N N . GLY A 1 515 ? 10.703 8.477 12.203 1 96.88 515 GLY A N 1
ATOM 4011 C CA . GLY A 1 515 ? 11 7.078 12.469 1 96.88 515 GLY A CA 1
ATOM 4012 C C . GLY A 1 515 ? 10.664 6.168 11.305 1 96.88 515 GLY A C 1
ATOM 4013 O O . GLY A 1 515 ? 10.117 6.617 10.289 1 96.88 515 GLY A O 1
ATOM 4014 N N . PRO A 1 516 ? 11.07 4.875 11.375 1 94.94 516 PRO A N 1
ATOM 4015 C CA . PRO A 1 516 ? 10.609 3.91 10.367 1 94.94 516 PRO A CA 1
ATOM 4016 C C . PRO A 1 516 ? 9.102 3.691 10.406 1 94.94 516 PRO A C 1
ATOM 4018 O O . PRO A 1 516 ? 8.422 4.219 11.297 1 94.94 516 PRO A O 1
ATOM 4021 N N . GLN A 1 517 ? 8.562 3.02 9.422 1 93.75 517 GLN A N 1
ATOM 4022 C CA . GLN A 1 517 ? 7.137 2.711 9.375 1 93.75 517 GLN A CA 1
ATOM 4023 C C . GLN A 1 517 ? 6.672 2.074 10.68 1 93.75 517 GLN A C 1
ATOM 4025 O O . GLN A 1 517 ? 7.352 1.209 11.234 1 93.75 517 GLN A O 1
ATOM 4030 N N . TYR A 1 518 ? 5.551 2.674 11.234 1 90.19 518 TYR A N 1
ATOM 4031 C CA . TYR A 1 518 ? 4.793 2.164 12.375 1 90.19 518 TYR A CA 1
ATOM 4032 C C . TYR A 1 518 ? 5.496 2.486 13.688 1 90.19 518 TYR A C 1
ATOM 4034 O O . TYR A 1 518 ? 5.168 1.918 14.734 1 90.19 518 TYR A O 1
ATOM 4042 N N . ALA A 1 519 ? 6.414 3.406 13.633 1 92.31 519 ALA A N 1
ATOM 4043 C CA . ALA A 1 519 ? 7.145 3.783 14.836 1 92.31 519 ALA A CA 1
ATOM 4044 C C . ALA A 1 519 ? 6.578 5.062 15.445 1 92.31 519 ALA A C 1
ATOM 4046 O O . ALA A 1 519 ? 7.316 5.867 16.016 1 92.31 519 ALA A O 1
ATOM 4047 N N . GLU A 1 520 ? 5.32 5.258 15.344 1 93.81 520 GLU A N 1
ATOM 4048 C CA . GLU A 1 520 ? 4.711 6.469 15.883 1 93.81 520 GLU A CA 1
ATOM 4049 C C . GLU A 1 520 ? 5.02 6.625 17.375 1 93.81 520 GLU A C 1
ATOM 4051 O O . GLU A 1 520 ? 5.285 7.734 17.844 1 93.81 520 GLU A O 1
ATOM 4056 N N . ARG A 1 521 ? 5.02 5.551 18.094 1 92.88 521 ARG A N 1
ATOM 4057 C CA . ARG A 1 521 ? 5.266 5.605 19.531 1 92.88 521 ARG A CA 1
ATOM 4058 C C . ARG A 1 521 ? 6.645 6.184 19.828 1 92.88 521 ARG A C 1
ATOM 4060 O O . ARG A 1 521 ? 6.785 7.051 20.703 1 92.88 521 ARG A O 1
ATOM 4067 N N . LEU A 1 522 ? 7.582 5.676 19.125 1 93.75 522 LEU A N 1
ATOM 4068 C CA . LEU A 1 522 ? 8.953 6.133 19.328 1 93.75 522 LEU A CA 1
ATOM 4069 C C . LEU A 1 522 ? 9.102 7.59 18.906 1 93.75 522 LEU A C 1
ATOM 4071 O O . LEU A 1 522 ? 9.742 8.383 19.594 1 93.75 522 LEU A O 1
ATOM 4075 N N . VAL A 1 523 ? 8.531 7.934 17.766 1 96.94 523 VAL A N 1
ATOM 4076 C CA . VAL A 1 523 ? 8.609 9.289 17.234 1 96.94 523 VAL A CA 1
ATOM 4077 C C . VAL A 1 523 ? 7.996 10.273 18.219 1 96.94 523 VAL A C 1
ATOM 4079 O O . VAL A 1 523 ? 8.594 11.312 18.516 1 96.94 523 VAL A O 1
ATOM 4082 N N . LEU A 1 524 ? 6.863 9.93 18.75 1 97.69 524 LEU A N 1
ATOM 4083 C CA . LEU A 1 524 ? 6.172 10.797 19.688 1 97.69 524 LEU A CA 1
ATOM 4084 C C . LEU A 1 524 ? 6.938 10.883 21 1 97.69 524 LEU A C 1
ATOM 4086 O O . LEU A 1 524 ? 7.012 11.953 21.609 1 97.69 524 LEU A O 1
ATOM 4090 N N . LYS A 1 525 ? 7.496 9.781 21.453 1 97.12 525 LYS A N 1
ATOM 4091 C CA . LYS A 1 525 ? 8.297 9.766 22.672 1 97.12 525 LYS A CA 1
ATOM 4092 C C . LYS A 1 525 ? 9.477 10.719 22.562 1 97.12 525 LYS A C 1
ATOM 4094 O O . LYS A 1 525 ? 9.727 11.508 23.484 1 97.12 525 LYS A O 1
ATOM 4099 N N . VAL A 1 526 ? 10.18 10.648 21.469 1 98.12 526 VAL A N 1
ATOM 4100 C CA . VAL A 1 526 ? 11.352 11.477 21.25 1 98.12 526 VAL A CA 1
ATOM 4101 C C . VAL A 1 526 ? 10.938 12.945 21.141 1 98.12 526 VAL A C 1
ATOM 4103 O O . VAL A 1 526 ? 11.555 13.82 21.75 1 98.12 526 VAL A O 1
ATOM 4106 N N . ALA A 1 527 ? 9.898 13.234 20.375 1 98.69 527 ALA A N 1
ATOM 4107 C CA . ALA A 1 527 ? 9.398 14.602 20.25 1 98.69 527 ALA A CA 1
ATOM 4108 C C . ALA A 1 527 ? 8.938 15.148 21.594 1 98.69 527 ALA A C 1
ATOM 4110 O O . ALA A 1 527 ? 9.18 16.312 21.906 1 98.69 527 ALA A O 1
ATOM 4111 N N . HIS A 1 528 ? 8.281 14.352 22.359 1 98.5 528 HIS A N 1
ATOM 4112 C CA . HIS A 1 528 ? 7.801 14.742 23.688 1 98.5 528 HIS A CA 1
ATOM 4113 C C . HIS A 1 528 ? 8.961 15.055 24.625 1 98.5 528 HIS A C 1
ATOM 4115 O O . HIS A 1 528 ? 8.906 16.031 25.375 1 98.5 528 HIS A O 1
ATOM 4121 N N . ALA A 1 529 ? 9.945 14.227 24.625 1 98.31 529 ALA A N 1
ATOM 4122 C CA . ALA A 1 529 ? 11.125 14.461 25.453 1 98.31 529 ALA A CA 1
ATOM 4123 C C . ALA A 1 529 ? 11.734 15.828 25.172 1 98.31 529 ALA A C 1
ATOM 4125 O O . ALA A 1 529 ? 12.094 16.562 26.094 1 98.31 529 ALA A O 1
ATOM 4126 N N . PHE A 1 530 ? 11.852 16.141 23.922 1 98.56 530 PHE A N 1
ATOM 4127 C CA . PHE A 1 530 ? 12.375 17.438 23.547 1 98.56 530 PHE A CA 1
ATOM 4128 C C . PHE A 1 530 ? 11.5 18.562 24.094 1 98.56 530 PHE A C 1
ATOM 4130 O O . PHE A 1 530 ? 12 19.516 24.672 1 98.56 530 PHE A O 1
ATOM 4137 N N . GLN A 1 531 ? 10.203 18.391 23.812 1 97.44 531 GLN A N 1
ATOM 4138 C CA . GLN A 1 531 ? 9.258 19.422 24.219 1 97.44 531 GLN A CA 1
ATOM 4139 C C . GLN A 1 531 ? 9.281 19.625 25.734 1 97.44 531 GLN A C 1
ATOM 4141 O O . GLN A 1 531 ? 9.164 20.75 26.219 1 97.44 531 GLN A O 1
ATOM 4146 N N . CYS A 1 532 ? 9.484 18.641 26.531 1 96.69 532 CYS A N 1
ATOM 4147 C CA . CYS A 1 532 ? 9.469 18.688 28 1 96.69 532 CYS A CA 1
ATOM 4148 C C . CYS A 1 532 ? 10.742 19.344 28.531 1 96.69 532 CYS A C 1
ATOM 4150 O O . CYS A 1 532 ? 10.773 19.797 29.672 1 96.69 532 CYS A O 1
ATOM 4152 N N . HIS A 1 533 ? 11.719 19.438 27.75 1 97.25 533 HIS A N 1
ATOM 4153 C CA . HIS A 1 533 ? 13 19.938 28.234 1 97.25 533 HIS A CA 1
ATOM 4154 C C . HIS A 1 533 ? 13.359 21.266 27.578 1 97.25 533 HIS A C 1
ATOM 4156 O O . HIS A 1 533 ? 14.508 21.719 27.672 1 97.25 533 HIS A O 1
ATOM 4162 N N . THR A 1 534 ? 12.406 21.75 26.844 1 97.44 534 THR A N 1
ATOM 4163 C CA . THR A 1 534 ? 12.547 23.062 26.25 1 97.44 534 THR A CA 1
ATOM 4164 C C . THR A 1 534 ? 11.289 23.906 26.453 1 97.44 534 THR A C 1
ATOM 4166 O O . THR A 1 534 ? 10.32 23.422 27.047 1 97.44 534 THR A O 1
ATOM 4169 N N . ASP A 1 535 ? 11.297 25.156 26.062 1 96.12 535 ASP A N 1
ATOM 4170 C CA . ASP A 1 535 ? 10.164 26.047 26.297 1 96.12 535 ASP A CA 1
ATOM 4171 C C . ASP A 1 535 ? 9.719 26.734 25.016 1 96.12 535 ASP A C 1
ATOM 4173 O O . ASP A 1 535 ? 9.43 27.938 25.016 1 96.12 535 ASP A O 1
ATOM 4177 N N . PHE A 1 536 ? 9.664 25.953 23.969 1 94.94 536 PHE A N 1
ATOM 4178 C CA . PHE A 1 536 ? 9.391 26.562 22.672 1 94.94 536 PHE A CA 1
ATOM 4179 C C . PHE A 1 536 ? 7.891 26.594 22.406 1 94.94 536 PHE A C 1
ATOM 4181 O O . PHE A 1 536 ? 7.434 27.297 21.484 1 94.94 536 PHE A O 1
ATOM 4188 N N . VAL A 1 537 ? 7.039 25.875 23.141 1 94.81 537 VAL A N 1
ATOM 4189 C CA . VAL A 1 537 ? 5.59 25.922 22.953 1 94.81 537 VAL A CA 1
ATOM 4190 C C . VAL A 1 537 ? 5.051 27.266 23.422 1 94.81 537 VAL A C 1
ATOM 4192 O O . VAL A 1 537 ? 5.242 27.641 24.594 1 94.81 537 VAL A O 1
ATOM 4195 N N . PRO A 1 538 ? 4.328 27.906 22.562 1 94.56 538 PRO A N 1
ATOM 4196 C CA . PRO A 1 538 ? 3.861 29.234 22.938 1 94.56 538 PRO A CA 1
ATOM 4197 C C . PRO A 1 538 ? 2.834 29.203 24.078 1 94.56 538 PRO A C 1
ATOM 4199 O O . PRO A 1 538 ? 1.993 28.297 24.125 1 94.56 538 PRO A O 1
ATOM 4202 N N . ASP A 1 539 ? 2.957 30.203 24.891 1 92.12 539 ASP A N 1
ATOM 4203 C CA . ASP A 1 539 ? 1.925 30.5 25.891 1 92.12 539 ASP A CA 1
ATOM 4204 C C . ASP A 1 539 ? 0.792 31.312 25.281 1 92.12 539 ASP A C 1
ATOM 4206 O O . ASP A 1 539 ? 0.944 32.531 25.047 1 92.12 539 ASP A O 1
ATOM 4210 N N . LEU A 1 540 ? -0.349 30.75 25.109 1 93.12 540 LEU A N 1
ATOM 4211 C CA . LEU A 1 540 ? -1.45 31.375 24.375 1 93.12 540 LEU A CA 1
ATOM 4212 C C . LEU A 1 540 ? -2.016 32.562 25.156 1 93.12 540 LEU A C 1
ATOM 4214 O O . LEU A 1 540 ? -2.705 33.406 24.594 1 93.12 540 LEU A O 1
ATOM 4218 N N . SER A 1 541 ? -1.772 32.594 26.391 1 88.06 541 SER A N 1
ATOM 4219 C CA . SER A 1 541 ? -2.25 33.719 27.203 1 88.06 541 SER A CA 1
ATOM 4220 C C . SER A 1 541 ? -1.505 35 26.844 1 88.06 541 SER A C 1
ATOM 4222 O O . SER A 1 541 ? -1.978 36.094 27.156 1 88.06 541 SER A O 1
ATOM 4224 N N . LYS A 1 542 ? -0.407 34.781 26.266 1 83.56 542 LYS A N 1
ATOM 4225 C CA . LYS A 1 542 ? 0.402 35.938 25.891 1 83.56 542 LYS A CA 1
ATOM 4226 C C . LYS A 1 542 ? 0.122 36.375 24.453 1 83.56 542 LYS A C 1
ATOM 4228 O O . LYS A 1 542 ? 0.656 37.406 23.984 1 83.56 542 LYS A O 1
ATOM 4233 N N . ASN A 1 543 ? -0.562 35.531 23.781 1 72.62 543 ASN A N 1
ATOM 4234 C CA . ASN A 1 543 ? -0.884 35.844 22.391 1 72.62 543 ASN A CA 1
ATOM 4235 C C . ASN A 1 543 ? -2.059 36.812 22.281 1 72.62 543 ASN A C 1
ATOM 4237 O O . ASN A 1 543 ? -3.215 36.375 22.266 1 72.62 543 ASN A O 1
ATOM 4241 N N . CYS A 1 544 ? -2.055 37.812 23.016 1 57.16 544 CYS A N 1
ATOM 4242 C CA . CYS A 1 544 ? -3.197 38.688 23.172 1 57.16 544 CYS A CA 1
ATOM 4243 C C . CYS A 1 544 ? -3.516 39.406 21.875 1 57.16 544 CYS A C 1
ATOM 4245 O O . CYS A 1 544 ? -2.818 40.344 21.484 1 57.16 544 CYS A O 1
ATOM 4247 N N . CYS A 1 545 ? -3.742 38.562 20.828 1 60.25 545 CYS A N 1
ATOM 4248 C CA . CYS A 1 545 ? -4.281 39.281 19.672 1 60.25 545 CYS A CA 1
ATOM 4249 C C . CYS A 1 545 ? -5.562 40 20.031 1 60.25 545 CYS A C 1
ATOM 4251 O O . CYS A 1 545 ? -6.664 39.531 19.781 1 60.25 545 CYS A O 1
ATOM 4253 N N . GLU A 1 546 ? -5.645 40.594 21.312 1 47.59 546 GLU A N 1
ATOM 4254 C CA . GLU A 1 546 ? -6.793 41.469 21.531 1 47.59 546 GLU A CA 1
ATOM 4255 C C . GLU A 1 546 ? -6.762 42.656 20.578 1 47.59 546 GLU A C 1
ATOM 4257 O O . GLU A 1 546 ? -5.684 43.156 20.219 1 47.59 546 GLU A O 1
ATOM 4262 N N . MET B 1 1 ? 23.078 -42.969 11.984 1 42.94 1 MET B N 1
ATOM 4263 C CA . MET B 1 1 ? 23.016 -43.844 10.805 1 42.94 1 MET B CA 1
ATOM 4264 C C . MET B 1 1 ? 21.641 -43.781 10.156 1 42.94 1 MET B C 1
ATOM 4266 O O . MET B 1 1 ? 20.641 -43.594 10.844 1 42.94 1 MET B O 1
ATOM 4270 N N . TRP B 1 2 ? 21.672 -43.344 8.938 1 55.5 2 TRP B N 1
ATOM 4271 C CA . TRP B 1 2 ? 20.422 -43.406 8.195 1 55.5 2 TRP B CA 1
ATOM 4272 C C . TRP B 1 2 ? 19.922 -44.844 8.117 1 55.5 2 TRP B C 1
ATOM 4274 O O . TRP B 1 2 ? 20.703 -45.781 7.984 1 55.5 2 TRP B O 1
ATOM 4284 N N . HIS B 1 3 ? 18.906 -45.312 8.766 1 52.12 3 HIS B N 1
ATOM 4285 C CA . HIS B 1 3 ? 18.312 -46.656 8.734 1 52.12 3 HIS B CA 1
ATOM 4286 C C . HIS B 1 3 ? 17.312 -46.781 7.59 1 52.12 3 HIS B C 1
ATOM 4288 O O . HIS B 1 3 ? 16.172 -46.375 7.711 1 52.12 3 HIS B O 1
ATOM 4294 N N . PRO B 1 4 ? 17.953 -47.094 6.492 1 48.38 4 PRO B N 1
ATOM 4295 C CA . PRO B 1 4 ? 16.953 -47.25 5.43 1 48.38 4 PRO B CA 1
ATOM 4296 C C . PRO B 1 4 ? 15.828 -48.219 5.809 1 48.38 4 PRO B C 1
ATOM 4298 O O . PRO B 1 4 ? 16.094 -49.281 6.375 1 48.38 4 PRO B O 1
ATOM 4301 N N . SER B 1 5 ? 14.805 -47.812 6.285 1 43.34 5 SER B N 1
ATOM 4302 C CA . SER B 1 5 ? 13.711 -48.781 6.477 1 43.34 5 SER B CA 1
ATOM 4303 C C . SER B 1 5 ? 13.555 -49.688 5.273 1 43.34 5 SER B C 1
ATOM 4305 O O . SER B 1 5 ? 13.57 -49.25 4.129 1 43.34 5 SER B O 1
ATOM 4307 N N . ASN B 1 6 ? 14.078 -50.938 5.414 1 38.19 6 ASN B N 1
ATOM 4308 C CA . ASN B 1 6 ? 13.805 -51.969 4.449 1 38.19 6 ASN B CA 1
ATOM 4309 C C . ASN B 1 6 ? 12.328 -52.031 4.059 1 38.19 6 ASN B C 1
ATOM 4311 O O . ASN B 1 6 ? 11.781 -53.094 3.809 1 38.19 6 ASN B O 1
ATOM 4315 N N . ASN B 1 7 ? 11.562 -51.156 4.52 1 37.31 7 ASN B N 1
ATOM 4316 C CA . ASN B 1 7 ? 10.195 -51.375 4.047 1 37.31 7 ASN B CA 1
ATOM 4317 C C . ASN B 1 7 ? 10.125 -51.344 2.521 1 37.31 7 ASN B C 1
ATOM 4319 O O . ASN B 1 7 ? 10.141 -50.281 1.914 1 37.31 7 ASN B O 1
ATOM 4323 N N . THR B 1 8 ? 10.625 -52.25 1.854 1 39.78 8 THR B N 1
ATOM 4324 C CA . THR B 1 8 ? 10.414 -52.656 0.468 1 39.78 8 THR B CA 1
ATOM 4325 C C . THR B 1 8 ? 9.039 -52.219 -0.024 1 39.78 8 THR B C 1
ATOM 4327 O O . THR B 1 8 ? 8.719 -52.375 -1.207 1 39.78 8 THR B O 1
ATOM 4330 N N . SER B 1 9 ? 8.109 -52.156 0.835 1 39.66 9 SER B N 1
ATOM 4331 C CA . SER B 1 9 ? 6.75 -51.906 0.368 1 39.66 9 SER B CA 1
ATOM 4332 C C . SER B 1 9 ? 6.613 -50.469 -0.163 1 39.66 9 SER B C 1
ATOM 4334 O O . SER B 1 9 ? 5.527 -50.062 -0.567 1 39.66 9 SER B O 1
ATOM 4336 N N . LEU B 1 10 ? 7.559 -49.656 0.071 1 49.16 10 LEU B N 1
ATOM 4337 C CA . LEU B 1 10 ? 7.203 -48.344 -0.451 1 49.16 10 LEU B CA 1
ATOM 4338 C C . LEU B 1 10 ? 7.336 -48.312 -1.971 1 49.16 10 LEU B C 1
ATOM 4340 O O . LEU B 1 10 ? 8.445 -48.219 -2.5 1 49.16 10 LEU B O 1
ATOM 4344 N N . THR B 1 11 ? 6.422 -48.906 -2.629 1 64.62 11 THR B N 1
ATOM 4345 C CA . THR B 1 11 ? 6.168 -49.031 -4.059 1 64.62 11 THR B CA 1
ATOM 4346 C C . THR B 1 11 ? 6.09 -47.656 -4.727 1 64.62 11 THR B C 1
ATOM 4348 O O . THR B 1 11 ? 6.215 -47.562 -5.945 1 64.62 11 THR B O 1
ATOM 4351 N N . ARG B 1 12 ? 6.16 -46.594 -3.904 1 84.06 12 ARG B N 1
ATOM 4352 C CA . ARG B 1 12 ? 6.066 -45.281 -4.504 1 84.06 12 ARG B CA 1
ATOM 4353 C C . ARG B 1 12 ? 7.422 -44.562 -4.504 1 84.06 12 ARG B C 1
ATOM 4355 O O . ARG B 1 12 ? 8.102 -44.531 -3.477 1 84.06 12 ARG B O 1
ATOM 4362 N N . ARG B 1 13 ? 7.914 -44.094 -5.57 1 92.19 13 ARG B N 1
ATOM 4363 C CA . ARG B 1 13 ? 9.172 -43.375 -5.676 1 92.19 13 ARG B CA 1
ATOM 4364 C C . ARG B 1 13 ? 9.195 -42.188 -4.715 1 92.19 13 ARG B C 1
ATOM 4366 O O . ARG B 1 13 ? 8.18 -41.531 -4.496 1 92.19 13 ARG B O 1
ATOM 4373 N N . PHE B 1 14 ? 10.383 -41.844 -4.211 1 94.69 14 PHE B N 1
ATOM 4374 C CA . PHE B 1 14 ? 10.531 -40.812 -3.213 1 94.69 14 PHE B CA 1
ATOM 4375 C C . PHE B 1 14 ? 10.25 -39.438 -3.82 1 94.69 14 PHE B C 1
ATOM 4377 O O . PHE B 1 14 ? 9.773 -38.531 -3.131 1 94.69 14 PHE B O 1
ATOM 4384 N N . CYS B 1 15 ? 10.477 -39.281 -5.113 1 95.31 15 CYS B N 1
ATOM 4385 C CA . CYS B 1 15 ? 10.273 -38 -5.766 1 95.31 15 CYS B CA 1
ATOM 4386 C C . CYS B 1 15 ? 8.789 -37.656 -5.84 1 95.31 15 CYS B C 1
ATOM 4388 O O . CYS B 1 15 ? 8.422 -36.5 -6.102 1 95.31 15 CYS B O 1
ATOM 4390 N N . PHE B 1 16 ? 7.906 -38.625 -5.508 1 96.06 16 PHE B N 1
ATOM 4391 C CA . PHE B 1 16 ? 6.469 -38.375 -5.543 1 96.06 16 PHE B CA 1
ATOM 4392 C C . PHE B 1 16 ? 5.941 -38.031 -4.152 1 96.06 16 PHE B C 1
ATOM 4394 O O . PHE B 1 16 ? 4.746 -37.781 -3.979 1 96.06 16 PHE B O 1
ATOM 4401 N N . TRP B 1 17 ? 6.82 -37.969 -3.18 1 96.69 17 TRP B N 1
ATOM 4402 C CA . TRP B 1 17 ? 6.391 -37.688 -1.813 1 96.69 17 TRP B CA 1
ATOM 4403 C C . TRP B 1 17 ? 6.211 -36.188 -1.593 1 96.69 17 TRP B C 1
ATOM 4405 O O . TRP B 1 17 ? 6.875 -35.375 -2.24 1 96.69 17 TRP B O 1
ATOM 4415 N N . THR B 1 18 ? 5.27 -35.875 -0.702 1 97.56 18 THR B N 1
ATOM 4416 C CA . THR B 1 18 ? 5.059 -34.5 -0.305 1 97.56 18 THR B CA 1
ATOM 4417 C C . THR B 1 18 ? 6.168 -34.031 0.629 1 97.56 18 THR B C 1
ATOM 4419 O O . THR B 1 18 ? 6.922 -34.844 1.169 1 97.56 18 THR B O 1
ATOM 4422 N N . ALA B 1 19 ? 6.316 -32.719 0.744 1 98.5 19 ALA B N 1
ATOM 4423 C CA . ALA B 1 19 ? 7.293 -32.188 1.684 1 98.5 19 ALA B CA 1
ATOM 4424 C C . ALA B 1 19 ? 7.02 -32.656 3.104 1 98.5 19 ALA B C 1
ATOM 4426 O O . ALA B 1 19 ? 7.953 -33 3.846 1 98.5 19 ALA B O 1
ATOM 4427 N N . ASP B 1 20 ? 5.781 -32.688 3.479 1 97.56 20 ASP B N 1
ATOM 4428 C CA . ASP B 1 20 ? 5.402 -33.188 4.805 1 97.56 20 ASP B CA 1
ATOM 4429 C C . ASP B 1 20 ? 5.867 -34.625 5.02 1 97.56 20 ASP B C 1
ATOM 4431 O O . ASP B 1 20 ? 6.41 -34.938 6.078 1 97.56 20 ASP B O 1
ATOM 4435 N N . GLU B 1 21 ? 5.688 -35.5 4.07 1 97.12 21 GLU B N 1
ATOM 4436 C CA . GLU B 1 21 ? 6.125 -36.875 4.141 1 97.12 21 GLU B CA 1
ATOM 4437 C C . GLU B 1 21 ? 7.641 -36.969 4.246 1 97.12 21 GLU B C 1
ATOM 4439 O O . GLU B 1 21 ? 8.164 -37.75 5.051 1 97.12 21 GLU B O 1
ATOM 4444 N N . LEU B 1 22 ? 8.273 -36.219 3.451 1 98.31 22 LEU B N 1
ATOM 4445 C CA . LEU B 1 22 ? 9.734 -36.25 3.451 1 98.31 22 LEU B CA 1
ATOM 4446 C C . LEU B 1 22 ? 10.281 -35.781 4.801 1 98.31 22 LEU B C 1
ATOM 4448 O O . LEU B 1 22 ? 11.18 -36.406 5.352 1 98.31 22 LEU B O 1
ATOM 4452 N N . LEU B 1 23 ? 9.734 -34.719 5.305 1 97.94 23 LEU B N 1
ATOM 4453 C CA . LEU B 1 23 ? 10.203 -34.188 6.582 1 97.94 23 LEU B CA 1
ATOM 4454 C C . LEU B 1 23 ? 10.047 -35.219 7.691 1 97.94 23 LEU B C 1
ATOM 4456 O O . LEU B 1 23 ? 10.938 -35.375 8.531 1 97.94 23 LEU B O 1
ATOM 4460 N N . ARG B 1 24 ? 8.969 -35.938 7.707 1 96.81 24 ARG B N 1
ATOM 4461 C CA . ARG B 1 24 ? 8.742 -36.969 8.703 1 96.81 24 ARG B CA 1
ATOM 4462 C C . ARG B 1 24 ? 9.766 -38.094 8.555 1 96.81 24 ARG B C 1
ATOM 4464 O O . ARG B 1 24 ? 10.297 -38.594 9.555 1 96.81 24 ARG B O 1
ATOM 4471 N N . ALA B 1 25 ? 10.016 -38.469 7.391 1 97 25 ALA B N 1
ATOM 4472 C CA . ALA B 1 25 ? 10.961 -39.531 7.121 1 97 25 ALA B CA 1
ATOM 4473 C C . ALA B 1 25 ? 12.383 -39.125 7.477 1 97 25 ALA B C 1
ATOM 4475 O O . ALA B 1 25 ? 13.164 -39.938 7.98 1 97 25 ALA B O 1
ATOM 4476 N N . TYR B 1 26 ? 12.766 -37.875 7.156 1 97.69 26 TYR B N 1
ATOM 4477 C CA . TYR B 1 26 ? 14.086 -37.375 7.523 1 97.69 26 TYR B CA 1
ATOM 4478 C C . TYR B 1 26 ? 14.266 -37.375 9.039 1 97.69 26 TYR B C 1
ATOM 4480 O O . TYR B 1 26 ? 15.32 -37.781 9.539 1 97.69 26 TYR B O 1
ATOM 4488 N N . ARG B 1 27 ? 13.266 -36.906 9.719 1 96.06 27 ARG B N 1
ATOM 4489 C CA . ARG B 1 27 ? 13.336 -36.812 11.172 1 96.06 27 ARG B CA 1
ATOM 4490 C C . ARG B 1 27 ? 13.508 -38.188 11.812 1 96.06 27 ARG B C 1
ATOM 4492 O O . ARG B 1 27 ? 14.203 -38.344 12.812 1 96.06 27 ARG B O 1
ATOM 4499 N N . SER B 1 28 ? 12.844 -39.188 11.227 1 95.44 28 SER B N 1
ATOM 4500 C CA . SER B 1 28 ? 12.938 -40.531 11.758 1 95.44 28 SER B CA 1
ATOM 4501 C C . SER B 1 28 ? 14.188 -41.25 11.242 1 95.44 28 SER B C 1
ATOM 4503 O O . SER B 1 28 ? 14.461 -42.406 11.617 1 95.44 28 SER B O 1
ATOM 4505 N N . LYS B 1 29 ? 14.852 -40.625 10.281 1 94.62 29 LYS B N 1
ATOM 4506 C CA . LYS B 1 29 ? 16.109 -41.125 9.719 1 94.62 29 LYS B CA 1
ATOM 4507 C C . LYS B 1 29 ? 15.891 -42.406 8.922 1 94.62 29 LYS B C 1
ATOM 4509 O O . LYS B 1 29 ? 16.75 -43.281 8.891 1 94.62 29 LYS B O 1
ATOM 4514 N N . THR B 1 30 ? 14.703 -42.5 8.398 1 94.19 30 THR B N 1
ATOM 4515 C CA . THR B 1 30 ? 14.398 -43.625 7.555 1 94.19 30 THR B CA 1
ATOM 4516 C C . THR B 1 30 ? 14.688 -43.312 6.09 1 94.19 30 THR B C 1
ATOM 4518 O O . THR B 1 30 ? 14.742 -44.219 5.254 1 94.19 30 THR B O 1
ATOM 4521 N N . LEU B 1 31 ? 14.867 -42.094 5.855 1 95.44 31 LEU B N 1
ATOM 4522 C CA . LEU B 1 31 ? 15.172 -41.625 4.516 1 95.44 31 LEU B CA 1
ATOM 4523 C C . LEU B 1 31 ? 16.172 -40.469 4.574 1 95.44 31 LEU B C 1
ATOM 4525 O O . LEU B 1 31 ? 16.078 -39.594 5.449 1 95.44 31 LEU B O 1
ATOM 4529 N N . SER B 1 32 ? 17.062 -40.469 3.668 1 94.94 32 SER B N 1
ATOM 4530 C CA . SER B 1 32 ? 18.078 -39.438 3.6 1 94.94 32 SER B CA 1
ATOM 4531 C C . SER B 1 32 ? 17.734 -38.406 2.535 1 94.94 32 SER B C 1
ATOM 4533 O O . SER B 1 32 ? 17.266 -38.75 1.452 1 94.94 32 SER B O 1
ATOM 4535 N N . PRO B 1 33 ? 18.031 -37.125 2.834 1 97.75 33 PRO B N 1
ATOM 4536 C CA . PRO B 1 33 ? 17.844 -36.094 1.806 1 97.75 33 PRO B CA 1
ATOM 4537 C C . PRO B 1 33 ? 18.641 -36.375 0.532 1 97.75 33 PRO B C 1
ATOM 4539 O O . PRO B 1 33 ? 18.188 -36.031 -0.567 1 97.75 33 PRO B O 1
ATOM 4542 N N . LYS B 1 34 ? 19.75 -36.969 0.659 1 97.62 34 LYS B N 1
ATOM 4543 C CA . LYS B 1 34 ? 20.609 -37.25 -0.489 1 97.62 34 LYS B CA 1
ATOM 4544 C C . LYS B 1 34 ? 19.922 -38.219 -1.459 1 97.62 34 LYS B C 1
ATOM 4546 O O . LYS B 1 34 ? 19.984 -38.031 -2.676 1 97.62 34 LYS B O 1
ATOM 4551 N N . VAL B 1 35 ? 19.25 -39.219 -0.9 1 97.31 35 VAL B N 1
ATOM 4552 C CA . VAL B 1 35 ? 18.547 -40.188 -1.72 1 97.31 35 VAL B CA 1
ATOM 4553 C C . VAL B 1 35 ? 17.422 -39.5 -2.486 1 97.31 35 VAL B C 1
ATOM 4555 O O . VAL B 1 35 ? 17.188 -39.812 -3.662 1 97.31 35 VAL B O 1
ATOM 4558 N N . VAL B 1 36 ? 16.766 -38.594 -1.863 1 97.88 36 VAL B N 1
ATOM 4559 C CA . VAL B 1 36 ? 15.648 -37.875 -2.469 1 97.88 36 VAL B CA 1
ATOM 4560 C C . VAL B 1 36 ? 16.156 -36.969 -3.582 1 97.88 36 VAL B C 1
ATOM 4562 O O . VAL B 1 36 ? 15.586 -36.938 -4.672 1 97.88 36 VAL B O 1
ATOM 4565 N N . VAL B 1 37 ? 17.234 -36.219 -3.369 1 98.44 37 VAL B N 1
ATOM 4566 C CA . VAL B 1 37 ? 17.797 -35.312 -4.367 1 98.44 37 VAL B CA 1
ATOM 4567 C C . VAL B 1 37 ? 18.25 -36.094 -5.59 1 98.44 37 VAL B C 1
ATOM 4569 O O . VAL B 1 37 ? 18.016 -35.688 -6.727 1 98.44 37 VAL B O 1
ATOM 4572 N N . GLN B 1 38 ? 18.828 -37.25 -5.332 1 97.94 38 GLN B N 1
ATOM 4573 C CA . GLN B 1 38 ? 19.266 -38.094 -6.434 1 97.94 38 GLN B CA 1
ATOM 4574 C C . GLN B 1 38 ? 18.062 -38.562 -7.254 1 97.94 38 GLN B C 1
ATOM 4576 O O . GLN B 1 38 ? 18.109 -38.562 -8.484 1 97.94 38 GLN B O 1
ATOM 4581 N N . ASP B 1 39 ? 17.047 -38.969 -6.547 1 97.31 39 ASP B N 1
ATOM 4582 C CA . ASP B 1 39 ? 15.844 -39.438 -7.223 1 97.31 39 ASP B CA 1
ATOM 4583 C C . ASP B 1 39 ? 15.203 -38.344 -8.047 1 97.31 39 ASP B C 1
ATOM 4585 O O . ASP B 1 39 ? 14.758 -38.562 -9.18 1 97.31 39 ASP B O 1
ATOM 4589 N N . ILE B 1 40 ? 15.172 -37.156 -7.586 1 98.06 40 ILE B N 1
ATOM 4590 C CA . ILE B 1 40 ? 14.602 -36 -8.273 1 98.06 40 ILE B CA 1
ATOM 4591 C C . ILE B 1 40 ? 15.43 -35.656 -9.508 1 98.06 40 ILE B C 1
ATOM 4593 O O . ILE B 1 40 ? 14.883 -35.375 -10.578 1 98.06 40 ILE B O 1
ATOM 4597 N N . LEU B 1 41 ? 16.734 -35.688 -9.367 1 98.38 41 LEU B N 1
ATOM 4598 C CA . LEU B 1 41 ? 17.609 -35.406 -10.508 1 98.38 41 LEU B CA 1
ATOM 4599 C C . LEU B 1 41 ? 17.406 -36.438 -11.609 1 98.38 41 LEU B C 1
ATOM 4601 O O . LEU B 1 41 ? 17.406 -36.094 -12.789 1 98.38 41 LEU B O 1
ATOM 4605 N N . GLU B 1 42 ? 17.203 -37.656 -11.203 1 97.19 42 GLU B N 1
ATOM 4606 C CA . GLU B 1 42 ? 16.906 -38.719 -12.18 1 97.19 42 GLU B CA 1
ATOM 4607 C C . GLU B 1 42 ? 15.57 -38.469 -12.867 1 97.19 42 GLU B C 1
ATOM 4609 O O . GLU B 1 42 ? 15.445 -38.656 -14.078 1 97.19 42 GLU B O 1
ATOM 4614 N 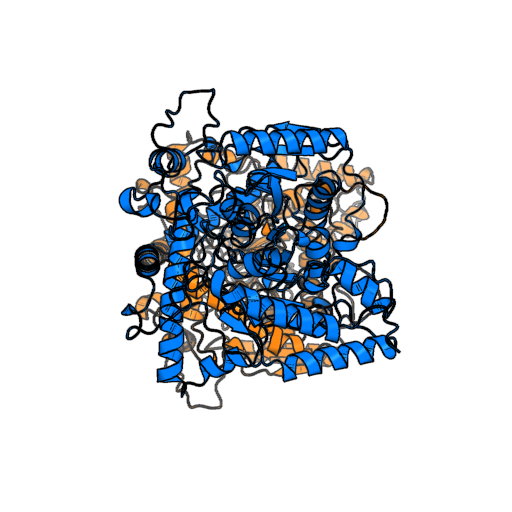N . ARG B 1 43 ? 14.648 -38.094 -12.07 1 96.81 43 ARG B N 1
ATOM 4615 C CA . ARG B 1 43 ? 13.328 -37.781 -12.617 1 96.81 43 ARG B CA 1
ATOM 4616 C C . ARG B 1 43 ? 13.414 -36.625 -13.633 1 96.81 43 ARG B C 1
ATOM 4618 O O . ARG B 1 43 ? 12.789 -36.719 -14.695 1 96.81 43 ARG B O 1
ATOM 4625 N N . ILE B 1 44 ? 14.141 -35.594 -13.336 1 98.25 44 ILE B N 1
ATOM 4626 C CA . ILE B 1 44 ? 14.32 -34.469 -14.227 1 98.25 44 ILE B CA 1
ATOM 4627 C C . ILE B 1 44 ? 14.938 -34.938 -15.547 1 98.25 44 ILE B C 1
ATOM 4629 O O . ILE B 1 44 ? 14.484 -34.531 -16.625 1 98.25 44 ILE B O 1
ATOM 4633 N N . GLN B 1 45 ? 15.891 -35.75 -15.461 1 97.06 45 GLN B N 1
ATOM 4634 C CA . GLN B 1 45 ? 16.531 -36.281 -16.656 1 97.06 45 GLN B CA 1
ATOM 4635 C C . GLN B 1 45 ? 15.539 -37.062 -17.516 1 97.06 45 GLN B C 1
ATOM 4637 O O . GLN B 1 45 ? 15.609 -37.031 -18.75 1 97.06 45 GLN B O 1
ATOM 4642 N N . GLN B 1 46 ? 14.617 -37.656 -16.891 1 95.69 46 GLN B N 1
ATOM 4643 C CA . GLN B 1 46 ? 13.68 -38.531 -17.578 1 95.69 46 GLN B CA 1
ATOM 4644 C C . GLN B 1 46 ? 12.602 -37.719 -18.312 1 95.69 46 GLN B C 1
ATOM 4646 O O . GLN B 1 46 ? 12.148 -38.125 -19.375 1 95.69 46 GLN B O 1
ATOM 4651 N N . VAL B 1 47 ? 12.172 -36.594 -17.719 1 96.56 47 VAL B N 1
ATOM 4652 C CA . VAL B 1 47 ? 10.891 -36.125 -18.219 1 96.56 47 VAL B CA 1
ATOM 4653 C C . VAL B 1 47 ? 11 -34.625 -18.562 1 96.56 47 VAL B C 1
ATOM 4655 O O . VAL B 1 47 ? 10.117 -34.094 -19.234 1 96.56 47 VAL B O 1
ATOM 4658 N N . ASN B 1 48 ? 12.008 -33.906 -18.172 1 98 48 ASN B N 1
ATOM 4659 C CA . ASN B 1 48 ? 12.031 -32.469 -18.344 1 98 48 ASN B CA 1
ATOM 4660 C C . ASN B 1 48 ? 12.008 -32.062 -19.812 1 98 48 ASN B C 1
ATOM 4662 O O . ASN B 1 48 ? 11.391 -31.078 -20.188 1 98 48 ASN B O 1
ATOM 4666 N N . ASP B 1 49 ? 12.641 -32.812 -20.703 1 96.5 49 ASP B N 1
ATOM 4667 C CA . ASP B 1 49 ? 12.711 -32.5 -22.125 1 96.5 49 ASP B CA 1
ATOM 4668 C C . ASP B 1 49 ? 11.328 -32.531 -22.766 1 96.5 49 ASP B C 1
ATOM 4670 O O . ASP B 1 49 ? 11.086 -31.875 -23.781 1 96.5 49 ASP B O 1
ATOM 4674 N N . LYS B 1 50 ? 10.43 -33.25 -22.156 1 95.44 50 LYS B N 1
ATOM 4675 C CA . LYS B 1 50 ? 9.086 -33.406 -22.703 1 95.44 50 LYS B CA 1
ATOM 4676 C C . LYS B 1 50 ? 8.172 -32.281 -22.266 1 95.44 50 LYS B C 1
ATOM 4678 O O . LYS B 1 50 ? 7.23 -31.922 -22.969 1 95.44 50 LYS B O 1
ATOM 4683 N N . VAL B 1 51 ? 8.508 -31.766 -21.141 1 97.62 51 VAL B N 1
ATOM 4684 C CA . VAL B 1 51 ? 7.535 -30.844 -20.547 1 97.62 51 VAL B CA 1
ATOM 4685 C C . VAL B 1 51 ? 8.125 -29.453 -20.453 1 97.62 51 VAL B C 1
ATOM 4687 O O . VAL B 1 51 ? 7.387 -28.453 -20.391 1 97.62 51 VAL B O 1
ATOM 4690 N N . ASN B 1 52 ? 9.43 -29.328 -20.391 1 98.38 52 ASN B N 1
ATOM 4691 C CA . ASN B 1 52 ? 10.117 -28.047 -20.297 1 98.38 52 ASN B CA 1
ATOM 4692 C C . ASN B 1 52 ? 9.75 -27.312 -19 1 98.38 52 ASN B C 1
ATOM 4694 O O . ASN B 1 52 ? 9.328 -26.156 -19.047 1 98.38 52 ASN B O 1
ATOM 4698 N N . ALA B 1 53 ? 9.914 -28.016 -17.922 1 98.75 53 ALA B N 1
ATOM 4699 C CA . ALA B 1 53 ? 9.633 -27.406 -16.625 1 98.75 53 ALA B CA 1
ATOM 4700 C C . ALA B 1 53 ? 10.812 -26.578 -16.141 1 98.75 53 ALA B C 1
ATOM 4702 O O . ALA B 1 53 ? 10.641 -25.422 -15.719 1 98.75 53 ALA B O 1
ATOM 4703 N N . TYR B 1 54 ? 11.992 -27.094 -16.203 1 98.81 54 TYR B N 1
ATOM 4704 C CA . TYR B 1 54 ? 13.203 -26.406 -15.766 1 98.81 54 TYR B CA 1
ATOM 4705 C C . TYR B 1 54 ? 13.914 -25.734 -16.938 1 98.81 54 TYR B C 1
ATOM 4707 O O . TYR B 1 54 ? 14.102 -26.359 -17.984 1 98.81 54 TYR B O 1
ATOM 4715 N N . CYS B 1 55 ? 14.32 -24.5 -16.766 1 98.25 55 CYS B N 1
ATOM 4716 C CA . CYS B 1 55 ? 15.195 -23.828 -17.719 1 98.25 55 CYS B CA 1
ATOM 4717 C C . CYS B 1 55 ? 16.641 -23.844 -17.25 1 98.25 55 CYS B C 1
ATOM 4719 O O . CYS B 1 55 ? 17.562 -23.562 -18.031 1 98.25 55 CYS B O 1
ATOM 4721 N N . PHE B 1 56 ? 16.859 -24.172 -16 1 98 56 PHE B N 1
ATOM 4722 C CA . PHE B 1 56 ? 18.188 -24.312 -15.414 1 98 56 PHE B CA 1
ATOM 4723 C C . PHE B 1 56 ? 18.156 -25.281 -14.242 1 98 56 PHE B C 1
ATOM 4725 O O . PHE B 1 56 ? 17.25 -25.219 -13.406 1 98 56 PHE B O 1
ATOM 4732 N N . VAL B 1 57 ? 19.062 -26.234 -14.203 1 98.62 57 VAL B N 1
ATOM 4733 C CA . VAL B 1 57 ? 19.25 -27.125 -13.07 1 98.62 57 VAL B CA 1
ATOM 4734 C C . VAL B 1 57 ? 20.672 -27 -12.539 1 98.62 57 VAL B C 1
ATOM 4736 O O . VAL B 1 57 ? 21.641 -27 -13.32 1 98.62 57 VAL B O 1
ATOM 4739 N N . GLU B 1 58 ? 20.797 -26.859 -11.328 1 98.19 58 GLU B N 1
ATOM 4740 C CA . GLU B 1 58 ? 22.094 -26.719 -10.688 1 98.19 58 GLU B CA 1
ATOM 4741 C C . GLU B 1 58 ? 22.922 -27.984 -10.867 1 98.19 58 GLU B C 1
ATOM 4743 O O . GLU B 1 58 ? 22.391 -29.062 -11.141 1 98.19 58 GLU B O 1
ATOM 4748 N N . GLU B 1 59 ? 24.219 -27.875 -10.656 1 97.94 59 GLU B N 1
ATOM 4749 C CA . GLU B 1 59 ? 25.141 -29 -10.781 1 97.94 59 GLU B CA 1
ATOM 4750 C C . GLU B 1 59 ? 24.859 -30.078 -9.742 1 97.94 59 GLU B C 1
ATOM 4752 O O . GLU B 1 59 ? 24.719 -29.766 -8.555 1 97.94 59 GLU B O 1
ATOM 4757 N N . LYS B 1 60 ? 24.891 -31.297 -10.203 1 98.25 60 LYS B N 1
ATOM 4758 C CA . LYS B 1 60 ? 24.562 -32.438 -9.367 1 98.25 60 LYS B CA 1
ATOM 4759 C C . LYS B 1 60 ? 25.453 -32.5 -8.125 1 98.25 60 LYS B C 1
ATOM 4761 O O . LYS B 1 60 ? 24.969 -32.719 -7.016 1 98.25 60 LYS B O 1
ATOM 4766 N N . GLU B 1 61 ? 26.719 -32.281 -8.312 1 98.12 61 GLU B N 1
ATOM 4767 C CA . GLU B 1 61 ? 27.672 -32.375 -7.215 1 98.12 61 GLU B CA 1
ATOM 4768 C C . GLU B 1 61 ? 27.359 -31.359 -6.117 1 98.12 61 GLU B C 1
ATOM 4770 O O . GLU B 1 61 ? 27.453 -31.672 -4.93 1 98.12 61 GLU B O 1
ATOM 4775 N N . LYS B 1 62 ? 27 -30.203 -6.551 1 98.19 62 LYS B N 1
ATOM 4776 C CA . LYS B 1 62 ? 26.672 -29.156 -5.582 1 98.19 62 LYS B CA 1
ATOM 4777 C C . LYS B 1 62 ? 25.406 -29.5 -4.809 1 98.19 62 LYS B C 1
ATOM 4779 O O . LYS B 1 62 ? 25.328 -29.281 -3.6 1 98.19 62 LYS B O 1
ATOM 4784 N N . LEU B 1 63 ? 24.453 -30.031 -5.504 1 98.69 63 LEU B N 1
ATOM 4785 C CA . LEU B 1 63 ? 23.188 -30.406 -4.875 1 98.69 63 LEU B CA 1
ATOM 4786 C C . LEU B 1 63 ? 23.391 -31.547 -3.889 1 98.69 63 LEU B C 1
ATOM 4788 O O . LEU B 1 63 ? 22.828 -31.531 -2.791 1 98.69 63 LEU B O 1
ATOM 4792 N N . LEU B 1 64 ? 24.156 -32.531 -4.301 1 98.25 64 LEU B N 1
ATOM 4793 C CA . LEU B 1 64 ? 24.422 -33.656 -3.424 1 98.25 64 LEU B CA 1
ATOM 4794 C C . LEU B 1 64 ? 25.203 -33.219 -2.188 1 98.25 64 LEU B C 1
ATOM 4796 O O . LEU B 1 64 ? 24.984 -33.75 -1.093 1 98.25 64 LEU B O 1
ATOM 4800 N N . LYS B 1 65 ? 26.125 -32.281 -2.391 1 98.38 65 LYS B N 1
ATOM 4801 C CA . LYS B 1 65 ? 26.859 -31.766 -1.246 1 98.38 65 LYS B CA 1
ATOM 4802 C C . LYS B 1 65 ? 25.906 -31.094 -0.252 1 98.38 65 LYS B C 1
ATOM 4804 O O . LYS B 1 65 ? 26.031 -31.281 0.959 1 98.38 65 LYS B O 1
ATOM 4809 N N . GLN B 1 66 ? 24.969 -30.312 -0.708 1 98.38 66 GLN B N 1
ATOM 4810 C CA . GLN B 1 66 ? 23.984 -29.672 0.152 1 98.38 66 GLN B CA 1
ATOM 4811 C C . GLN B 1 66 ? 23.141 -30.719 0.88 1 98.38 66 GLN B C 1
ATOM 4813 O O . GLN B 1 66 ? 22.812 -30.547 2.059 1 98.38 66 GLN B O 1
ATOM 4818 N N . ALA B 1 67 ? 22.766 -31.75 0.184 1 98.5 67 ALA B N 1
ATOM 4819 C CA . ALA B 1 67 ? 21.969 -32.812 0.779 1 98.5 67 ALA B CA 1
ATOM 4820 C C . ALA B 1 67 ? 22.75 -33.531 1.886 1 98.5 67 ALA B C 1
ATOM 4822 O O . ALA B 1 67 ? 22.172 -33.906 2.902 1 98.5 67 ALA B O 1
ATOM 4823 N N . GLU B 1 68 ? 24.016 -33.688 1.672 1 98 68 GLU B N 1
ATOM 4824 C CA . GLU B 1 68 ? 24.875 -34.281 2.688 1 98 68 GLU B CA 1
ATOM 4825 C C . GLU B 1 68 ? 24.953 -33.406 3.936 1 98 68 GLU B C 1
ATOM 4827 O O . GLU B 1 68 ? 24.953 -33.938 5.059 1 98 68 GLU B O 1
ATOM 4832 N N . GLU B 1 69 ? 25.062 -32.188 3.697 1 98.31 69 GLU B N 1
ATOM 4833 C CA . GLU B 1 69 ? 25.047 -31.266 4.828 1 98.31 69 GLU B CA 1
ATOM 4834 C C . GLU B 1 69 ? 23.75 -31.375 5.621 1 98.31 69 GLU B C 1
ATOM 4836 O O . GLU B 1 69 ? 23.766 -31.312 6.852 1 98.31 69 GLU B O 1
ATOM 4841 N N . SER B 1 70 ? 22.672 -31.469 4.945 1 98.38 70 SER B N 1
ATOM 4842 C CA . SER B 1 70 ? 21.375 -31.672 5.59 1 98.38 70 SER B CA 1
ATOM 4843 C C . SER B 1 70 ? 21.344 -32.969 6.387 1 98.38 70 SER B C 1
ATOM 4845 O O . SER B 1 70 ? 20.859 -33 7.52 1 98.38 70 SER B O 1
ATOM 4847 N N . GLU B 1 71 ? 21.875 -34 5.812 1 97.19 71 GLU B N 1
ATOM 4848 C CA . GLU B 1 71 ? 21.984 -35.281 6.512 1 97.19 71 GLU B CA 1
ATOM 4849 C C . GLU B 1 71 ? 22.703 -35.125 7.848 1 97.19 71 GLU B C 1
ATOM 4851 O O . GLU B 1 71 ? 22.266 -35.688 8.859 1 97.19 71 GLU B O 1
ATOM 4856 N N . GLU B 1 72 ? 23.734 -34.438 7.742 1 97.44 72 GLU B N 1
ATOM 4857 C CA . GLU B 1 72 ? 24.547 -34.25 8.938 1 97.44 72 GLU B CA 1
ATOM 4858 C C . GLU B 1 72 ? 23.766 -33.5 10.016 1 97.44 72 GLU B C 1
ATOM 4860 O O . GLU B 1 72 ? 23.891 -33.812 11.203 1 97.44 72 GLU B O 1
ATOM 4865 N N . ARG B 1 73 ? 22.984 -32.5 9.609 1 98 73 ARG B N 1
ATOM 4866 C CA . ARG B 1 73 ? 22.188 -31.766 10.578 1 98 73 ARG B CA 1
ATOM 4867 C C . ARG B 1 73 ? 21.156 -32.656 11.258 1 98 73 ARG B C 1
ATOM 4869 O O . ARG B 1 73 ? 20.938 -32.562 12.469 1 98 73 ARG B O 1
ATOM 4876 N N . TYR B 1 74 ? 20.578 -33.531 10.5 1 97.25 74 TYR B N 1
ATOM 4877 C CA . TYR B 1 74 ? 19.625 -34.469 11.094 1 97.25 74 TYR B CA 1
ATOM 4878 C C . TYR B 1 74 ? 20.344 -35.406 12.055 1 97.25 74 TYR B C 1
ATOM 4880 O O . TYR B 1 74 ? 19.828 -35.688 13.141 1 97.25 74 TYR B O 1
ATOM 4888 N N . LEU B 1 75 ? 21.469 -35.875 11.703 1 95.62 75 LEU B N 1
ATOM 4889 C CA . LEU B 1 75 ? 22.219 -36.812 12.531 1 95.62 75 LEU B CA 1
ATOM 4890 C C . LEU B 1 75 ? 22.656 -36.156 13.828 1 95.62 75 LEU B C 1
ATOM 4892 O O . LEU B 1 75 ? 22.719 -36.781 14.875 1 95.62 75 LEU B O 1
ATOM 4896 N N . ASN B 1 76 ? 22.953 -34.938 13.719 1 96.31 76 ASN B N 1
ATOM 4897 C CA . ASN B 1 76 ? 23.406 -34.188 14.891 1 96.31 76 ASN B CA 1
ATOM 4898 C C . ASN B 1 76 ? 22.25 -33.656 15.711 1 96.31 76 ASN B C 1
ATOM 4900 O O . ASN B 1 76 ? 22.453 -33 16.734 1 96.31 76 ASN B O 1
ATOM 4904 N N . GLY B 1 77 ? 21.094 -33.812 15.273 1 95.44 77 GLY B N 1
ATOM 4905 C CA . GLY B 1 77 ? 19.906 -33.438 16.031 1 95.44 77 GLY B CA 1
ATOM 4906 C C . GLY B 1 77 ? 19.562 -31.969 15.938 1 95.44 77 GLY B C 1
ATOM 4907 O O . GLY B 1 77 ? 18.891 -31.422 16.812 1 95.44 77 GLY B O 1
ATOM 4908 N N . ASN B 1 78 ? 20.062 -31.297 14.898 1 96.56 78 ASN B N 1
ATOM 4909 C CA . ASN B 1 78 ? 19.781 -29.859 14.758 1 96.56 78 ASN B CA 1
ATOM 4910 C C . ASN B 1 78 ? 19.297 -29.516 13.359 1 96.56 78 ASN B C 1
ATOM 4912 O O . ASN B 1 78 ? 19.859 -28.656 12.688 1 96.56 78 ASN B O 1
ATOM 4916 N N . PRO B 1 79 ? 18.234 -30.188 12.938 1 97.75 79 PRO B N 1
ATOM 4917 C CA . PRO B 1 79 ? 17.719 -29.875 11.602 1 97.75 79 PRO B CA 1
ATOM 4918 C C . PRO B 1 79 ? 17.078 -28.5 11.531 1 97.75 79 PRO B C 1
ATOM 4920 O O . PRO B 1 79 ? 16.562 -28 12.539 1 97.75 79 PRO B O 1
ATOM 4923 N N . LEU B 1 80 ? 17.094 -27.922 10.398 1 97.81 80 LEU B N 1
ATOM 4924 C CA . LEU B 1 80 ? 16.391 -26.688 10.117 1 97.81 80 LEU B CA 1
ATOM 4925 C C . LEU B 1 80 ? 14.93 -26.953 9.758 1 97.81 80 LEU B C 1
ATOM 4927 O O . LEU B 1 80 ? 14.555 -28.109 9.523 1 97.81 80 LEU B O 1
ATOM 4931 N N . PRO B 1 81 ? 14.055 -25.984 9.68 1 96.62 81 PRO B N 1
ATOM 4932 C CA . PRO B 1 81 ? 12.602 -26.172 9.586 1 96.62 81 PRO B CA 1
ATOM 4933 C C . PRO B 1 81 ? 12.195 -26.953 8.336 1 96.62 81 PRO B C 1
ATOM 4935 O O . PRO B 1 81 ? 11.305 -27.812 8.398 1 96.62 81 PRO B O 1
ATOM 4938 N N . LEU B 1 82 ? 12.82 -26.688 7.184 1 98.31 82 LEU B N 1
ATOM 4939 C CA . LEU B 1 82 ? 12.57 -27.406 5.941 1 98.31 82 LEU B CA 1
ATOM 4940 C C . LEU B 1 82 ? 13.852 -28.016 5.398 1 98.31 82 LEU B C 1
ATOM 4942 O O . LEU B 1 82 ? 14.109 -27.969 4.195 1 98.31 82 LEU B O 1
ATOM 4946 N N . ASP B 1 83 ? 14.578 -28.594 6.32 1 98.56 83 ASP B N 1
ATOM 4947 C CA . ASP B 1 83 ? 15.93 -29.078 6.031 1 98.56 83 ASP B CA 1
ATOM 4948 C C . ASP B 1 83 ? 15.898 -30.203 5 1 98.56 83 ASP B C 1
ATOM 4950 O O . ASP B 1 83 ? 15.266 -31.234 5.215 1 98.56 83 ASP B O 1
ATOM 4954 N N . GLY B 1 84 ? 16.562 -29.906 3.916 1 98.69 84 GLY B N 1
ATOM 4955 C CA . GLY B 1 84 ? 16.75 -30.953 2.924 1 98.69 84 GLY B CA 1
ATOM 4956 C C . GLY B 1 84 ? 15.617 -31.031 1.907 1 98.69 84 GLY B C 1
ATOM 4957 O O . GLY B 1 84 ? 15.664 -31.828 0.978 1 98.69 84 GLY B O 1
ATOM 4958 N N . ILE B 1 85 ? 14.586 -30.219 2.006 1 98.88 85 ILE B N 1
ATOM 4959 C CA . ILE B 1 85 ? 13.461 -30.266 1.08 1 98.88 85 ILE B CA 1
ATOM 4960 C C . ILE B 1 85 ? 13.859 -29.625 -0.246 1 98.88 85 ILE B C 1
ATOM 4962 O O . ILE B 1 85 ? 14.273 -28.453 -0.278 1 98.88 85 ILE B O 1
ATOM 4966 N N . PRO B 1 86 ? 13.766 -30.312 -1.38 1 98.81 86 PRO B N 1
ATOM 4967 C CA . PRO B 1 86 ? 14.023 -29.719 -2.695 1 98.81 86 PRO B CA 1
ATOM 4968 C C . PRO B 1 86 ? 12.977 -28.688 -3.098 1 98.81 86 PRO B C 1
ATOM 4970 O O . PRO B 1 86 ? 11.781 -28.891 -2.852 1 98.81 86 PRO B O 1
ATOM 4973 N N . VAL B 1 87 ? 13.414 -27.609 -3.703 1 98.88 87 VAL B N 1
ATOM 4974 C CA . VAL B 1 87 ? 12.531 -26.531 -4.109 1 98.88 87 VAL B CA 1
ATOM 4975 C C . VAL B 1 87 ? 12.906 -26.047 -5.512 1 98.88 87 VAL B C 1
ATOM 4977 O O . VAL B 1 87 ? 14.086 -25.906 -5.828 1 98.88 87 VAL B O 1
ATOM 4980 N N . SER B 1 88 ? 11.945 -25.906 -6.367 1 98.88 88 SER B N 1
ATOM 4981 C CA . SER B 1 88 ? 12.164 -25.203 -7.629 1 98.88 88 SER B CA 1
ATOM 4982 C C . SER B 1 88 ? 11.797 -23.734 -7.508 1 98.88 88 SER B C 1
ATOM 4984 O O . SER B 1 88 ? 10.953 -23.359 -6.691 1 98.88 88 SER B O 1
ATOM 4986 N N . VAL B 1 89 ? 12.438 -22.828 -8.312 1 98.75 89 VAL B N 1
ATOM 4987 C CA . VAL B 1 89 ? 12.25 -21.391 -8.211 1 98.75 89 VAL B CA 1
ATOM 4988 C C . VAL B 1 89 ? 11.953 -20.812 -9.594 1 98.75 89 VAL B C 1
ATOM 4990 O O . VAL B 1 89 ? 12.719 -21 -10.539 1 98.75 89 VAL B O 1
ATOM 4993 N N . LYS B 1 90 ? 10.836 -20.094 -9.711 1 98.25 90 LYS B N 1
ATOM 4994 C CA . LYS B 1 90 ? 10.5 -19.422 -10.961 1 98.25 90 LYS B CA 1
ATOM 4995 C C . LYS B 1 90 ? 11.617 -18.469 -11.398 1 98.25 90 LYS B C 1
ATOM 4997 O O . LYS B 1 90 ? 12.156 -17.719 -10.578 1 98.25 90 LYS B O 1
ATOM 5002 N N . ASP B 1 91 ? 11.93 -18.484 -12.664 1 97.06 91 ASP B N 1
ATOM 5003 C CA . ASP B 1 91 ? 13.039 -17.688 -13.188 1 97.06 91 ASP B CA 1
ATOM 5004 C C . ASP B 1 91 ? 12.68 -16.203 -13.25 1 97.06 91 ASP B C 1
ATOM 5006 O O . ASP B 1 91 ? 13.016 -15.523 -14.227 1 97.06 91 ASP B O 1
ATOM 5010 N N . LEU B 1 92 ? 11.898 -15.742 -12.359 1 96.38 92 LEU B N 1
ATOM 5011 C CA . LEU B 1 92 ? 11.633 -14.328 -12.125 1 96.38 92 LEU B CA 1
ATOM 5012 C C . LEU B 1 92 ? 12.266 -13.867 -10.812 1 96.38 92 LEU B C 1
ATOM 5014 O O . LEU B 1 92 ? 12.375 -12.664 -10.57 1 96.38 92 LEU B O 1
ATOM 5018 N N . LEU B 1 93 ? 12.68 -14.828 -10.008 1 96.69 93 LEU B N 1
ATOM 5019 C CA . LEU B 1 93 ? 13.289 -14.547 -8.711 1 96.69 93 LEU B CA 1
ATOM 5020 C C . LEU B 1 93 ? 14.797 -14.75 -8.766 1 96.69 93 LEU B C 1
ATOM 5022 O O . LEU B 1 93 ? 15.281 -15.633 -9.484 1 96.69 93 LEU B O 1
ATOM 5026 N N . THR B 1 94 ? 15.484 -13.992 -7.941 1 95.88 94 THR B N 1
ATOM 5027 C CA . THR B 1 94 ? 16.938 -14.117 -7.918 1 95.88 94 THR B CA 1
ATOM 5028 C C . THR B 1 94 ? 17.375 -15.18 -6.91 1 95.88 94 THR B C 1
ATOM 5030 O O . THR B 1 94 ? 16.766 -15.328 -5.852 1 95.88 94 THR B O 1
ATOM 5033 N N . VAL B 1 95 ? 18.328 -15.898 -7.289 1 96.62 95 VAL B N 1
ATOM 5034 C CA . VAL B 1 95 ? 19 -16.891 -6.453 1 96.62 95 VAL B CA 1
ATOM 5035 C C . VAL B 1 95 ? 20.5 -16.641 -6.473 1 96.62 95 VAL B C 1
ATOM 5037 O O . VAL B 1 95 ? 21.125 -16.672 -7.531 1 96.62 95 VAL B O 1
ATOM 5040 N N . LYS B 1 96 ? 21.016 -16.359 -5.328 1 95.81 96 LYS B N 1
ATOM 5041 C CA . LYS B 1 96 ? 22.438 -16.062 -5.23 1 95.81 96 LYS B CA 1
ATOM 5042 C C . LYS B 1 96 ? 23.281 -17.141 -5.906 1 95.81 96 LYS B C 1
ATOM 5044 O O . LYS B 1 96 ? 23.125 -18.328 -5.613 1 95.81 96 LYS B O 1
ATOM 5049 N N . GLY B 1 97 ? 24.094 -16.734 -6.816 1 93.94 97 GLY B N 1
ATOM 5050 C CA . GLY B 1 97 ? 25 -17.656 -7.492 1 93.94 97 GLY B CA 1
ATOM 5051 C C . GLY B 1 97 ? 24.453 -18.141 -8.828 1 93.94 97 GLY B C 1
ATOM 5052 O O . GLY B 1 97 ? 25.188 -18.766 -9.609 1 93.94 97 GLY B O 1
ATOM 5053 N N . TRP B 1 98 ? 23.188 -17.906 -9.109 1 95.25 98 TRP B N 1
ATOM 5054 C CA . TRP B 1 98 ? 22.578 -18.297 -10.383 1 95.25 98 TRP B CA 1
ATOM 5055 C C . TRP B 1 98 ? 22.281 -17.078 -11.234 1 95.25 98 TRP B C 1
ATOM 5057 O O . TRP B 1 98 ? 22 -16 -10.711 1 95.25 98 TRP B O 1
ATOM 5067 N N . LYS B 1 99 ? 22.297 -17.266 -12.516 1 91.81 99 LYS B N 1
ATOM 5068 C CA . LYS B 1 99 ? 21.812 -16.219 -13.422 1 91.81 99 LYS B CA 1
ATOM 5069 C C . LYS B 1 99 ? 20.281 -16.219 -13.477 1 91.81 99 LYS B C 1
ATOM 5071 O O . LYS B 1 99 ? 19.656 -17.281 -13.5 1 91.81 99 LYS B O 1
ATOM 5076 N N . THR B 1 100 ? 19.734 -15.078 -13.391 1 92.56 100 THR B N 1
ATOM 5077 C CA . THR B 1 100 ? 18.297 -14.898 -13.625 1 92.56 100 THR B CA 1
ATOM 5078 C C . THR B 1 100 ? 18.047 -14.305 -15 1 92.56 100 THR B C 1
ATOM 5080 O O . THR B 1 100 ? 18.594 -13.25 -15.336 1 92.56 100 THR B O 1
ATOM 5083 N N . CYS B 1 101 ? 17.203 -14.953 -15.75 1 93.44 101 CYS B N 1
ATOM 5084 C CA . CYS B 1 101 ? 17.016 -14.539 -17.141 1 93.44 101 CYS B CA 1
ATOM 5085 C C . CYS B 1 101 ? 15.609 -14.008 -17.375 1 93.44 101 CYS B C 1
ATOM 5087 O O . CYS B 1 101 ? 15.328 -13.414 -18.406 1 93.44 101 CYS B O 1
ATOM 5089 N N . PHE B 1 102 ? 14.727 -14.117 -16.484 1 95.25 102 PHE B N 1
ATOM 5090 C CA . PHE B 1 102 ? 13.367 -13.594 -16.516 1 95.25 102 PHE B CA 1
ATOM 5091 C C . PHE B 1 102 ? 12.594 -14.156 -17.703 1 95.25 102 PHE B C 1
ATOM 5093 O O . PHE B 1 102 ? 11.758 -13.461 -18.297 1 95.25 102 PHE B O 1
ATOM 5100 N N . GLY B 1 103 ? 12.953 -15.359 -18.125 1 95.94 103 GLY B N 1
ATOM 5101 C CA . GLY B 1 103 ? 12.297 -15.969 -19.281 1 95.94 103 GLY B CA 1
ATOM 5102 C C . GLY B 1 103 ? 12.438 -15.148 -20.547 1 95.94 103 GLY B C 1
ATOM 5103 O O . GLY B 1 103 ? 11.625 -15.273 -21.469 1 95.94 103 GLY B O 1
ATOM 5104 N N . SER B 1 104 ? 13.398 -14.289 -20.656 1 96.94 104 SER B N 1
ATOM 5105 C CA . SER B 1 104 ? 13.484 -13.32 -21.734 1 96.94 104 SER B CA 1
ATOM 5106 C C . SER B 1 104 ? 14.711 -13.57 -22.609 1 96.94 104 SER B C 1
ATOM 5108 O O . SER B 1 104 ? 15.844 -13.492 -22.141 1 96.94 104 SER B O 1
ATOM 5110 N N . LYS B 1 105 ? 14.461 -13.844 -23.859 1 96.31 105 LYS B N 1
ATOM 5111 C CA . LYS B 1 105 ? 15.547 -13.938 -24.828 1 96.31 105 LYS B CA 1
ATOM 5112 C C . LYS B 1 105 ? 16.266 -12.602 -24.984 1 96.31 105 LYS B C 1
ATOM 5114 O O . LYS B 1 105 ? 17.484 -12.555 -25.078 1 96.31 105 LYS B O 1
ATOM 5119 N N . ALA B 1 106 ? 15.516 -11.531 -25.016 1 96.56 106 ALA B N 1
ATOM 5120 C CA . ALA B 1 106 ? 16.062 -10.18 -25.156 1 96.56 106 ALA B CA 1
ATOM 5121 C C . ALA B 1 106 ? 17 -9.852 -24 1 96.56 106 ALA B C 1
ATOM 5123 O O . ALA B 1 106 ? 18.125 -9.406 -24.203 1 96.56 106 ALA B O 1
ATOM 5124 N N . TYR B 1 107 ? 16.531 -10.078 -22.797 1 94.88 107 TYR B N 1
ATOM 5125 C CA . TYR B 1 107 ? 17.328 -9.781 -21.609 1 94.88 107 TYR B CA 1
ATOM 5126 C C . TYR B 1 107 ? 18.578 -10.641 -21.562 1 94.88 107 TYR B C 1
ATOM 5128 O O . TYR B 1 107 ? 19.672 -10.148 -21.234 1 94.88 107 TYR B O 1
ATOM 5136 N N . THR B 1 108 ? 18.438 -11.922 -21.875 1 93.62 108 THR B N 1
ATOM 5137 C CA . THR B 1 108 ? 19.547 -12.859 -21.859 1 93.62 108 THR B CA 1
ATOM 5138 C C . THR B 1 108 ? 20.609 -12.461 -22.875 1 93.62 108 THR B C 1
ATOM 5140 O O . THR B 1 108 ? 21.812 -12.469 -22.562 1 93.62 108 THR B O 1
ATOM 5143 N N . THR B 1 109 ? 20.203 -12.117 -24.062 1 94.19 109 THR B N 1
ATOM 5144 C CA . THR B 1 109 ? 21.109 -11.688 -25.125 1 94.19 109 THR B CA 1
ATOM 5145 C C . THR B 1 109 ? 21.828 -10.398 -24.719 1 94.19 109 THR B C 1
ATOM 5147 O O . THR B 1 109 ? 23.047 -10.281 -24.891 1 94.19 109 THR B O 1
ATOM 5150 N N . GLN B 1 110 ? 21.031 -9.492 -24.281 1 92.88 110 GLN B N 1
ATOM 5151 C CA . GLN B 1 110 ? 21.578 -8.219 -23.812 1 92.88 110 GLN B CA 1
ATOM 5152 C C . GLN B 1 110 ? 22.641 -8.438 -22.734 1 92.88 110 GLN B C 1
ATOM 5154 O O . GLN B 1 110 ? 23.719 -7.828 -22.781 1 92.88 110 GLN B O 1
ATOM 5159 N N . ARG B 1 111 ? 22.375 -9.297 -21.812 1 89.31 111 ARG B N 1
ATOM 5160 C CA . ARG B 1 111 ? 23.297 -9.602 -20.719 1 89.31 111 ARG B CA 1
ATOM 5161 C C . ARG B 1 111 ? 24.594 -10.211 -21.25 1 89.31 111 ARG B C 1
ATOM 5163 O O . ARG B 1 111 ? 25.672 -9.922 -20.734 1 89.31 111 ARG B O 1
ATOM 5170 N N . LEU B 1 112 ? 24.531 -11.078 -22.141 1 88.12 112 LEU B N 1
ATOM 5171 C CA . LEU B 1 112 ? 25.688 -11.75 -22.719 1 88.12 112 LEU B CA 1
ATOM 5172 C C . LEU B 1 112 ? 26.562 -10.758 -23.484 1 88.12 112 LEU B C 1
ATOM 5174 O O . LEU B 1 112 ? 27.797 -10.836 -23.406 1 88.12 112 LEU B O 1
ATOM 5178 N N . GLU B 1 113 ? 25.938 -9.891 -24.141 1 89.75 113 GLU B N 1
ATOM 5179 C CA . GLU B 1 113 ? 26.688 -8.984 -25.016 1 89.75 113 GLU B CA 1
ATOM 5180 C C . GLU B 1 113 ? 27.25 -7.797 -24.234 1 89.75 113 GLU B C 1
ATOM 5182 O O . GLU B 1 113 ? 28.281 -7.25 -24.594 1 89.75 113 GLU B O 1
ATOM 5187 N N . LEU B 1 114 ? 26.453 -7.402 -23.203 1 80.62 114 LEU B N 1
ATOM 5188 C CA . LEU B 1 114 ? 26.906 -6.25 -22.422 1 80.62 114 LEU B CA 1
ATOM 5189 C C . LEU B 1 114 ? 27.719 -6.688 -21.219 1 80.62 114 LEU B C 1
ATOM 5191 O O . LEU B 1 114 ? 28.047 -5.871 -20.359 1 80.62 114 LEU B O 1
ATOM 5195 N N . SER B 1 115 ? 27.859 -8.039 -20.812 1 61.84 115 SER B N 1
ATOM 5196 C CA . SER B 1 115 ? 28.453 -8.828 -19.734 1 61.84 115 SER B CA 1
ATOM 5197 C C . SER B 1 115 ? 29.562 -8.055 -19.031 1 61.84 115 SER B C 1
ATOM 5199 O O . SER B 1 115 ? 29.891 -8.352 -17.875 1 61.84 115 SER B O 1
ATOM 5201 N N . GLY B 1 116 ? 29.844 -6.824 -19.406 1 54.66 116 GLY B N 1
ATOM 5202 C CA . GLY B 1 116 ? 30.672 -5.961 -18.578 1 54.66 116 GLY B CA 1
ATOM 5203 C C . GLY B 1 116 ? 29.859 -5.031 -17.688 1 54.66 116 GLY B C 1
ATOM 5204 O O . GLY B 1 116 ? 30.406 -4.203 -16.969 1 54.66 116 GLY B O 1
ATOM 5205 N N . ASN B 1 117 ? 28.594 -5.281 -17.781 1 53.28 117 ASN B N 1
ATOM 5206 C CA . ASN B 1 117 ? 27.766 -4.32 -17.062 1 53.28 117 ASN B CA 1
ATOM 5207 C C . ASN B 1 117 ? 27.438 -4.805 -15.648 1 53.28 117 ASN B C 1
ATOM 5209 O O . ASN B 1 117 ? 27.031 -5.953 -15.461 1 53.28 117 ASN B O 1
ATOM 5213 N N . ASN B 1 118 ? 27.812 -4.148 -14.578 1 53.38 118 ASN B N 1
ATOM 5214 C CA . ASN B 1 118 ? 27.828 -4.219 -13.117 1 53.38 118 ASN B CA 1
ATOM 5215 C C . ASN B 1 118 ? 26.438 -4.496 -12.562 1 53.38 118 ASN B C 1
ATOM 5217 O O . ASN B 1 118 ? 26.281 -5.246 -11.594 1 53.38 118 ASN B O 1
ATOM 5221 N N . GLU B 1 119 ? 25.391 -4.051 -13.148 1 55.34 119 GLU B N 1
ATOM 5222 C CA . GLU B 1 119 ? 24.078 -4.195 -12.531 1 55.34 119 GLU B CA 1
ATOM 5223 C C . GLU B 1 119 ? 23.625 -5.652 -12.547 1 55.34 119 GLU B C 1
ATOM 5225 O O . GLU B 1 119 ? 23.094 -6.156 -11.547 1 55.34 119 GLU B O 1
ATOM 5230 N N . GLN B 1 120 ? 23.828 -6.289 -13.742 1 56.41 120 GLN B N 1
ATOM 5231 C CA . GLN B 1 120 ? 23.453 -7.688 -13.898 1 56.41 120 GLN B CA 1
ATOM 5232 C C . GLN B 1 120 ? 24.266 -8.586 -12.969 1 56.41 120 GLN B C 1
ATOM 5234 O O . GLN B 1 120 ? 23.719 -9.531 -12.391 1 56.41 120 GLN B O 1
ATOM 5239 N N . ALA B 1 121 ? 25.297 -8.047 -12.703 1 58.81 121 ALA B N 1
ATOM 5240 C CA . ALA B 1 121 ? 26.172 -8.781 -11.797 1 58.81 121 ALA B CA 1
ATOM 5241 C C . ALA B 1 121 ? 25.672 -8.68 -10.359 1 58.81 121 ALA B C 1
ATOM 5243 O O . ALA B 1 121 ? 25.75 -9.648 -9.594 1 58.81 121 ALA B O 1
ATOM 5244 N N . LEU B 1 122 ? 24.922 -7.703 -10.117 1 66.5 122 LEU B N 1
ATOM 5245 C CA . LEU B 1 122 ? 24.531 -7.496 -8.734 1 66.5 122 LEU B CA 1
ATOM 5246 C C . LEU B 1 122 ? 23.297 -8.328 -8.391 1 66.5 122 LEU B C 1
ATOM 5248 O O . LEU B 1 122 ? 23.188 -8.867 -7.285 1 66.5 122 LEU B O 1
ATOM 5252 N N . ILE B 1 123 ? 22.547 -8.609 -9.422 1 78.62 123 ILE B N 1
ATOM 5253 C CA . ILE B 1 123 ? 21.312 -9.352 -9.133 1 78.62 123 ILE B CA 1
ATOM 5254 C C . ILE B 1 123 ? 21.641 -10.836 -8.945 1 78.62 123 ILE B C 1
ATOM 5256 O O . ILE B 1 123 ? 20.938 -11.547 -8.227 1 78.62 123 ILE B O 1
ATOM 5260 N N . ASP B 1 124 ? 22.75 -11.258 -9.508 1 86.12 124 ASP B N 1
ATOM 5261 C CA . ASP B 1 124 ? 23.156 -12.656 -9.406 1 86.12 124 ASP B CA 1
ATOM 5262 C C . ASP B 1 124 ? 23.766 -12.953 -8.047 1 86.12 124 ASP B C 1
ATOM 5264 O O . ASP B 1 124 ? 24.016 -14.117 -7.711 1 86.12 124 ASP B O 1
ATOM 5268 N N . GLN B 1 125 ? 23.891 -11.922 -7.246 1 90.44 125 GLN B N 1
ATOM 5269 C CA . GLN B 1 125 ? 24.609 -12.109 -5.988 1 90.44 125 GLN B CA 1
ATOM 5270 C C . GLN B 1 125 ? 23.672 -11.992 -4.793 1 90.44 125 GLN B C 1
ATOM 5272 O O . GLN B 1 125 ? 24.109 -11.961 -3.645 1 90.44 125 GLN B O 1
ATOM 5277 N N . VAL B 1 126 ? 22.453 -11.961 -5.125 1 93.25 126 VAL B N 1
ATOM 5278 C CA . VAL B 1 126 ? 21.531 -11.797 -4.008 1 93.25 126 VAL B CA 1
ATOM 5279 C C . VAL B 1 126 ? 20.359 -12.75 -4.172 1 93.25 126 VAL B C 1
ATOM 5281 O O . VAL B 1 126 ? 19.984 -13.117 -5.289 1 93.25 126 VAL B O 1
ATOM 5284 N N . ASP B 1 127 ? 19.828 -13.156 -3.039 1 96.75 127 ASP B N 1
ATOM 5285 C CA . ASP B 1 127 ? 18.562 -13.883 -3.004 1 96.75 127 ASP B CA 1
ATOM 5286 C C . ASP B 1 127 ? 17.375 -12.93 -2.924 1 96.75 127 ASP B C 1
ATOM 5288 O O . ASP B 1 127 ? 17.406 -11.945 -2.186 1 96.75 127 ASP B O 1
ATOM 5292 N N . SER B 1 128 ? 16.406 -13.188 -3.785 1 96.69 128 SER B N 1
ATOM 5293 C CA . SER B 1 128 ? 15.117 -12.594 -3.418 1 96.69 128 SER B CA 1
ATOM 5294 C C . SER B 1 128 ? 14.734 -12.953 -1.986 1 96.69 128 SER B C 1
ATOM 5296 O O . SER B 1 128 ? 15.148 -13.992 -1.469 1 96.69 128 SER B O 1
ATOM 5298 N N . PRO B 1 129 ? 13.906 -12.156 -1.316 1 96.19 129 PRO B N 1
ATOM 5299 C CA . PRO B 1 129 ? 13.586 -12.383 0.095 1 96.19 129 PRO B CA 1
ATOM 5300 C C . PRO B 1 129 ? 13.008 -13.766 0.353 1 96.19 129 PRO B C 1
ATOM 5302 O O . PRO B 1 129 ? 13.406 -14.445 1.308 1 96.19 129 PRO B O 1
ATOM 5305 N N . SER B 1 130 ? 12.062 -14.234 -0.452 1 97.69 130 SER B N 1
ATOM 5306 C CA . SER B 1 130 ? 11.461 -15.555 -0.263 1 97.69 130 SER B CA 1
ATOM 5307 C C . SER B 1 130 ? 12.5 -16.656 -0.411 1 97.69 130 SER B C 1
ATOM 5309 O O . SER B 1 130 ? 12.477 -17.641 0.33 1 97.69 130 SER B O 1
ATOM 5311 N N . VAL B 1 131 ? 13.414 -16.469 -1.332 1 98.19 131 VAL B N 1
ATOM 5312 C CA . VAL B 1 131 ? 14.492 -17.438 -1.554 1 98.19 131 VAL B CA 1
ATOM 5313 C C . VAL B 1 131 ? 15.438 -17.438 -0.352 1 98.19 131 VAL B C 1
ATOM 5315 O O . VAL B 1 131 ? 15.844 -18.5 0.121 1 98.19 131 VAL B O 1
ATOM 5318 N N . GLU B 1 132 ? 15.766 -16.25 0.124 1 97.88 132 GLU B N 1
ATOM 5319 C CA . GLU B 1 132 ? 16.609 -16.141 1.307 1 97.88 132 GLU B CA 1
ATOM 5320 C C . GLU B 1 132 ? 15.992 -16.859 2.502 1 97.88 132 GLU B C 1
ATOM 5322 O O . GLU B 1 132 ? 16.672 -17.609 3.213 1 97.88 132 GLU B O 1
ATOM 5327 N N . HIS B 1 133 ? 14.727 -16.641 2.723 1 96.88 133 HIS B N 1
ATOM 5328 C CA . HIS B 1 133 ? 14.016 -17.297 3.816 1 96.88 133 HIS B CA 1
ATOM 5329 C C . HIS B 1 133 ? 14.047 -18.812 3.666 1 96.88 133 HIS B C 1
ATOM 5331 O O . HIS B 1 133 ? 14.297 -19.531 4.637 1 96.88 133 HIS B O 1
ATOM 5337 N N . ALA B 1 134 ? 13.812 -19.266 2.463 1 98.5 134 ALA B N 1
ATOM 5338 C CA . ALA B 1 134 ? 13.812 -20.703 2.201 1 98.5 134 ALA B CA 1
ATOM 5339 C C . ALA B 1 134 ? 15.203 -21.297 2.402 1 98.5 134 ALA B C 1
ATOM 5341 O O . ALA B 1 134 ? 15.344 -22.391 2.951 1 98.5 134 ALA B O 1
ATOM 5342 N N . ARG B 1 135 ? 16.188 -20.562 1.93 1 98.25 135 ARG B N 1
ATOM 5343 C CA . ARG B 1 135 ? 17.562 -21.016 2.117 1 98.25 135 ARG B CA 1
ATOM 5344 C C . ARG B 1 135 ? 17.906 -21.156 3.598 1 98.25 135 ARG B C 1
ATOM 5346 O O . ARG B 1 135 ? 18.453 -22.172 4.016 1 98.25 135 ARG B O 1
ATOM 5353 N N . LYS B 1 136 ? 17.562 -20.219 4.426 1 97.44 136 LYS B N 1
ATOM 5354 C CA . LYS B 1 136 ? 17.828 -20.234 5.863 1 97.44 136 LYS B CA 1
ATOM 5355 C C . LYS B 1 136 ? 17.078 -21.375 6.543 1 97.44 136 LYS B C 1
ATOM 5357 O O . LYS B 1 136 ? 17.5 -21.859 7.59 1 97.44 136 LYS B O 1
ATOM 5362 N N . ALA B 1 137 ? 16 -21.812 5.871 1 98.06 137 ALA B N 1
ATOM 5363 C CA . ALA B 1 137 ? 15.18 -22.891 6.438 1 98.06 137 ALA B CA 1
ATOM 5364 C C . ALA B 1 137 ? 15.711 -24.25 6.035 1 98.06 137 ALA B C 1
ATOM 5366 O O . ALA B 1 137 ? 15.172 -25.281 6.445 1 98.06 137 ALA B O 1
ATOM 5367 N N . GLY B 1 138 ? 16.75 -24.297 5.172 1 98.62 138 GLY B N 1
ATOM 5368 C CA . GLY B 1 138 ? 17.422 -25.547 4.863 1 98.62 138 GLY B CA 1
ATOM 5369 C C . GLY B 1 138 ? 16.984 -26.156 3.543 1 98.62 138 GLY B C 1
ATOM 5370 O O . GLY B 1 138 ? 17.406 -27.266 3.193 1 98.62 138 GLY B O 1
ATOM 5371 N N . CYS B 1 139 ? 16.203 -25.453 2.779 1 98.81 139 CYS B N 1
ATOM 5372 C CA . CYS B 1 139 ? 15.75 -25.953 1.485 1 98.81 139 CYS B CA 1
ATOM 5373 C C . CYS B 1 139 ? 16.922 -26.109 0.526 1 98.81 139 CYS B C 1
ATOM 5375 O O . CYS B 1 139 ? 17.938 -25.422 0.64 1 98.81 139 CYS B O 1
ATOM 5377 N N . ILE B 1 140 ? 16.812 -27.016 -0.352 1 98.81 140 ILE B N 1
ATOM 5378 C CA . ILE B 1 140 ? 17.781 -27.234 -1.413 1 98.81 140 ILE B CA 1
ATOM 5379 C C . ILE B 1 140 ? 17.188 -26.797 -2.754 1 98.81 140 ILE B C 1
ATOM 5381 O O . ILE B 1 140 ? 16.266 -27.422 -3.264 1 98.81 140 ILE B O 1
ATOM 5385 N N . PHE B 1 141 ? 17.75 -25.766 -3.34 1 98.75 141 PHE B N 1
ATOM 5386 C CA . PHE B 1 141 ? 17.25 -25.266 -4.617 1 98.75 141 PHE B CA 1
ATOM 5387 C C . PHE B 1 141 ? 17.766 -26.109 -5.77 1 98.75 141 PHE B C 1
ATOM 5389 O O . PHE B 1 141 ? 18.969 -26.141 -6.031 1 98.75 141 PHE B O 1
ATOM 5396 N N . ILE B 1 142 ? 16.844 -26.703 -6.473 1 98.81 142 ILE B N 1
ATOM 5397 C CA . ILE B 1 142 ? 17.188 -27.625 -7.543 1 98.81 142 ILE B CA 1
ATOM 5398 C C . ILE B 1 142 ? 17.562 -26.844 -8.805 1 98.81 142 ILE B C 1
ATOM 5400 O O . ILE B 1 142 ? 18.5 -27.203 -9.508 1 98.81 142 ILE B O 1
ATOM 5404 N N . GLY B 1 143 ? 16.766 -25.844 -9.07 1 98.75 143 GLY B N 1
ATOM 5405 C CA . GLY B 1 143 ? 16.969 -25.078 -10.281 1 98.75 143 GLY B CA 1
ATOM 5406 C C . GLY B 1 143 ? 15.906 -24.016 -10.508 1 98.75 143 GLY B C 1
ATOM 5407 O O . GLY B 1 143 ? 15.07 -23.781 -9.633 1 98.75 143 GLY B O 1
ATOM 5408 N N . LYS B 1 144 ? 16.047 -23.312 -11.688 1 98.44 144 LYS B N 1
ATOM 5409 C CA . LYS B 1 144 ? 15.062 -22.328 -12.133 1 98.44 144 LYS B CA 1
ATOM 5410 C C . LYS B 1 144 ? 14.039 -22.953 -13.07 1 98.44 144 LYS B C 1
ATOM 5412 O O . LYS B 1 144 ? 14.398 -23.734 -13.961 1 98.44 144 LYS B O 1
ATOM 5417 N N . VAL B 1 145 ? 12.797 -22.625 -12.812 1 98.81 145 VAL B N 1
ATOM 5418 C CA . VAL B 1 145 ? 11.758 -23.203 -13.656 1 98.81 145 VAL B CA 1
ATOM 5419 C C . VAL B 1 145 ? 11.273 -22.156 -14.664 1 98.81 145 VAL B C 1
ATOM 5421 O O . VAL B 1 145 ? 11.359 -20.953 -14.414 1 98.81 145 VAL B O 1
ATOM 5424 N N . THR B 1 146 ? 10.742 -22.672 -15.75 1 98.62 146 THR B N 1
ATOM 5425 C CA . THR B 1 146 ? 10.43 -21.906 -16.953 1 98.62 146 THR B CA 1
ATOM 5426 C C . THR B 1 146 ? 9.242 -20.969 -16.703 1 98.62 146 THR B C 1
ATOM 5428 O O . THR B 1 146 ? 8.281 -21.359 -16.031 1 98.62 146 THR B O 1
ATOM 5431 N N . SER B 1 147 ? 9.312 -19.812 -17.203 1 97.88 147 SER B N 1
ATOM 5432 C CA . SER B 1 147 ? 8.266 -18.797 -17.234 1 97.88 147 SER B CA 1
ATOM 5433 C C . SER B 1 147 ? 8.18 -18.125 -18.594 1 97.88 147 SER B C 1
ATOM 5435 O O . SER B 1 147 ? 9.141 -18.141 -19.359 1 97.88 147 SER B O 1
ATOM 5437 N N . PRO B 1 148 ? 6.984 -17.625 -19 1 98.25 148 PRO B N 1
ATOM 5438 C CA . PRO B 1 148 ? 7.008 -16.703 -20.125 1 98.25 148 PRO B CA 1
ATOM 5439 C C . PRO B 1 148 ? 7.824 -15.445 -19.844 1 98.25 148 PRO B C 1
ATOM 5441 O O . PRO B 1 148 ? 8.219 -15.203 -18.703 1 98.25 148 PRO B O 1
ATOM 5444 N N . GLU B 1 149 ? 8.078 -14.711 -20.891 1 98.12 149 GLU B N 1
ATOM 5445 C CA . GLU B 1 149 ? 8.938 -13.539 -20.781 1 98.12 149 GLU B CA 1
ATOM 5446 C C . GLU B 1 149 ? 8.406 -12.555 -19.734 1 98.12 149 GLU B C 1
ATOM 5448 O O . GLU B 1 149 ? 7.301 -12.031 -19.875 1 98.12 149 GLU B O 1
ATOM 5453 N N . PHE B 1 150 ? 9.188 -12.344 -18.656 1 97.25 150 PHE B N 1
ATOM 5454 C CA . PHE B 1 150 ? 8.906 -11.453 -17.531 1 97.25 150 PHE B CA 1
ATOM 5455 C C . PHE B 1 150 ? 7.594 -11.828 -16.859 1 97.25 150 PHE B C 1
ATOM 5457 O O . PHE B 1 150 ? 6.984 -11.008 -16.172 1 97.25 150 PHE B O 1
ATOM 5464 N N . GLY B 1 151 ? 7.09 -13.047 -17.078 1 97.38 151 GLY B N 1
ATOM 5465 C CA . GLY B 1 151 ? 5.895 -13.547 -16.422 1 97.38 151 GLY B CA 1
ATOM 5466 C C . GLY B 1 151 ? 4.621 -12.883 -16.906 1 97.38 151 GLY B C 1
ATOM 5467 O O . GLY B 1 151 ? 3.609 -12.875 -16.203 1 97.38 151 GLY B O 1
ATOM 5468 N N . TRP B 1 152 ? 4.59 -12.328 -18.125 1 97.44 152 TRP B N 1
ATOM 5469 C CA . TRP B 1 152 ? 3.508 -11.43 -18.531 1 97.44 152 TRP B CA 1
ATOM 5470 C C . TRP B 1 152 ? 2.281 -12.219 -18.969 1 97.44 152 TRP B C 1
ATOM 5472 O O . TRP B 1 152 ? 1.181 -11.672 -19.062 1 97.44 152 TRP B O 1
ATOM 5482 N N . GLU B 1 153 ? 2.402 -13.57 -19.156 1 97.56 153 GLU B N 1
ATOM 5483 C CA . GLU B 1 153 ? 1.31 -14.352 -19.734 1 97.56 153 GLU B CA 1
ATOM 5484 C C . GLU B 1 153 ? 0.727 -15.32 -18.719 1 97.56 153 GLU B C 1
ATOM 5486 O O . GLU B 1 153 ? 1.443 -15.812 -17.844 1 97.56 153 GLU B O 1
ATOM 5491 N N . GLY B 1 154 ? -0.55 -15.664 -18.984 1 98.06 154 GLY B N 1
ATOM 5492 C CA . GLY B 1 154 ? -1.223 -16.672 -18.188 1 98.06 154 GLY B CA 1
ATOM 5493 C C . GLY B 1 154 ? -0.963 -18.094 -18.656 1 98.06 154 GLY B C 1
ATOM 5494 O O . GLY B 1 154 ? -1.625 -19.031 -18.219 1 98.06 154 GLY B O 1
ATOM 5495 N N . VAL B 1 155 ? -0.138 -18.219 -19.609 1 98.44 155 VAL B N 1
ATOM 5496 C CA . VAL B 1 155 ? 0.405 -19.484 -20.094 1 98.44 155 VAL B CA 1
ATOM 5497 C C . VAL B 1 155 ? 1.93 -19.422 -20.125 1 98.44 155 VAL B C 1
ATOM 5499 O O . VAL B 1 155 ? 2.514 -18.359 -19.875 1 98.44 155 VAL B O 1
ATOM 5502 N N . THR B 1 156 ? 2.553 -20.516 -20.375 1 98.5 156 THR B N 1
ATOM 5503 C CA . THR B 1 156 ? 4.012 -20.516 -20.328 1 98.5 156 THR B CA 1
ATOM 5504 C C . THR B 1 156 ? 4.594 -20.828 -21.703 1 98.5 156 THR B C 1
ATOM 5506 O O . THR B 1 156 ? 5.047 -21.938 -21.969 1 98.5 156 THR B O 1
ATOM 5509 N N . LEU B 1 157 ? 4.504 -19.844 -22.531 1 98.12 157 LEU B N 1
ATOM 5510 C CA . LEU B 1 157 ? 5.195 -19.781 -23.812 1 98.12 157 LEU B CA 1
ATOM 5511 C C . LEU B 1 157 ? 6.488 -18.984 -23.703 1 98.12 157 LEU B C 1
ATOM 5513 O O . LEU B 1 157 ? 6.477 -17.766 -23.859 1 98.12 157 LEU B O 1
ATOM 5517 N N . SER B 1 158 ? 7.547 -19.656 -23.5 1 97 158 SER B N 1
ATOM 5518 C CA . SER B 1 158 ? 8.82 -18.984 -23.266 1 97 158 SER B CA 1
ATOM 5519 C C . SER B 1 158 ? 9.602 -18.828 -24.562 1 97 158 SER B C 1
ATOM 5521 O O . SER B 1 158 ? 9.906 -19.812 -25.234 1 97 158 SER B O 1
ATOM 5523 N N . PRO B 1 159 ? 9.969 -17.609 -24.891 1 96.31 159 PRO B N 1
ATOM 5524 C CA . PRO B 1 159 ? 10.828 -17.453 -26.078 1 96.31 159 PRO B CA 1
ATOM 5525 C C . PRO B 1 159 ? 12.227 -18.016 -25.859 1 96.31 159 PRO B C 1
ATOM 5527 O O . PRO B 1 159 ? 12.984 -18.188 -26.812 1 96.31 159 PRO B O 1
ATOM 5530 N N . MET B 1 160 ? 12.562 -18.266 -24.656 1 94.12 160 MET B N 1
ATOM 5531 C CA . MET B 1 160 ? 13.906 -18.734 -24.312 1 94.12 160 MET B CA 1
ATOM 5532 C C . MET B 1 160 ? 14.008 -20.25 -24.484 1 94.12 160 MET B C 1
ATOM 5534 O O . MET B 1 160 ? 14.961 -20.75 -25.094 1 94.12 160 MET B O 1
ATOM 5538 N N . THR B 1 161 ? 12.977 -20.922 -23.859 1 96.31 161 THR B N 1
ATOM 5539 C CA . THR B 1 161 ? 13.18 -22.375 -23.75 1 96.31 161 THR B CA 1
ATOM 5540 C C . THR B 1 161 ? 12.023 -23.125 -24.391 1 96.31 161 THR B C 1
ATOM 5542 O O . THR B 1 161 ? 12.078 -24.359 -24.5 1 96.31 161 THR B O 1
ATOM 5545 N N . GLY B 1 162 ? 10.969 -22.391 -24.797 1 97.12 162 GLY B N 1
ATOM 5546 C CA . GLY B 1 162 ? 9.867 -23.047 -25.469 1 97.12 162 GLY B CA 1
ATOM 5547 C C . GLY B 1 162 ? 8.633 -23.203 -24.609 1 97.12 162 GLY B C 1
ATOM 5548 O O . GLY B 1 162 ? 8.461 -22.484 -23.625 1 97.12 162 GLY B O 1
ATOM 5549 N N . ILE B 1 163 ? 7.773 -24.156 -24.984 1 98.06 163 ILE B N 1
ATOM 5550 C CA . ILE B 1 163 ? 6.445 -24.344 -24.406 1 98.06 163 ILE B CA 1
ATOM 5551 C C . ILE B 1 163 ? 6.531 -25.281 -23.203 1 98.06 163 ILE B C 1
ATOM 5553 O O . ILE B 1 163 ? 7.117 -26.359 -23.297 1 98.06 163 ILE B O 1
ATOM 5557 N N . THR B 1 164 ? 6.047 -24.812 -22.078 1 98.75 164 THR B N 1
ATOM 5558 C CA . THR B 1 164 ? 5.887 -25.719 -20.953 1 98.75 164 THR B CA 1
ATOM 5559 C C . THR B 1 164 ? 4.535 -26.422 -21 1 98.75 164 THR B C 1
ATOM 5561 O O . THR B 1 164 ? 3.49 -25.766 -21.031 1 98.75 164 THR B O 1
ATOM 5564 N N . ARG B 1 165 ? 4.551 -27.672 -20.906 1 98.38 165 ARG B N 1
ATOM 5565 C CA . ARG B 1 165 ? 3.354 -28.484 -21.141 1 98.38 165 ARG B CA 1
ATOM 5566 C C . ARG B 1 165 ? 2.771 -28.984 -19.812 1 98.38 165 ARG B C 1
ATOM 5568 O O . ARG B 1 165 ? 3.463 -29 -18.797 1 98.38 165 ARG B O 1
ATOM 5575 N N . ASN B 1 166 ? 1.495 -29.344 -19.875 1 98.12 166 ASN B N 1
ATOM 5576 C CA . ASN B 1 166 ? 0.78 -29.844 -18.703 1 98.12 166 ASN B CA 1
ATOM 5577 C C . ASN B 1 166 ? 1.295 -31.219 -18.281 1 98.12 166 ASN B C 1
ATOM 5579 O O . ASN B 1 166 ? 1.435 -32.125 -19.109 1 98.12 166 ASN B O 1
ATOM 5583 N N . PRO B 1 167 ? 1.579 -31.391 -17.016 1 97.62 167 PRO B N 1
ATOM 5584 C CA . PRO B 1 167 ? 2.189 -32.625 -16.562 1 97.62 167 PRO B CA 1
ATOM 5585 C C . PRO B 1 167 ? 1.24 -33.844 -16.656 1 97.62 167 PRO B C 1
ATOM 5587 O O . PRO B 1 167 ? 1.682 -34.969 -16.625 1 97.62 167 PRO B O 1
ATOM 5590 N N . PHE B 1 168 ? -0.043 -33.594 -16.875 1 96.88 168 PHE B N 1
ATOM 5591 C CA . PHE B 1 168 ? -1.001 -34.688 -16.875 1 96.88 168 PHE B CA 1
ATOM 5592 C C . PHE B 1 168 ? -1.562 -34.906 -18.281 1 96.88 168 PHE B C 1
ATOM 5594 O O . PHE B 1 168 ? -2.277 -35.906 -18.516 1 96.88 168 PHE B O 1
ATOM 5601 N N . ASP B 1 169 ? -1.336 -34.062 -19.156 1 96.56 169 ASP B N 1
ATOM 5602 C CA . ASP B 1 169 ? -1.627 -34.125 -20.578 1 96.56 169 ASP B CA 1
ATOM 5603 C C . ASP B 1 169 ? -0.742 -33.188 -21.375 1 96.56 169 ASP B C 1
ATOM 5605 O O . ASP B 1 169 ? -1.028 -31.984 -21.469 1 96.56 169 ASP B O 1
ATOM 5609 N N . PHE B 1 170 ? 0.24 -33.688 -22.062 1 96.56 170 PHE B N 1
ATOM 5610 C CA . PHE B 1 170 ? 1.291 -32.875 -22.672 1 96.56 170 PHE B CA 1
ATOM 5611 C C . PHE B 1 170 ? 0.745 -32.062 -23.844 1 96.56 170 PHE B C 1
ATOM 5613 O O . PHE B 1 170 ? 1.418 -31.156 -24.344 1 96.56 170 PHE B O 1
ATOM 5620 N N . ASN B 1 171 ? -0.495 -32.281 -24.234 1 96.81 171 ASN B N 1
ATOM 5621 C CA . ASN B 1 171 ? -1.113 -31.484 -25.297 1 96.81 171 ASN B CA 1
ATOM 5622 C C . ASN B 1 171 ? -1.743 -30.219 -24.75 1 96.81 171 ASN B C 1
ATOM 5624 O O . ASN B 1 171 ? -2.115 -29.328 -25.516 1 96.81 171 ASN B O 1
ATOM 5628 N N . LEU B 1 172 ? -1.795 -30.156 -23.469 1 98.06 172 LEU B N 1
ATOM 5629 C CA . LEU B 1 172 ? -2.459 -29.031 -22.828 1 98.06 172 LEU B CA 1
ATOM 5630 C C . LEU B 1 172 ? -1.438 -28.094 -22.188 1 98.06 172 LEU B C 1
ATOM 5632 O O . LEU B 1 172 ? -0.281 -28.469 -22 1 98.06 172 LEU B O 1
ATOM 5636 N N . SER B 1 173 ? -1.889 -26.906 -22 1 98.31 173 SER B N 1
ATOM 5637 C CA . SER B 1 173 ? -1.065 -25.875 -21.375 1 98.31 173 SER B CA 1
ATOM 5638 C C . SER B 1 173 ? -0.896 -26.125 -19.875 1 98.31 173 SER B C 1
ATOM 5640 O O . SER B 1 173 ? -1.829 -26.578 -19.203 1 98.31 173 SER B O 1
ATOM 5642 N N . SER B 1 174 ? 0.26 -25.844 -19.375 1 98.5 174 SER B N 1
ATOM 5643 C CA . SER B 1 174 ? 0.484 -25.859 -17.938 1 98.5 174 SER B CA 1
ATOM 5644 C C . SER B 1 174 ? -0.103 -24.625 -17.266 1 98.5 174 SER B C 1
ATOM 5646 O O . SER B 1 174 ? -0.063 -24.5 -16.047 1 98.5 174 SER B O 1
ATOM 5648 N N . GLY B 1 175 ? -0.679 -23.719 -18.062 1 98.31 175 GLY B N 1
ATOM 5649 C CA . GLY B 1 175 ? -0.976 -22.406 -17.531 1 98.31 175 GLY B CA 1
ATOM 5650 C C . GLY B 1 175 ? 0.264 -21.562 -17.297 1 98.31 175 GLY B C 1
ATOM 5651 O O . GLY B 1 175 ? 1.353 -21.906 -17.75 1 98.31 175 GLY B O 1
ATOM 5652 N N . GLY B 1 176 ? 0.14 -20.453 -16.656 1 97.69 176 GLY B N 1
ATOM 5653 C CA . GLY B 1 176 ? 1.225 -19.516 -16.375 1 97.69 176 GLY B CA 1
ATOM 5654 C C . GLY B 1 176 ? 0.787 -18.312 -15.562 1 97.69 176 GLY B C 1
ATOM 5655 O O . GLY B 1 176 ? -0.4 -18.156 -15.266 1 97.69 176 GLY B O 1
ATOM 5656 N N . SER B 1 177 ? 1.812 -17.547 -15.078 1 97.81 177 SER B N 1
ATOM 5657 C CA . SER B 1 177 ? 3.172 -17.625 -15.602 1 97.81 177 SER B CA 1
ATOM 5658 C C . SER B 1 177 ? 4.02 -18.609 -14.789 1 97.81 177 SER B C 1
ATOM 5660 O O . SER B 1 177 ? 5.207 -18.781 -15.07 1 97.81 177 SER B O 1
ATOM 5662 N N . SER B 1 178 ? 3.459 -19.266 -13.789 1 98.81 178 SER B N 1
ATOM 5663 C CA . SER B 1 178 ? 4.223 -20.25 -13.031 1 98.81 178 SER B CA 1
ATOM 5664 C C . SER B 1 178 ? 3.994 -21.656 -13.578 1 98.81 178 SER B C 1
ATOM 5666 O O . SER B 1 178 ? 3.775 -22.594 -12.812 1 98.81 178 SER B O 1
ATOM 5668 N N . GLY B 1 179 ? 4.016 -21.734 -14.867 1 98.75 179 GLY B N 1
ATOM 5669 C CA . GLY B 1 179 ? 3.783 -23.016 -15.516 1 98.75 179 GLY B CA 1
ATOM 5670 C C . GLY B 1 179 ? 4.895 -24.031 -15.266 1 98.75 179 GLY B C 1
ATOM 5671 O O . GLY B 1 179 ? 4.637 -25.219 -15.125 1 98.75 179 GLY B O 1
ATOM 5672 N N . GLY B 1 180 ? 6.172 -23.578 -15.305 1 98.81 180 GLY B N 1
ATOM 5673 C CA . GLY B 1 180 ? 7.27 -24.453 -14.953 1 98.81 180 GLY B CA 1
ATOM 5674 C C . GLY B 1 180 ? 7.141 -25.047 -13.555 1 98.81 180 GLY B C 1
ATOM 5675 O O . GLY B 1 180 ? 7.461 -26.219 -13.336 1 98.81 180 GLY B O 1
ATOM 5676 N N . SER B 1 181 ? 6.684 -24.266 -12.648 1 98.88 181 SER B N 1
ATOM 5677 C CA . SER B 1 181 ? 6.48 -24.719 -11.273 1 98.88 181 SER B CA 1
ATOM 5678 C C . SER B 1 181 ? 5.457 -25.844 -11.203 1 98.88 181 SER B C 1
ATOM 5680 O O . SER B 1 181 ? 5.707 -26.875 -10.57 1 98.88 181 SER B O 1
ATOM 5682 N N . SER B 1 182 ? 4.332 -25.609 -11.852 1 98.5 182 SER B N 1
ATOM 5683 C CA . SER B 1 182 ? 3.264 -26.609 -11.781 1 98.5 182 SER B CA 1
ATOM 5684 C C . SER B 1 182 ? 3.66 -27.906 -12.477 1 98.5 182 SER B C 1
ATOM 5686 O O . SER B 1 182 ? 3.314 -29 -12.023 1 98.5 182 SER B O 1
ATOM 5688 N N . ALA B 1 183 ? 4.367 -27.766 -13.57 1 98.56 183 ALA B N 1
ATOM 5689 C CA . ALA B 1 183 ? 4.852 -28.953 -14.273 1 98.56 183 ALA B CA 1
ATOM 5690 C C . ALA B 1 183 ? 5.844 -29.734 -13.414 1 98.56 183 ALA B C 1
ATOM 5692 O O . ALA B 1 183 ? 5.793 -30.969 -13.359 1 98.56 183 ALA B O 1
ATOM 5693 N N . ALA B 1 184 ? 6.762 -29 -12.789 1 98.75 184 ALA B N 1
ATOM 5694 C CA . ALA B 1 184 ? 7.734 -29.656 -11.906 1 98.75 184 ALA B CA 1
ATOM 5695 C C . ALA B 1 184 ? 7.035 -30.406 -10.781 1 98.75 184 ALA B C 1
ATOM 5697 O O . ALA B 1 184 ? 7.391 -31.547 -10.469 1 98.75 184 ALA B O 1
ATOM 5698 N N . LEU B 1 185 ? 6.035 -29.812 -10.188 1 98.62 185 LEU B N 1
ATOM 5699 C CA . LEU B 1 185 ? 5.285 -30.438 -9.102 1 98.62 185 LEU B CA 1
ATOM 5700 C C . LEU B 1 185 ? 4.543 -31.672 -9.594 1 98.62 185 LEU B C 1
ATOM 5702 O O . LEU B 1 185 ? 4.668 -32.75 -9.008 1 98.62 185 LEU B O 1
ATOM 5706 N N . GLY B 1 186 ? 3.859 -31.531 -10.695 1 97.94 186 GLY B N 1
ATOM 5707 C CA . GLY B 1 186 ? 2.98 -32.594 -11.195 1 97.94 186 GLY B CA 1
ATOM 5708 C C . GLY B 1 186 ? 3.732 -33.781 -11.703 1 97.94 186 GLY B C 1
ATOM 5709 O O . GLY B 1 186 ? 3.154 -34.875 -11.852 1 97.94 186 GLY B O 1
ATOM 5710 N N . LEU B 1 187 ? 5.012 -33.594 -11.938 1 97.56 187 LEU B N 1
ATOM 5711 C CA . LEU B 1 187 ? 5.789 -34.719 -12.453 1 97.56 187 LEU B CA 1
ATOM 5712 C C . LEU B 1 187 ? 6.84 -35.188 -11.438 1 97.56 187 LEU B C 1
ATOM 5714 O O . LEU B 1 187 ? 7.738 -35.938 -11.766 1 97.56 187 LEU B O 1
ATOM 5718 N N . GLY B 1 188 ? 6.773 -34.656 -10.266 1 97.25 188 GLY B N 1
ATOM 5719 C CA . GLY B 1 188 ? 7.641 -35.125 -9.188 1 97.25 188 GLY B CA 1
ATOM 5720 C C . GLY B 1 188 ? 9.062 -34.625 -9.32 1 97.25 188 GLY B C 1
ATOM 5721 O O . GLY B 1 188 ? 10.008 -35.312 -8.938 1 97.25 188 GLY B O 1
ATOM 5722 N N . MET B 1 189 ? 9.242 -33.469 -9.875 1 98.31 189 MET B N 1
ATOM 5723 C CA . MET B 1 189 ? 10.586 -32.906 -10.047 1 98.31 189 MET B CA 1
ATOM 5724 C C . MET B 1 189 ? 10.914 -31.953 -8.922 1 98.31 189 MET B C 1
ATOM 5726 O O . MET B 1 189 ? 12.016 -31.406 -8.867 1 98.31 189 MET B O 1
ATOM 5730 N N . ALA B 1 190 ? 10.031 -31.688 -8.055 1 98.12 190 ALA B N 1
ATOM 5731 C CA . ALA B 1 190 ? 10.18 -30.984 -6.789 1 98.12 190 ALA B CA 1
ATOM 5732 C C . ALA B 1 190 ? 8.898 -31.047 -5.969 1 98.12 190 ALA B C 1
ATOM 5734 O O . ALA B 1 190 ? 7.801 -30.953 -6.512 1 98.12 190 ALA B O 1
ATOM 5735 N N . PRO B 1 191 ? 9 -31.156 -4.668 1 98.62 191 PRO B N 1
ATOM 5736 C CA . PRO B 1 191 ? 7.785 -31.188 -3.848 1 98.62 191 PRO B CA 1
ATOM 5737 C C . PRO B 1 191 ? 7.25 -29.781 -3.562 1 98.62 191 PRO B C 1
ATOM 5739 O O . PRO B 1 191 ? 6.074 -29.625 -3.213 1 98.62 191 PRO B O 1
ATOM 5742 N N . LEU B 1 192 ? 8.109 -28.75 -3.65 1 98.88 192 LEU B N 1
ATOM 5743 C CA . LEU B 1 192 ? 7.727 -27.359 -3.432 1 98.88 192 LEU B CA 1
ATOM 5744 C C . LEU B 1 192 ? 8.258 -26.469 -4.551 1 98.88 192 LEU B C 1
ATOM 5746 O O . LEU B 1 192 ? 9.297 -26.766 -5.148 1 98.88 192 LEU B O 1
ATOM 5750 N N . SER B 1 193 ? 7.547 -25.406 -4.793 1 98.94 193 SER B N 1
ATOM 5751 C CA . SER B 1 193 ? 7.996 -24.422 -5.762 1 98.94 193 SER B CA 1
ATOM 5752 C C . SER B 1 193 ? 7.633 -23 -5.309 1 98.94 193 SER B C 1
ATOM 5754 O O . SER B 1 193 ? 6.605 -22.797 -4.66 1 98.94 193 SER B O 1
ATOM 5756 N N . ILE B 1 194 ? 8.484 -22.031 -5.59 1 98.81 194 ILE B N 1
ATOM 5757 C CA . ILE B 1 194 ? 8.172 -20.625 -5.418 1 98.81 194 ILE B CA 1
ATOM 5758 C C . ILE B 1 194 ? 7.75 -20.031 -6.758 1 98.81 194 ILE B C 1
ATOM 5760 O O . ILE B 1 194 ? 8.539 -19.984 -7.707 1 98.81 194 ILE B O 1
ATOM 5764 N N . GLY B 1 195 ? 6.508 -19.594 -6.82 1 98.56 195 GLY B N 1
ATOM 5765 C CA . GLY B 1 195 ? 5.988 -18.922 -7.996 1 98.56 195 GLY B CA 1
ATOM 5766 C C . GLY B 1 195 ? 5.656 -17.469 -7.746 1 98.56 195 GLY B C 1
ATOM 5767 O O . GLY B 1 195 ? 6.059 -16.891 -6.727 1 98.56 195 GLY B O 1
ATOM 5768 N N . SER B 1 196 ? 5.105 -16.844 -8.742 1 98.19 196 SER B N 1
ATOM 5769 C CA . SER B 1 196 ? 4.629 -15.469 -8.641 1 98.19 196 SER B CA 1
ATOM 5770 C C . SER B 1 196 ? 3.227 -15.32 -9.219 1 98.19 196 SER B C 1
ATOM 5772 O O . SER B 1 196 ? 2.768 -16.188 -9.969 1 98.19 196 SER B O 1
ATOM 5774 N N . ASP B 1 197 ? 2.543 -14.297 -8.836 1 98.69 197 ASP B N 1
ATOM 5775 C CA . ASP B 1 197 ? 1.156 -14.094 -9.242 1 98.69 197 ASP B CA 1
ATOM 5776 C C . ASP B 1 197 ? 0.805 -12.609 -9.281 1 98.69 197 ASP B C 1
ATOM 5778 O O . ASP B 1 197 ? 0.729 -11.961 -8.234 1 98.69 197 ASP B O 1
ATOM 5782 N N . ALA B 1 198 ? 0.566 -12.125 -10.477 1 98.56 198 ALA B N 1
ATOM 5783 C CA . ALA B 1 198 ? 0.169 -10.727 -10.609 1 98.56 198 ALA B CA 1
ATOM 5784 C C . ALA B 1 198 ? -1.242 -10.609 -11.18 1 98.56 198 ALA B C 1
ATOM 5786 O O . ALA B 1 198 ? -1.847 -9.531 -11.148 1 98.56 198 ALA B O 1
ATOM 5787 N N . ALA B 1 199 ? -1.761 -11.688 -11.664 1 98.69 199 ALA B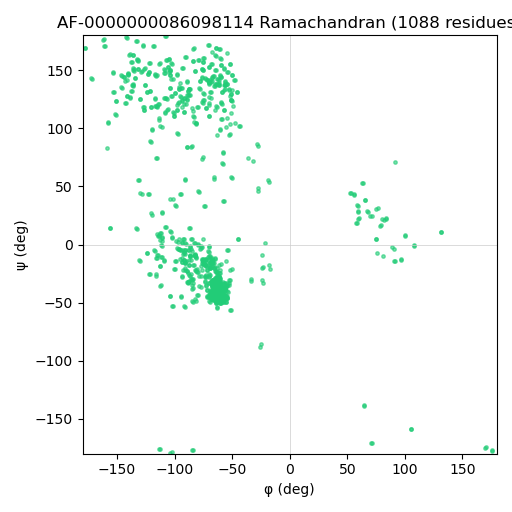 N 1
ATOM 5788 C CA . ALA B 1 199 ? -3.119 -11.727 -12.195 1 98.69 199 ALA B CA 1
ATOM 5789 C C . ALA B 1 199 ? -3.684 -13.148 -12.156 1 98.69 199 ALA B C 1
ATOM 5791 O O . ALA B 1 199 ? -4.652 -13.461 -12.844 1 98.69 199 ALA B O 1
ATOM 5792 N N . GLY B 1 200 ? -3.021 -14.031 -11.414 1 98.69 200 GLY B N 1
ATOM 5793 C CA . GLY B 1 200 ? -3.451 -15.422 -11.328 1 98.69 200 GLY B CA 1
ATOM 5794 C C . GLY B 1 200 ? -2.32 -16.406 -11.539 1 98.69 200 GLY B C 1
ATOM 5795 O O . GLY B 1 200 ? -2.529 -17.625 -11.469 1 98.69 200 GLY B O 1
ATOM 5796 N N . SER B 1 201 ? -1.129 -16.016 -11.555 1 98.56 201 SER B N 1
ATOM 5797 C CA . SER B 1 201 ? -0.026 -16.766 -12.148 1 98.56 201 SER B CA 1
ATOM 5798 C C . SER B 1 201 ? 0.365 -17.953 -11.281 1 98.56 201 SER B C 1
ATOM 5800 O O . SER B 1 201 ? 1.075 -18.859 -11.734 1 98.56 201 SER B O 1
ATOM 5802 N N . VAL B 1 202 ? -0.001 -18.047 -10.109 1 98.81 202 VAL B N 1
ATOM 5803 C CA . VAL B 1 202 ? 0.175 -19.297 -9.391 1 98.81 202 VAL B CA 1
ATOM 5804 C C . VAL B 1 202 ? -1.144 -20.062 -9.359 1 98.81 202 VAL B C 1
ATOM 5806 O O . VAL B 1 202 ? -1.152 -21.297 -9.242 1 98.81 202 VAL B O 1
ATOM 5809 N N . ARG B 1 203 ? -2.238 -19.391 -9.547 1 98.94 203 ARG B N 1
ATOM 5810 C CA . ARG B 1 203 ? -3.564 -19.984 -9.445 1 98.94 203 ARG B CA 1
ATOM 5811 C C . ARG B 1 203 ? -4.008 -20.562 -10.789 1 98.94 203 ARG B C 1
ATOM 5813 O O . ARG B 1 203 ? -4.691 -21.594 -10.844 1 98.94 203 ARG B O 1
ATOM 5820 N N . ILE B 1 204 ? -3.576 -19.906 -11.914 1 98.88 204 ILE B N 1
ATOM 5821 C CA . ILE B 1 204 ? -3.896 -20.406 -13.242 1 98.88 204 ILE B CA 1
ATOM 5822 C C . ILE B 1 204 ? -3.262 -21.781 -13.445 1 98.88 204 ILE B C 1
ATOM 5824 O O . ILE B 1 204 ? -3.963 -22.766 -13.695 1 98.88 204 ILE B O 1
ATOM 5828 N N . PRO B 1 205 ? -1.962 -21.844 -13.219 1 98.75 205 PRO B N 1
ATOM 5829 C CA . PRO B 1 205 ? -1.382 -23.172 -13.391 1 98.75 205 PRO B CA 1
ATOM 5830 C C . PRO B 1 205 ? -1.876 -24.172 -12.344 1 98.75 205 PRO B C 1
ATOM 5832 O O . PRO B 1 205 ? -1.979 -25.375 -12.625 1 98.75 205 PRO B O 1
ATOM 5835 N N . ALA B 1 206 ? -2.18 -23.688 -11.164 1 98.88 206 ALA B N 1
ATOM 5836 C CA . ALA B 1 206 ? -2.734 -24.594 -10.164 1 98.88 206 ALA B CA 1
ATOM 5837 C C . ALA B 1 206 ? -4.027 -25.234 -10.656 1 98.88 206 ALA B C 1
ATOM 5839 O O . ALA B 1 206 ? -4.23 -26.453 -10.492 1 98.88 206 ALA B O 1
ATOM 5840 N N . SER B 1 207 ? -4.863 -24.469 -11.234 1 98.81 207 SER B N 1
ATOM 5841 C CA . SER B 1 207 ? -6.129 -24.953 -11.773 1 98.81 207 SER B CA 1
ATOM 5842 C C . SER B 1 207 ? -5.906 -25.891 -12.953 1 98.81 207 SER B C 1
ATOM 5844 O O . SER B 1 207 ? -6.434 -27 -12.984 1 98.81 207 SER B O 1
ATOM 5846 N N . MET B 1 208 ? -5.082 -25.516 -13.875 1 98.62 208 MET B N 1
ATOM 5847 C CA . MET B 1 208 ? -4.902 -26.25 -15.125 1 98.62 208 MET B CA 1
ATOM 5848 C C . MET B 1 208 ? -4.113 -27.531 -14.891 1 98.62 208 MET B C 1
ATOM 5850 O O . MET B 1 208 ? -4.285 -28.516 -15.609 1 98.62 208 MET B O 1
ATOM 5854 N N . CYS B 1 209 ? -3.248 -27.531 -13.844 1 98.5 209 CYS B N 1
ATOM 5855 C CA . CYS B 1 209 ? -2.375 -28.688 -13.609 1 98.5 209 CYS B CA 1
ATOM 5856 C C . CYS B 1 209 ? -2.783 -29.422 -12.352 1 98.5 209 CYS B C 1
ATOM 5858 O O . CYS B 1 209 ? -2.08 -30.344 -11.906 1 98.5 209 CYS B O 1
ATOM 5860 N N . MET B 1 210 ? -3.867 -29.047 -11.727 1 98.38 210 MET B N 1
ATOM 5861 C CA . MET B 1 210 ? -4.418 -29.719 -10.562 1 98.38 210 MET B CA 1
ATOM 5862 C C . MET B 1 210 ? -3.385 -29.812 -9.445 1 98.38 210 MET B C 1
ATOM 5864 O O . MET B 1 210 ? -3.178 -30.875 -8.867 1 98.38 210 MET B O 1
ATOM 5868 N N . VAL B 1 211 ? -2.668 -28.75 -9.211 1 98.56 211 VAL B N 1
ATOM 5869 C CA . VAL B 1 211 ? -1.842 -28.562 -8.023 1 98.56 211 VAL B CA 1
ATOM 5870 C C . VAL B 1 211 ? -2.479 -27.516 -7.105 1 98.56 211 VAL B C 1
ATOM 5872 O O . VAL B 1 211 ? -3.605 -27.078 -7.344 1 98.56 211 VAL B O 1
ATOM 5875 N N . SER B 1 212 ? -1.881 -27.234 -5.984 1 98.88 212 SER B N 1
ATOM 5876 C CA . SER B 1 212 ? -2.432 -26.297 -5.012 1 98.88 212 SER B CA 1
ATOM 5877 C C . SER B 1 212 ? -1.518 -25.094 -4.824 1 98.88 212 SER B C 1
ATOM 5879 O O . SER B 1 212 ? -0.295 -25.219 -4.934 1 98.88 212 SER B O 1
ATOM 5881 N N . SER B 1 213 ? -2.068 -23.969 -4.59 1 98.88 213 SER B N 1
ATOM 5882 C CA . SER B 1 213 ? -1.303 -22.75 -4.359 1 98.88 213 SER B CA 1
ATOM 5883 C C . SER B 1 213 ? -2.145 -21.688 -3.646 1 98.88 213 SER B C 1
ATOM 5885 O O . SER B 1 213 ? -3.344 -21.891 -3.439 1 98.88 213 SER B O 1
ATOM 5887 N N . ILE B 1 214 ? -1.511 -20.641 -3.229 1 98.88 214 ILE B N 1
ATOM 5888 C CA . ILE B 1 214 ? -2.178 -19.469 -2.689 1 98.88 214 ILE B CA 1
ATOM 5889 C C . ILE B 1 214 ? -1.457 -18.203 -3.158 1 98.88 214 ILE B C 1
ATOM 5891 O O . ILE B 1 214 ? -0.225 -18.156 -3.17 1 98.88 214 ILE B O 1
ATOM 5895 N N . LYS B 1 215 ? -2.135 -17.297 -3.707 1 98.81 215 LYS B N 1
ATOM 5896 C CA . LYS B 1 215 ? -1.69 -15.906 -3.746 1 98.81 215 LYS B CA 1
ATOM 5897 C C . LYS B 1 215 ? -1.996 -15.188 -2.432 1 98.81 215 LYS B C 1
ATOM 5899 O O . LYS B 1 215 ? -3.152 -14.875 -2.145 1 98.81 215 LYS B O 1
ATOM 5904 N N . PRO B 1 216 ? -1.012 -14.961 -1.617 1 97.69 216 PRO B N 1
ATOM 5905 C CA . PRO B 1 216 ? -1.27 -14.32 -0.326 1 97.69 216 PRO B CA 1
ATOM 5906 C C . PRO B 1 216 ? -1.64 -12.844 -0.463 1 97.69 216 PRO B C 1
ATOM 5908 O O . PRO B 1 216 ? -1.68 -12.32 -1.576 1 97.69 216 PRO B O 1
ATOM 5911 N N . THR B 1 217 ? -2.047 -12.273 0.665 1 96.25 217 THR B N 1
ATOM 5912 C CA . THR B 1 217 ? -2.152 -10.82 0.712 1 96.25 217 THR B CA 1
ATOM 5913 C C . THR B 1 217 ? -0.873 -10.164 0.196 1 96.25 217 THR B C 1
ATOM 5915 O O . THR B 1 217 ? 0.222 -10.703 0.385 1 96.25 217 THR B O 1
ATOM 5918 N N . VAL B 1 218 ? -1.01 -9.078 -0.421 1 94.94 218 VAL B N 1
ATOM 5919 C CA . VAL B 1 218 ? 0.129 -8.391 -1.017 1 94.94 218 VAL B CA 1
ATOM 5920 C C . VAL B 1 218 ? 1.243 -8.242 0.017 1 94.94 218 VAL B C 1
ATOM 5922 O O . VAL B 1 218 ? 1.002 -7.793 1.139 1 94.94 218 VAL B O 1
ATOM 5925 N N . SER B 1 219 ? 2.41 -8.727 -0.3 1 92.88 219 SER B N 1
ATOM 5926 C CA . SER B 1 219 ? 3.682 -8.547 0.396 1 92.88 219 SER B CA 1
ATOM 5927 C C . SER B 1 219 ? 3.736 -9.391 1.668 1 92.88 219 SER B C 1
ATOM 5929 O O . SER B 1 219 ? 4.656 -9.242 2.473 1 92.88 219 SER B O 1
ATOM 5931 N N . MET B 1 220 ? 2.693 -10.227 1.922 1 93.75 220 MET B N 1
ATOM 5932 C CA . MET B 1 220 ? 2.881 -11.203 2.992 1 93.75 220 MET B CA 1
ATOM 5933 C C . MET B 1 220 ? 4.125 -12.047 2.742 1 93.75 220 MET B C 1
ATOM 5935 O O . MET B 1 220 ? 4.848 -12.391 3.68 1 93.75 220 MET B O 1
ATOM 5939 N N . VAL B 1 221 ? 4.246 -12.477 1.506 1 96.94 221 VAL B N 1
ATOM 5940 C CA . VAL B 1 221 ? 5.559 -12.914 1.043 1 96.94 221 VAL B CA 1
ATOM 5941 C C . VAL B 1 221 ? 6.297 -11.742 0.4 1 96.94 221 VAL B C 1
ATOM 5943 O O . VAL B 1 221 ? 5.863 -11.211 -0.626 1 96.94 221 VAL B O 1
ATOM 5946 N N . PRO B 1 222 ? 7.375 -11.344 1.051 1 95.62 222 PRO B N 1
ATOM 5947 C CA . PRO B 1 222 ? 8.07 -10.164 0.538 1 95.62 222 PRO B CA 1
ATOM 5948 C C . PRO B 1 222 ? 8.57 -10.352 -0.895 1 95.62 222 PRO B C 1
ATOM 5950 O O . PRO B 1 222 ? 9.023 -11.438 -1.26 1 95.62 222 PRO B O 1
ATOM 5953 N N . HIS B 1 223 ? 8.5 -9.289 -1.599 1 95.06 223 HIS B N 1
ATOM 5954 C CA . HIS B 1 223 ? 8.859 -9.273 -3.012 1 95.06 223 HIS B CA 1
ATOM 5955 C C . HIS B 1 223 ? 9.883 -8.18 -3.307 1 95.06 223 HIS B C 1
ATOM 5957 O O . HIS B 1 223 ? 9.594 -6.992 -3.154 1 95.06 223 HIS B O 1
ATOM 5963 N N . ALA B 1 224 ? 11.062 -8.57 -3.721 1 92.12 224 ALA B N 1
ATOM 5964 C CA . ALA B 1 224 ? 12.133 -7.652 -4.121 1 92.12 224 ALA B CA 1
ATOM 5965 C C . ALA B 1 224 ? 13.07 -8.312 -5.121 1 92.12 224 ALA B C 1
ATOM 5967 O O . ALA B 1 224 ? 13.305 -9.523 -5.062 1 92.12 224 ALA B O 1
ATOM 5968 N N . PRO B 1 225 ? 13.633 -7.48 -6.043 1 84.88 225 PRO B N 1
ATOM 5969 C CA . PRO B 1 225 ? 13.344 -6.059 -6.23 1 84.88 225 PRO B CA 1
ATOM 5970 C C . PRO B 1 225 ? 11.883 -5.793 -6.578 1 84.88 225 PRO B C 1
ATOM 5972 O O . PRO B 1 225 ? 11.172 -6.703 -7.023 1 84.88 225 PRO B O 1
ATOM 5975 N N . ALA B 1 226 ? 11.469 -4.586 -6.371 1 85.75 226 ALA B N 1
ATOM 5976 C CA . ALA B 1 226 ? 10.07 -4.215 -6.605 1 85.75 226 ALA B CA 1
ATOM 5977 C C . ALA B 1 226 ? 9.656 -4.539 -8.039 1 85.75 226 ALA B C 1
ATOM 5979 O O . ALA B 1 226 ? 10.406 -4.281 -8.984 1 85.75 226 ALA B O 1
ATOM 5980 N N . SER B 1 227 ? 8.5 -5.059 -8.156 1 91.25 227 SER B N 1
ATOM 5981 C CA . SER B 1 227 ? 7.977 -5.434 -9.461 1 91.25 227 SER B CA 1
ATOM 5982 C C . SER B 1 227 ? 7.465 -4.219 -10.227 1 91.25 227 SER B C 1
ATOM 5984 O O . SER B 1 227 ? 6.809 -3.348 -9.648 1 91.25 227 SER B O 1
ATOM 5986 N N . PRO B 1 228 ? 7.688 -4.141 -11.516 1 95.31 228 PRO B N 1
ATOM 5987 C CA . PRO B 1 228 ? 7.098 -3.094 -12.352 1 95.31 228 PRO B CA 1
ATOM 5988 C C . PRO B 1 228 ? 5.574 -3.184 -12.422 1 95.31 228 PRO B C 1
ATOM 5990 O O . PRO B 1 228 ? 4.918 -2.248 -12.883 1 95.31 228 PRO B O 1
ATOM 5993 N N . PHE B 1 229 ? 5.02 -4.285 -11.953 1 97 229 PHE B N 1
ATOM 5994 C CA . PHE B 1 229 ? 3.568 -4.43 -11.914 1 97 229 PHE B CA 1
ATOM 5995 C C . PHE B 1 229 ? 3.01 -3.975 -10.578 1 97 229 PHE B C 1
ATOM 5997 O O . PHE B 1 229 ? 1.82 -4.145 -10.305 1 97 229 PHE B O 1
ATOM 6004 N N . GLY B 1 230 ? 3.852 -3.461 -9.75 1 95.62 230 GLY B N 1
ATOM 6005 C CA . GLY B 1 230 ? 3.43 -2.898 -8.477 1 95.62 230 GLY B CA 1
ATOM 6006 C C . GLY B 1 230 ? 2.828 -3.928 -7.543 1 95.62 230 GLY B C 1
ATOM 6007 O O . GLY B 1 230 ? 3.334 -5.047 -7.434 1 95.62 230 GLY B O 1
ATOM 6008 N N . THR B 1 231 ? 1.787 -3.557 -6.895 1 96.88 231 THR B N 1
ATOM 6009 C CA . THR B 1 231 ? 1.169 -4.398 -5.879 1 96.88 231 THR B CA 1
ATOM 6010 C C . THR B 1 231 ? 0.229 -5.418 -6.52 1 96.88 231 THR B C 1
ATOM 6012 O O . THR B 1 231 ? -0.422 -6.195 -5.816 1 96.88 231 THR B O 1
ATOM 6015 N N . MET B 1 232 ? 0.154 -5.406 -7.801 1 98.12 232 MET B N 1
ATOM 6016 C CA . MET B 1 232 ? -0.493 -6.535 -8.461 1 98.12 232 MET B CA 1
ATOM 6017 C C . MET B 1 232 ? 0.321 -7.809 -8.289 1 98.12 232 MET B C 1
ATOM 6019 O O . MET B 1 232 ? -0.236 -8.906 -8.266 1 98.12 232 MET B O 1
ATOM 6023 N N . ALA B 1 233 ? 1.593 -7.621 -8.195 1 98.06 233 ALA B N 1
ATOM 6024 C CA . ALA B 1 233 ? 2.521 -8.75 -8.203 1 98.06 233 ALA B CA 1
ATOM 6025 C C . ALA B 1 233 ? 2.732 -9.297 -6.797 1 98.06 233 ALA B C 1
ATOM 6027 O O . ALA B 1 233 ? 2.965 -8.531 -5.855 1 98.06 233 ALA B O 1
ATOM 6028 N N . ASN B 1 234 ? 2.68 -10.586 -6.68 1 98.19 234 ASN B N 1
ATOM 6029 C CA . ASN B 1 234 ? 2.877 -11.328 -5.438 1 98.19 234 ASN B CA 1
ATOM 6030 C C . ASN B 1 234 ? 3.742 -12.562 -5.652 1 98.19 234 ASN B C 1
ATOM 6032 O O . ASN B 1 234 ? 3.93 -13.008 -6.785 1 98.19 234 ASN B O 1
ATOM 6036 N N . ILE B 1 235 ? 4.34 -12.992 -4.562 1 98.25 235 ILE B N 1
ATOM 6037 C CA . ILE B 1 235 ? 5.035 -14.273 -4.527 1 98.25 235 ILE B CA 1
ATOM 6038 C C . ILE B 1 235 ? 4.188 -15.305 -3.777 1 98.25 235 ILE B C 1
ATOM 6040 O O . ILE B 1 235 ? 3.568 -14.984 -2.762 1 98.25 235 ILE B O 1
ATOM 6044 N N . GLY B 1 236 ? 4.074 -16.5 -4.34 1 97.56 236 GLY B N 1
ATOM 6045 C CA . GLY B 1 236 ? 3.262 -17.5 -3.676 1 97.56 236 GLY B CA 1
ATOM 6046 C C . GLY B 1 236 ? 3.859 -18.891 -3.75 1 97.56 236 GLY B C 1
ATOM 6047 O O . GLY B 1 236 ? 4.484 -19.25 -4.75 1 97.56 236 GLY B O 1
ATOM 6048 N N . PRO B 1 237 ? 3.65 -19.672 -2.734 1 98.75 237 PRO B N 1
ATOM 6049 C CA . PRO B 1 237 ? 4.07 -21.078 -2.736 1 98.75 237 PRO B CA 1
ATOM 6050 C C . PRO B 1 237 ? 3.158 -21.969 -3.582 1 98.75 237 PRO B C 1
ATOM 6052 O O . PRO B 1 237 ? 1.972 -21.656 -3.74 1 98.75 237 PRO B O 1
ATOM 6055 N N . MET B 1 238 ? 3.723 -23 -4.105 1 98.88 238 MET B N 1
ATOM 6056 C CA . MET B 1 238 ? 2.979 -24.016 -4.84 1 98.88 238 MET B CA 1
ATOM 6057 C C . MET B 1 238 ? 3.408 -25.422 -4.414 1 98.88 238 MET B C 1
ATOM 6059 O O . MET B 1 238 ? 4.586 -25.656 -4.145 1 98.88 238 MET B O 1
ATOM 6063 N N . ALA B 1 239 ? 2.482 -26.297 -4.363 1 98.94 239 ALA B N 1
ATOM 6064 C CA . ALA B 1 239 ? 2.693 -27.703 -4.016 1 98.94 239 ALA B CA 1
ATOM 6065 C C . ALA B 1 239 ? 1.521 -28.562 -4.477 1 98.94 239 ALA B C 1
ATOM 6067 O O . ALA B 1 239 ? 0.545 -28.047 -5.027 1 98.94 239 ALA B O 1
ATOM 6068 N N . MET B 1 240 ? 1.681 -29.812 -4.258 1 98.56 240 MET B N 1
ATOM 6069 C CA . MET B 1 240 ? 0.569 -30.688 -4.617 1 98.56 240 MET B CA 1
ATOM 6070 C C . MET B 1 240 ? -0.576 -30.547 -3.619 1 98.56 240 MET B C 1
ATOM 6072 O O . MET B 1 240 ? -1.745 -30.688 -3.986 1 98.56 240 MET B O 1
ATOM 6076 N N . THR B 1 241 ? -0.209 -30.266 -2.334 1 98.5 241 THR B N 1
ATOM 6077 C CA . THR B 1 241 ? -1.236 -30.219 -1.3 1 98.5 241 THR B CA 1
ATOM 6078 C C . THR B 1 241 ? -1.263 -28.859 -0.62 1 98.5 241 THR B C 1
ATOM 6080 O O . THR B 1 241 ? -0.249 -28.156 -0.584 1 98.5 241 THR B O 1
ATOM 6083 N N . ILE B 1 242 ? -2.42 -28.547 -0.046 1 98.5 242 ILE B N 1
ATOM 6084 C CA . ILE B 1 242 ? -2.574 -27.312 0.723 1 98.5 242 ILE B CA 1
ATOM 6085 C C . ILE B 1 242 ? -1.712 -27.391 1.981 1 98.5 242 ILE B C 1
ATOM 6087 O O . ILE B 1 242 ? -1.152 -26.375 2.414 1 98.5 242 ILE B O 1
ATOM 6091 N N . LYS B 1 243 ? -1.569 -28.578 2.537 1 98.12 243 LYS B N 1
ATOM 6092 C CA . LYS B 1 243 ? -0.709 -28.734 3.707 1 98.12 243 LYS B CA 1
ATOM 6093 C C . LYS B 1 243 ? 0.724 -28.312 3.393 1 98.12 243 LYS B C 1
ATOM 6095 O O . LYS B 1 243 ? 1.339 -27.562 4.156 1 98.12 243 LYS B O 1
ATOM 6100 N N . ASP B 1 244 ? 1.231 -28.75 2.309 1 98.69 244 ASP B N 1
ATOM 6101 C CA . ASP B 1 244 ? 2.584 -28.375 1.907 1 98.69 244 ASP B CA 1
ATOM 6102 C C . ASP B 1 244 ? 2.666 -26.906 1.553 1 98.69 244 ASP B C 1
ATOM 6104 O O . ASP B 1 244 ? 3.684 -26.25 1.804 1 98.69 244 ASP B O 1
ATOM 6108 N N . VAL B 1 245 ? 1.609 -26.328 0.947 1 98.75 245 VAL B N 1
ATOM 6109 C CA . VAL B 1 245 ? 1.545 -24.891 0.666 1 98.75 245 VAL B CA 1
ATOM 6110 C C . VAL B 1 245 ? 1.65 -24.109 1.969 1 98.75 245 VAL B C 1
ATOM 6112 O O . VAL B 1 245 ? 2.41 -23.141 2.057 1 98.75 245 VAL B O 1
ATOM 6115 N N . ALA B 1 246 ? 0.932 -24.547 2.969 1 98.19 246 ALA B N 1
ATOM 6116 C CA . ALA B 1 246 ? 0.93 -23.875 4.266 1 98.19 246 ALA B CA 1
ATOM 6117 C C . ALA B 1 246 ? 2.295 -23.984 4.938 1 98.19 246 ALA B C 1
ATOM 6119 O O . ALA B 1 246 ? 2.801 -23 5.484 1 98.19 246 ALA B O 1
ATOM 6120 N N . LEU B 1 247 ? 2.881 -25.172 4.879 1 97.62 247 LEU B N 1
ATOM 6121 C CA . LEU B 1 247 ? 4.203 -25.391 5.453 1 97.62 247 LEU B CA 1
ATOM 6122 C C . LEU B 1 247 ? 5.23 -24.453 4.816 1 97.62 247 LEU B C 1
ATOM 6124 O O . LEU B 1 247 ? 6.078 -23.891 5.512 1 97.62 247 LEU B O 1
ATOM 6128 N N . PHE B 1 248 ? 5.141 -24.328 3.549 1 98.62 248 PHE B N 1
ATOM 6129 C CA . PHE B 1 248 ? 6.09 -23.5 2.832 1 98.62 248 PHE B CA 1
ATOM 6130 C C . PHE B 1 248 ? 5.832 -22.016 3.115 1 98.62 248 PHE B C 1
ATOM 6132 O O . PHE B 1 248 ? 6.77 -21.234 3.246 1 98.62 248 PHE B O 1
ATOM 6139 N N . LEU B 1 249 ? 4.555 -21.641 3.186 1 97.88 249 LEU B N 1
ATOM 6140 C CA . LEU B 1 249 ? 4.184 -20.266 3.484 1 97.88 249 LEU B CA 1
ATOM 6141 C C . LEU B 1 249 ? 4.695 -19.859 4.859 1 97.88 249 LEU B C 1
ATOM 6143 O O . LEU B 1 249 ? 5.09 -18.703 5.059 1 97.88 249 LEU B O 1
ATOM 6147 N N . ASP B 1 250 ? 4.746 -20.812 5.863 1 96.12 250 ASP B N 1
ATOM 6148 C CA . ASP B 1 250 ? 5.312 -20.562 7.184 1 96.12 250 ASP B CA 1
ATOM 6149 C C . ASP B 1 250 ? 6.723 -19.984 7.07 1 96.12 250 ASP B C 1
ATOM 6151 O O . ASP B 1 250 ? 7.156 -19.219 7.93 1 96.12 250 ASP B O 1
ATOM 6155 N N . ILE B 1 251 ? 7.379 -20.375 6.035 1 96.56 251 ILE B N 1
ATOM 6156 C CA . ILE B 1 251 ? 8.797 -20.078 5.898 1 96.56 251 ILE B CA 1
ATOM 6157 C C . ILE B 1 251 ? 8.984 -18.797 5.086 1 96.56 251 ILE B C 1
ATOM 6159 O O . ILE B 1 251 ? 9.711 -17.891 5.5 1 96.56 251 ILE B O 1
ATOM 6163 N N . ILE B 1 252 ? 8.258 -18.641 3.99 1 97.25 252 ILE B N 1
ATOM 6164 C CA . ILE B 1 252 ? 8.617 -17.594 3.037 1 97.25 252 ILE B CA 1
ATOM 6165 C C . ILE B 1 252 ? 7.816 -16.328 3.338 1 97.25 252 ILE B C 1
ATOM 6167 O O . ILE B 1 252 ? 8.133 -15.25 2.826 1 97.25 252 ILE B O 1
ATOM 6171 N N . ALA B 1 253 ? 6.766 -16.469 4.133 1 94.62 253 ALA B N 1
ATOM 6172 C CA . ALA B 1 253 ? 5.934 -15.305 4.465 1 94.62 253 ALA B CA 1
ATOM 6173 C C . ALA B 1 253 ? 6.426 -14.625 5.742 1 94.62 253 ALA B C 1
ATOM 6175 O O . ALA B 1 253 ? 5.664 -14.461 6.699 1 94.62 253 ALA B O 1
ATOM 6176 N N . GLN B 1 254 ? 7.645 -14.234 5.789 1 91.88 254 GLN B N 1
ATOM 6177 C CA . GLN B 1 254 ? 8.227 -13.445 6.867 1 91.88 254 GLN B CA 1
ATOM 6178 C C . GLN B 1 254 ? 8.68 -12.07 6.367 1 91.88 254 GLN B C 1
ATOM 6180 O O . GLN B 1 254 ? 9.094 -11.93 5.215 1 91.88 254 GLN B O 1
ATOM 6185 N N . PRO B 1 255 ? 8.57 -11.039 7.184 1 90.19 255 PRO B N 1
ATOM 6186 C CA . PRO B 1 255 ? 8.938 -9.695 6.73 1 90.19 255 PRO B CA 1
ATOM 6187 C C . PRO B 1 255 ? 10.398 -9.602 6.301 1 90.19 255 PRO B C 1
ATOM 6189 O O . PRO B 1 255 ? 11.227 -10.398 6.742 1 90.19 255 PRO B O 1
ATOM 6192 N N . HIS B 1 256 ? 10.711 -8.711 5.477 1 92.06 256 HIS B N 1
ATOM 6193 C CA . HIS B 1 256 ? 12.047 -8.43 4.961 1 92.06 256 HIS B CA 1
ATOM 6194 C C . HIS B 1 256 ? 12.227 -6.941 4.695 1 92.06 256 HIS B C 1
ATOM 6196 O O . HIS B 1 256 ? 11.352 -6.301 4.105 1 92.06 256 HIS B O 1
ATOM 6202 N N . PRO B 1 257 ? 13.305 -6.285 5.055 1 91.25 257 PRO B N 1
ATOM 6203 C CA . PRO B 1 257 ? 13.484 -4.84 4.914 1 91.25 257 PRO B CA 1
ATOM 6204 C C . PRO B 1 257 ? 13.531 -4.387 3.457 1 91.25 257 PRO B C 1
ATOM 6206 O O . PRO B 1 257 ? 13.328 -3.207 3.164 1 91.25 257 PRO B O 1
ATOM 6209 N N . TRP B 1 258 ? 13.82 -5.312 2.553 1 93.62 258 TRP B N 1
ATOM 6210 C CA . TRP B 1 258 ? 13.891 -4.977 1.135 1 93.62 258 TRP B CA 1
ATOM 6211 C C . TRP B 1 258 ? 12.5 -4.742 0.559 1 93.62 258 TRP B C 1
ATOM 6213 O O . TRP B 1 258 ? 12.359 -4.156 -0.519 1 93.62 258 TRP B O 1
ATOM 6223 N N . ASP B 1 259 ? 11.461 -5.199 1.231 1 94.75 259 ASP B N 1
ATOM 6224 C CA . ASP B 1 259 ? 10.078 -4.938 0.872 1 94.75 259 ASP B CA 1
ATOM 6225 C C . ASP B 1 259 ? 9.344 -4.199 1.992 1 94.75 259 ASP B C 1
ATOM 6227 O O . ASP B 1 259 ? 8.758 -4.824 2.877 1 94.75 259 ASP B O 1
ATOM 6231 N N . PRO B 1 260 ? 9.227 -2.932 1.856 1 93.25 260 PRO B N 1
ATOM 6232 C CA . PRO B 1 260 ? 8.625 -2.146 2.939 1 93.25 260 PRO B CA 1
ATOM 6233 C C . PRO B 1 260 ? 7.184 -2.551 3.234 1 93.25 260 PRO B C 1
ATOM 6235 O O . PRO B 1 260 ? 6.727 -2.424 4.371 1 93.25 260 PRO B O 1
ATOM 6238 N N . LEU B 1 261 ? 6.484 -3.066 2.283 1 92 261 LEU B N 1
ATOM 6239 C CA . LEU B 1 261 ? 5.082 -3.42 2.469 1 92 261 LEU B CA 1
ATOM 6240 C C . LEU B 1 261 ? 4.949 -4.711 3.27 1 92 261 LEU B C 1
ATOM 6242 O O . LEU B 1 261 ? 3.857 -5.047 3.738 1 92 261 LEU B O 1
ATOM 6246 N N . SER B 1 262 ? 6.059 -5.418 3.436 1 91.75 262 SER B N 1
ATOM 6247 C CA . SER B 1 262 ? 6.02 -6.66 4.199 1 91.75 262 SER B CA 1
ATOM 6248 C C . SER B 1 262 ? 6.094 -6.395 5.695 1 91.75 262 SER B C 1
ATOM 6250 O O . SER B 1 262 ? 5.855 -7.293 6.508 1 91.75 262 SER B O 1
ATOM 6252 N N . ILE B 1 263 ? 6.355 -5.125 6.02 1 86.88 263 ILE B N 1
ATOM 6253 C CA . ILE B 1 263 ? 6.496 -4.734 7.418 1 86.88 263 ILE B CA 1
ATOM 6254 C C . ILE B 1 263 ? 5.133 -4.344 7.984 1 86.88 263 ILE B C 1
ATOM 6256 O O . ILE B 1 263 ? 4.406 -3.551 7.383 1 86.88 263 ILE B O 1
ATOM 6260 N N . HIS B 1 264 ? 4.734 -4.898 9.117 1 80.06 264 HIS B N 1
ATOM 6261 C CA . HIS B 1 264 ? 3.457 -4.609 9.758 1 80.06 264 HIS B CA 1
ATOM 6262 C C . HIS B 1 264 ? 3.652 -4.168 11.203 1 80.06 264 HIS B C 1
ATOM 6264 O O . HIS B 1 264 ? 4.699 -4.426 11.797 1 80.06 264 HIS B O 1
ATOM 6270 N N . PRO B 1 265 ? 2.648 -3.346 11.609 1 71.31 265 PRO B N 1
ATOM 6271 C CA . PRO B 1 265 ? 2.801 -2.863 12.984 1 71.31 265 PRO B CA 1
ATOM 6272 C C . PRO B 1 265 ? 3.102 -3.986 13.969 1 71.31 265 PRO B C 1
ATOM 6274 O O . PRO B 1 265 ? 2.574 -5.094 13.828 1 71.31 265 PRO B O 1
ATOM 6277 N N . SER B 1 266 ? 4.277 -3.893 14.625 1 54.03 266 SER B N 1
ATOM 6278 C CA . SER B 1 266 ? 4.617 -4.863 15.664 1 54.03 266 SER B CA 1
ATOM 6279 C C . SER B 1 266 ? 3.535 -4.922 16.734 1 54.03 266 SER B C 1
ATOM 6281 O O . SER B 1 266 ? 2.934 -3.9 17.078 1 54.03 266 SER B O 1
ATOM 6283 N N . SER B 1 267 ? 2.627 -5.949 16.703 1 44.78 267 SER B N 1
ATOM 6284 C CA . SER B 1 267 ? 1.826 -5.957 17.922 1 44.78 267 SER B CA 1
ATOM 6285 C C . SER B 1 267 ? 2.66 -5.555 19.141 1 44.78 267 SER B C 1
ATOM 6287 O O . SER B 1 267 ? 3.703 -6.152 19.406 1 44.78 267 SER B O 1
ATOM 6289 N N . TYR B 1 268 ? 2.947 -4.215 19.219 1 39.31 268 TYR B N 1
ATOM 6290 C CA . TYR B 1 268 ? 3.646 -3.902 20.453 1 39.31 268 TYR B CA 1
ATOM 6291 C C . TYR B 1 268 ? 3.279 -4.895 21.562 1 39.31 268 TYR B C 1
ATOM 6293 O O . TYR B 1 268 ? 2.178 -4.84 22.109 1 39.31 268 TYR B O 1
ATOM 6301 N N . GLY B 1 269 ? 3.291 -6.141 21.375 1 36 269 GLY B N 1
ATOM 6302 C CA . GLY B 1 269 ? 3.264 -6.812 22.656 1 36 269 GLY B CA 1
ATOM 6303 C C . GLY B 1 269 ? 3.869 -5.988 23.781 1 36 269 GLY B C 1
ATOM 6304 O O . GLY B 1 269 ? 4.988 -5.484 23.656 1 36 269 GLY B O 1
ATOM 6305 N N . GLY B 1 270 ? 2.988 -5.074 24.375 1 33.84 270 GLY B N 1
ATOM 6306 C CA . GLY B 1 270 ? 3.275 -4.445 25.656 1 33.84 270 GLY B CA 1
ATOM 6307 C C . GLY B 1 270 ? 4.355 -5.164 26.438 1 33.84 270 GLY B C 1
ATOM 6308 O O . GLY B 1 270 ? 4.473 -4.98 27.656 1 33.84 270 GLY B O 1
ATOM 6309 N N . ASN B 1 271 ? 4.633 -6.379 26.203 1 30.41 271 ASN B N 1
ATOM 6310 C CA . ASN B 1 271 ? 5.473 -6.707 27.359 1 30.41 271 ASN B CA 1
ATOM 6311 C C . ASN B 1 271 ? 6.574 -5.672 27.562 1 30.41 271 ASN B C 1
ATOM 6313 O O . ASN B 1 271 ? 7.062 -5.082 26.594 1 30.41 271 ASN B O 1
ATOM 6317 N N . GLU B 1 272 ? 6.672 -5.258 28.859 1 31.36 272 GLU B N 1
ATOM 6318 C CA . GLU B 1 272 ? 7.398 -4.277 29.672 1 31.36 272 GLU B CA 1
ATOM 6319 C C . GLU B 1 272 ? 8.734 -3.914 29.016 1 31.36 272 GLU B C 1
ATOM 6321 O O . GLU B 1 272 ? 9.062 -2.734 28.891 1 31.36 272 GLU B O 1
ATOM 6326 N N . ASN B 1 273 ? 9.688 -4.746 29.391 1 29.67 273 ASN B N 1
ATOM 6327 C CA . ASN B 1 273 ? 11.062 -4.34 29.672 1 29.67 273 ASN B CA 1
ATOM 6328 C C . ASN B 1 273 ? 11.797 -3.939 28.391 1 29.67 273 ASN B C 1
ATOM 6330 O O . ASN B 1 273 ? 12.984 -3.619 28.422 1 29.67 273 ASN B O 1
ATOM 6334 N N . SER B 1 274 ? 11.648 -4.734 27.203 1 33.22 274 SER B N 1
ATOM 6335 C CA . SER B 1 274 ? 12.859 -4.703 26.391 1 33.22 274 SER B CA 1
ATOM 6336 C C . SER B 1 274 ? 12.891 -3.467 25.484 1 33.22 274 SER B C 1
ATOM 6338 O O . SER B 1 274 ? 11.852 -3.025 25 1 33.22 274 SER B O 1
ATOM 6340 N N . GLN B 1 275 ? 13.797 -2.523 25.641 1 33.12 275 GLN B N 1
ATOM 6341 C CA . GLN B 1 275 ? 14.477 -1.64 24.703 1 33.12 275 GLN B CA 1
ATOM 6342 C C . GLN B 1 275 ? 14.367 -2.164 23.266 1 33.12 275 GLN B C 1
ATOM 6344 O O . GLN B 1 275 ? 15.211 -2.943 22.828 1 33.12 275 GLN B O 1
ATOM 6349 N N . LYS B 1 276 ? 13.109 -2.426 22.781 1 41.97 276 LYS B N 1
ATOM 6350 C CA . LYS B 1 276 ? 13.016 -2.998 21.438 1 41.97 276 LYS B CA 1
ATOM 6351 C C . LYS B 1 276 ? 13.625 -2.064 20.406 1 41.97 276 LYS B C 1
ATOM 6353 O O . LYS B 1 276 ? 13.273 -0.885 20.328 1 41.97 276 LYS B O 1
ATOM 6358 N N . ASN B 1 277 ? 14.789 -2.32 20.031 1 44.47 277 ASN B N 1
ATOM 6359 C CA . ASN B 1 277 ? 15.547 -1.746 18.922 1 44.47 277 ASN B CA 1
ATOM 6360 C C . ASN B 1 277 ? 14.797 -1.87 17.609 1 44.47 277 ASN B C 1
ATOM 6362 O O . ASN B 1 277 ? 13.852 -2.656 17.5 1 44.47 277 ASN B O 1
ATOM 6366 N N . VAL B 1 278 ? 14.773 -0.963 16.828 1 46.19 278 VAL B N 1
ATOM 6367 C CA . VAL B 1 278 ? 14.32 -0.959 15.445 1 46.19 278 VAL B CA 1
ATOM 6368 C C . VAL B 1 278 ? 14.391 -2.373 14.875 1 46.19 278 VAL B C 1
ATOM 6370 O O . VAL B 1 278 ? 13.562 -2.758 14.047 1 46.19 278 VAL B O 1
ATOM 6373 N N . ASN B 1 279 ? 15.148 -3.137 15.508 1 50.28 279 ASN B N 1
ATOM 6374 C CA . ASN B 1 279 ? 15.336 -4.508 15.047 1 50.28 279 ASN B CA 1
ATOM 6375 C C . ASN B 1 279 ? 14.109 -5.367 15.336 1 50.28 279 ASN B C 1
ATOM 6377 O O . ASN B 1 279 ? 13.906 -6.402 14.695 1 50.28 279 ASN B O 1
ATOM 6381 N N . ASP B 1 280 ? 13.25 -4.742 16.188 1 54.53 280 ASP B N 1
ATOM 6382 C CA . ASP B 1 280 ? 12.062 -5.508 16.531 1 54.53 280 ASP B CA 1
ATOM 6383 C C . ASP B 1 280 ? 11 -5.418 15.438 1 54.53 280 ASP B C 1
ATOM 6385 O O . ASP B 1 280 ? 10.102 -6.254 15.367 1 54.53 280 ASP B O 1
ATOM 6389 N N . LEU B 1 281 ? 11.148 -4.445 14.727 1 56.16 281 LEU B N 1
ATOM 6390 C CA . LEU B 1 281 ? 10.195 -4.266 13.633 1 56.16 281 LEU B CA 1
ATOM 6391 C C . LEU B 1 281 ? 10.258 -5.441 12.664 1 56.16 281 LEU B C 1
ATOM 6393 O O . LEU B 1 281 ? 9.273 -5.727 11.969 1 56.16 281 LEU B O 1
ATOM 6397 N N . TYR B 1 282 ? 11.344 -6.102 12.828 1 57.72 282 TYR B N 1
ATOM 6398 C CA . TYR B 1 282 ? 11.547 -7.203 11.898 1 57.72 282 TYR B CA 1
ATOM 6399 C C . TYR B 1 282 ? 11.438 -8.547 12.609 1 57.72 282 TYR B C 1
ATOM 6401 O O . TYR B 1 282 ? 11.461 -9.602 11.969 1 57.72 282 TYR B O 1
ATOM 6409 N N . ASP B 1 283 ? 11.195 -8.422 13.977 1 57.59 283 ASP B N 1
ATOM 6410 C CA . ASP B 1 283 ? 11.203 -9.656 14.758 1 57.59 283 ASP B CA 1
ATOM 6411 C C . ASP B 1 283 ? 9.789 -10.086 15.109 1 57.59 283 ASP B C 1
ATOM 6413 O O . ASP B 1 283 ? 9.477 -10.32 16.281 1 57.59 283 ASP B O 1
ATOM 6417 N N . SER B 1 284 ? 8.93 -9.938 14.234 1 59.53 284 SER B N 1
ATOM 6418 C CA . SER B 1 284 ? 7.598 -10.453 14.539 1 59.53 284 SER B CA 1
ATOM 6419 C C . SER B 1 284 ? 7.625 -11.953 14.773 1 59.53 284 SER B C 1
ATOM 6421 O O . SER B 1 284 ? 8.461 -12.664 14.203 1 59.53 284 SER B O 1
ATOM 6423 N N . PRO B 1 285 ? 6.816 -12.375 15.742 1 61.78 285 PRO B N 1
ATOM 6424 C CA . PRO B 1 285 ? 6.711 -13.828 15.828 1 61.78 285 PRO B CA 1
ATOM 6425 C C . PRO B 1 285 ? 6.441 -14.484 14.477 1 61.78 285 PRO B C 1
ATOM 6427 O O . PRO B 1 285 ? 5.742 -13.914 13.641 1 61.78 285 PRO B O 1
ATOM 6430 N N . PRO B 1 286 ? 7.078 -15.594 14.312 1 68.19 286 PRO B N 1
ATOM 6431 C CA . PRO B 1 286 ? 6.902 -16.266 13.023 1 68.19 286 PRO B CA 1
ATOM 6432 C C . PRO B 1 286 ? 5.438 -16.562 12.711 1 68.19 286 PRO B C 1
ATOM 6434 O O . PRO B 1 286 ? 4.684 -16.969 13.602 1 68.19 286 PRO B O 1
ATOM 6437 N N . ARG B 1 287 ? 5.094 -16.25 11.586 1 75.94 287 ARG B N 1
ATOM 6438 C CA . ARG B 1 287 ? 3.777 -16.609 11.07 1 75.94 287 ARG B CA 1
ATOM 6439 C C . ARG B 1 287 ? 3.668 -18.109 10.82 1 75.94 287 ARG B C 1
ATOM 6441 O O . ARG B 1 287 ? 4.477 -18.688 10.086 1 75.94 287 ARG B O 1
ATOM 6448 N N . LYS B 1 288 ? 2.713 -18.781 11.453 1 85.88 288 LYS B N 1
ATOM 6449 C CA . LYS B 1 288 ? 2.566 -20.234 11.352 1 85.88 288 LYS B CA 1
ATOM 6450 C C . LYS B 1 288 ? 1.189 -20.609 10.812 1 85.88 288 LYS B C 1
ATOM 6452 O O . LYS B 1 288 ? 0.312 -21.031 11.562 1 85.88 288 LYS B O 1
ATOM 6457 N N . TYR B 1 289 ? 1.087 -20.688 9.539 1 90.19 289 TYR B N 1
ATOM 6458 C CA . TYR B 1 289 ? -0.167 -20.953 8.852 1 90.19 289 TYR B CA 1
ATOM 6459 C C . TYR B 1 289 ? -0.513 -22.438 8.914 1 90.19 289 TYR B C 1
ATOM 6461 O O . TYR B 1 289 ? -1.689 -22.812 8.922 1 90.19 289 TYR B O 1
ATOM 6469 N N . SER B 1 290 ? 0.479 -23.266 9.016 1 92.88 290 SER B N 1
ATOM 6470 C CA . SER B 1 290 ? 0.29 -24.703 8.969 1 92.88 290 SER B CA 1
ATOM 6471 C C . SER B 1 290 ? -0.289 -25.234 10.281 1 92.88 290 SER B C 1
ATOM 6473 O O . SER B 1 290 ? -0.814 -26.344 10.328 1 92.88 290 SER B O 1
ATOM 6475 N N . ASP B 1 291 ? -0.251 -24.453 11.328 1 87.5 291 ASP B N 1
ATOM 6476 C CA . ASP B 1 291 ? -0.716 -24.875 12.641 1 87.5 291 ASP B CA 1
ATOM 6477 C C . ASP B 1 291 ? -2.242 -24.875 12.711 1 87.5 291 ASP B C 1
ATOM 6479 O O . ASP B 1 291 ? -2.826 -25.531 13.578 1 87.5 291 ASP B O 1
ATOM 6483 N N . ASP B 1 292 ? -2.883 -24.281 11.773 1 84.56 292 ASP B N 1
ATOM 6484 C CA . ASP B 1 292 ? -4.309 -24.016 11.938 1 84.56 292 ASP B CA 1
ATOM 6485 C C . ASP B 1 292 ? -5.121 -24.703 10.836 1 84.56 292 ASP B C 1
ATOM 6487 O O . ASP B 1 292 ? -6.238 -24.281 10.531 1 84.56 292 ASP B O 1
ATOM 6491 N N . LEU B 1 293 ? -4.637 -25.766 10.297 1 93.62 293 LEU B N 1
ATOM 6492 C CA . LEU B 1 293 ? -5.297 -26.359 9.141 1 93.62 293 LEU B CA 1
ATOM 6493 C C . LEU B 1 293 ? -6.426 -27.281 9.578 1 93.62 293 LEU B C 1
ATOM 6495 O O . LEU B 1 293 ? -7.426 -27.422 8.867 1 93.62 293 LEU B O 1
ATOM 6499 N N . GLU B 1 294 ? -6.355 -28.125 10.695 1 90.62 294 GLU B N 1
ATOM 6500 C CA . GLU B 1 294 ? -7.246 -29.219 11.055 1 90.62 294 GLU B CA 1
ATOM 6501 C C . GLU B 1 294 ? -8.445 -28.719 11.859 1 90.62 294 GLU B C 1
ATOM 6503 O O . GLU B 1 294 ? -9.328 -29.484 12.219 1 90.62 294 GLU B O 1
ATOM 6508 N N . GLY B 1 295 ? -8.789 -27.578 11.969 1 87.19 295 GLY B N 1
ATOM 6509 C CA . GLY B 1 295 ? -9.914 -27.078 12.742 1 87.19 295 GLY B CA 1
ATOM 6510 C C . GLY B 1 295 ? -11.234 -27.156 11.992 1 87.19 295 GLY B C 1
ATOM 6511 O O . GLY B 1 295 ? -11.25 -27.391 10.781 1 87.19 295 GLY B O 1
ATOM 6512 N N . SER B 1 296 ? -12.359 -27.156 12.727 1 93.44 296 SER B N 1
ATOM 6513 C CA . SER B 1 296 ? -13.703 -27.203 12.156 1 93.44 296 SER B CA 1
ATOM 6514 C C . SER B 1 296 ? -14.016 -25.938 11.367 1 93.44 296 SER B C 1
ATOM 6516 O O . SER B 1 296 ? -13.578 -24.844 11.742 1 93.44 296 SER B O 1
ATOM 6518 N N . ILE B 1 297 ? -14.766 -26.109 10.289 1 96.12 297 ILE B N 1
ATOM 6519 C CA . ILE B 1 297 ? -15.234 -24.938 9.547 1 96.12 297 ILE B CA 1
ATOM 6520 C C . ILE B 1 297 ? -16.734 -24.75 9.766 1 96.12 297 ILE B C 1
ATOM 6522 O O . ILE B 1 297 ? -17.406 -24.078 8.984 1 96.12 297 ILE B O 1
ATOM 6526 N N . ARG B 1 298 ? -17.281 -25.438 10.805 1 96.88 298 ARG B N 1
ATOM 6527 C CA . ARG B 1 298 ? -18.688 -25.328 11.125 1 96.88 298 ARG B CA 1
ATOM 6528 C C . ARG B 1 298 ? -19.078 -23.875 11.43 1 96.88 298 ARG B C 1
ATOM 6530 O O . ARG B 1 298 ? -18.375 -23.188 12.172 1 96.88 298 ARG B O 1
ATOM 6537 N N . GLY B 1 299 ? -20.109 -23.438 10.828 1 96.56 299 GLY B N 1
ATOM 6538 C CA . GLY B 1 299 ? -20.656 -22.125 11.109 1 96.56 299 GLY B CA 1
ATOM 6539 C C . GLY B 1 299 ? -20.078 -21.031 10.219 1 96.56 299 GLY B C 1
ATOM 6540 O O . GLY B 1 299 ? -20.625 -19.938 10.141 1 96.56 299 GLY B O 1
ATOM 6541 N N . LEU B 1 300 ? -18.969 -21.312 9.508 1 96.44 300 LEU B N 1
ATOM 6542 C CA . LEU B 1 300 ? -18.422 -20.328 8.578 1 96.44 300 LEU B CA 1
ATOM 6543 C C . LEU B 1 300 ? -19.438 -20 7.48 1 96.44 300 LEU B C 1
ATOM 6545 O O . LEU B 1 300 ? -20.125 -20.891 6.977 1 96.44 300 LEU B O 1
ATOM 6549 N N . ARG B 1 301 ? -19.547 -18.766 7.176 1 98.06 301 ARG B N 1
ATOM 6550 C CA . ARG B 1 301 ? -20.406 -18.328 6.082 1 98.06 301 ARG B CA 1
ATOM 6551 C C . ARG B 1 301 ? -19.594 -18.141 4.797 1 98.06 301 ARG B C 1
ATOM 6553 O O . ARG B 1 301 ? -18.641 -17.359 4.77 1 98.06 301 ARG B O 1
ATOM 6560 N N . ILE B 1 302 ? -19.984 -18.828 3.781 1 98.56 302 ILE B N 1
ATOM 6561 C CA . ILE B 1 302 ? -19.297 -18.812 2.502 1 98.56 302 ILE B CA 1
ATOM 6562 C C . ILE B 1 302 ? -20.203 -18.25 1.419 1 98.56 302 ILE B C 1
ATOM 6564 O O . ILE B 1 302 ? -21.312 -18.766 1.197 1 98.56 302 ILE B O 1
ATOM 6568 N N . GLY B 1 303 ? -19.75 -17.125 0.819 1 98.81 303 GLY B N 1
ATOM 6569 C CA . GLY B 1 303 ? -20.453 -16.594 -0.345 1 98.81 303 GLY B CA 1
ATOM 6570 C C . GLY B 1 303 ? -19.906 -17.125 -1.656 1 98.81 303 GLY B C 1
ATOM 6571 O O . GLY B 1 303 ? -18.734 -16.938 -1.973 1 98.81 303 GLY B O 1
ATOM 6572 N N . MET B 1 304 ? -20.734 -17.766 -2.434 1 98.81 304 MET B N 1
ATOM 6573 C CA . MET B 1 304 ? -20.359 -18.344 -3.721 1 98.81 304 MET B CA 1
ATOM 6574 C C . MET B 1 304 ? -20.781 -17.438 -4.867 1 98.81 304 MET B C 1
ATOM 6576 O O . MET B 1 304 ? -21.906 -16.938 -4.902 1 98.81 304 MET B O 1
ATOM 6580 N N . ASN B 1 305 ? -19.844 -17.172 -5.75 1 98 305 ASN B N 1
ATOM 6581 C CA . ASN B 1 305 ? -20.109 -16.25 -6.84 1 98 305 ASN B CA 1
ATOM 6582 C C . ASN B 1 305 ? -19.578 -16.781 -8.172 1 98 305 ASN B C 1
ATOM 6584 O O . ASN B 1 305 ? -18.5 -17.359 -8.227 1 98 305 ASN B O 1
ATOM 6588 N N . PHE B 1 306 ? -20.375 -16.625 -9.266 1 96.88 306 PHE B N 1
ATOM 6589 C CA . PHE B 1 306 ? -19.969 -17.031 -10.602 1 96.88 306 PHE B CA 1
ATOM 6590 C C . PHE B 1 306 ? -19.906 -15.828 -11.539 1 96.88 306 PHE B C 1
ATOM 6592 O O . PHE B 1 306 ? -19.359 -15.922 -12.648 1 96.88 306 PHE B O 1
ATOM 6599 N N . SER B 1 307 ? -20.297 -14.617 -11.094 1 94.12 307 SER B N 1
ATOM 6600 C CA . SER B 1 307 ? -20.562 -13.508 -12 1 94.12 307 SER B CA 1
ATOM 6601 C C . SER B 1 307 ? -19.312 -12.664 -12.227 1 94.12 307 SER B C 1
ATOM 6603 O O . SER B 1 307 ? -19.344 -11.695 -12.992 1 94.12 307 SER B O 1
ATOM 6605 N N . LEU B 1 308 ? -18.203 -13 -11.656 1 95.31 308 LEU B N 1
ATOM 6606 C CA . LEU B 1 308 ? -16.953 -12.281 -11.914 1 95.31 308 LEU B CA 1
ATOM 6607 C C . LEU B 1 308 ? -16.531 -12.453 -13.367 1 95.31 308 LEU B C 1
ATOM 6609 O O . LEU B 1 308 ? -15.82 -11.602 -13.906 1 95.31 308 LEU B O 1
ATOM 6613 N N . SER B 1 309 ? -16.875 -13.539 -13.883 1 95.62 309 SER B N 1
ATOM 6614 C CA . SER B 1 309 ? -16.578 -13.789 -15.297 1 95.62 309 SER B CA 1
ATOM 6615 C C . SER B 1 309 ? -17.859 -13.766 -16.125 1 95.62 309 SER B C 1
ATOM 6617 O O . SER B 1 309 ? -18.922 -14.195 -15.672 1 95.62 309 SER B O 1
ATOM 6619 N N . SER B 1 310 ? -17.703 -13.32 -17.359 1 93.38 310 SER B N 1
ATOM 6620 C CA . SER B 1 310 ? -18.844 -13.242 -18.266 1 93.38 310 SER B CA 1
ATOM 6621 C C . SER B 1 310 ? -19.266 -14.625 -18.734 1 93.38 310 SER B C 1
ATOM 6623 O O . SER B 1 310 ? -20.359 -14.797 -19.281 1 93.38 310 SER B O 1
ATOM 6625 N N . TYR B 1 311 ? -18.438 -15.562 -18.5 1 94 311 TYR B N 1
ATOM 6626 C CA . TYR B 1 311 ? -18.688 -16.953 -18.875 1 94 311 TYR B CA 1
ATOM 6627 C C . TYR B 1 311 ? -18.078 -17.906 -17.859 1 94 311 TYR B C 1
ATOM 6629 O O . TYR B 1 311 ? -17.047 -17.625 -17.266 1 94 311 TYR B O 1
ATOM 6637 N N . CYS B 1 312 ? -18.766 -19 -17.672 1 96.5 312 CYS B N 1
ATOM 6638 C CA . CYS B 1 312 ? -18.266 -20.109 -16.875 1 96.5 312 CYS B CA 1
ATOM 6639 C C . CYS B 1 312 ? -18.688 -21.453 -17.484 1 96.5 312 CYS B C 1
ATOM 6641 O O . CYS B 1 312 ? -19.875 -21.719 -17.641 1 96.5 312 CYS B O 1
ATOM 6643 N N . ASP B 1 313 ? -17.719 -22.234 -17.781 1 97.31 313 ASP B N 1
ATOM 6644 C CA . ASP B 1 313 ? -18.016 -23.562 -18.312 1 97.31 313 ASP B CA 1
ATOM 6645 C C . ASP B 1 313 ? -18.984 -24.312 -17.391 1 97.31 313 ASP B C 1
ATOM 6647 O O . ASP B 1 313 ? -18.781 -24.359 -16.172 1 97.31 313 ASP B O 1
ATOM 6651 N N . PRO B 1 314 ? -20.047 -24.938 -17.969 1 97.31 314 PRO B N 1
ATOM 6652 C CA . PRO B 1 314 ? -21.047 -25.625 -17.141 1 97.31 314 PRO B CA 1
ATOM 6653 C C . PRO B 1 314 ? -20.453 -26.719 -16.266 1 97.31 314 PRO B C 1
ATOM 6655 O O . PRO B 1 314 ? -20.906 -26.922 -15.133 1 97.31 314 PRO B O 1
ATOM 6658 N N . ASP B 1 315 ? -19.484 -27.406 -16.766 1 97.88 315 ASP B N 1
ATOM 6659 C CA . ASP B 1 315 ? -18.859 -28.469 -15.969 1 97.88 315 ASP B CA 1
ATOM 6660 C C . ASP B 1 315 ? -18.094 -27.875 -14.781 1 97.88 315 ASP B C 1
ATOM 6662 O O . ASP B 1 315 ? -18.031 -28.5 -13.711 1 97.88 315 ASP B O 1
ATOM 6666 N N . ILE B 1 316 ? -17.5 -26.75 -14.984 1 98.44 316 ILE B N 1
ATOM 6667 C CA . ILE B 1 316 ? -16.797 -26.062 -13.898 1 98.44 316 ILE B CA 1
ATOM 6668 C C . ILE B 1 316 ? -17.797 -25.562 -12.867 1 98.44 316 ILE B C 1
ATOM 6670 O O . ILE B 1 316 ? -17.594 -25.719 -11.656 1 98.44 316 ILE B O 1
ATOM 6674 N N . GLU B 1 317 ? -18.875 -24.953 -13.336 1 98.12 317 GLU B N 1
ATOM 6675 C CA . GLU B 1 317 ? -19.922 -24.516 -12.414 1 98.12 317 GLU B CA 1
ATOM 6676 C C . GLU B 1 317 ? -20.438 -25.688 -11.578 1 98.12 317 GLU B C 1
ATOM 6678 O O . GLU B 1 317 ? -20.609 -25.547 -10.367 1 98.12 317 GLU B O 1
ATOM 6683 N N . LYS B 1 318 ? -20.703 -26.766 -12.234 1 98.44 318 LYS B N 1
ATOM 6684 C CA . LYS B 1 318 ? -21.172 -27.953 -11.539 1 98.44 318 LYS B CA 1
ATOM 6685 C C . LYS B 1 318 ? -20.188 -28.406 -10.477 1 98.44 318 LYS B C 1
ATOM 6687 O O . LYS B 1 318 ? -20.578 -28.766 -9.359 1 98.44 318 LYS B O 1
ATOM 6692 N N . ALA B 1 319 ? -18.922 -28.406 -10.812 1 98.56 319 ALA B N 1
ATOM 6693 C CA . ALA B 1 319 ? -17.875 -28.828 -9.883 1 98.56 319 ALA B CA 1
ATOM 6694 C C . ALA B 1 319 ? -17.828 -27.906 -8.664 1 98.56 319 ALA B C 1
ATOM 6696 O O . ALA B 1 319 ? -17.656 -28.375 -7.535 1 98.56 319 ALA B O 1
ATOM 6697 N N . VAL B 1 320 ? -17.938 -26.625 -8.852 1 98.69 320 VAL B N 1
ATOM 6698 C CA . VAL B 1 320 ? -17.891 -25.656 -7.758 1 98.69 320 VAL B CA 1
ATOM 6699 C C . VAL B 1 320 ? -19.125 -25.812 -6.875 1 98.69 320 VAL B C 1
ATOM 6701 O O . VAL B 1 320 ? -19.031 -25.734 -5.648 1 98.69 320 VAL B O 1
ATOM 6704 N N . ARG B 1 321 ? -20.281 -26.031 -7.457 1 98.56 321 ARG B N 1
ATOM 6705 C CA . ARG B 1 321 ? -21.5 -26.266 -6.684 1 98.56 321 ARG B CA 1
ATOM 6706 C C . ARG B 1 321 ? -21.391 -27.547 -5.871 1 98.56 321 ARG B C 1
ATOM 6708 O O . ARG B 1 321 ? -21.906 -27.625 -4.75 1 98.56 321 ARG B O 1
ATOM 6715 N N . GLN B 1 322 ? -20.766 -28.547 -6.438 1 98.5 322 GLN B N 1
ATOM 6716 C CA . GLN B 1 322 ? -20.516 -29.781 -5.68 1 98.5 322 GLN B CA 1
ATOM 6717 C C . GLN B 1 322 ? -19.578 -29.516 -4.508 1 98.5 322 GLN B C 1
ATOM 6719 O O . GLN B 1 322 ? -19.75 -30.078 -3.428 1 98.5 322 GLN B O 1
ATOM 6724 N N . ALA B 1 323 ? -18.562 -28.719 -4.793 1 98.69 323 ALA B N 1
ATOM 6725 C CA . ALA B 1 323 ? -17.672 -28.328 -3.707 1 98.69 323 ALA B CA 1
ATOM 6726 C C . ALA B 1 323 ? -18.453 -27.625 -2.592 1 98.69 323 ALA B C 1
ATOM 6728 O O . ALA B 1 323 ? -18.188 -27.844 -1.408 1 98.69 323 ALA B O 1
ATOM 6729 N N . ALA B 1 324 ? -19.359 -26.719 -2.932 1 98.69 324 ALA B N 1
ATOM 6730 C CA . ALA B 1 324 ? -20.219 -26.031 -1.962 1 98.69 324 ALA B CA 1
ATOM 6731 C C . ALA B 1 324 ? -20.953 -27.047 -1.081 1 98.69 324 ALA B C 1
ATOM 6733 O O . ALA B 1 324 ? -21.094 -26.844 0.128 1 98.69 324 ALA B O 1
ATOM 6734 N N . LYS B 1 325 ? -21.406 -28.094 -1.649 1 98.69 325 LYS B N 1
ATOM 6735 C CA . LYS B 1 325 ? -22.125 -29.125 -0.903 1 98.69 325 LYS B CA 1
ATOM 6736 C C . LYS B 1 325 ? -21.203 -29.812 0.101 1 98.69 325 LYS B C 1
ATOM 6738 O O . LYS B 1 325 ? -21.625 -30.172 1.202 1 98.69 325 LYS B O 1
ATOM 6743 N N . VAL B 1 326 ? -19.984 -30.047 -0.312 1 98.69 326 VAL B N 1
ATOM 6744 C CA . VAL B 1 326 ? -19.016 -30.609 0.611 1 98.69 326 VAL B CA 1
ATOM 6745 C C . VAL B 1 326 ? -18.859 -29.703 1.825 1 98.69 326 VAL B C 1
ATOM 6747 O O . VAL B 1 326 ? -18.844 -30.172 2.965 1 98.69 326 VAL B O 1
ATOM 6750 N N . PHE B 1 327 ? -18.75 -28.375 1.628 1 98.81 327 PHE B N 1
ATOM 6751 C CA . PHE B 1 327 ? -18.609 -27.422 2.727 1 98.81 327 PHE B CA 1
ATOM 6752 C C . PHE B 1 327 ? -19.859 -27.438 3.609 1 98.81 327 PHE B C 1
ATOM 6754 O O . PHE B 1 327 ? -19.75 -27.359 4.836 1 98.81 327 PHE B O 1
ATOM 6761 N N . GLU B 1 328 ? -21.016 -27.578 3.012 1 98.75 328 GLU B N 1
ATOM 6762 C CA . GLU B 1 328 ? -22.25 -27.672 3.779 1 98.75 328 GLU B CA 1
ATOM 6763 C C . GLU B 1 328 ? -22.266 -28.922 4.66 1 98.75 328 GLU B C 1
ATOM 6765 O O . GLU B 1 328 ? -22.703 -28.875 5.809 1 98.75 328 GLU B O 1
ATOM 6770 N N . GLN B 1 329 ? -21.797 -29.969 4.129 1 98.44 329 GLN B N 1
ATOM 6771 C CA . GLN B 1 329 ? -21.734 -31.219 4.883 1 98.44 329 GLN B CA 1
ATOM 6772 C C . GLN B 1 329 ? -20.781 -31.094 6.066 1 98.44 329 GLN B C 1
ATOM 6774 O O . GLN B 1 329 ? -20.969 -31.734 7.098 1 98.44 329 GLN B O 1
ATOM 6779 N N . LEU B 1 330 ? -19.828 -30.25 5.875 1 98.12 330 LEU B N 1
ATOM 6780 C CA . LEU B 1 330 ? -18.859 -30.047 6.938 1 98.12 330 LEU B CA 1
ATOM 6781 C C . LEU B 1 330 ? -19.344 -28.984 7.926 1 98.12 330 LEU B C 1
ATOM 6783 O O . LEU B 1 330 ? -18.641 -28.641 8.867 1 98.12 330 LEU B O 1
ATOM 6787 N N . GLY B 1 331 ? -20.5 -28.406 7.695 1 98.31 331 GLY B N 1
ATOM 6788 C CA . GLY B 1 331 ? -21.141 -27.547 8.68 1 98.31 331 GLY B CA 1
ATOM 6789 C C . GLY B 1 331 ? -21.109 -26.078 8.297 1 98.31 331 GLY B C 1
ATOM 6790 O O . GLY B 1 331 ? -21.641 -25.234 9.016 1 98.31 331 GLY B O 1
ATOM 6791 N N . ALA B 1 332 ? -20.516 -25.703 7.195 1 98.5 332 ALA B N 1
ATOM 6792 C CA . ALA B 1 332 ? -20.516 -24.312 6.75 1 98.5 332 ALA B CA 1
ATOM 6793 C C . ALA B 1 332 ? -21.875 -23.922 6.164 1 98.5 332 ALA B C 1
ATOM 6795 O O . ALA B 1 332 ? -22.688 -24.797 5.844 1 98.5 332 ALA B O 1
ATOM 6796 N N . ILE B 1 333 ? -22.141 -22.609 6.18 1 98.56 333 ILE B N 1
ATOM 6797 C CA . ILE B 1 333 ? -23.312 -22.047 5.52 1 98.56 333 ILE B CA 1
ATOM 6798 C C . ILE B 1 333 ? -22.906 -21.438 4.18 1 98.56 333 ILE B C 1
ATOM 6800 O O . ILE B 1 333 ? -22.156 -20.453 4.145 1 98.56 333 ILE B O 1
ATOM 6804 N N . VAL B 1 334 ? -23.406 -22.062 3.096 1 98.69 334 VAL B N 1
ATOM 6805 C CA . VAL B 1 334 ? -23.031 -21.562 1.771 1 98.69 334 VAL B CA 1
ATOM 6806 C C . VAL B 1 334 ? -24.234 -20.891 1.114 1 98.69 334 VAL B C 1
ATOM 6808 O O . VAL B 1 334 ? -25.328 -21.453 1.088 1 98.69 334 VAL B O 1
ATOM 6811 N N . GLU B 1 335 ? -24.047 -19.656 0.7 1 98.5 335 GLU B N 1
ATOM 6812 C CA . GLU B 1 335 ? -25.078 -18.906 -0.01 1 98.5 335 GLU B CA 1
ATOM 6813 C C . GLU B 1 335 ? -24.547 -18.375 -1.341 1 98.5 335 GLU B C 1
ATOM 6815 O O . GLU B 1 335 ? -23.391 -17.953 -1.432 1 98.5 335 GLU B O 1
ATOM 6820 N N . GLU B 1 336 ? -25.328 -18.484 -2.361 1 97.81 336 GLU B N 1
ATOM 6821 C CA . GLU B 1 336 ? -24.938 -17.875 -3.633 1 97.81 336 GLU B CA 1
ATOM 6822 C C . GLU B 1 336 ? -25.094 -16.359 -3.598 1 97.81 336 GLU B C 1
ATOM 6824 O O . GLU B 1 336 ? -26.125 -15.852 -3.125 1 97.81 336 GLU B O 1
ATOM 6829 N N . VAL B 1 337 ? -24.109 -15.695 -3.975 1 97.38 337 VAL B N 1
ATOM 6830 C CA . VAL B 1 337 ? -24.094 -14.242 -4.094 1 97.38 337 VAL B CA 1
ATOM 6831 C C . VAL B 1 337 ? -24.016 -13.844 -5.566 1 97.38 337 VAL B C 1
ATOM 6833 O O . VAL B 1 337 ? -22.922 -13.766 -6.129 1 97.38 337 VAL B O 1
ATOM 6836 N N . PRO B 1 338 ? -25.062 -13.469 -6.145 1 94.38 338 PRO B N 1
ATOM 6837 C CA . PRO B 1 338 ? -25.109 -13.273 -7.598 1 94.38 338 PRO B CA 1
ATOM 6838 C C . PRO B 1 338 ? -24.25 -12.094 -8.055 1 94.38 338 PRO B C 1
ATOM 6840 O O . PRO B 1 338 ? -23.734 -12.094 -9.172 1 94.38 338 PRO B O 1
ATOM 6843 N N . GLU B 1 339 ? -24.172 -11.117 -7.152 1 94 339 GLU B N 1
ATOM 6844 C CA . GLU B 1 339 ? -23.453 -9.898 -7.488 1 94 339 GLU B CA 1
ATOM 6845 C C . GLU B 1 339 ? -22.609 -9.422 -6.309 1 94 339 GLU B C 1
ATOM 6847 O O . GLU B 1 339 ? -23.109 -9.281 -5.191 1 94 339 GLU B O 1
ATOM 6852 N N . LEU B 1 340 ? -21.328 -9.234 -6.629 1 96.75 340 LEU B N 1
ATOM 6853 C CA . LEU B 1 340 ? -20.469 -8.688 -5.582 1 96.75 340 LEU B CA 1
ATOM 6854 C C . LEU B 1 340 ? -20.656 -7.184 -5.449 1 96.75 340 LEU B C 1
ATOM 6856 O O . LEU B 1 340 ? -21.078 -6.52 -6.402 1 96.75 340 LEU B O 1
ATOM 6860 N N . PRO B 1 341 ? -20.297 -6.602 -4.312 1 96.06 341 PRO B N 1
ATOM 6861 C CA . PRO B 1 341 ? -20.594 -5.191 -4.035 1 96.06 341 PRO B CA 1
ATOM 6862 C C . PRO B 1 341 ? -20 -4.25 -5.082 1 96.06 341 PRO B C 1
ATOM 6864 O O . PRO B 1 341 ? -20.641 -3.266 -5.461 1 96.06 341 PRO B O 1
ATOM 6867 N N . PHE B 1 342 ? -18.812 -4.512 -5.598 1 96 342 PHE B N 1
ATOM 6868 C CA . PHE B 1 342 ? -18.141 -3.574 -6.496 1 96 342 PHE B CA 1
ATOM 6869 C C . PHE B 1 342 ? -18.656 -3.738 -7.922 1 96 342 PHE B C 1
ATOM 6871 O O . PHE B 1 342 ? -18.312 -2.949 -8.805 1 96 342 PHE B O 1
ATOM 6878 N N . GLN B 1 343 ? -19.438 -4.738 -8.188 1 94.06 343 GLN B N 1
ATOM 6879 C CA . GLN B 1 343 ? -19.984 -4.98 -9.516 1 94.06 343 GLN B CA 1
ATOM 6880 C C . GLN B 1 343 ? -21.297 -4.215 -9.719 1 94.06 343 GLN B C 1
ATOM 6882 O O . GLN B 1 343 ? -21.797 -4.141 -10.844 1 94.06 343 GLN B O 1
ATOM 6887 N N . LYS B 1 344 ? -21.875 -3.693 -8.633 1 90.44 344 LYS B N 1
ATOM 6888 C CA . LYS B 1 344 ? -23.172 -3.023 -8.711 1 90.44 344 LYS B CA 1
ATOM 6889 C C . LYS B 1 344 ? -23.109 -1.815 -9.641 1 90.44 344 LYS B C 1
ATOM 6891 O O . LYS B 1 344 ? -22.125 -1.082 -9.648 1 90.44 344 LYS B O 1
ATOM 6896 N N . ASP B 1 345 ? -24.141 -1.556 -10.312 1 81.69 345 ASP B N 1
ATOM 6897 C CA . ASP B 1 345 ? -24.234 -0.462 -11.281 1 81.69 345 ASP B CA 1
ATOM 6898 C C . ASP B 1 345 ? -24.047 0.89 -10.594 1 81.69 345 ASP B C 1
ATOM 6900 O O . ASP B 1 345 ? -23.516 1.822 -11.195 1 81.69 345 ASP B O 1
ATOM 6904 N N . SER B 1 346 ? -24.5 0.937 -9.445 1 77.31 346 SER B N 1
ATOM 6905 C CA . SER B 1 346 ? -24.391 2.186 -8.695 1 77.31 346 SER B CA 1
ATOM 6906 C C . SER B 1 346 ? -22.938 2.598 -8.508 1 77.31 346 SER B C 1
ATOM 6908 O O . SER B 1 346 ? -22.641 3.785 -8.383 1 77.31 346 SER B O 1
ATOM 6910 N N . GLU B 1 347 ? -22.047 1.653 -8.547 1 83.19 347 GLU B N 1
ATOM 6911 C CA . GLU B 1 347 ? -20.625 1.962 -8.367 1 83.19 347 GLU B CA 1
ATOM 6912 C C . GLU B 1 347 ? -19.969 2.32 -9.695 1 83.19 347 GLU B C 1
ATOM 6914 O O . GLU B 1 347 ? -18.984 3.066 -9.734 1 83.19 347 GLU B O 1
ATOM 6919 N N . ASN B 1 348 ? -20.438 1.738 -10.789 1 87.56 348 ASN B N 1
ATOM 6920 C CA . ASN B 1 348 ? -20.016 2.014 -12.156 1 87.56 348 ASN B CA 1
ATOM 6921 C C . ASN B 1 348 ? -18.516 1.902 -12.312 1 87.56 348 ASN B C 1
ATOM 6923 O O . ASN B 1 348 ? -17.875 2.789 -12.883 1 87.56 348 ASN B O 1
ATOM 6927 N N . LEU B 1 349 ? -17.922 0.897 -11.758 1 94.19 349 LEU B N 1
ATOM 6928 C CA . LEU B 1 349 ? -16.484 0.697 -11.852 1 94.19 349 LEU B CA 1
ATOM 6929 C C . LEU B 1 349 ? -16.109 -0.089 -13.102 1 94.19 349 LEU B C 1
ATOM 6931 O O . LEU B 1 349 ? -16.797 -1.059 -13.453 1 94.19 349 LEU B O 1
ATOM 6935 N N . ASP B 1 350 ? -15.148 0.312 -13.828 1 96 350 ASP B N 1
ATOM 6936 C CA . ASP B 1 350 ? -14.602 -0.389 -14.984 1 96 350 ASP B CA 1
ATOM 6937 C C . ASP B 1 350 ? -13.477 -1.338 -14.57 1 96 350 ASP B C 1
ATOM 6939 O O . ASP B 1 350 ? -12.297 -1.021 -14.734 1 96 350 ASP B O 1
ATOM 6943 N N . ILE B 1 351 ? -13.812 -2.484 -14.148 1 96.94 351 ILE B N 1
ATOM 6944 C CA . ILE B 1 351 ? -12.875 -3.443 -13.578 1 96.94 351 ILE B CA 1
ATOM 6945 C C . ILE B 1 351 ? -11.891 -3.906 -14.656 1 96.94 351 ILE B C 1
ATOM 6947 O O . ILE B 1 351 ? -10.68 -3.881 -14.445 1 96.94 351 ILE B O 1
ATOM 6951 N N . PHE B 1 352 ? -12.391 -4.27 -15.867 1 97.62 352 PHE B N 1
ATOM 6952 C CA . PHE B 1 352 ? -11.531 -4.746 -16.953 1 97.62 352 PHE B CA 1
ATOM 6953 C C . PHE B 1 352 ? -10.57 -3.652 -17.406 1 97.62 352 PHE B C 1
ATOM 6955 O O . PHE B 1 352 ? -9.375 -3.893 -17.547 1 97.62 352 PHE B O 1
ATOM 6962 N N . GLY B 1 353 ? -11.18 -2.488 -17.656 1 98.25 353 GLY B N 1
ATOM 6963 C CA . GLY B 1 353 ? -10.344 -1.383 -18.094 1 98.25 353 GLY B CA 1
ATOM 6964 C C . GLY B 1 353 ? -9.242 -1.039 -17.109 1 98.25 353 GLY B C 1
ATOM 6965 O O . GLY B 1 353 ? -8.102 -0.789 -17.5 1 98.25 353 GLY B O 1
ATOM 6966 N N . SER B 1 354 ? -9.578 -0.999 -15.805 1 98.5 354 SER B N 1
ATOM 6967 C CA . SER B 1 354 ? -8.586 -0.726 -14.773 1 98.5 354 SER B CA 1
ATOM 6968 C C . SER B 1 354 ? -7.492 -1.787 -14.766 1 98.5 354 SER B C 1
ATOM 6970 O O . SER B 1 354 ? -6.305 -1.461 -14.68 1 98.5 354 SER B O 1
ATOM 6972 N N . PHE B 1 355 ? -7.906 -3.039 -14.867 1 98.62 355 PHE B N 1
ATOM 6973 C CA . PHE B 1 355 ? -6.926 -4.113 -14.953 1 98.62 355 PHE B CA 1
ATOM 6974 C C . PHE B 1 355 ? -5.996 -3.904 -16.141 1 98.62 355 PHE B C 1
ATOM 6976 O O . PHE B 1 355 ? -4.773 -3.992 -16 1 98.62 355 PHE B O 1
ATOM 6983 N N . LYS B 1 356 ? -6.578 -3.652 -17.297 1 98.75 356 LYS B N 1
ATOM 6984 C CA . LYS B 1 356 ? -5.801 -3.52 -18.531 1 98.75 356 LYS B CA 1
ATOM 6985 C C . LYS B 1 356 ? -4.789 -2.381 -18.422 1 98.75 356 LYS B C 1
ATOM 6987 O O . LYS B 1 356 ? -3.633 -2.531 -18.812 1 98.75 356 LYS B O 1
ATOM 6992 N N . VAL B 1 357 ? -5.199 -1.267 -17.828 1 98.81 357 VAL B N 1
ATOM 6993 C CA . VAL B 1 357 ? -4.305 -0.131 -17.641 1 98.81 357 VAL B CA 1
ATOM 6994 C C . VAL B 1 357 ? -3.143 -0.533 -16.734 1 98.81 357 VAL B C 1
ATOM 6996 O O . VAL B 1 357 ? -1.979 -0.283 -17.062 1 98.81 357 VAL B O 1
ATOM 6999 N N . LEU B 1 358 ? -3.441 -1.173 -15.633 1 98.81 358 LEU B N 1
ATOM 7000 C CA . LEU B 1 358 ? -2.416 -1.61 -14.695 1 98.81 358 LEU B CA 1
ATOM 7001 C C . LEU B 1 358 ? -1.441 -2.574 -15.367 1 98.81 358 LEU B C 1
ATOM 7003 O O . LEU B 1 358 ? -0.224 -2.412 -15.25 1 98.81 358 LEU B O 1
ATOM 7007 N N . TRP B 1 359 ? -1.962 -3.504 -16.078 1 98.81 359 TRP B N 1
ATOM 7008 C CA . TRP B 1 359 ? -1.162 -4.574 -16.656 1 98.81 359 TRP B CA 1
ATOM 7009 C C . TRP B 1 359 ? -0.269 -4.039 -17.781 1 98.81 359 TRP B C 1
ATOM 7011 O O . TRP B 1 359 ? 0.929 -4.332 -17.812 1 98.81 359 TRP B O 1
ATOM 7021 N N . CYS B 1 360 ? -0.87 -3.283 -18.688 1 98.81 360 CYS B N 1
ATOM 7022 C CA . CYS B 1 360 ? -0.112 -2.773 -19.828 1 98.81 360 CYS B CA 1
ATOM 7023 C C . CYS B 1 360 ? 0.943 -1.772 -19.375 1 98.81 360 CYS B C 1
ATOM 7025 O O . CYS B 1 360 ? 2.037 -1.72 -19.938 1 98.81 360 CYS B O 1
ATOM 7027 N N . THR B 1 361 ? 0.608 -1.008 -18.359 1 98.81 361 THR B N 1
ATOM 7028 C CA . THR B 1 361 ? 1.604 -0.106 -17.781 1 98.81 361 THR B CA 1
ATOM 7029 C C . THR B 1 361 ? 2.775 -0.893 -17.203 1 98.81 361 THR B C 1
ATOM 7031 O O . THR B 1 361 ? 3.936 -0.52 -17.391 1 98.81 361 THR B O 1
ATOM 7034 N N . GLY B 1 362 ? 2.469 -1.965 -16.484 1 98.5 362 GLY B N 1
ATOM 7035 C CA . GLY B 1 362 ? 3.525 -2.836 -16 1 98.5 362 GLY B CA 1
ATOM 7036 C C . GLY B 1 362 ? 4.398 -3.393 -17.109 1 98.5 362 GLY B C 1
ATOM 7037 O O . GLY B 1 362 ? 5.625 -3.396 -17 1 98.5 362 GLY B O 1
ATOM 7038 N N . GLY B 1 363 ? 3.75 -3.836 -18.172 1 98.12 363 GLY B N 1
ATOM 7039 C CA . GLY B 1 363 ? 4.488 -4.336 -19.328 1 98.12 363 GLY B CA 1
ATOM 7040 C C . GLY B 1 363 ? 5.418 -3.303 -19.938 1 98.12 363 GLY B C 1
ATOM 7041 O O . GLY B 1 363 ? 6.574 -3.604 -20.234 1 98.12 363 GLY B O 1
ATOM 7042 N N . ALA B 1 364 ? 4.93 -2.09 -20.094 1 98.31 364 ALA B N 1
ATOM 7043 C CA . ALA B 1 364 ? 5.754 -1.004 -20.609 1 98.31 364 ALA B CA 1
ATOM 7044 C C . ALA B 1 364 ? 6.938 -0.722 -19.688 1 98.31 364 ALA B C 1
ATOM 7046 O O . ALA B 1 364 ? 8.062 -0.535 -20.141 1 98.31 364 ALA B O 1
ATOM 7047 N N . THR B 1 365 ? 6.68 -0.71 -18.422 1 97.88 365 THR B N 1
ATOM 7048 C CA . THR B 1 365 ? 7.699 -0.376 -17.438 1 97.88 365 THR B CA 1
ATOM 7049 C C . THR B 1 365 ? 8.805 -1.429 -17.422 1 97.88 365 THR B C 1
ATOM 7051 O O . THR B 1 365 ? 9.984 -1.093 -17.328 1 97.88 365 THR B O 1
ATOM 7054 N N . VAL B 1 366 ? 8.438 -2.684 -17.5 1 96.31 366 VAL B N 1
ATOM 7055 C CA . VAL B 1 366 ? 9.438 -3.746 -17.484 1 96.31 366 VAL B CA 1
ATOM 7056 C C . VAL B 1 366 ? 10.359 -3.607 -18.688 1 96.31 366 VAL B C 1
ATOM 7058 O O . VAL B 1 366 ? 11.586 -3.678 -18.547 1 96.31 366 VAL B O 1
ATOM 7061 N N . LEU B 1 367 ? 9.797 -3.375 -19.812 1 97.19 367 LEU B N 1
ATOM 7062 C CA . LEU B 1 367 ? 10.602 -3.281 -21.031 1 97.19 367 LEU B CA 1
ATOM 7063 C C . LEU B 1 367 ? 11.461 -2.021 -21.016 1 97.19 367 LEU B C 1
ATOM 7065 O O . LEU B 1 367 ? 12.641 -2.062 -21.391 1 97.19 367 LEU B O 1
ATOM 7069 N N . ASN B 1 368 ? 10.883 -0.901 -20.562 1 96.06 368 ASN B N 1
ATOM 7070 C CA . ASN B 1 368 ? 11.617 0.357 -20.516 1 96.06 368 ASN B CA 1
ATOM 7071 C C . ASN B 1 368 ? 12.797 0.282 -19.562 1 96.06 368 ASN B C 1
ATOM 7073 O O . ASN B 1 368 ? 13.844 0.892 -19.797 1 96.06 368 ASN B O 1
ATOM 7077 N N . LYS B 1 369 ? 12.68 -0.458 -18.547 1 92.75 369 LYS B N 1
ATOM 7078 C CA . LYS B 1 369 ? 13.695 -0.465 -17.5 1 92.75 369 LYS B CA 1
ATOM 7079 C C . LYS B 1 369 ? 14.719 -1.571 -17.734 1 92.75 369 LYS B C 1
ATOM 7081 O O . LYS B 1 369 ? 15.875 -1.458 -17.312 1 92.75 369 LYS B O 1
ATOM 7086 N N . ARG B 1 370 ? 14.312 -2.664 -18.406 1 92.62 370 ARG B N 1
ATOM 7087 C CA . ARG B 1 370 ? 15.188 -3.83 -18.391 1 92.62 370 ARG B CA 1
ATOM 7088 C C . ARG B 1 370 ? 15.766 -4.098 -19.781 1 92.62 370 ARG B C 1
ATOM 7090 O O . ARG B 1 370 ? 16.734 -4.844 -19.922 1 92.62 370 ARG B O 1
ATOM 7097 N N . ILE B 1 371 ? 15.133 -3.529 -20.812 1 96.06 371 ILE B N 1
ATOM 7098 C CA . ILE B 1 371 ? 15.57 -3.848 -22.156 1 96.06 371 ILE B CA 1
ATOM 7099 C C . ILE B 1 371 ? 16.016 -2.57 -22.875 1 96.06 371 ILE B C 1
ATOM 7101 O O . ILE B 1 371 ? 15.211 -1.659 -23.078 1 96.06 371 ILE B O 1
ATOM 7105 N N . GLN B 1 372 ? 17.203 -2.473 -23.266 1 95.31 372 GLN B N 1
ATOM 7106 C CA . GLN B 1 372 ? 17.703 -1.353 -24.062 1 95.31 372 GLN B CA 1
ATOM 7107 C C . GLN B 1 372 ? 17.109 -1.346 -25.453 1 95.31 372 GLN B C 1
ATOM 7109 O O . GLN B 1 372 ? 16.672 -2.387 -25.953 1 95.31 372 GLN B O 1
ATOM 7114 N N . PRO B 1 373 ? 17.062 -0.212 -26.078 1 94.94 373 PRO B N 1
ATOM 7115 C CA . PRO B 1 373 ? 16.422 -0.065 -27.391 1 94.94 373 PRO B CA 1
ATOM 7116 C C . PRO B 1 373 ? 16.969 -1.037 -28.422 1 94.94 373 PRO B C 1
ATOM 7118 O O . PRO B 1 373 ? 16.203 -1.573 -29.234 1 94.94 373 PRO B O 1
ATOM 7121 N N . GLU B 1 374 ? 18.25 -1.368 -28.344 1 95.38 374 GLU B N 1
ATOM 7122 C CA . GLU B 1 374 ? 18.922 -2.207 -29.344 1 95.38 374 GLU B CA 1
ATOM 7123 C C . GLU B 1 374 ? 18.406 -3.646 -29.281 1 95.38 374 GLU B C 1
ATOM 7125 O O . GLU B 1 374 ? 18.547 -4.402 -30.234 1 95.38 374 GLU B O 1
ATOM 7130 N N . TYR B 1 375 ? 17.797 -4.035 -28.172 1 96.25 375 TYR B N 1
ATOM 7131 C CA . TYR B 1 375 ? 17.422 -5.43 -27.969 1 96.25 375 TYR B CA 1
ATOM 7132 C C . TYR B 1 375 ? 15.906 -5.594 -28 1 96.25 375 TYR B C 1
ATOM 7134 O O . TYR B 1 375 ? 15.398 -6.703 -27.844 1 96.25 375 TYR B O 1
ATOM 7142 N N . GLN B 1 376 ? 15.141 -4.59 -28.25 1 95.81 376 GLN B N 1
ATOM 7143 C CA . GLN B 1 376 ? 13.68 -4.59 -28.188 1 95.81 376 GLN B CA 1
ATOM 7144 C C . GLN B 1 376 ? 13.086 -5.527 -29.234 1 95.81 376 GLN B C 1
ATOM 7146 O O . GLN B 1 376 ? 12.039 -6.133 -29.016 1 95.81 376 GLN B O 1
ATOM 7151 N N . HIS B 1 377 ? 13.758 -5.676 -30.328 1 95.88 377 HIS B N 1
ATOM 7152 C CA . HIS B 1 377 ? 13.25 -6.516 -31.406 1 95.88 377 HIS B CA 1
ATOM 7153 C C . HIS B 1 377 ? 13.219 -7.984 -31 1 95.88 377 HIS B C 1
ATOM 7155 O O . HIS B 1 377 ? 12.539 -8.797 -31.625 1 95.88 377 HIS B O 1
ATOM 7161 N N . LEU B 1 378 ? 13.914 -8.375 -29.922 1 97.19 378 LEU B N 1
ATOM 7162 C CA . LEU B 1 378 ? 13.984 -9.75 -29.453 1 97.19 378 LEU B CA 1
ATOM 7163 C C . LEU B 1 378 ? 12.883 -10.031 -28.438 1 97.19 378 LEU B C 1
ATOM 7165 O O . LEU B 1 378 ? 12.695 -11.18 -28.016 1 97.19 378 LEU B O 1
ATOM 7169 N N . VAL B 1 379 ? 12.117 -9.008 -28.062 1 98 379 VAL B N 1
ATOM 7170 C CA . VAL B 1 379 ? 11.039 -9.156 -27.094 1 98 379 VAL B CA 1
ATOM 7171 C C . VAL B 1 379 ? 9.836 -9.828 -27.766 1 98 379 VAL B C 1
ATOM 7173 O O . VAL B 1 379 ? 9.57 -9.602 -28.938 1 98 379 VAL B O 1
ATOM 7176 N N . ASP B 1 380 ? 9.141 -10.672 -26.984 1 97.06 380 ASP B N 1
ATOM 7177 C CA . ASP B 1 380 ? 7.891 -11.273 -27.438 1 97.06 380 ASP B CA 1
ATOM 7178 C C . ASP B 1 380 ? 6.98 -10.227 -28.078 1 97.06 380 ASP B C 1
ATOM 7180 O O . ASP B 1 380 ? 6.773 -9.148 -27.516 1 97.06 380 ASP B O 1
ATOM 7184 N N . GLU B 1 381 ? 6.453 -10.547 -29.281 1 96.56 381 GLU B N 1
ATOM 7185 C CA . GLU B 1 381 ? 5.688 -9.578 -30.062 1 96.56 381 GLU B CA 1
ATOM 7186 C C . GLU B 1 381 ? 4.434 -9.133 -29.312 1 96.56 381 GLU B C 1
ATOM 7188 O O . GLU B 1 381 ? 4.047 -7.965 -29.375 1 96.56 381 GLU B O 1
ATOM 7193 N N . ASN B 1 382 ? 3.766 -10.07 -28.719 1 97.06 382 ASN B N 1
ATOM 7194 C CA . ASN B 1 382 ? 2.551 -9.719 -27.984 1 97.06 382 ASN B CA 1
ATOM 7195 C C . ASN B 1 382 ? 2.857 -8.852 -26.766 1 97.06 382 ASN B C 1
ATOM 7197 O O . ASN B 1 382 ? 2.086 -7.949 -26.438 1 97.06 382 ASN B O 1
ATOM 7201 N N . LEU B 1 383 ? 3.982 -9.133 -26.078 1 98.06 383 LEU B N 1
ATOM 7202 C CA . LEU B 1 383 ? 4.414 -8.273 -24.969 1 98.06 383 LEU B CA 1
ATOM 7203 C C . LEU B 1 383 ? 4.734 -6.871 -25.469 1 98.06 383 LEU B C 1
ATOM 7205 O O . LEU B 1 383 ? 4.453 -5.887 -24.797 1 98.06 383 LEU B O 1
ATOM 7209 N N . GLN B 1 384 ? 5.32 -6.773 -26.672 1 97.75 384 GLN B N 1
ATOM 7210 C CA . GLN B 1 384 ? 5.574 -5.469 -27.281 1 97.75 384 GLN B CA 1
ATOM 7211 C C . GLN B 1 384 ? 4.273 -4.695 -27.484 1 97.75 384 GLN B C 1
ATOM 7213 O O . GLN B 1 384 ? 4.223 -3.484 -27.266 1 97.75 384 GLN B O 1
ATOM 7218 N N . GLN B 1 385 ? 3.285 -5.391 -27.953 1 98 385 GLN B N 1
ATOM 7219 C CA . GLN B 1 385 ? 1.99 -4.754 -28.172 1 98 385 GLN B CA 1
ATOM 7220 C C . GLN B 1 385 ? 1.369 -4.301 -26.844 1 98 385 GLN B C 1
ATOM 7222 O O . GLN B 1 385 ? 0.773 -3.225 -26.781 1 98 385 GLN B O 1
ATOM 7227 N N . VAL B 1 386 ? 1.48 -5.129 -25.844 1 98.19 386 VAL B N 1
ATOM 7228 C CA . VAL B 1 386 ? 1.016 -4.781 -24.5 1 98.19 386 VAL B CA 1
ATOM 7229 C C . VAL B 1 386 ? 1.734 -3.521 -24.016 1 98.19 386 VAL B C 1
ATOM 7231 O O . VAL B 1 386 ? 1.095 -2.568 -23.578 1 98.19 386 VAL B O 1
ATOM 7234 N N . ALA B 1 387 ? 3.057 -3.512 -24.156 1 98.12 387 ALA B N 1
ATOM 7235 C CA . ALA B 1 387 ? 3.875 -2.387 -23.719 1 98.12 387 ALA B CA 1
ATOM 7236 C C . ALA B 1 387 ? 3.523 -1.115 -24.484 1 98.12 387 ALA B C 1
ATOM 7238 O O . ALA B 1 387 ? 3.541 -0.018 -23.922 1 98.12 387 ALA B O 1
ATOM 7239 N N . SER B 1 388 ? 3.273 -1.278 -25.766 1 97.88 388 SER B N 1
ATOM 7240 C CA . SER B 1 388 ? 2.896 -0.129 -26.594 1 97.88 388 SER B CA 1
ATOM 7241 C C . SER B 1 388 ? 1.643 0.547 -26.047 1 97.88 388 SER B C 1
ATOM 7243 O O . SER B 1 388 ? 1.57 1.776 -25.984 1 97.88 388 SER B O 1
ATOM 7245 N N . ARG B 1 389 ? 0.668 -0.189 -25.641 1 98.06 389 ARG B N 1
ATOM 7246 C CA . ARG B 1 389 ? -0.536 0.368 -25.031 1 98.06 389 ARG B CA 1
ATOM 7247 C C . ARG B 1 389 ? -0.216 1.038 -23.688 1 98.06 389 ARG B C 1
ATOM 7249 O O . ARG B 1 389 ? -0.709 2.131 -23.406 1 98.06 389 ARG B O 1
ATOM 7256 N N . GLY B 1 390 ? 0.626 0.339 -22.844 1 98.19 390 GLY B N 1
ATOM 7257 C CA . GLY B 1 390 ? 1.046 0.933 -21.594 1 98.19 390 GLY B CA 1
ATOM 7258 C C . GLY B 1 390 ? 1.696 2.293 -21.766 1 98.19 390 GLY B C 1
ATOM 7259 O O . GLY B 1 390 ? 1.484 3.193 -20.938 1 98.19 390 GLY B O 1
ATOM 7260 N N . ARG B 1 391 ? 2.424 2.451 -22.844 1 97.12 391 ARG B N 1
ATOM 7261 C CA . ARG B 1 391 ? 3.113 3.705 -23.125 1 97.12 391 ARG B CA 1
ATOM 7262 C C . ARG B 1 391 ? 2.127 4.793 -23.531 1 97.12 391 ARG B C 1
ATOM 7264 O O . ARG B 1 391 ? 2.428 5.984 -23.422 1 97.12 391 ARG B O 1
ATOM 7271 N N . SER B 1 392 ? 0.981 4.375 -23.984 1 97.62 392 SER B N 1
ATOM 7272 C CA . SER B 1 392 ? 0.002 5.34 -24.469 1 97.62 392 SER B CA 1
ATOM 7273 C C . SER B 1 392 ? -0.932 5.797 -23.359 1 97.62 392 SER B C 1
ATOM 7275 O O . SER B 1 392 ? -1.658 6.781 -23.5 1 97.62 392 SER B O 1
ATOM 7277 N N . TYR B 1 393 ? -0.999 5.102 -22.25 1 98.44 393 TYR B N 1
ATOM 7278 C CA . TYR B 1 393 ? -1.885 5.484 -21.156 1 98.44 393 TYR B CA 1
ATOM 7279 C C . TYR B 1 393 ? -1.323 6.676 -20.391 1 98.44 393 TYR B C 1
ATOM 7281 O O . TYR B 1 393 ? -0.105 6.848 -20.312 1 98.44 393 TYR B O 1
ATOM 7289 N N . THR B 1 394 ? -2.186 7.484 -19.828 1 98.25 394 THR B N 1
ATOM 7290 C CA . THR B 1 394 ? -1.792 8.664 -19.078 1 98.25 394 THR B CA 1
ATOM 7291 C C . THR B 1 394 ? -1.608 8.328 -17.594 1 98.25 394 THR B C 1
ATOM 7293 O O . THR B 1 394 ? -2.07 7.285 -17.141 1 98.25 394 THR B O 1
ATOM 7296 N N . ALA B 1 395 ? -0.899 9.227 -16.938 1 98.5 395 ALA B N 1
ATOM 7297 C CA . ALA B 1 395 ? -0.778 9.094 -15.484 1 98.5 395 ALA B CA 1
ATOM 7298 C C . ALA B 1 395 ? -2.15 9.094 -14.82 1 98.5 395 ALA B C 1
ATOM 7300 O O . ALA B 1 395 ? -2.367 8.391 -13.828 1 98.5 395 ALA B O 1
ATOM 7301 N N . TYR B 1 396 ? -3.084 9.82 -15.359 1 97.56 396 TYR B N 1
ATOM 7302 C CA . TYR B 1 396 ? -4.449 9.852 -14.844 1 97.56 396 TYR B CA 1
ATOM 7303 C C . TYR B 1 396 ? -5.109 8.484 -14.977 1 97.56 396 TYR B C 1
ATOM 7305 O O . TYR B 1 396 ? -5.805 8.039 -14.062 1 97.56 396 TYR B O 1
ATOM 7313 N N . ASP B 1 397 ? -4.883 7.84 -16.109 1 98.19 397 ASP B N 1
ATOM 7314 C CA . ASP B 1 397 ? -5.453 6.508 -16.297 1 98.19 397 ASP B CA 1
ATOM 7315 C C . ASP B 1 397 ? -4.98 5.551 -15.203 1 98.19 397 ASP B C 1
ATOM 7317 O O . ASP B 1 397 ? -5.789 4.828 -14.609 1 98.19 397 ASP B O 1
ATOM 7321 N N . LEU B 1 398 ? -3.682 5.578 -14.992 1 98.56 398 LEU B N 1
ATOM 7322 C CA . LEU B 1 398 ? -3.119 4.668 -14 1 98.56 398 LEU B CA 1
ATOM 7323 C C . LEU B 1 398 ? -3.611 5.02 -12.602 1 98.56 398 LEU B C 1
ATOM 7325 O O . LEU B 1 398 ? -3.98 4.133 -11.828 1 98.56 398 LEU B O 1
ATOM 7329 N N . ASN B 1 399 ? -3.607 6.309 -12.289 1 98.38 399 ASN B N 1
ATOM 7330 C CA . ASN B 1 399 ? -4.074 6.738 -10.977 1 98.38 399 ASN B CA 1
ATOM 7331 C C . ASN B 1 399 ? -5.543 6.383 -10.758 1 98.38 399 ASN B C 1
ATOM 7333 O O . ASN B 1 399 ? -5.934 5.98 -9.664 1 98.38 399 ASN B O 1
ATOM 7337 N N . SER B 1 400 ? -6.367 6.547 -11.734 1 97.12 400 SER B N 1
ATOM 7338 C CA . SER B 1 400 ? -7.777 6.18 -11.664 1 97.12 400 SER B CA 1
ATOM 7339 C C . SER B 1 400 ? -7.949 4.68 -11.453 1 97.12 400 SER B C 1
ATOM 7341 O O . SER B 1 400 ? -8.836 4.25 -10.711 1 97.12 400 SER B O 1
ATOM 7343 N N . ALA B 1 401 ? -7.141 3.924 -12.141 1 98.19 401 ALA B N 1
ATOM 7344 C CA . ALA B 1 401 ? -7.176 2.477 -11.953 1 98.19 401 ALA B CA 1
ATOM 7345 C C . ALA B 1 401 ? -6.824 2.107 -10.508 1 98.19 401 ALA B C 1
ATOM 7347 O O . ALA B 1 401 ? -7.457 1.232 -9.914 1 98.19 401 ALA B O 1
ATOM 7348 N N . GLU B 1 402 ? -5.824 2.76 -9.953 1 97.81 402 GLU B N 1
ATOM 7349 C CA . GLU B 1 402 ? -5.449 2.52 -8.562 1 97.81 402 GLU B CA 1
ATOM 7350 C C . GLU B 1 402 ? -6.594 2.877 -7.617 1 97.81 402 GLU B C 1
ATOM 7352 O O . GLU B 1 402 ? -6.84 2.166 -6.641 1 97.81 402 GLU B O 1
ATOM 7357 N N . MET B 1 403 ? -7.246 3.938 -7.867 1 96.56 403 MET B N 1
ATOM 7358 C CA . MET B 1 403 ? -8.383 4.328 -7.043 1 96.56 403 MET B CA 1
ATOM 7359 C C . MET B 1 403 ? -9.508 3.303 -7.145 1 96.56 403 MET B C 1
ATOM 7361 O O . MET B 1 403 ? -10.195 3.027 -6.16 1 96.56 403 MET B O 1
ATOM 7365 N N . THR B 1 404 ? -9.734 2.783 -8.336 1 96.56 404 THR B N 1
ATOM 7366 C CA . THR B 1 404 ? -10.711 1.714 -8.516 1 96.56 404 THR B CA 1
ATOM 7367 C C . THR B 1 404 ? -10.383 0.527 -7.613 1 96.56 404 THR B C 1
ATOM 7369 O O . THR B 1 404 ? -11.266 -0.02 -6.949 1 96.56 404 THR B O 1
ATOM 7372 N N . ARG B 1 405 ? -9.086 0.131 -7.543 1 97.62 405 ARG B N 1
ATOM 7373 C CA . ARG B 1 405 ? -8.664 -0.967 -6.684 1 97.62 405 ARG B CA 1
ATOM 7374 C C . ARG B 1 405 ? -9.039 -0.701 -5.23 1 97.62 405 ARG B C 1
ATOM 7376 O O . ARG B 1 405 ? -9.562 -1.583 -4.547 1 97.62 405 ARG B O 1
ATOM 7383 N N . THR B 1 406 ? -8.766 0.485 -4.789 1 96.5 406 THR B N 1
ATOM 7384 C CA . THR B 1 406 ? -9.062 0.865 -3.412 1 96.5 406 THR B CA 1
ATOM 7385 C C . THR B 1 406 ? -10.562 0.795 -3.145 1 96.5 406 THR B C 1
ATOM 7387 O O . THR B 1 406 ? -10.992 0.28 -2.109 1 96.5 406 THR B O 1
ATOM 7390 N N . THR B 1 407 ? -11.352 1.301 -4.055 1 95.81 407 THR B N 1
ATOM 7391 C CA . THR B 1 407 ? -12.805 1.307 -3.908 1 95.81 407 THR B CA 1
ATOM 7392 C C . THR B 1 407 ? -13.352 -0.118 -3.869 1 95.81 407 THR B C 1
ATOM 7394 O O . THR B 1 407 ? -14.211 -0.437 -3.045 1 95.81 407 THR B O 1
ATOM 7397 N N . MET B 1 408 ? -12.836 -0.97 -4.758 1 97.19 408 MET B N 1
ATOM 7398 C CA . MET B 1 408 ? -13.25 -2.371 -4.77 1 97.19 408 MET B CA 1
ATOM 7399 C C . MET B 1 408 ? -13.047 -3.012 -3.402 1 97.19 408 MET B C 1
ATOM 7401 O O . MET B 1 408 ? -13.961 -3.635 -2.863 1 97.19 408 MET B O 1
ATOM 7405 N N . THR B 1 409 ? -11.898 -2.836 -2.863 1 97.19 409 THR B N 1
ATOM 7406 C CA . THR B 1 409 ? -11.539 -3.473 -1.601 1 97.19 409 THR B CA 1
ATOM 7407 C C . THR B 1 409 ? -12.391 -2.924 -0.458 1 97.19 409 THR B C 1
ATOM 7409 O O . THR B 1 409 ? -12.852 -3.68 0.399 1 97.19 409 THR B O 1
ATOM 7412 N N . ALA B 1 410 ? -12.57 -1.601 -0.458 1 95.38 410 ALA B N 1
ATOM 7413 C CA . ALA B 1 410 ? -13.383 -0.969 0.574 1 95.38 410 ALA B CA 1
ATOM 7414 C C . ALA B 1 410 ? -14.812 -1.516 0.556 1 95.38 410 ALA B C 1
ATOM 7416 O O . ALA B 1 410 ? -15.383 -1.817 1.607 1 95.38 410 ALA B O 1
ATOM 7417 N N . LEU B 1 411 ? -15.383 -1.656 -0.616 1 96.12 411 LEU B N 1
ATOM 7418 C CA . LEU B 1 411 ? -16.75 -2.162 -0.761 1 96.12 411 LEU B CA 1
ATOM 7419 C C . LEU B 1 411 ? -16.844 -3.607 -0.287 1 96.12 411 LEU B C 1
ATOM 7421 O O . LEU B 1 411 ? -17.797 -3.979 0.397 1 96.12 411 LEU B O 1
ATOM 7425 N N . MET B 1 412 ? -15.875 -4.418 -0.644 1 97 412 MET B N 1
ATOM 7426 C CA . MET B 1 412 ? -15.859 -5.805 -0.188 1 97 412 MET B CA 1
ATOM 7427 C C . MET B 1 412 ? -15.781 -5.875 1.333 1 97 412 MET B C 1
ATOM 7429 O O . MET B 1 412 ? -16.5 -6.656 1.961 1 97 412 MET B O 1
ATOM 7433 N N . ASN B 1 413 ? -14.906 -5.047 1.92 1 94.25 413 ASN B N 1
ATOM 7434 C CA . ASN B 1 413 ? -14.75 -5.023 3.371 1 94.25 413 ASN B CA 1
ATOM 7435 C C . ASN B 1 413 ? -16.047 -4.609 4.066 1 94.25 413 ASN B C 1
ATOM 7437 O O . ASN B 1 413 ? -16.406 -5.176 5.102 1 94.25 413 ASN B O 1
ATOM 7441 N N . GLN B 1 414 ? -16.75 -3.691 3.506 1 93 414 GLN B N 1
ATOM 7442 C CA . GLN B 1 414 ? -17.891 -3.076 4.172 1 93 414 GLN B CA 1
ATOM 7443 C C . GLN B 1 414 ? -19.156 -3.898 3.953 1 93 414 GLN B C 1
ATOM 7445 O O . GLN B 1 414 ? -20.031 -3.928 4.816 1 93 414 GLN B O 1
ATOM 7450 N N . GLN B 1 415 ? -19.203 -4.578 2.793 1 95.5 415 GLN B N 1
ATOM 7451 C CA . GLN B 1 415 ? -20.516 -5.098 2.42 1 95.5 415 GLN B CA 1
ATOM 7452 C C . GLN B 1 415 ? -20.469 -6.613 2.24 1 95.5 415 GLN B C 1
ATOM 7454 O O . GLN B 1 415 ? -21.5 -7.281 2.33 1 95.5 415 GLN B O 1
ATOM 7459 N N . PHE B 1 416 ? -19.375 -7.199 1.932 1 96.81 416 PHE B N 1
ATOM 7460 C CA . PHE B 1 416 ? -19.312 -8.641 1.72 1 96.81 416 PHE B CA 1
ATOM 7461 C C . PHE B 1 416 ? -18.719 -9.336 2.939 1 96.81 416 PHE B C 1
ATOM 7463 O O . PHE B 1 416 ? -19.344 -10.234 3.51 1 96.81 416 PHE B O 1
ATOM 7470 N N . PHE B 1 417 ? -17.562 -8.914 3.398 1 95.06 417 PHE B N 1
ATOM 7471 C CA . PHE B 1 417 ? -16.828 -9.617 4.441 1 95.06 417 PHE B CA 1
ATOM 7472 C C . PHE B 1 417 ? -17.391 -9.297 5.82 1 95.06 417 PHE B C 1
ATOM 7474 O O . PHE B 1 417 ? -16.859 -9.75 6.836 1 95.06 417 PHE B O 1
ATOM 7481 N N . THR B 1 418 ? -18.422 -8.477 5.852 1 91.69 418 THR B N 1
ATOM 7482 C CA . THR B 1 418 ? -19.203 -8.305 7.074 1 91.69 418 THR B CA 1
ATOM 7483 C C . THR B 1 418 ? -20.266 -9.391 7.199 1 91.69 418 THR B C 1
ATOM 7485 O O . THR B 1 418 ? -20.75 -9.664 8.297 1 91.69 418 THR B O 1
ATOM 7488 N N . LYS B 1 419 ? -20.531 -10.008 6.09 1 94.44 419 LYS B N 1
ATOM 7489 C CA . LYS B 1 419 ? -21.594 -11.016 6.039 1 94.44 419 LYS B CA 1
ATOM 7490 C C . LYS B 1 419 ? -21.016 -12.414 5.82 1 94.44 419 LYS B C 1
ATOM 7492 O O . LYS B 1 419 ? -21.562 -13.398 6.32 1 94.44 419 LYS B O 1
ATOM 7497 N N . TYR B 1 420 ? -19.984 -12.484 5.066 1 97 420 TYR B N 1
ATOM 7498 C CA . TYR B 1 420 ? -19.359 -13.758 4.703 1 97 420 TYR B CA 1
ATOM 7499 C C . TYR B 1 420 ? -17.906 -13.797 5.117 1 97 420 TYR B C 1
ATOM 7501 O O . TYR B 1 420 ? -17.203 -12.781 5.051 1 97 420 TYR B O 1
ATOM 7509 N N . ASP B 1 421 ? -17.422 -14.969 5.449 1 96 421 ASP B N 1
ATOM 7510 C CA . ASP B 1 421 ? -16.031 -15.164 5.836 1 96 421 ASP B CA 1
ATOM 7511 C C . ASP B 1 421 ? -15.156 -15.438 4.617 1 96 421 ASP B C 1
ATOM 7513 O O . ASP B 1 421 ? -13.961 -15.109 4.613 1 96 421 ASP B O 1
ATOM 7517 N N . ILE B 1 422 ? -15.773 -16.094 3.645 1 98.06 422 ILE B N 1
ATOM 7518 C CA . ILE B 1 422 ? -15.039 -16.594 2.486 1 98.06 422 ILE B CA 1
ATOM 7519 C C . ILE B 1 422 ? -15.836 -16.312 1.213 1 98.06 422 ILE B C 1
ATOM 7521 O O . ILE B 1 422 ? -17.062 -16.438 1.196 1 98.06 422 ILE B O 1
ATOM 7525 N N . LEU B 1 423 ? -15.141 -15.883 0.22 1 98.81 423 LEU B N 1
ATOM 7526 C CA . LEU B 1 423 ? -15.664 -15.875 -1.141 1 98.81 423 LEU B CA 1
ATOM 7527 C C . LEU B 1 423 ? -15.227 -17.125 -1.898 1 98.81 423 LEU B C 1
ATOM 7529 O O . LEU B 1 423 ? -14.039 -17.469 -1.909 1 98.81 423 LEU B O 1
ATOM 7533 N N . LEU B 1 424 ? -16.172 -17.828 -2.492 1 98.88 424 LEU B N 1
ATOM 7534 C CA . LEU B 1 424 ? -15.938 -19.047 -3.256 1 98.88 424 LEU B CA 1
ATOM 7535 C C . LEU B 1 424 ? -16.266 -18.844 -4.73 1 98.88 424 LEU B C 1
ATOM 7537 O O . LEU B 1 424 ? -17.391 -18.453 -5.07 1 98.88 424 LEU B O 1
ATOM 7541 N N . THR B 1 425 ? -15.32 -19.047 -5.586 1 98.81 425 THR B N 1
ATOM 7542 C CA . THR B 1 425 ? -15.508 -18.938 -7.027 1 98.81 425 THR B CA 1
ATOM 7543 C C . THR B 1 425 ? -14.758 -20.047 -7.758 1 98.81 425 THR B C 1
ATOM 7545 O O . THR B 1 425 ? -13.953 -20.766 -7.156 1 98.81 425 THR B O 1
ATOM 7548 N N . PRO B 1 426 ? -15.117 -20.297 -9.086 1 98.75 426 PRO B N 1
ATOM 7549 C CA . PRO B 1 426 ? -14.125 -21.016 -9.883 1 98.75 426 PRO B CA 1
ATOM 7550 C C . PRO B 1 426 ? -12.773 -20.312 -9.922 1 98.75 426 PRO B C 1
ATOM 7552 O O . PRO B 1 426 ? -12.703 -19.094 -9.766 1 98.75 426 PRO B O 1
ATOM 7555 N N . THR B 1 427 ? -11.719 -21.062 -10.07 1 98.88 427 THR B N 1
ATOM 7556 C CA . THR B 1 427 ? -10.438 -20.391 -10.312 1 98.88 427 THR B CA 1
ATOM 7557 C C . THR B 1 427 ? -10.406 -19.797 -11.719 1 98.88 427 THR B C 1
ATOM 7559 O O . THR B 1 427 ? -9.938 -18.672 -11.914 1 98.88 427 THR B O 1
ATOM 7562 N N . LEU B 1 428 ? -10.852 -20.562 -12.711 1 98.81 428 LEU B N 1
ATOM 7563 C CA . LEU B 1 428 ? -10.938 -20.141 -14.109 1 98.81 428 LEU B CA 1
ATOM 7564 C C . LEU B 1 428 ? -12.305 -20.484 -14.695 1 98.81 428 LEU B C 1
ATOM 7566 O O . LEU B 1 428 ? -12.969 -21.422 -14.227 1 98.81 428 LEU B O 1
ATOM 7570 N N . PRO B 1 429 ? -12.672 -19.812 -15.734 1 98.06 429 PRO B N 1
ATOM 7571 C CA . PRO B 1 429 ? -13.961 -20.094 -16.359 1 98.06 429 PRO B CA 1
ATOM 7572 C C . PRO B 1 429 ? -13.883 -21.234 -17.391 1 98.06 429 PRO B C 1
ATOM 7574 O O . PRO B 1 429 ? -14.914 -21.688 -17.891 1 98.06 429 PRO B O 1
ATOM 7577 N N . ILE B 1 430 ? -12.68 -21.641 -17.703 1 98.12 430 ILE B N 1
ATOM 7578 C CA . ILE B 1 430 ? -12.461 -22.719 -18.656 1 98.12 430 ILE B CA 1
ATOM 7579 C C . ILE B 1 430 ? -11.391 -23.672 -18.125 1 98.12 430 ILE B C 1
ATOM 7581 O O . ILE B 1 430 ? -10.656 -23.328 -17.188 1 98.12 430 ILE B O 1
ATOM 7585 N N . THR B 1 431 ? -11.32 -24.844 -18.688 1 97.44 431 THR B N 1
ATOM 7586 C CA . THR B 1 431 ? -10.289 -25.812 -18.328 1 97.44 431 THR B CA 1
ATOM 7587 C C . THR B 1 431 ? -9.008 -25.547 -19.125 1 97.44 431 THR B C 1
ATOM 7589 O O . THR B 1 431 ? -8.906 -24.531 -19.812 1 97.44 431 THR B O 1
ATOM 7592 N N . ALA B 1 432 ? -7.996 -26.391 -18.953 1 97.75 432 ALA B N 1
ATOM 7593 C CA . ALA B 1 432 ? -6.711 -26.203 -19.625 1 97.75 432 ALA B CA 1
ATOM 7594 C C . ALA B 1 432 ? -6.891 -26.125 -21.141 1 97.75 432 ALA B C 1
ATOM 7596 O O . ALA B 1 432 ? -7.699 -26.859 -21.719 1 97.75 432 ALA B O 1
ATOM 7597 N N . ILE B 1 433 ? -6.203 -25.297 -21.766 1 97.75 433 ILE B N 1
ATOM 7598 C CA . ILE B 1 433 ? -6.281 -25.094 -23.203 1 97.75 433 ILE B CA 1
ATOM 7599 C C . ILE B 1 433 ? -5.094 -25.766 -23.891 1 97.75 433 ILE B C 1
ATOM 7601 O O . ILE B 1 433 ? -4.238 -26.359 -23.234 1 97.75 433 ILE B O 1
ATOM 7605 N N . ASP B 1 434 ? -5.035 -25.625 -25.188 1 97.81 434 ASP B N 1
ATOM 7606 C CA . ASP B 1 434 ? -3.939 -26.203 -25.953 1 97.81 434 ASP B CA 1
ATOM 7607 C C . ASP B 1 434 ? -2.6 -25.594 -25.547 1 97.81 434 ASP B C 1
ATOM 7609 O O . ASP B 1 434 ? -2.506 -24.391 -25.328 1 97.81 434 ASP B O 1
ATOM 7613 N N . ALA B 1 435 ? -1.577 -26.422 -25.516 1 97.81 435 ALA B N 1
ATOM 7614 C CA . ALA B 1 435 ? -0.271 -26.047 -24.984 1 97.81 435 ALA B CA 1
ATOM 7615 C C . ALA B 1 435 ? 0.345 -24.922 -25.812 1 97.81 435 ALA B C 1
ATOM 7617 O O . ALA B 1 435 ? 1.083 -24.078 -25.281 1 97.81 435 ALA B O 1
ATOM 7618 N N . GLU B 1 436 ? -0.014 -24.828 -27.109 1 97.06 436 GLU B N 1
ATOM 7619 C CA . GLU B 1 436 ? 0.67 -23.922 -28.016 1 97.06 436 GLU B CA 1
ATOM 7620 C C . GLU B 1 436 ? -0.031 -22.578 -28.078 1 97.06 436 GLU B C 1
ATOM 7622 O O . GLU B 1 436 ? 0.472 -21.625 -28.703 1 97.06 436 GLU B O 1
ATOM 7627 N N . LEU B 1 437 ? -1.158 -22.5 -27.406 1 97.12 437 LEU B N 1
ATOM 7628 C CA . LEU B 1 437 ? -1.991 -21.312 -27.578 1 97.12 437 LEU B CA 1
ATOM 7629 C C . LEU B 1 437 ? -1.896 -20.406 -26.344 1 97.12 437 LEU B C 1
ATOM 7631 O O . LEU B 1 437 ? -1.676 -20.875 -25.234 1 97.12 437 LEU B O 1
ATOM 7635 N N . GLU B 1 438 ? -2.105 -19.141 -26.594 1 97 438 GLU B N 1
ATOM 7636 C CA . GLU B 1 438 ? -2.168 -18.172 -25.516 1 97 438 GLU B CA 1
ATOM 7637 C C . GLU B 1 438 ? -3.566 -18.109 -24.906 1 97 438 GLU B C 1
ATOM 7639 O O . GLU B 1 438 ? -3.727 -17.734 -23.734 1 97 438 GLU B O 1
ATOM 7644 N N . THR B 1 439 ? -4.535 -18.391 -25.734 1 95.25 439 THR B N 1
ATOM 7645 C CA . THR B 1 439 ? -5.922 -18.344 -25.297 1 95.25 439 THR B CA 1
ATOM 7646 C C . THR B 1 439 ? -6.73 -19.484 -25.906 1 95.25 439 THR B C 1
ATOM 7648 O O . THR B 1 439 ? -6.195 -20.297 -26.672 1 95.25 439 THR B O 1
ATOM 7651 N N . CYS B 1 440 ? -8.016 -19.531 -25.516 1 93.62 440 CYS B N 1
ATOM 7652 C CA . CYS B 1 440 ? -8.914 -20.594 -25.953 1 93.62 440 CYS B CA 1
ATOM 7653 C C . CYS B 1 440 ? -9.094 -20.562 -27.469 1 93.62 440 CYS B C 1
ATOM 7655 O O . CYS B 1 440 ? -9.258 -19.484 -28.062 1 93.62 440 CYS B O 1
ATOM 7657 N N . ARG B 1 441 ? -9.094 -21.734 -28.109 1 92.88 441 ARG B N 1
ATOM 7658 C CA . ARG B 1 441 ? -9.266 -21.859 -29.547 1 92.88 441 ARG B CA 1
ATOM 7659 C C . ARG B 1 441 ? -10.711 -21.578 -29.953 1 92.88 441 ARG B C 1
ATOM 7661 O O . ARG B 1 441 ? -10.961 -21 -31.016 1 92.88 441 ARG B O 1
ATOM 7668 N N . ASP B 1 442 ? -11.641 -21.953 -29.156 1 95.69 442 ASP B N 1
ATOM 7669 C CA . ASP B 1 442 ? -13.062 -21.828 -29.469 1 95.69 442 ASP B CA 1
ATOM 7670 C C . ASP B 1 442 ? -13.5 -20.375 -29.453 1 95.69 442 ASP B C 1
ATOM 7672 O O . ASP B 1 442 ? -13.664 -19.781 -28.391 1 95.69 442 ASP B O 1
ATOM 7676 N N . GLU B 1 443 ? -13.805 -19.859 -30.562 1 94.56 443 GLU B N 1
ATOM 7677 C CA . GLU B 1 443 ? -14.148 -18.453 -30.719 1 94.56 443 GLU B CA 1
ATOM 7678 C C . GLU B 1 443 ? -15.445 -18.109 -29.984 1 94.56 443 GLU B C 1
ATOM 7680 O O . GLU B 1 443 ? -15.609 -17 -29.484 1 94.56 443 GLU B O 1
ATOM 7685 N N . LYS B 1 444 ? -16.312 -19.062 -29.953 1 95.31 444 LYS B N 1
ATOM 7686 C CA . LYS B 1 444 ? -17.578 -18.812 -29.281 1 95.31 444 LYS B CA 1
ATOM 7687 C C . LYS B 1 444 ? -17.375 -18.609 -27.781 1 95.31 444 LYS B C 1
ATOM 7689 O O . LYS B 1 444 ? -18.031 -17.75 -27.172 1 95.31 444 LYS B O 1
ATOM 7694 N N . ILE B 1 445 ? -16.516 -19.375 -27.234 1 96 445 ILE B N 1
ATOM 7695 C CA . ILE B 1 445 ? -16.203 -19.234 -25.812 1 96 445 ILE B CA 1
ATOM 7696 C C . ILE B 1 445 ? -15.516 -17.891 -25.578 1 96 445 ILE B C 1
ATOM 7698 O O . ILE B 1 445 ? -15.844 -17.188 -24.625 1 96 445 ILE B O 1
ATOM 7702 N N . VAL B 1 446 ? -14.602 -17.516 -26.469 1 96.31 446 VAL B N 1
ATOM 7703 C CA . VAL B 1 446 ? -13.883 -16.25 -26.344 1 96.31 446 VAL B CA 1
ATOM 7704 C C . VAL B 1 446 ? -14.867 -15.094 -26.391 1 96.31 446 VAL B C 1
ATOM 7706 O O . VAL B 1 446 ? -14.766 -14.148 -25.609 1 96.31 446 VAL B O 1
ATOM 7709 N N . GLU B 1 447 ? -15.797 -15.195 -27.312 1 95.81 447 GLU B N 1
ATOM 7710 C CA . GLU B 1 447 ? -16.797 -14.148 -27.438 1 95.81 447 GLU B CA 1
ATOM 7711 C C . GLU B 1 447 ? -17.625 -14.016 -26.172 1 95.81 447 GLU B C 1
ATOM 7713 O O . GLU B 1 447 ? -17.953 -12.906 -25.734 1 95.81 447 GLU B O 1
ATOM 7718 N N . GLN B 1 448 ? -17.969 -15.117 -25.594 1 94.81 448 GLN B N 1
ATOM 7719 C CA . GLN B 1 448 ? -18.719 -15.102 -24.344 1 94.81 448 GLN B CA 1
ATOM 7720 C C . GLN B 1 448 ? -17.906 -14.508 -23.203 1 94.81 448 GLN B C 1
ATOM 7722 O O . GLN B 1 448 ? -18.422 -13.734 -22.406 1 94.81 448 GLN B O 1
ATOM 7727 N N . LEU B 1 449 ? -16.672 -14.836 -23.172 1 96.06 449 LEU B N 1
ATOM 7728 C CA . LEU B 1 449 ? -15.773 -14.289 -22.156 1 96.06 449 LEU B CA 1
ATOM 7729 C C . LEU B 1 449 ? -15.664 -12.773 -22.281 1 96.06 449 LEU B C 1
ATOM 7731 O O . LEU B 1 449 ? -15.516 -12.07 -21.281 1 96.06 449 LEU B O 1
ATOM 7735 N N . CYS B 1 450 ? -15.758 -12.273 -23.484 1 96.25 450 CYS B N 1
ATOM 7736 C CA . CYS B 1 450 ? -15.688 -10.836 -23.75 1 96.25 450 CYS B CA 1
ATOM 7737 C C . CYS B 1 450 ? -16.984 -10.156 -23.344 1 96.25 450 CYS B C 1
ATOM 7739 O O . CYS B 1 450 ? -17.031 -8.938 -23.156 1 96.25 450 CYS B O 1
ATOM 7741 N N . GLY B 1 451 ? -18.016 -10.953 -23.125 1 94.06 451 GLY B N 1
ATOM 7742 C CA . GLY B 1 451 ? -19.328 -10.422 -22.75 1 94.06 451 GLY B CA 1
ATOM 7743 C C . GLY B 1 451 ? -20.141 -9.977 -23.953 1 94.06 451 GLY B C 1
ATOM 7744 O O . GLY B 1 451 ? -21.062 -9.164 -23.812 1 94.06 451 GLY B O 1
ATOM 7745 N N . PHE B 1 452 ? -19.703 -10.594 -25.125 1 88.06 452 PHE B N 1
ATOM 7746 C CA . PHE B 1 452 ? -20.484 -10.242 -26.297 1 88.06 452 PHE B CA 1
ATOM 7747 C C . PHE B 1 452 ? -21.891 -10.836 -26.219 1 88.06 452 PHE B C 1
ATOM 7749 O O . PHE B 1 452 ? -22.062 -11.953 -25.719 1 88.06 452 PHE B O 1
ATOM 7756 N N . HIS B 1 453 ? -22.953 -10.258 -26.594 1 74.25 453 HIS B N 1
ATOM 7757 C CA . HIS B 1 453 ? -24.344 -10.688 -26.719 1 74.25 453 HIS B CA 1
ATOM 7758 C C . HIS B 1 453 ? -25.016 -10.766 -25.359 1 74.25 453 HIS B C 1
ATOM 7760 O O . HIS B 1 453 ? -26.078 -11.375 -25.219 1 74.25 453 HIS B O 1
ATOM 7766 N N . LEU B 1 454 ? -24.172 -10.578 -24.25 1 69.81 454 LEU B N 1
ATOM 7767 C CA . LEU B 1 454 ? -24.812 -10.484 -22.938 1 69.81 454 LEU B CA 1
ATOM 7768 C C . LEU B 1 454 ? -25.812 -9.328 -22.922 1 69.81 454 LEU B C 1
ATOM 7770 O O . LEU B 1 454 ? -25.453 -8.188 -23.203 1 69.81 454 LEU B O 1
ATOM 7774 N N . GLU B 1 455 ? -27.047 -9.531 -23.516 1 55.06 455 GLU B N 1
ATOM 7775 C CA . GLU B 1 455 ? -28.125 -8.555 -23.406 1 55.06 455 GLU B CA 1
ATOM 7776 C C . GLU B 1 455 ? -28.5 -8.312 -21.953 1 55.06 455 GLU B C 1
ATOM 7778 O O . GLU B 1 455 ? -28.406 -9.219 -21.109 1 55.06 455 GLU B O 1
ATOM 7783 N N . THR B 1 456 ? -28.406 -7.027 -21.422 1 49.12 456 THR B N 1
ATOM 7784 C CA . THR B 1 456 ? -28.703 -6.594 -20.062 1 49.12 456 THR B CA 1
ATOM 7785 C C . THR B 1 456 ? -29.859 -7.406 -19.484 1 49.12 456 THR B C 1
ATOM 7787 O O . THR B 1 456 ? -30.016 -7.496 -18.266 1 49.12 456 THR B O 1
ATOM 7790 N N . SER B 1 457 ? -30.781 -7.891 -20.297 1 42.16 457 SER B N 1
ATOM 7791 C CA . SER B 1 457 ? -32.094 -8.25 -19.828 1 42.16 457 SER B CA 1
ATOM 7792 C C . SER B 1 457 ? -32.156 -9.719 -19.406 1 42.16 457 SER B C 1
ATOM 7794 O O . SER B 1 457 ? -33.188 -10.195 -18.922 1 42.16 457 SER B O 1
ATOM 7796 N N . ASP B 1 458 ? -31.406 -10.531 -19.781 1 40.72 458 ASP B N 1
ATOM 7797 C CA . ASP B 1 458 ? -31.797 -11.898 -19.469 1 40.72 458 ASP B CA 1
ATOM 7798 C C . ASP B 1 458 ? -31.422 -12.266 -18.031 1 40.72 458 ASP B C 1
ATOM 7800 O O . ASP B 1 458 ? -30.234 -12.266 -17.672 1 40.72 458 ASP B O 1
ATOM 7804 N N . LYS B 1 459 ? -32.406 -12.289 -17.172 1 43.44 459 LYS B N 1
ATOM 7805 C CA . LYS B 1 459 ? -32.406 -12.586 -15.734 1 43.44 459 LYS B CA 1
ATOM 7806 C C . LYS B 1 459 ? -31.672 -13.883 -15.43 1 43.44 459 LYS B C 1
ATOM 7808 O O . LYS B 1 459 ? -31.469 -14.234 -14.266 1 43.44 459 LYS B O 1
ATOM 7813 N N . ASN B 1 460 ? -31.5 -14.773 -16.344 1 42.19 460 ASN B N 1
ATOM 7814 C CA . ASN B 1 460 ? -31.078 -16.125 -16.016 1 42.19 460 ASN B CA 1
ATOM 7815 C C . ASN B 1 460 ? -29.562 -16.266 -16.047 1 42.19 460 ASN B C 1
ATOM 7817 O O . ASN B 1 460 ? -29.031 -17.344 -15.773 1 42.19 460 ASN B O 1
ATOM 7821 N N . HIS B 1 461 ? -28.812 -15.336 -16.75 1 48.59 461 HIS B N 1
ATOM 7822 C CA . HIS B 1 461 ? -27.359 -15.461 -16.906 1 48.59 461 HIS B CA 1
ATOM 7823 C C . HIS B 1 461 ? -26.641 -14.625 -15.852 1 48.59 461 HIS B C 1
ATOM 7825 O O . HIS B 1 461 ? -27.156 -13.609 -15.398 1 48.59 461 HIS B O 1
ATOM 7831 N N . HIS B 1 462 ? -25.641 -15.32 -15.32 1 49.25 462 HIS B N 1
ATOM 7832 C CA . HIS B 1 462 ? -24.812 -14.633 -14.344 1 49.25 462 HIS B CA 1
ATOM 7833 C C . HIS B 1 462 ? -24.328 -13.289 -14.875 1 49.25 462 HIS B C 1
ATOM 7835 O O . HIS B 1 462 ? -23.297 -13.219 -15.539 1 49.25 462 HIS B O 1
ATOM 7841 N N . SER B 1 463 ? -25.297 -12.438 -15.234 1 50.88 463 SER B N 1
ATOM 7842 C CA . SER B 1 463 ? -24.953 -11.172 -15.875 1 50.88 463 SER B CA 1
ATOM 7843 C C . SER B 1 463 ? -23.953 -10.383 -15.031 1 50.88 463 SER B C 1
ATOM 7845 O O . SER B 1 463 ? -24.141 -10.219 -13.828 1 50.88 463 SER B O 1
ATOM 7847 N N . VAL B 1 464 ? -22.719 -10.359 -15.617 1 61.41 464 VAL B N 1
ATOM 7848 C CA . VAL B 1 464 ? -21.703 -9.461 -15.094 1 61.41 464 VAL B CA 1
ATOM 7849 C C . VAL B 1 464 ? -22.125 -8.008 -15.297 1 61.41 464 VAL B C 1
ATOM 7851 O O . VAL B 1 464 ? -22.438 -7.598 -16.422 1 61.41 464 VAL B O 1
ATOM 7854 N N . PRO B 1 465 ? -22.359 -7.188 -14.336 1 65.75 465 PRO B N 1
ATOM 7855 C CA . PRO B 1 465 ? -22.891 -5.832 -14.516 1 65.75 465 PRO B CA 1
ATOM 7856 C C . PRO B 1 465 ? -22.047 -4.992 -15.469 1 65.75 465 PRO B C 1
ATOM 7858 O O . PRO B 1 465 ? -22.578 -4.172 -16.219 1 65.75 465 PRO B O 1
ATOM 7861 N N . LYS B 1 466 ? -20.844 -5.285 -15.883 1 84.81 466 LYS B N 1
ATOM 7862 C CA . LYS B 1 466 ? -19.984 -4.562 -16.812 1 84.81 466 LYS B CA 1
ATOM 7863 C C . LYS B 1 466 ? -18.922 -5.484 -17.391 1 84.81 466 LYS B C 1
ATOM 7865 O O . LYS B 1 466 ? -17.75 -5.441 -16.984 1 84.81 466 LYS B O 1
ATOM 7870 N N . PRO B 1 467 ? -19.359 -6.188 -18.422 1 92.56 467 PRO B N 1
ATOM 7871 C CA . PRO B 1 467 ? -18.422 -7.113 -19.047 1 92.56 467 PRO B CA 1
ATOM 7872 C C . PRO B 1 467 ? -17.266 -6.395 -19.75 1 92.56 467 PRO B C 1
ATOM 7874 O O . PRO B 1 467 ? -17.344 -5.188 -20 1 92.56 467 PRO B O 1
ATOM 7877 N N . PRO B 1 468 ? -16.188 -7.07 -20.125 1 95.88 468 PRO B N 1
ATOM 7878 C CA . PRO B 1 468 ? -15 -6.449 -20.734 1 95.88 468 PRO B CA 1
ATOM 7879 C C . PRO B 1 468 ? -15.336 -5.645 -21.984 1 95.88 468 PRO B C 1
ATOM 7881 O O . PRO B 1 468 ? -14.805 -4.547 -22.188 1 95.88 468 PRO B O 1
ATOM 7884 N N . CYS B 1 469 ? -16.266 -6.094 -22.797 1 95.69 469 CYS B N 1
ATOM 7885 C CA . CYS B 1 469 ? -16.547 -5.465 -24.094 1 95.69 469 CYS B CA 1
ATOM 7886 C C . CYS B 1 469 ? -17.141 -4.078 -23.906 1 95.69 469 CYS B C 1
ATOM 7888 O O . CYS B 1 469 ? -17.188 -3.281 -24.844 1 95.69 469 CYS B O 1
ATOM 7890 N N . GLN B 1 470 ? -17.625 -3.775 -22.719 1 93.56 470 GLN B N 1
ATOM 7891 C CA . GLN B 1 470 ? -18.25 -2.484 -22.453 1 93.56 470 GLN B CA 1
ATOM 7892 C C . GLN B 1 470 ? -17.219 -1.469 -21.953 1 93.56 470 GLN B C 1
ATOM 7894 O O . GLN B 1 470 ? -17.531 -0.285 -21.812 1 93.56 470 GLN B O 1
ATOM 7899 N N . SER B 1 471 ? -16.062 -1.865 -21.688 1 96.19 471 SER B N 1
ATOM 7900 C CA . SER B 1 471 ? -15 -0.963 -21.234 1 96.19 471 SER B CA 1
ATOM 7901 C C . SER B 1 471 ? -14.523 -0.069 -22.375 1 96.19 471 SER B C 1
ATOM 7903 O O . SER B 1 471 ? -14.336 -0.536 -23.5 1 96.19 471 SER B O 1
ATOM 7905 N N . PRO B 1 472 ? -14.227 1.229 -22.031 1 96 472 PRO B N 1
ATOM 7906 C CA . PRO B 1 472 ? -13.625 2.096 -23.047 1 96 472 PRO B CA 1
ATOM 7907 C C . PRO B 1 472 ? -12.211 1.656 -23.422 1 96 472 PRO B C 1
ATOM 7909 O O . PRO B 1 472 ? -11.688 2.09 -24.453 1 96 472 PRO B O 1
ATOM 7912 N N . TYR B 1 473 ? -11.602 0.779 -22.703 1 97.25 473 TYR B N 1
ATOM 7913 C CA . TYR B 1 473 ? -10.242 0.335 -22.969 1 97.25 473 TYR B CA 1
ATOM 7914 C C . TYR B 1 473 ? -10.234 -0.972 -23.75 1 97.25 473 TYR B C 1
ATOM 7916 O O . TYR B 1 473 ? -9.18 -1.471 -24.141 1 97.25 473 TYR B O 1
ATOM 7924 N N . PHE B 1 474 ? -11.391 -1.551 -24.016 1 97.94 474 PHE B N 1
ATOM 7925 C CA . PHE B 1 474 ? -11.492 -2.828 -24.703 1 97.94 474 PHE B CA 1
ATOM 7926 C C . PHE B 1 474 ? -11.219 -2.656 -26.188 1 97.94 474 PHE B C 1
ATOM 7928 O O . PHE B 1 474 ? -11.836 -1.817 -26.859 1 97.94 474 PHE B O 1
ATOM 7935 N N . GLU B 1 475 ? -10.281 -3.395 -26.688 1 98.12 475 GLU B N 1
ATOM 7936 C CA . GLU B 1 475 ? -9.992 -3.498 -28.109 1 98.12 475 GLU B CA 1
ATOM 7937 C C . GLU B 1 475 ? -10.297 -4.898 -28.625 1 98.12 475 GLU B C 1
ATOM 7939 O O . GLU B 1 475 ? -9.516 -5.832 -28.422 1 98.12 475 GLU B O 1
ATOM 7944 N N . LYS B 1 476 ? -11.305 -5.008 -29.375 1 96.12 476 LYS B N 1
ATOM 7945 C CA . LYS B 1 476 ? -11.828 -6.305 -29.797 1 96.12 476 LYS B CA 1
ATOM 7946 C C . LYS B 1 476 ? -10.734 -7.168 -30.406 1 96.12 476 LYS B C 1
ATOM 7948 O O . LYS B 1 476 ? -10.469 -8.273 -29.922 1 96.12 476 LYS B O 1
ATOM 7953 N N . GLU B 1 477 ? -10.023 -6.727 -31.438 1 95.5 477 GLU B N 1
ATOM 7954 C CA . GLU B 1 477 ? -9.055 -7.516 -32.188 1 95.5 477 GLU B CA 1
ATOM 7955 C C . GLU B 1 477 ? -7.871 -7.926 -31.328 1 95.5 477 GLU B C 1
ATOM 7957 O O . GLU B 1 477 ? -7.305 -9.008 -31.5 1 95.5 477 GLU B O 1
ATOM 7962 N N . PHE B 1 478 ? -7.594 -7.113 -30.359 1 97.5 478 PHE B N 1
ATOM 7963 C CA . PHE B 1 478 ? -6.43 -7.371 -29.516 1 97.5 478 PHE B CA 1
ATOM 7964 C C . PHE B 1 478 ? -6.816 -8.195 -28.297 1 97.5 478 PHE B C 1
ATOM 7966 O O . PHE B 1 478 ? -6.227 -9.25 -28.047 1 97.5 478 PHE B O 1
ATOM 7973 N N . ASP B 1 479 ? -7.828 -7.723 -27.547 1 97.69 479 ASP B N 1
ATOM 7974 C CA . ASP B 1 479 ? -8.156 -8.312 -26.25 1 97.69 479 ASP B CA 1
ATOM 7975 C C . ASP B 1 479 ? -8.711 -9.719 -26.422 1 97.69 479 ASP B C 1
ATOM 7977 O O . ASP B 1 479 ? -8.477 -10.586 -25.578 1 97.69 479 ASP B O 1
ATOM 7981 N N . MET B 1 480 ? -9.414 -10.031 -27.469 1 96.19 480 MET B N 1
ATOM 7982 C CA . MET B 1 480 ? -10 -11.352 -27.688 1 96.19 480 MET B CA 1
ATOM 7983 C C . MET B 1 480 ? -8.914 -12.422 -27.812 1 96.19 480 MET B C 1
ATOM 7985 O O . MET B 1 480 ? -9.18 -13.609 -27.594 1 96.19 480 MET B O 1
ATOM 7989 N N . ARG B 1 481 ? -7.777 -12 -28.109 1 95.56 481 ARG B N 1
ATOM 7990 C CA . ARG B 1 481 ? -6.688 -12.93 -28.359 1 95.56 481 ARG B CA 1
ATOM 7991 C C . ARG B 1 481 ? -5.75 -13.016 -27.156 1 95.56 481 ARG B C 1
ATOM 7993 O O . ARG B 1 481 ? -4.707 -13.672 -27.234 1 95.56 481 ARG B O 1
ATOM 8000 N N . ARG B 1 482 ? -6.109 -12.391 -26.125 1 97.69 482 ARG B N 1
ATOM 8001 C CA . ARG B 1 482 ? -5.227 -12.336 -24.969 1 97.69 482 ARG B CA 1
ATOM 8002 C C . ARG B 1 482 ? -5.719 -13.266 -23.859 1 97.69 482 ARG B C 1
ATOM 8004 O O . ARG B 1 482 ? -6.926 -13.43 -23.672 1 97.69 482 ARG B O 1
ATOM 8011 N N . TRP B 1 483 ? -4.766 -13.766 -23.141 1 97.88 483 TRP B N 1
ATOM 8012 C CA . TRP B 1 483 ? -5 -14.719 -22.062 1 97.88 483 TRP B CA 1
ATOM 8013 C C . TRP B 1 483 ? -5.883 -14.102 -20.984 1 97.88 483 TRP B C 1
ATOM 8015 O O . TRP B 1 483 ? -6.602 -14.82 -20.281 1 97.88 483 TRP B O 1
ATOM 8025 N N . TRP B 1 484 ? -5.855 -12.766 -20.797 1 97.81 484 TRP B N 1
ATOM 8026 C CA . TRP B 1 484 ? -6.539 -12.18 -19.641 1 97.81 484 TRP B CA 1
ATOM 8027 C C . TRP B 1 484 ? -8.055 -12.281 -19.797 1 97.81 484 TRP B C 1
ATOM 8029 O O . TRP B 1 484 ? -8.797 -12 -18.859 1 97.81 484 TRP B O 1
ATOM 8039 N N . MET B 1 485 ? -8.57 -12.828 -20.922 1 96.69 485 MET B N 1
ATOM 8040 C CA . MET B 1 485 ? -10 -13.078 -21.062 1 96.69 485 MET B CA 1
ATOM 8041 C C . MET B 1 485 ? -10.438 -14.25 -20.203 1 96.69 485 MET B C 1
ATOM 8043 O O . MET B 1 485 ? -11.57 -14.289 -19.719 1 96.69 485 MET B O 1
ATOM 8047 N N . PHE B 1 486 ? -9.547 -15.195 -19.891 1 97.44 486 PHE B N 1
ATOM 8048 C CA . PHE B 1 486 ? -9.977 -16.328 -19.094 1 97.44 486 PHE B CA 1
ATOM 8049 C C . PHE B 1 486 ? -9.492 -16.203 -17.656 1 97.44 486 PHE B C 1
ATOM 8051 O O . PHE B 1 486 ? -9.539 -17.156 -16.891 1 97.44 486 PHE B O 1
ATOM 8058 N N . CYS B 1 487 ? -8.984 -15.039 -17.25 1 96.88 487 CYS B N 1
ATOM 8059 C CA . CYS B 1 487 ? -8.469 -14.836 -15.898 1 96.88 487 CYS B CA 1
ATOM 8060 C C . CYS B 1 487 ? -9.367 -13.891 -15.102 1 96.88 487 CYS B C 1
ATOM 8062 O O . CYS B 1 487 ? -8.914 -13.242 -14.164 1 96.88 487 CYS B O 1
ATOM 8064 N N . GLN B 1 488 ? -10.594 -13.852 -15.438 1 97.31 488 GLN B N 1
ATOM 8065 C CA . GLN B 1 488 ? -11.531 -12.883 -14.891 1 97.31 488 GLN B CA 1
ATOM 8066 C C . GLN B 1 488 ? -11.875 -13.211 -13.438 1 97.31 488 GLN B C 1
ATOM 8068 O O . GLN B 1 488 ? -12.336 -12.344 -12.695 1 97.31 488 GLN B O 1
ATOM 8073 N N . TYR B 1 489 ? -11.633 -14.445 -12.992 1 98.38 489 TYR B N 1
ATOM 8074 C CA . TYR B 1 489 ? -11.852 -14.812 -11.602 1 98.38 489 TYR B CA 1
ATOM 8075 C C . TYR B 1 489 ? -10.617 -14.523 -10.758 1 98.38 489 TYR B C 1
ATOM 8077 O O . TYR B 1 489 ? -10.703 -14.422 -9.531 1 98.38 489 TYR B O 1
ATOM 8085 N N . THR B 1 490 ? -9.422 -14.336 -11.359 1 98.75 490 THR B N 1
ATOM 8086 C CA . THR B 1 490 ? -8.188 -14.312 -10.578 1 98.75 490 THR B CA 1
ATOM 8087 C C . THR B 1 490 ? -7.684 -12.883 -10.414 1 98.75 490 THR B C 1
ATOM 8089 O O . THR B 1 490 ? -7.352 -12.461 -9.305 1 98.75 490 THR B O 1
ATOM 8092 N N . TYR B 1 491 ? -7.684 -12.039 -11.508 1 98.5 491 TYR B N 1
ATOM 8093 C CA . TYR B 1 491 ? -6.996 -10.758 -11.406 1 98.5 491 TYR B CA 1
ATOM 8094 C C . TYR B 1 491 ? -7.734 -9.812 -10.469 1 98.5 491 TYR B C 1
ATOM 8096 O O . TYR B 1 491 ? -7.129 -8.922 -9.859 1 98.5 491 TYR B O 1
ATOM 8104 N N . PRO B 1 492 ? -9.141 -9.922 -10.219 1 98.44 492 PRO B N 1
ATOM 8105 C CA . PRO B 1 492 ? -9.75 -9.039 -9.219 1 98.44 492 PRO B CA 1
ATOM 8106 C C . PRO B 1 492 ? -9.172 -9.242 -7.82 1 98.44 492 PRO B C 1
ATOM 8108 O O . PRO B 1 492 ? -9.125 -8.297 -7.027 1 98.44 492 PRO B O 1
ATOM 8111 N N . MET B 1 493 ? -8.719 -10.445 -7.488 1 98.75 493 MET B N 1
ATOM 8112 C CA . MET B 1 493 ? -8.133 -10.703 -6.176 1 98.75 493 MET B CA 1
ATOM 8113 C C . MET B 1 493 ? -6.781 -10.008 -6.039 1 98.75 493 MET B C 1
ATOM 8115 O O . MET B 1 493 ? -6.406 -9.57 -4.945 1 98.75 493 MET B O 1
ATOM 8119 N N . ASN B 1 494 ? -6.02 -9.898 -7.191 1 98.75 494 ASN B N 1
ATOM 8120 C CA . ASN B 1 494 ? -4.812 -9.086 -7.203 1 98.75 494 ASN B CA 1
ATOM 8121 C C . ASN B 1 494 ? -5.137 -7.598 -7.055 1 98.75 494 ASN B C 1
ATOM 8123 O O . ASN B 1 494 ? -4.473 -6.883 -6.305 1 98.75 494 ASN B O 1
ATOM 8127 N N . MET B 1 495 ? -6.18 -7.215 -7.781 1 98.56 495 MET B N 1
ATOM 8128 C CA . MET B 1 495 ? -6.586 -5.812 -7.711 1 98.56 495 MET B CA 1
ATOM 8129 C C . MET B 1 495 ? -6.965 -5.426 -6.285 1 98.56 495 MET B C 1
ATOM 8131 O O . MET B 1 495 ? -6.621 -4.34 -5.816 1 98.56 495 MET B O 1
ATOM 8135 N N . MET B 1 496 ? -7.578 -6.301 -5.547 1 98.25 496 MET B N 1
ATOM 8136 C CA . MET B 1 496 ? -8.055 -6 -4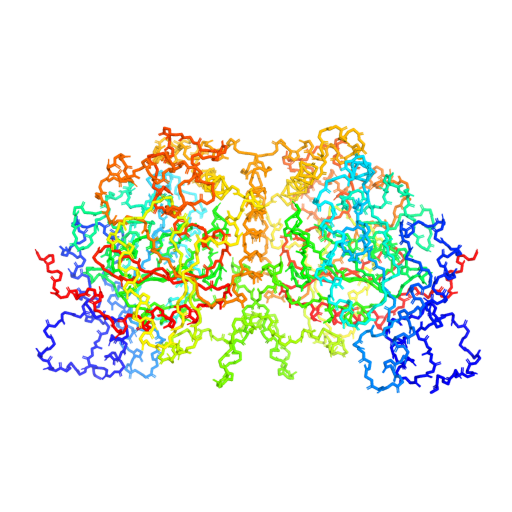.199 1 98.25 496 MET B CA 1
ATOM 8137 C C . MET B 1 496 ? -7.031 -6.426 -3.152 1 98.25 496 MET B C 1
ATOM 8139 O O . MET B 1 496 ? -7.238 -6.207 -1.956 1 98.25 496 MET B O 1
ATOM 8143 N N . LYS B 1 497 ? -5.957 -7.07 -3.604 1 97.62 497 LYS B N 1
ATOM 8144 C CA . LYS B 1 497 ? -4.859 -7.48 -2.734 1 97.62 497 LYS B CA 1
ATOM 8145 C C . LYS B 1 497 ? -5.32 -8.531 -1.727 1 97.62 497 LYS B C 1
ATOM 8147 O O . LYS B 1 497 ? -4.906 -8.508 -0.565 1 97.62 497 LYS B O 1
ATOM 8152 N N . LEU B 1 498 ? -6.176 -9.461 -2.104 1 97.75 498 LEU B N 1
ATOM 8153 C CA . LEU B 1 498 ? -6.758 -10.461 -1.216 1 97.75 498 LEU B CA 1
ATOM 8154 C C . LEU B 1 498 ? -6.008 -11.781 -1.326 1 97.75 498 LEU B C 1
ATOM 8156 O O . LEU B 1 498 ? -5.527 -12.141 -2.404 1 97.75 498 LEU B O 1
ATOM 8160 N N . PRO B 1 499 ? -5.922 -12.5 -0.235 1 97.69 499 PRO B N 1
ATOM 8161 C CA . PRO B 1 499 ? -5.434 -13.875 -0.355 1 97.69 499 PRO B CA 1
ATOM 8162 C C . PRO B 1 499 ? -6.434 -14.797 -1.051 1 97.69 499 PRO B C 1
ATOM 8164 O O . PRO B 1 499 ? -7.641 -14.695 -0.814 1 97.69 499 PRO B O 1
ATOM 8167 N N . ALA B 1 500 ? -5.941 -15.656 -1.882 1 98.88 500 ALA B N 1
ATOM 8168 C CA . ALA B 1 500 ? -6.781 -16.562 -2.668 1 98.88 500 ALA B CA 1
ATOM 8169 C C . ALA B 1 500 ? -6.043 -17.859 -2.98 1 98.88 500 ALA B C 1
ATOM 8171 O O . ALA B 1 500 ? -4.965 -17.844 -3.578 1 98.88 500 ALA B O 1
ATOM 8172 N N . ALA B 1 501 ? -6.633 -18.938 -2.596 1 98.88 501 ALA B N 1
ATOM 8173 C CA . ALA B 1 501 ? -6.055 -20.25 -2.865 1 98.88 501 ALA B CA 1
ATOM 8174 C C . ALA B 1 501 ? -6.785 -20.938 -4.008 1 98.88 501 ALA B C 1
ATOM 8176 O O . ALA B 1 501 ? -7.977 -20.703 -4.227 1 98.88 501 ALA B O 1
ATOM 8177 N N . SER B 1 502 ? -6.078 -21.672 -4.7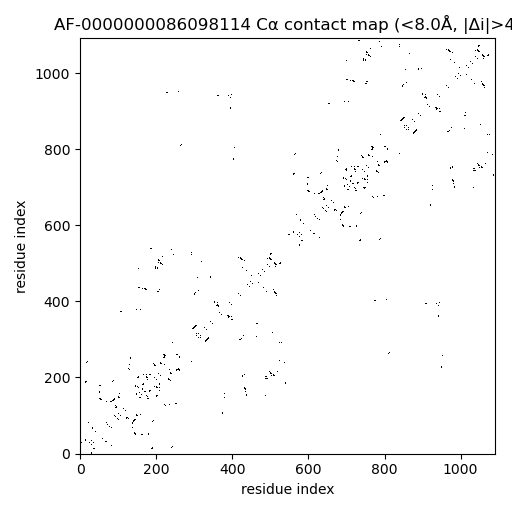54 1 98.88 502 SER B N 1
ATOM 8178 C CA . SER B 1 502 ? -6.648 -22.578 -5.75 1 98.88 502 SER B CA 1
ATOM 8179 C C . SER B 1 502 ? -6.312 -24.031 -5.438 1 98.88 502 SER B C 1
ATOM 8181 O O . SER B 1 502 ? -5.145 -24.375 -5.25 1 98.88 502 SER B O 1
ATOM 8183 N N . VAL B 1 503 ? -7.305 -24.859 -5.352 1 98.69 503 VAL B N 1
ATOM 8184 C CA . VAL B 1 503 ? -7.156 -26.297 -5.125 1 98.69 503 VAL B CA 1
ATOM 8185 C C . VAL B 1 503 ? -7.957 -27.078 -6.168 1 98.69 503 VAL B C 1
ATOM 8187 O O . VAL B 1 503 ? -9 -26.609 -6.633 1 98.69 503 VAL B O 1
ATOM 8190 N N . PRO B 1 504 ? -7.508 -28.234 -6.535 1 98.56 504 PRO B N 1
ATOM 8191 C CA . PRO B 1 504 ? -8.242 -28.984 -7.559 1 98.56 504 PRO B CA 1
ATOM 8192 C C . PRO B 1 504 ? -9.641 -29.391 -7.102 1 98.56 504 PRO B C 1
ATOM 8194 O O . PRO B 1 504 ? -9.812 -29.828 -5.961 1 98.56 504 PRO B O 1
ATOM 8197 N N . CYS B 1 505 ? -10.586 -29.25 -8 1 98.5 505 CYS B N 1
ATOM 8198 C CA . CYS B 1 505 ? -11.945 -29.688 -7.688 1 98.5 505 CYS B CA 1
ATOM 8199 C C . CYS B 1 505 ? -12.531 -30.516 -8.828 1 98.5 505 CYS B C 1
ATOM 8201 O O . CYS B 1 505 ? -13.742 -30.688 -8.906 1 98.5 505 CYS B O 1
ATOM 8203 N N . GLY B 1 506 ? -11.734 -30.906 -9.688 1 97.69 506 GLY B N 1
ATOM 8204 C CA . GLY B 1 506 ? -12.008 -31.719 -10.852 1 97.69 506 GLY B CA 1
ATOM 8205 C C . GLY B 1 506 ? -10.828 -31.812 -11.805 1 97.69 506 GLY B C 1
ATOM 8206 O O . GLY B 1 506 ? -9.727 -31.359 -11.477 1 97.69 506 GLY B O 1
ATOM 8207 N N . LYS B 1 507 ? -11.023 -32.438 -12.961 1 97 507 LYS B N 1
ATOM 8208 C CA . LYS B 1 507 ? -9.945 -32.562 -13.938 1 97 507 LYS B CA 1
ATOM 8209 C C . LYS B 1 507 ? -9.68 -31.219 -14.617 1 97 507 LYS B C 1
ATOM 8211 O O . LYS B 1 507 ? -10.547 -30.688 -15.305 1 97 507 LYS B O 1
ATOM 8216 N N . PHE B 1 508 ? -8.477 -30.703 -14.422 1 97.94 508 PHE B N 1
ATOM 8217 C CA . PHE B 1 508 ? -7.988 -29.453 -15.008 1 97.94 508 PHE B CA 1
ATOM 8218 C C . PHE B 1 508 ? -8.867 -28.281 -14.594 1 97.94 508 PHE B C 1
ATOM 8220 O O . PHE B 1 508 ? -9.117 -27.375 -15.391 1 97.94 508 PHE B O 1
ATOM 8227 N N . MET B 1 509 ? -9.406 -28.312 -13.422 1 97.62 509 MET B N 1
ATOM 8228 C CA . MET B 1 509 ? -10.219 -27.219 -12.883 1 97.62 509 MET B CA 1
ATOM 8229 C C . MET B 1 509 ? -9.922 -27 -11.406 1 97.62 509 MET B C 1
ATOM 8231 O O . MET B 1 509 ? -9.609 -27.938 -10.68 1 97.62 509 MET B O 1
ATOM 8235 N N . GLY B 1 510 ? -9.992 -25.781 -10.969 1 98.62 510 GLY B N 1
ATOM 8236 C CA . GLY B 1 510 ? -9.648 -25.406 -9.602 1 98.62 510 GLY B CA 1
ATOM 8237 C C . GLY B 1 510 ? -10.781 -24.703 -8.875 1 98.62 510 GLY B C 1
ATOM 8238 O O . GLY B 1 510 ? -11.609 -24.031 -9.508 1 98.62 510 GLY B O 1
ATOM 8239 N N . LEU B 1 511 ? -10.852 -24.938 -7.605 1 98.88 511 LEU B N 1
ATOM 8240 C CA . LEU B 1 511 ? -11.695 -24.203 -6.668 1 98.88 511 LEU B CA 1
ATOM 8241 C C . LEU B 1 511 ? -10.953 -23.031 -6.062 1 98.88 511 LEU B C 1
ATOM 8243 O O . LEU B 1 511 ? -9.836 -23.188 -5.562 1 98.88 511 LEU B O 1
ATOM 8247 N N . HIS B 1 512 ? -11.539 -21.906 -6.18 1 98.88 512 HIS B N 1
ATOM 8248 C CA . HIS B 1 512 ? -10.945 -20.656 -5.734 1 98.88 512 HIS B CA 1
ATOM 8249 C C . HIS B 1 512 ? -11.516 -20.219 -4.391 1 98.88 512 HIS B C 1
ATOM 8251 O O . HIS B 1 512 ? -12.703 -19.906 -4.285 1 98.88 512 HIS B O 1
ATOM 8257 N N . VAL B 1 513 ? -10.719 -20.266 -3.301 1 98.94 513 VAL B N 1
ATOM 8258 C CA . VAL B 1 513 ? -11.094 -19.875 -1.943 1 98.94 513 VAL B CA 1
ATOM 8259 C C . VAL B 1 513 ? -10.445 -18.547 -1.584 1 98.94 513 VAL B C 1
ATOM 8261 O O . VAL B 1 513 ? -9.219 -18.453 -1.481 1 98.94 513 VAL B O 1
ATOM 8264 N N . VAL B 1 514 ? -11.273 -17.516 -1.335 1 98.81 514 VAL B N 1
ATOM 8265 C CA . VAL B 1 514 ? -10.773 -16.156 -1.188 1 98.81 514 VAL B CA 1
ATOM 8266 C C . VAL B 1 514 ? -11.219 -15.586 0.161 1 98.81 514 VAL B C 1
ATOM 8268 O O . VAL B 1 514 ? -12.367 -15.766 0.569 1 98.81 514 VAL B O 1
ATOM 8271 N N . GLY B 1 515 ? -10.312 -15.008 0.908 1 96.94 515 GLY B N 1
ATOM 8272 C CA . GLY B 1 515 ? -10.617 -14.336 2.158 1 96.94 515 GLY B CA 1
ATOM 8273 C C . GLY B 1 515 ? -10.273 -12.859 2.137 1 96.94 515 GLY B C 1
ATOM 8274 O O . GLY B 1 515 ? -9.719 -12.359 1.156 1 96.94 515 GLY B O 1
ATOM 8275 N N . PRO B 1 516 ? -10.688 -12.102 3.172 1 94.88 516 PRO B N 1
ATOM 8276 C CA . PRO B 1 516 ? -10.227 -10.711 3.295 1 94.88 516 PRO B CA 1
ATOM 8277 C C . PRO B 1 516 ? -8.711 -10.609 3.502 1 94.88 516 PRO B C 1
ATOM 8279 O O . PRO B 1 516 ? -8.039 -11.633 3.664 1 94.88 516 PRO B O 1
ATOM 8282 N N . GLN B 1 517 ? -8.172 -9.422 3.402 1 93.75 517 GLN B N 1
ATOM 8283 C CA . GLN B 1 517 ? -6.746 -9.195 3.623 1 93.75 517 GLN B CA 1
ATOM 8284 C C . GLN B 1 517 ? -6.293 -9.812 4.945 1 93.75 517 GLN B C 1
ATOM 8286 O O . GLN B 1 517 ? -6.984 -9.688 5.961 1 93.75 517 GLN B O 1
ATOM 8291 N N . TYR B 1 518 ? -5.172 -10.617 4.84 1 90.19 518 TYR B N 1
ATOM 8292 C CA . TYR B 1 518 ? -4.43 -11.18 5.961 1 90.19 518 TYR B CA 1
ATOM 8293 C C . TYR B 1 518 ? -5.141 -12.398 6.531 1 90.19 518 TYR B C 1
ATOM 8295 O O . TYR B 1 518 ? -4.832 -12.844 7.637 1 90.19 518 TYR B O 1
ATOM 8303 N N . ALA B 1 519 ? -6.055 -12.93 5.781 1 92.31 519 ALA B N 1
ATOM 8304 C CA . ALA B 1 519 ? -6.797 -14.102 6.242 1 92.31 519 ALA B CA 1
ATOM 8305 C C . ALA B 1 519 ? -6.23 -15.383 5.645 1 92.31 519 ALA B C 1
ATOM 8307 O O . ALA B 1 519 ? -6.969 -16.328 5.379 1 92.31 519 ALA B O 1
ATOM 8308 N N . GLU B 1 520 ? -4.973 -15.43 5.43 1 93.88 520 GLU B N 1
ATOM 8309 C CA . GLU B 1 520 ? -4.367 -16.609 4.836 1 93.88 520 GLU B CA 1
ATOM 8310 C C . GLU B 1 520 ? -4.688 -17.859 5.652 1 93.88 520 GLU B C 1
ATOM 8312 O O . GLU B 1 520 ? -4.957 -18.922 5.09 1 93.88 520 GLU B O 1
ATOM 8317 N N . ARG B 1 521 ? -4.695 -17.75 6.949 1 92.94 521 ARG B N 1
ATOM 8318 C CA . ARG B 1 521 ? -4.953 -18.906 7.812 1 92.94 521 ARG B CA 1
ATOM 8319 C C . ARG B 1 521 ? -6.332 -19.5 7.543 1 92.94 521 ARG B C 1
ATOM 8321 O O . ARG B 1 521 ? -6.48 -20.719 7.418 1 92.94 521 ARG B O 1
ATOM 8328 N N . LEU B 1 522 ? -7.273 -18.625 7.48 1 93.81 522 LEU B N 1
ATOM 8329 C CA . LEU B 1 522 ? -8.641 -19.047 7.234 1 93.81 522 LEU B CA 1
ATOM 8330 C C . LEU B 1 522 ? -8.781 -19.641 5.836 1 93.81 522 LEU B C 1
ATOM 8332 O O . LEU B 1 522 ? -9.43 -20.672 5.66 1 93.81 522 LEU B O 1
ATOM 8336 N N . VAL B 1 523 ? -8.203 -18.984 4.855 1 97 523 VAL B N 1
ATOM 8337 C CA . VAL B 1 523 ? -8.266 -19.422 3.467 1 97 523 VAL B CA 1
ATOM 8338 C C . VAL B 1 523 ? -7.66 -20.812 3.338 1 97 523 VAL B C 1
ATOM 8340 O O . VAL B 1 523 ? -8.25 -21.703 2.719 1 97 523 VAL B O 1
ATOM 8343 N N . LEU B 1 524 ? -6.527 -21.016 3.941 1 97.69 524 LEU B N 1
ATOM 8344 C CA . LEU B 1 524 ? -5.836 -22.297 3.875 1 97.69 524 LEU B CA 1
ATOM 8345 C C . LEU B 1 524 ? -6.617 -23.375 4.625 1 97.69 524 LEU B C 1
ATOM 8347 O O . LEU B 1 524 ? -6.695 -24.516 4.176 1 97.69 524 LEU B O 1
ATOM 8351 N N . LYS B 1 525 ? -7.184 -23.016 5.762 1 97.12 525 LYS B N 1
ATOM 8352 C CA . LYS B 1 525 ? -7.996 -23.953 6.535 1 97.12 525 LYS B CA 1
ATOM 8353 C C . LYS B 1 525 ? -9.172 -24.469 5.715 1 97.12 525 LYS B C 1
ATOM 8355 O O . LYS B 1 525 ? -9.43 -25.672 5.672 1 97.12 525 LYS B O 1
ATOM 8360 N N . VAL B 1 526 ? -9.859 -23.562 5.07 1 98.12 526 VAL B N 1
ATOM 8361 C CA . VAL B 1 526 ? -11.039 -23.922 4.277 1 98.12 526 VAL B CA 1
ATOM 8362 C C . VAL B 1 526 ? -10.609 -24.766 3.076 1 98.12 526 VAL B C 1
ATOM 8364 O O . VAL B 1 526 ? -11.234 -25.781 2.777 1 98.12 526 VAL B O 1
ATOM 8367 N N . ALA B 1 527 ? -9.57 -24.359 2.377 1 98.69 527 ALA B N 1
ATOM 8368 C CA . ALA B 1 527 ? -9.062 -25.125 1.238 1 98.69 527 ALA B CA 1
ATOM 8369 C C . ALA B 1 527 ? -8.609 -26.516 1.664 1 98.69 527 ALA B C 1
ATOM 8371 O O . ALA B 1 527 ? -8.852 -27.5 0.954 1 98.69 527 ALA B O 1
ATOM 8372 N N . HIS B 1 528 ? -7.965 -26.609 2.783 1 98.5 528 HIS B N 1
ATOM 8373 C CA . HIS B 1 528 ? -7.492 -27.891 3.311 1 98.5 528 HIS B CA 1
ATOM 8374 C C . HIS B 1 528 ? -8.664 -28.812 3.65 1 98.5 528 HIS B C 1
ATOM 8376 O O . HIS B 1 528 ? -8.617 -30 3.371 1 98.5 528 HIS B O 1
ATOM 8382 N N . ALA B 1 529 ? -9.648 -28.281 4.289 1 98.31 529 ALA B N 1
ATOM 8383 C CA . ALA B 1 529 ? -10.836 -29.062 4.617 1 98.31 529 ALA B CA 1
ATOM 8384 C C . ALA B 1 529 ? -11.43 -29.703 3.367 1 98.31 529 ALA B C 1
ATOM 8386 O O . ALA B 1 529 ? -11.789 -30.875 3.381 1 98.31 529 ALA B O 1
ATOM 8387 N N . PHE B 1 530 ? -11.539 -28.938 2.342 1 98.56 530 PHE B N 1
ATOM 8388 C CA . PHE B 1 530 ? -12.055 -29.453 1.084 1 98.56 530 PHE B CA 1
ATOM 8389 C C . PHE B 1 530 ? -11.18 -30.594 0.563 1 98.56 530 PHE B C 1
ATOM 8391 O O . PHE B 1 530 ? -11.68 -31.656 0.19 1 98.56 530 PHE B O 1
ATOM 8398 N N . GLN B 1 531 ? -9.883 -30.281 0.545 1 97.44 531 GLN B N 1
ATOM 8399 C CA . GLN B 1 531 ? -8.938 -31.25 0.008 1 97.44 531 GLN B CA 1
ATOM 8400 C C . GLN B 1 531 ? -8.977 -32.562 0.805 1 97.44 531 GLN B C 1
ATOM 8402 O O . GLN B 1 531 ? -8.859 -33.625 0.235 1 97.44 531 GLN B O 1
ATOM 8407 N N . CYS B 1 532 ? -9.18 -32.531 2.082 1 96.75 532 CYS B N 1
ATOM 8408 C CA . CYS B 1 532 ? -9.18 -33.719 2.957 1 96.75 532 CYS B CA 1
ATOM 8409 C C . CYS B 1 532 ? -10.453 -34.531 2.777 1 96.75 532 CYS B C 1
ATOM 8411 O O . CYS B 1 532 ? -10.5 -35.688 3.139 1 96.75 532 CYS B O 1
ATOM 8413 N N . HIS B 1 533 ? -11.438 -33.969 2.209 1 97.25 533 HIS B N 1
ATOM 8414 C CA . HIS B 1 533 ? -12.719 -34.656 2.119 1 97.25 533 HIS B CA 1
ATOM 8415 C C . HIS B 1 533 ? -13.062 -35 0.671 1 97.25 533 HIS B C 1
ATOM 8417 O O . HIS B 1 533 ? -14.203 -35.344 0.368 1 97.25 533 HIS B O 1
ATOM 8423 N N . THR B 1 534 ? -12.102 -34.75 -0.168 1 97.44 534 THR B N 1
ATOM 8424 C CA . THR B 1 534 ? -12.234 -35.094 -1.573 1 97.44 534 THR B CA 1
ATOM 8425 C C . THR B 1 534 ? -10.977 -35.812 -2.074 1 97.44 534 THR B C 1
ATOM 8427 O O . THR B 1 534 ? -10.008 -35.969 -1.327 1 97.44 534 THR B O 1
ATOM 8430 N N . ASP B 1 535 ? -10.961 -36.281 -3.303 1 96.19 535 ASP B N 1
ATOM 8431 C CA . ASP B 1 535 ? -9.828 -37.031 -3.828 1 96.19 535 ASP B CA 1
ATOM 8432 C C . ASP B 1 535 ? -9.375 -36.469 -5.172 1 96.19 535 ASP B C 1
ATOM 8434 O O . ASP B 1 535 ? -9.07 -37.25 -6.094 1 96.19 535 ASP B O 1
ATOM 8438 N N . PHE B 1 536 ? -9.305 -35.188 -5.23 1 94.88 536 PHE B N 1
ATOM 8439 C CA . PHE B 1 536 ? -9.016 -34.562 -6.52 1 94.88 536 PHE B CA 1
ATOM 8440 C C . PHE B 1 536 ? -7.516 -34.375 -6.703 1 94.88 536 PHE B C 1
ATOM 8442 O O . PHE B 1 536 ? -7.051 -34.125 -7.816 1 94.88 536 PHE B O 1
ATOM 8449 N N . VAL B 1 537 ? -6.676 -34.469 -5.676 1 94.81 537 VAL B N 1
ATOM 8450 C CA . VAL B 1 537 ? -5.227 -34.375 -5.809 1 94.81 537 VAL B CA 1
ATOM 8451 C C . VAL B 1 537 ? -4.684 -35.594 -6.547 1 94.81 537 VAL B C 1
ATOM 8453 O O . VAL B 1 537 ? -4.883 -36.719 -6.109 1 94.81 537 VAL B O 1
ATOM 8456 N N . PRO B 1 538 ? -3.955 -35.344 -7.582 1 94.62 538 PRO B N 1
ATOM 8457 C CA . PRO B 1 538 ? -3.486 -36.469 -8.375 1 94.62 538 PRO B CA 1
ATOM 8458 C C . PRO B 1 538 ? -2.469 -37.344 -7.625 1 94.62 538 PRO B C 1
ATOM 8460 O O . PRO B 1 538 ? -1.631 -36.812 -6.891 1 94.62 538 PRO B O 1
ATOM 8463 N N . ASP B 1 539 ? -2.59 -38.594 -7.887 1 92.19 539 ASP B N 1
ATOM 8464 C CA . ASP B 1 539 ? -1.565 -39.531 -7.469 1 92.19 539 ASP B CA 1
ATOM 8465 C C . ASP B 1 539 ? -0.423 -39.594 -8.477 1 92.19 539 ASP B C 1
ATOM 8467 O O . ASP B 1 539 ? -0.569 -40.188 -9.562 1 92.19 539 ASP B O 1
ATOM 8471 N N . LEU B 1 540 ? 0.717 -39.125 -8.148 1 93.31 540 LEU B N 1
ATOM 8472 C CA . LEU B 1 540 ? 1.827 -38.969 -9.078 1 93.31 540 LEU B CA 1
ATOM 8473 C C . LEU B 1 540 ? 2.389 -40.312 -9.5 1 93.31 540 LEU B C 1
ATOM 8475 O O . LEU B 1 540 ? 3.088 -40.406 -10.516 1 93.31 540 LEU B O 1
ATOM 8479 N N . SER B 1 541 ? 2.131 -41.281 -8.734 1 88.38 541 SER B N 1
ATOM 8480 C CA . SER B 1 541 ? 2.604 -42.625 -9.102 1 88.38 541 SER B CA 1
ATOM 8481 C C . SER B 1 541 ? 1.862 -43.156 -10.32 1 88.38 541 SER B C 1
ATOM 8483 O O . SER B 1 541 ? 2.334 -44.094 -10.984 1 88.38 541 SER B O 1
ATOM 8485 N N . LYS B 1 542 ? 0.773 -42.562 -10.555 1 83.81 542 LYS B N 1
ATOM 8486 C CA . LYS B 1 542 ? -0.031 -43 -11.688 1 83.81 542 LYS B CA 1
ATOM 8487 C C . LYS B 1 542 ? 0.259 -42.156 -12.93 1 83.81 542 LYS B C 1
ATOM 8489 O O . LYS B 1 542 ? -0.266 -42.438 -14.008 1 83.81 542 LYS B O 1
ATOM 8494 N N . ASN B 1 543 ? 0.938 -41.094 -12.68 1 73.12 543 ASN B N 1
ATOM 8495 C CA . ASN B 1 543 ? 1.273 -40.219 -13.789 1 73.12 543 ASN B CA 1
ATOM 8496 C C . ASN B 1 543 ? 2.453 -40.75 -14.594 1 73.12 543 ASN B C 1
ATOM 8498 O O . ASN B 1 543 ? 3.609 -40.5 -14.25 1 73.12 543 ASN B O 1
ATOM 8502 N N . CYS B 1 544 ? 2.469 -41.969 -14.898 1 57.25 544 CYS B N 1
ATOM 8503 C CA . CYS B 1 544 ? 3.619 -42.625 -15.477 1 57.25 544 CYS B CA 1
ATOM 8504 C C . CYS B 1 544 ? 3.943 -42.094 -16.859 1 57.25 544 CYS B C 1
ATOM 8506 O O . CYS B 1 544 ? 3.236 -42.375 -17.828 1 57.25 544 CYS B O 1
ATOM 8508 N N . CYS B 1 545 ? 4.188 -40.75 -16.859 1 60.22 545 CYS B N 1
ATOM 8509 C CA . CYS B 1 545 ? 4.746 -40.312 -18.125 1 60.22 545 CYS B CA 1
ATOM 8510 C C . CYS B 1 545 ? 6.027 -41.062 -18.453 1 60.22 545 CYS B C 1
ATOM 8512 O O . CYS B 1 545 ? 7.129 -40.594 -18.172 1 60.22 545 CYS B O 1
ATOM 8514 N N . GLU B 1 546 ? 6.086 -42.406 -18.125 1 47.47 546 GLU B N 1
ATOM 8515 C CA . GLU B 1 546 ? 7.238 -43.125 -18.641 1 47.47 546 GLU B CA 1
ATOM 8516 C C . GLU B 1 546 ? 7.242 -43.125 -20.172 1 47.47 546 GLU B C 1
ATOM 8518 O O . GLU B 1 546 ? 6.184 -43.125 -20.797 1 47.47 546 GLU B O 1
#

InterPro domains:
  IPR000120 Amidase [PTHR11895] (13-534)
  IPR020556 Amidase, conserved site [PS00571] (175-206)
  IPR023631 Amidase signature domain [PF01425] (36-437)
  IPR036928 Amidase signature (AS) superfamily [G3DSA:3.90.1300.10] (10-542)
  IPR036928 Amidase signature (AS) superfamily [SSF75304] (12-532)